Protein AF-0000000074452219 (afdb_homodimer)

Foldseek 3Di:
DDPPPPDPPPPDPPPCVVVVDDDQLVVLLVCQQNQVVFQAWEWEFQDLPDPDPGGTDIGTDHLVLLVVQFVVSVCQQVNPPHDNDRYHYDSLDHPVLVSQLRSCSRNVDHDDDPVNLLVNLVVCLVRVRVVSVVVSLVVCLVVDDLQCLLVQLQSCVVSVPVVSNVSSVVVCQVPVLSNLPHPSLLPHDLVVLLVNLQAQSHADPQFLVSNVVSLLSNLCSVCVVVPHHQALCSSLVSNPLSVQSRALLRDDPVCCVPPVVVRNVDDPVLSVLSVVCNVVDPPDPPSPRSHDNDGGHRPPCVPVVCLPWFKFFFFDPLFWDWDPDWAQKDKDKKKKFKQDKWWFFFFWWAFHPDFFFKKKKKKWKFWPPDPGDTPFIDIDIDTWDDDPPDDPGRITTTDTTPDTHIGHHGTMMMMMMMMGGDPPGTGTFTPTHGHQWTATPNMIMGMDGDGRTTGITTIGDDD/DDPPPPPPPPPDPPPCVVVVDDDQLVVLLVCQQNQVVFQAWEWEFQDLPDPDPGGTDIGTDHLVLLVVQFVVSVCQQPNPPHDNDRYHYDSLDHPVLVSQLRSCSRNVDHDDDPVNLLVVLVVCLVRVRVVSVVVSLVVCLVVDDLQCLLVQLQSCVVSVPVVSNVSSVVVCQVPVLSNLPHPSLLPHDLVVLLVNLQAQSHADPQFLLSNVVSLLSNLCSVCVVVPHHQALCSSLVSNPLSVQSRALLRDDPVCCVPPVVVRNVDDPVLVVLSVVCNVVDPPDPPSPRSHDNDGGHRPPCVPVVCLPFFKFFFFDPLFFDWDPDWAQKDKDKKKKFKQDKWWFFFFWWAFHPDFFFKKKKKKWKFFPPDPGDTNFIDIDIDTWDDDPPDDPGRITDTDTTPDTHIGHHGTMMMMMMMMGGDPPDTGTFTPGDGHQWTATPNMIMGMDGDGRTTTITTIGDDD

Organism: Stylophora pistillata (NCBI:txid50429)

Radius of gyration: 51.68 Å; Cα contacts (8 Å, |Δi|>4): 1670; chains: 2; bounding box: 64×150×110 Å

pLDDT: mean 82.63, std 16.2, range [22.81, 98.19]

Secondary structure (DSSP, 8-state):
----------------GGGG--SHHHHHHTTTT--TT--EEEEEESSTT--S-PPEEEEEE-HHHHHHH-HHHHHHHHSTT----SEEE--SS-HHHHHHHHHHHHHS-----TTTHHHHHHHHHHTT-HHHHHHHHHHHHHT--TTTHHHHHHHHHHTT-HHHHHHHHHHHHHTHHHHHTSGGGGGS-HHHHHHHHH-S----SSTHHHHHHHHHHHHHHHHHHTT----HHHHHHHHGGGGGGS-GGGS-HHHIIIIIHHHT-S-HHHHHHHHHHHHH-TT-TT---SS--PPP-S-----SS----EEEE-BGGG---B-S--BSEEEEEEEEEESS-EEEEEEEE---SSTT-EEEEEEEEEE-SSS-EEEEEEEEEEE-BPPTTS-TT--BEEEEEEEEEEEPTT--EEEEEEEEESTT--B--B-S-B-SEEEETTEEEEEES--SSEEEEEEEE--/----------------HHHH--SHHHHHHTTTT--TT--EEEEEESSTT--S-PPEEEEEE-HHHHHHH-HHHHHHHHSTT----SEEE--SS-HHHHHHHHHHHHHS-----TTTHHHHHHHHHHTT-HHHHHHHHHHHHHH--TTTHHHHHHHHHHTT-HHHHHHHHHHHHHTHHHHHTSGGGGGS-HHHHHHHHH-S----SSTHHHHHHHHHHHHHHHHHHTT----HHHHHHHHGGGGGGS-GGGS-HHHIIIIIHHHT-S-HHHHHHHHHHHHH-TT-TT---SS--PPP-S-----STT---EEEE-BTTS---B-S--BSEEEEEEEEEESS-EEEEEEEE---SSTT-EEEEEEEEEE-SSS-EEEEEEEEEEE-BPPTTS-TT--BEEEEEEEEEEEPTT--EEEEEEEEESTT--B--B-S-B-SEEEETTEEEEEES--SSEEEEEEEE--

Nearest PDB structures (foldseek):
  4apf-assembly1_A-2  TM=8.252E-01  e=9.670E-13  Homo sapiens
  8h37-assembly1_P  TM=6.979E-01  e=1.294E-13  Homo sapiens
  8h37-assembly1_A  TM=6.980E-01  e=1.608E-13  Homo sapiens
  3htm-assembly2_D  TM=8.785E-01  e=1.716E-08  Homo sapiens
  8h37-assembly1_N  TM=5.345E-01  e=8.215E-13  Homo sapiens

Solvent-accessible surface area (backbone atoms only — not comparable to full-atom values): 50338 Å² total; per-residue (Å²): 134,80,74,72,76,69,76,79,69,78,63,76,84,69,76,58,58,32,53,75,40,80,41,56,47,60,43,39,47,65,42,55,66,24,70,74,88,39,67,30,30,36,35,18,39,74,51,70,85,52,89,62,90,65,61,62,45,76,42,33,36,41,62,65,60,46,27,50,43,11,57,52,45,28,42,41,58,70,33,94,76,40,57,81,64,48,65,43,78,41,71,89,51,52,58,70,44,48,52,46,49,48,33,27,56,37,47,62,44,72,88,80,45,92,85,40,33,65,60,40,33,48,49,20,59,74,35,45,26,53,64,58,30,49,52,37,51,52,50,51,60,73,64,59,42,59,64,47,32,44,53,51,34,50,50,21,58,74,70,68,35,62,70,60,32,50,53,35,50,52,50,40,28,73,41,25,58,65,30,56,68,24,72,32,55,50,72,49,53,69,68,56,51,40,55,58,50,65,48,46,37,39,35,57,85,72,43,51,54,51,54,50,53,39,51,48,51,29,28,40,47,52,24,52,76,68,72,40,74,72,39,24,65,53,34,37,65,67,42,50,77,48,57,43,48,47,35,62,64,66,31,56,67,66,56,41,58,67,55,51,56,72,51,43,51,65,50,75,69,57,50,48,48,40,50,49,44,67,69,66,45,89,75,62,81,76,71,80,53,84,40,46,78,70,77,63,36,57,76,63,74,58,74,62,87,70,70,64,78,40,71,40,66,37,41,54,88,71,46,70,34,77,41,90,58,66,34,62,61,50,74,44,50,36,32,35,27,28,66,44,60,31,28,43,31,34,36,27,34,38,40,45,85,58,71,70,43,43,30,36,38,35,42,35,30,25,38,60,72,81,72,72,40,75,75,48,74,43,72,51,76,42,51,29,36,71,55,88,91,56,77,95,35,55,54,19,34,78,48,64,44,93,68,56,45,77,40,53,56,69,43,49,32,32,39,35,39,36,41,32,40,41,97,82,38,53,33,22,45,39,64,50,54,68,48,48,67,42,77,46,97,90,31,42,37,40,48,48,72,79,49,48,34,63,42,26,46,28,29,38,80,66,131,132,79,75,71,76,69,74,79,68,78,63,78,82,68,76,60,59,34,54,75,40,80,41,56,48,59,44,37,46,65,42,54,66,24,70,75,88,40,68,31,30,34,34,19,38,75,53,69,85,51,88,62,92,65,62,60,45,75,41,33,37,40,64,64,60,47,28,51,43,11,56,52,45,28,44,40,56,69,33,94,77,39,56,81,62,47,66,44,80,41,71,88,52,52,58,69,46,49,52,46,50,48,33,27,55,38,47,62,44,73,88,80,44,92,86,40,35,65,60,41,33,49,49,19,59,73,36,45,27,54,64,57,31,49,51,38,50,52,51,50,62,72,64,60,42,58,62,48,33,42,53,51,35,50,48,21,59,74,71,67,34,64,70,59,32,50,53,38,50,51,50,40,29,73,42,26,59,65,31,56,68,23,72,32,54,50,72,49,52,69,68,58,50,39,55,58,49,66,46,46,36,39,35,57,86,70,43,51,54,50,54,50,53,39,52,48,51,29,28,41,47,52,25,51,75,68,71,41,72,73,39,24,65,51,33,38,63,68,42,51,76,48,57,43,48,46,36,63,64,63,31,57,67,67,55,40,58,66,55,50,57,74,50,44,52,65,50,72,68,55,51,49,49,40,50,49,44,68,70,67,44,89,75,64,82,76,72,82,54,84,41,46,78,70,76,64,36,57,74,64,73,58,72,61,86,68,70,63,76,39,72,38,64,37,39,78,77,71,48,70,33,76,41,92,56,65,32,61,61,50,74,45,50,37,32,35,29,28,67,45,60,30,27,42,31,34,36,28,34,38,39,45,85,58,71,72,41,42,30,36,38,34,41,35,31,26,38,59,70,82,72,72,41,75,73,48,73,41,74,49,77,44,52,27,36,71,56,88,90,55,74,94,36,56,54,18,35,78,47,67,44,92,68,54,44,77,40,54,56,69,42,48,30,33,40,35,36,37,40,32,40,43,97,83,38,52,33,21,44,38,64,53,60,70,47,49,67,42,79,45,96,89,32,41,37,39,48,47,73,77,49,47,33,63,44,27,47,28,28,37,81,66,129

InterPro domains:
  IPR000210 BTB/POZ domain [PF00651] (56-142)
  IPR000210 BTB/POZ domain [PS50097] (38-114)
  IPR000210 BTB/POZ domain [SM00225] (38-144)
  IPR011333 SKP1/BTB/POZ domain superfamily [G3DSA:3.30.710.10] (5-172)
  IPR011333 SKP1/BTB/POZ domain superfamily [SSF54695] (18-142)
  IPR011705 BTB/Kelch-associated [PF07707] (150-260)
  IPR011705 BTB/Kelch-associated [SM00875] (149-261)
  IPR012983 PHR [PF08005] (326-450)
  IPR038648 PHR domain superfamily [G3DSA:2.60.120.820] (300-462)

Structure (mmCIF, N/CA/C/O backbone):
data_AF-0000000074452219-model_v1
#
loop_
_entity.id
_entity.type
_entity.pdbx_description
1 polymer 'BTB/POZ domain-containing protein 3'
#
loop_
_atom_site.group_PDB
_atom_site.id
_atom_site.type_symbol
_atom_site.label_atom_id
_atom_site.label_alt_id
_atom_site.label_comp_id
_atom_site.label_asym_id
_atom_site.label_entity_id
_atom_site.label_seq_id
_atom_site.pdbx_PDB_ins_code
_atom_site.Cartn_x
_atom_site.Cartn_y
_atom_site.Cartn_z
_atom_site.occupancy
_atom_site.B_iso_or_equiv
_atom_site.auth_seq_id
_atom_site.auth_comp_id
_atom_site.auth_asym_id
_atom_site.auth_atom_id
_atom_site.pdbx_PDB_model_num
ATOM 1 N N . MET A 1 1 ? 1.099 23.078 32.562 1 22.95 1 MET A N 1
ATOM 2 C CA . MET A 1 1 ? 1.57 21.938 31.781 1 22.95 1 MET A CA 1
ATOM 3 C C . MET A 1 1 ? 3.012 22.141 31.328 1 22.95 1 MET A C 1
ATOM 5 O O . MET A 1 1 ? 3.279 22.984 30.469 1 22.95 1 MET A O 1
ATOM 9 N N . ALA A 1 2 ? 3.9 21.953 32.188 1 27.42 2 ALA A N 1
ATOM 10 C CA . ALA A 1 2 ? 5.332 22.234 32.188 1 27.42 2 ALA A CA 1
ATOM 11 C C . ALA A 1 2 ? 6.016 21.547 31.016 1 27.42 2 ALA A C 1
ATOM 13 O O . ALA A 1 2 ? 5.988 20.328 30.906 1 27.42 2 ALA A O 1
ATOM 14 N N . LEU A 1 3 ? 6.051 22.188 29.953 1 30.34 3 LEU A N 1
ATOM 15 C CA . LEU A 1 3 ? 6.922 21.75 28.875 1 30.34 3 LEU A CA 1
ATOM 16 C C . LEU A 1 3 ? 8.336 21.5 29.375 1 30.34 3 LEU A C 1
ATOM 18 O O . LEU A 1 3 ? 9.016 22.422 29.828 1 30.34 3 LEU A O 1
ATOM 22 N N . ALA A 1 4 ? 8.57 20.438 30.141 1 29.16 4 ALA A N 1
ATOM 23 C CA . ALA A 1 4 ? 9.953 20.109 30.516 1 29.16 4 ALA A CA 1
ATOM 24 C C . ALA A 1 4 ? 10.906 20.406 29.359 1 29.16 4 ALA A C 1
ATOM 26 O O . ALA A 1 4 ? 10.617 20.078 28.203 1 29.16 4 ALA A O 1
ATOM 27 N N . THR A 1 5 ? 11.648 21.359 29.609 1 29.67 5 THR A N 1
ATOM 28 C CA . THR A 1 5 ? 12.828 21.734 28.844 1 29.67 5 THR A CA 1
ATOM 29 C C . THR A 1 5 ? 13.711 20.531 28.578 1 29.67 5 THR A C 1
ATOM 31 O O . THR A 1 5 ? 14.438 20.062 29.469 1 29.67 5 THR A O 1
ATOM 34 N N . SER A 1 6 ? 13.156 19.469 28.109 1 30.09 6 SER A N 1
ATOM 35 C CA . SER A 1 6 ? 14.086 18.375 27.828 1 30.09 6 SER A CA 1
ATOM 36 C C . SER A 1 6 ? 15.336 18.891 27.125 1 30.09 6 SER A C 1
ATOM 38 O O . SER A 1 6 ? 15.258 19.766 26.25 1 30.09 6 SER A O 1
ATOM 40 N N . THR A 1 7 ? 16.422 18.938 27.844 1 28.45 7 THR A N 1
ATOM 41 C CA . THR A 1 7 ? 17.812 19.078 27.406 1 28.45 7 THR A CA 1
ATOM 42 C C . THR A 1 7 ? 18.031 18.391 26.062 1 28.45 7 THR A C 1
ATOM 44 O O . THR A 1 7 ? 17.625 17.234 25.875 1 28.45 7 THR A O 1
ATOM 47 N N . THR A 1 8 ? 18.234 19.203 25.062 1 31.97 8 THR A N 1
ATOM 48 C CA . THR A 1 8 ? 18.672 18.891 23.703 1 31.97 8 THR A CA 1
ATOM 49 C C . THR A 1 8 ? 19.875 17.953 23.719 1 31.97 8 THR A C 1
ATOM 51 O O . THR A 1 8 ? 21.016 18.406 23.922 1 31.97 8 THR A O 1
ATOM 54 N N . GLY A 1 9 ? 19.953 16.953 24.656 1 29.14 9 GLY A N 1
ATOM 55 C CA . GLY A 1 9 ? 21.109 16.109 24.422 1 29.14 9 GLY A CA 1
ATOM 56 C C . GLY A 1 9 ? 21.391 15.875 22.953 1 29.14 9 GLY A C 1
ATOM 57 O O . GLY A 1 9 ? 20.469 15.875 22.125 1 29.14 9 GLY A O 1
ATOM 58 N N . THR A 1 10 ? 22.594 16.328 22.547 1 30.89 10 THR A N 1
ATOM 59 C CA . THR A 1 10 ? 23.312 16.109 21.297 1 30.89 10 THR A CA 1
ATOM 60 C C . THR A 1 10 ? 23.156 14.656 20.844 1 30.89 10 THR A C 1
ATOM 62 O O . THR A 1 10 ? 24.031 13.828 21.109 1 30.89 10 THR A O 1
ATOM 65 N N . SER A 1 11 ? 22.359 13.875 21.516 1 32.41 11 SER A N 1
ATOM 66 C CA . SER A 1 11 ? 22.531 12.492 21.078 1 32.41 11 SER A CA 1
ATOM 67 C C . SER A 1 11 ? 22.781 12.406 19.578 1 32.41 11 SER A C 1
ATOM 69 O O . SER A 1 11 ? 22.438 13.336 18.828 1 32.41 11 SER A O 1
ATOM 71 N N . SER A 1 12 ? 23.672 11.461 19.203 1 34.47 12 SER A N 1
ATOM 72 C CA . SER A 1 12 ? 24.125 10.961 17.922 1 34.47 12 SER A CA 1
ATOM 73 C C . SER A 1 12 ? 23.016 11.047 16.875 1 34.47 12 SER A C 1
ATOM 75 O O . SER A 1 12 ? 21.844 10.781 17.172 1 34.47 12 SER A O 1
ATOM 77 N N . SER A 1 13 ? 23 12 16.062 1 38.72 13 SER A N 1
ATOM 78 C CA . SER A 1 13 ? 22.281 12.211 14.812 1 38.72 13 SER A CA 1
ATOM 79 C C . SER A 1 13 ? 21.812 10.891 14.219 1 38.72 13 SER A C 1
ATOM 81 O O . SER A 1 13 ? 22.328 10.43 13.203 1 38.72 13 SER A O 1
ATOM 83 N N . SER A 1 14 ? 21.906 9.75 14.914 1 45.84 14 SER A N 1
ATOM 84 C CA . SER A 1 14 ? 21.422 8.469 14.414 1 45.84 14 SER A CA 1
ATOM 85 C C . SER A 1 14 ? 20.125 8.633 13.625 1 45.84 14 SER A C 1
ATOM 87 O O . SER A 1 14 ? 19.219 9.367 14.039 1 45.84 14 SER A O 1
ATOM 89 N N . ASP A 1 15 ? 20.125 8.312 12.344 1 61.66 15 ASP A N 1
ATOM 90 C CA . ASP A 1 15 ? 19.359 8.383 11.102 1 61.66 15 ASP A CA 1
ATOM 91 C C . ASP A 1 15 ? 17.906 7.992 11.32 1 61.66 15 ASP A C 1
ATOM 93 O O . ASP A 1 15 ? 17.609 6.863 11.719 1 61.66 15 ASP A O 1
ATOM 97 N N . ASP A 1 16 ? 17.172 8.844 11.992 1 83.19 16 ASP A N 1
ATOM 98 C CA . ASP A 1 16 ? 15.719 8.695 12.055 1 83.19 16 ASP A CA 1
ATOM 99 C C . ASP A 1 16 ? 15.148 8.25 10.711 1 83.19 16 ASP A C 1
ATOM 101 O O . ASP A 1 16 ? 14.406 8.992 10.07 1 83.19 16 ASP A O 1
ATOM 105 N N . TRP A 1 17 ? 15.633 7.105 10.383 1 89.38 17 TRP A N 1
ATOM 106 C CA . TRP A 1 17 ? 15.195 6.574 9.102 1 89.38 17 TRP A CA 1
ATOM 107 C C . TRP A 1 17 ? 13.68 6.379 9.078 1 89.38 17 TRP A C 1
ATOM 109 O O . TRP A 1 17 ? 13.055 6.441 8.016 1 89.38 17 TRP A O 1
ATOM 119 N N . GLN A 1 18 ? 13.109 6.25 10.258 1 89.62 18 GLN A N 1
ATOM 120 C CA . GLN A 1 18 ? 11.672 6 10.367 1 89.62 18 GLN A CA 1
ATOM 121 C C . GLN A 1 18 ? 10.867 7.188 9.844 1 89.62 18 GLN A C 1
ATOM 123 O O . GLN A 1 18 ? 9.828 7.008 9.219 1 89.62 18 GLN A O 1
ATOM 128 N N . ALA A 1 19 ? 11.445 8.359 10.141 1 88.62 19 ALA A N 1
ATOM 129 C CA . ALA A 1 19 ? 10.734 9.594 9.805 1 88.62 19 ALA A CA 1
ATOM 130 C C . ALA A 1 19 ? 10.727 9.828 8.297 1 88.62 19 ALA A C 1
ATOM 132 O O . ALA A 1 19 ? 9.938 10.633 7.793 1 88.62 19 ALA A O 1
ATOM 133 N N . THR A 1 20 ? 11.508 9.078 7.59 1 89.88 20 THR A N 1
ATOM 134 C CA . THR A 1 20 ? 11.625 9.273 6.152 1 89.88 20 THR A CA 1
ATOM 135 C C . THR A 1 20 ? 10.719 8.305 5.398 1 89.88 20 THR A C 1
ATOM 137 O O . THR A 1 20 ? 10.5 8.461 4.195 1 89.88 20 THR A O 1
ATOM 140 N N . LYS A 1 21 ? 10.18 7.336 6.16 1 92.06 21 LYS A N 1
ATOM 141 C CA . LYS A 1 21 ? 9.336 6.336 5.512 1 92.06 21 LYS A CA 1
ATOM 142 C C . LYS A 1 21 ? 7.863 6.555 5.844 1 92.06 21 LYS A C 1
ATOM 144 O O . LYS A 1 21 ? 7.484 6.594 7.016 1 92.06 21 LYS A O 1
ATOM 149 N N . ARG A 1 22 ? 7.055 6.605 4.879 1 91.19 22 ARG A N 1
ATOM 150 C CA . ARG A 1 22 ? 5.652 6.977 5.051 1 91.19 22 ARG A CA 1
ATOM 151 C C . ARG A 1 22 ? 4.809 5.758 5.41 1 91.19 22 ARG A C 1
ATOM 153 O O . ARG A 1 22 ? 3.914 5.844 6.258 1 91.19 22 ARG A O 1
ATOM 160 N N . THR A 1 23 ? 5.109 4.637 4.77 1 94.38 23 THR A N 1
ATOM 161 C CA . THR A 1 23 ? 4.223 3.486 4.914 1 94.38 23 THR A CA 1
ATOM 162 C C . THR A 1 23 ? 4.902 2.375 5.707 1 94.38 23 THR A C 1
ATOM 164 O O . THR A 1 23 ? 6.133 2.326 5.785 1 94.38 23 THR A O 1
ATOM 167 N N . ILE A 1 24 ? 4.129 1.572 6.312 1 95.06 24 ILE A N 1
ATOM 168 C CA . ILE A 1 24 ? 4.633 0.434 7.074 1 95.06 24 ILE A CA 1
ATOM 169 C C . ILE A 1 24 ? 5.398 -0.51 6.152 1 95.06 24 ILE A C 1
ATOM 171 O O . ILE A 1 24 ? 6.41 -1.093 6.551 1 95.06 24 ILE A O 1
ATOM 175 N N . ARG A 1 25 ? 4.973 -0.653 4.945 1 94.88 25 ARG A N 1
ATOM 176 C CA . ARG A 1 25 ? 5.637 -1.515 3.971 1 94.88 25 ARG A CA 1
ATOM 177 C C . ARG A 1 25 ? 7.066 -1.05 3.713 1 94.88 25 ARG A C 1
ATOM 179 O O . ARG A 1 25 ? 7.988 -1.866 3.654 1 94.88 25 ARG A O 1
ATOM 186 N N . GLU A 1 26 ? 7.234 0.24 3.594 1 95.31 26 GLU A N 1
ATOM 187 C CA . GLU A 1 26 ? 8.562 0.801 3.371 1 95.31 26 GLU A CA 1
ATOM 188 C C . GLU A 1 26 ? 9.469 0.564 4.574 1 95.31 26 GLU A C 1
ATOM 190 O O . GLU A 1 26 ? 10.656 0.273 4.414 1 95.31 26 GLU A O 1
ATOM 195 N N . ARG A 1 27 ? 8.914 0.682 5.672 1 95.62 27 ARG A N 1
ATOM 196 C CA . ARG A 1 27 ? 9.695 0.51 6.895 1 95.62 27 ARG A CA 1
ATOM 197 C C . ARG A 1 27 ? 10.078 -0.952 7.098 1 95.62 27 ARG A C 1
ATOM 199 O O . ARG A 1 27 ? 11.227 -1.255 7.434 1 95.62 27 ARG A O 1
ATOM 206 N N . THR A 1 28 ? 9.125 -1.814 6.867 1 96.75 28 THR A N 1
ATOM 207 C CA . THR A 1 28 ? 9.414 -3.236 7.027 1 96.75 28 THR A CA 1
ATOM 208 C C . THR A 1 28 ? 10.359 -3.725 5.938 1 96.75 28 THR A C 1
ATOM 210 O O . THR A 1 28 ? 11.148 -4.645 6.16 1 96.75 28 THR A O 1
ATOM 213 N N . SER A 1 29 ? 10.281 -3.121 4.746 1 95.81 29 SER A N 1
ATOM 214 C CA . SER A 1 29 ? 11.164 -3.508 3.646 1 95.81 29 SER A CA 1
ATOM 215 C C . SER A 1 29 ? 12.625 -3.264 3.994 1 95.81 29 SER A C 1
ATOM 217 O O . SER A 1 29 ? 13.516 -3.939 3.473 1 95.81 29 SER A O 1
ATOM 219 N N . LEU A 1 30 ? 12.867 -2.371 4.898 1 95.25 30 LEU A N 1
ATOM 220 C CA . LEU A 1 30 ? 14.227 -2.053 5.301 1 95.25 30 LEU A CA 1
ATOM 221 C C . LEU A 1 30 ? 14.766 -3.1 6.27 1 95.25 30 LEU A C 1
ATOM 223 O O . LEU A 1 30 ? 15.977 -3.164 6.516 1 95.25 30 LEU A O 1
ATOM 227 N N . MET A 1 31 ? 13.875 -3.891 6.723 1 96.62 31 MET A N 1
ATOM 228 C CA . MET A 1 31 ? 14.273 -4.844 7.758 1 96.62 31 MET A CA 1
ATOM 229 C C . MET A 1 31 ? 14.648 -6.188 7.145 1 96.62 31 MET A C 1
ATOM 231 O O . MET A 1 31 ? 15.023 -7.117 7.863 1 96.62 31 MET A O 1
ATOM 235 N N . ILE A 1 32 ? 14.641 -6.285 5.824 1 96.44 32 ILE A N 1
ATOM 236 C CA . ILE A 1 32 ? 14.977 -7.527 5.141 1 96.44 32 ILE A CA 1
ATOM 237 C C . ILE A 1 32 ? 16.438 -7.879 5.406 1 96.44 32 ILE A C 1
ATOM 239 O O . ILE A 1 32 ? 17.344 -7.117 5.051 1 96.44 32 ILE A O 1
ATOM 243 N N . ASN A 1 33 ? 16.641 -9.008 5.984 1 96.94 33 ASN A N 1
ATOM 244 C CA . ASN A 1 33 ? 17.969 -9.492 6.344 1 96.94 33 ASN A CA 1
ATOM 245 C C . ASN A 1 33 ? 18.797 -8.406 7.031 1 96.94 33 ASN A C 1
ATOM 247 O O . ASN A 1 33 ? 19.953 -8.195 6.688 1 96.94 33 ASN A O 1
ATOM 251 N N . ASN A 1 34 ? 18.141 -7.641 7.887 1 96.19 34 ASN A N 1
ATOM 252 C CA . ASN A 1 34 ? 18.719 -6.574 8.688 1 96.19 34 ASN A CA 1
ATOM 253 C C . ASN A 1 34 ? 18.844 -6.973 10.156 1 96.19 34 ASN A C 1
ATOM 255 O O . ASN A 1 34 ? 17.859 -7.406 10.766 1 96.19 34 ASN A O 1
ATOM 259 N N . PRO A 1 35 ? 19.984 -6.875 10.711 1 95.81 35 PRO A N 1
ATOM 260 C CA . PRO A 1 35 ? 20.172 -7.266 12.109 1 95.81 35 PRO A CA 1
ATOM 261 C C . PRO A 1 35 ? 19.469 -6.324 13.078 1 95.81 35 PRO A C 1
ATOM 263 O O . PRO A 1 35 ? 19.234 -6.68 14.242 1 95.81 35 PRO A O 1
ATOM 266 N N . LEU A 1 36 ? 19.062 -5.176 12.57 1 94.06 36 LEU A N 1
ATOM 267 C CA . LEU A 1 36 ? 18.391 -4.195 13.422 1 94.06 36 LEU A CA 1
ATOM 268 C C . LEU A 1 36 ? 17.125 -4.781 14.031 1 94.06 36 LEU A C 1
ATOM 270 O O . LEU A 1 36 ? 16.234 -5.242 13.305 1 94.06 36 LEU A O 1
ATOM 274 N N . MET A 1 37 ? 17.016 -4.879 15.352 1 94.31 37 MET A N 1
ATOM 275 C CA . MET A 1 37 ? 15.875 -5.328 16.141 1 94.31 37 MET A CA 1
ATOM 276 C C . MET A 1 37 ? 15.547 -6.785 15.836 1 94.31 37 MET A C 1
ATOM 278 O O . MET A 1 37 ? 14.422 -7.238 16.078 1 94.31 37 MET A O 1
ATOM 282 N N . SER A 1 38 ? 16.469 -7.484 15.172 1 95.5 38 SER A N 1
ATOM 283 C CA . SER A 1 38 ? 16.25 -8.891 14.836 1 95.5 38 SER A CA 1
ATOM 284 C C . SER A 1 38 ? 16.25 -9.758 16.094 1 95.5 38 SER A C 1
ATOM 286 O O . SER A 1 38 ? 17.062 -9.555 16.984 1 95.5 38 SER A O 1
ATOM 288 N N . ASP A 1 39 ? 15.281 -10.672 16.188 1 94.62 39 ASP A N 1
ATOM 289 C CA . ASP A 1 39 ? 15.203 -11.531 17.359 1 94.62 39 ASP A CA 1
ATOM 290 C C . ASP A 1 39 ? 15.289 -13.008 16.969 1 94.62 39 ASP A C 1
ATOM 292 O O . ASP A 1 39 ? 15.164 -13.891 17.812 1 94.62 39 ASP A O 1
ATOM 296 N N . VAL A 1 40 ? 15.516 -13.297 15.719 1 96.12 40 VAL A N 1
ATOM 297 C CA . VAL A 1 40 ? 15.703 -14.664 15.258 1 96.12 40 VAL A CA 1
ATOM 298 C C . VAL A 1 40 ? 16.641 -14.672 14.055 1 96.12 40 VAL A C 1
ATOM 300 O O . VAL A 1 40 ? 16.688 -13.719 13.281 1 96.12 40 VAL A O 1
ATOM 303 N N . LYS A 1 41 ? 17.391 -15.711 13.945 1 96.75 41 LYS A N 1
ATOM 304 C CA . LYS A 1 41 ? 18.312 -15.914 12.836 1 96.75 41 LYS A CA 1
ATOM 305 C C . LYS A 1 41 ? 18.172 -17.312 12.258 1 96.75 41 LYS A C 1
ATOM 307 O O . LYS A 1 41 ? 18.016 -18.281 13.008 1 96.75 41 LYS A O 1
ATOM 312 N N . PHE A 1 42 ? 18.219 -17.406 10.961 1 96.12 42 PHE A N 1
ATOM 313 C CA . PHE A 1 42 ? 18.188 -18.703 10.289 1 96.12 42 PHE A CA 1
ATOM 314 C C . PHE A 1 42 ? 19.578 -19.078 9.758 1 96.12 42 PHE A C 1
ATOM 316 O O . PHE A 1 42 ? 20.234 -18.266 9.109 1 96.12 42 PHE A O 1
ATOM 323 N N . ALA A 1 43 ? 20 -20.219 10.094 1 95.12 43 ALA A N 1
ATOM 324 C CA . ALA A 1 43 ? 21.266 -20.734 9.602 1 95.12 43 ALA A CA 1
ATOM 325 C C . ALA A 1 43 ? 21.062 -21.641 8.391 1 95.12 43 ALA A C 1
ATOM 327 O O . ALA A 1 43 ? 20.5 -22.734 8.523 1 95.12 43 ALA A O 1
ATOM 328 N N . VAL A 1 44 ? 21.438 -21.219 7.234 1 93.31 44 VAL A N 1
ATOM 329 C CA . VAL A 1 44 ? 21.297 -21.969 5.992 1 93.31 44 VAL A CA 1
ATOM 330 C C . VAL A 1 44 ? 22.672 -22.422 5.508 1 93.31 44 VAL A C 1
ATOM 332 O O . VAL A 1 44 ? 23.609 -21.625 5.43 1 93.31 44 VAL A O 1
ATOM 335 N N . PRO A 1 45 ? 22.766 -23.656 5.18 1 87.5 45 PRO A N 1
ATOM 336 C CA . PRO A 1 45 ? 24.062 -24.156 4.703 1 87.5 45 PRO A CA 1
ATOM 337 C C . PRO A 1 45 ? 24.438 -23.578 3.34 1 87.5 45 PRO A C 1
ATOM 339 O O . PRO A 1 45 ? 23.578 -23.312 2.506 1 87.5 45 PRO A O 1
ATOM 342 N N . LEU A 1 46 ? 25.688 -23.141 3.033 1 79.25 46 LEU A N 1
ATOM 343 C CA . LEU A 1 46 ? 26.172 -22.578 1.781 1 79.25 46 LEU A CA 1
ATOM 344 C C . LEU A 1 46 ? 26.047 -23.578 0.642 1 79.25 46 LEU A C 1
ATOM 346 O O . LEU A 1 46 ? 25.766 -23.203 -0.499 1 79.25 46 LEU A O 1
ATOM 350 N N . ASP A 1 47 ? 26.359 -24.891 0.893 1 68.88 47 ASP A N 1
ATOM 351 C CA . ASP A 1 47 ? 26.203 -25.922 -0.122 1 68.88 47 ASP A CA 1
ATOM 352 C C . ASP A 1 47 ? 25.297 -27.047 0.376 1 68.88 47 ASP A C 1
ATOM 354 O O . ASP A 1 47 ? 25.703 -27.875 1.189 1 68.88 47 ASP A O 1
ATOM 358 N N . PRO A 1 48 ? 23.953 -26.828 0.291 1 60.25 48 PRO A N 1
ATOM 359 C CA . PRO A 1 48 ? 23.094 -27.859 0.881 1 60.25 48 PRO A CA 1
ATOM 360 C C . PRO A 1 48 ? 23.578 -29.266 0.566 1 60.25 48 PRO A C 1
ATOM 362 O O . PRO A 1 48 ? 23.297 -30.203 1.313 1 60.25 48 PRO A O 1
ATOM 365 N N . GLY A 1 49 ? 23.922 -29.703 -0.606 1 54.84 49 GLY A N 1
ATOM 366 C CA . GLY A 1 49 ? 24.312 -31.062 -0.949 1 54.84 49 GLY A CA 1
ATOM 367 C C . GLY A 1 49 ? 25.609 -31.5 -0.279 1 54.84 49 GLY A C 1
ATOM 368 O O . GLY A 1 49 ? 25.984 -32.656 -0.358 1 54.84 49 GLY A O 1
ATOM 369 N N . SER A 1 50 ? 26.453 -30.625 0.082 1 52.25 50 SER A N 1
ATOM 370 C CA . SER A 1 50 ? 27.766 -31.109 0.515 1 52.25 50 SER A CA 1
ATOM 371 C C . SER A 1 50 ? 27.781 -31.359 2.02 1 52.25 50 SER A C 1
ATOM 373 O O . SER A 1 50 ? 27.266 -30.547 2.795 1 52.25 50 SER A O 1
ATOM 375 N N . SER A 1 51 ? 27.578 -32.562 2.5 1 48.72 51 SER A N 1
ATOM 376 C CA . SER A 1 51 ? 27.781 -33.062 3.854 1 48.72 51 SER A CA 1
ATOM 377 C C . SER A 1 51 ? 28.906 -32.344 4.562 1 48.72 51 SER A C 1
ATOM 379 O O . SER A 1 51 ? 29.188 -32.594 5.738 1 48.72 51 SER A O 1
ATOM 381 N N . THR A 1 52 ? 29.875 -31.797 3.803 1 50.41 52 THR A N 1
ATOM 382 C CA . THR A 1 52 ? 31.094 -31.344 4.469 1 50.41 52 THR A CA 1
ATOM 383 C C . THR A 1 52 ? 30.844 -30.047 5.25 1 50.41 52 THR A C 1
ATOM 385 O O . THR A 1 52 ? 29.891 -29.328 4.957 1 50.41 52 THR A O 1
ATOM 388 N N . GLY A 1 53 ? 31.609 -29.625 6.344 1 52.31 53 GLY A N 1
ATOM 389 C CA . GLY A 1 53 ? 31.812 -28.594 7.352 1 52.31 53 GLY A CA 1
ATOM 390 C C . GLY A 1 53 ? 31.516 -27.203 6.848 1 52.31 53 GLY A C 1
ATOM 391 O O . GLY A 1 53 ? 32.125 -26.234 7.281 1 52.31 53 GLY A O 1
ATOM 392 N N . SER A 1 54 ? 30.953 -27.109 5.645 1 59.16 54 SER A N 1
ATOM 393 C CA . SER A 1 54 ? 30.984 -25.781 5.039 1 59.16 54 SER A CA 1
ATOM 394 C C . SER A 1 54 ? 30.094 -24.812 5.801 1 59.16 54 SER A C 1
ATOM 396 O O . SER A 1 54 ? 29.203 -25.219 6.547 1 59.16 54 SER A O 1
ATOM 398 N N . GLY A 1 55 ? 30.422 -23.547 5.926 1 77.5 55 GLY A N 1
ATOM 399 C CA . GLY A 1 55 ? 29.969 -22.359 6.633 1 77.5 55 GLY A CA 1
ATOM 400 C C . GLY A 1 55 ? 28.5 -22.078 6.426 1 77.5 55 GLY A C 1
ATOM 401 O O . GLY A 1 55 ? 27.859 -22.656 5.543 1 77.5 55 GLY A O 1
ATOM 402 N N . SER A 1 56 ? 27.781 -21.953 7.43 1 86 56 SER A N 1
ATOM 403 C CA . SER A 1 56 ? 26.375 -21.547 7.406 1 86 56 SER A CA 1
ATOM 404 C C . SER A 1 56 ? 26.234 -20.031 7.332 1 86 56 SER A C 1
ATOM 406 O O . SER A 1 56 ? 27.094 -19.297 7.828 1 86 56 SER A O 1
ATOM 408 N N . GLN A 1 57 ? 25.406 -19.688 6.426 1 92.38 57 GLN A N 1
ATOM 409 C CA . GLN A 1 57 ? 25.047 -18.266 6.371 1 92.38 57 GLN A CA 1
ATOM 410 C C . GLN A 1 57 ? 23.891 -17.953 7.305 1 92.38 57 GLN A C 1
ATOM 412 O O . GLN A 1 57 ? 22.922 -18.703 7.379 1 92.38 57 GLN A O 1
ATOM 417 N N . LEU A 1 58 ? 24.094 -16.906 8.031 1 95 58 LEU A N 1
ATOM 418 C CA . LEU A 1 58 ? 23.047 -16.484 8.945 1 95 58 LEU A CA 1
ATOM 419 C C . LEU A 1 58 ? 22.141 -15.422 8.305 1 95 58 LEU A C 1
ATOM 421 O O . LEU A 1 58 ? 22.641 -14.453 7.734 1 95 58 LEU A O 1
ATOM 425 N N . ILE A 1 59 ? 20.891 -15.656 8.312 1 96.88 59 ILE A N 1
ATOM 426 C CA . ILE A 1 59 ? 19.906 -14.711 7.793 1 96.88 59 ILE A CA 1
ATOM 427 C C . ILE A 1 59 ? 19.062 -14.148 8.938 1 96.88 59 ILE A C 1
ATOM 429 O O . ILE A 1 59 ? 18.422 -14.906 9.68 1 96.88 59 ILE A O 1
ATOM 433 N N . TYR A 1 60 ? 19.062 -12.812 9.078 1 97.5 60 TYR A N 1
ATOM 434 C CA . TYR A 1 60 ? 18.359 -12.141 10.156 1 97.5 60 TYR A CA 1
ATOM 435 C C . TYR A 1 60 ? 16.875 -11.961 9.812 1 97.5 60 TYR A C 1
ATOM 437 O O . TYR A 1 60 ? 16.531 -11.656 8.672 1 97.5 60 TYR A O 1
ATOM 445 N N . ALA A 1 61 ? 16.016 -12.242 10.758 1 97.56 61 ALA A N 1
ATOM 446 C CA . ALA A 1 61 ? 14.57 -12.055 10.578 1 97.56 61 ALA A CA 1
ATOM 447 C C . ALA A 1 61 ? 13.906 -11.617 11.883 1 97.56 61 ALA A C 1
ATOM 449 O O . ALA A 1 61 ? 14.594 -11.344 12.867 1 97.56 61 ALA A O 1
ATOM 450 N N . HIS A 1 62 ? 12.68 -11.32 11.922 1 97.5 62 HIS A N 1
ATOM 451 C CA . HIS A 1 62 ? 11.891 -10.875 13.062 1 97.5 62 HIS A CA 1
ATOM 452 C C . HIS A 1 62 ? 10.703 -11.805 13.305 1 97.5 62 HIS A C 1
ATOM 454 O O . HIS A 1 62 ? 9.867 -12 12.422 1 97.5 62 HIS A O 1
ATOM 460 N N . LYS A 1 63 ? 10.633 -12.336 14.484 1 96.75 63 LYS A N 1
ATOM 461 C CA . LYS A 1 63 ? 9.617 -13.336 14.82 1 96.75 63 LYS A CA 1
ATOM 462 C C . LYS A 1 63 ? 8.211 -12.805 14.547 1 96.75 63 LYS A C 1
ATOM 464 O O . LYS A 1 63 ? 7.367 -13.523 14 1 96.75 63 LYS A O 1
ATOM 469 N N . LEU A 1 64 ? 7.957 -11.586 14.898 1 96.88 64 LEU A N 1
ATOM 470 C CA . LEU A 1 64 ? 6.617 -11.023 14.75 1 96.88 64 LEU A CA 1
ATOM 471 C C . LEU A 1 64 ? 6.23 -10.914 13.281 1 96.88 64 LEU A C 1
ATOM 473 O O . LEU A 1 64 ? 5.133 -11.32 12.891 1 96.88 64 LEU A O 1
ATOM 477 N N . LEU A 1 65 ? 7.113 -10.367 12.469 1 97.44 65 LEU A N 1
ATOM 478 C CA . LEU A 1 65 ? 6.816 -10.18 11.055 1 97.44 65 LEU A CA 1
ATOM 479 C C . LEU A 1 65 ? 6.605 -11.523 10.359 1 97.44 65 LEU A C 1
ATOM 481 O O . LEU A 1 65 ? 5.715 -11.656 9.516 1 97.44 65 LEU A O 1
ATOM 485 N N . LEU A 1 66 ? 7.414 -12.484 10.734 1 97.06 66 LEU A N 1
ATOM 486 C CA . LEU A 1 66 ? 7.262 -13.828 10.188 1 97.06 66 LEU A CA 1
ATOM 487 C C . LEU A 1 66 ? 5.93 -14.438 10.609 1 97.06 66 LEU A C 1
ATOM 489 O O . LEU A 1 66 ? 5.207 -15 9.781 1 97.06 66 LEU A O 1
ATOM 493 N N . SER A 1 67 ? 5.59 -14.273 11.844 1 96.38 67 SER A N 1
ATOM 494 C CA . SER A 1 67 ? 4.391 -14.875 12.414 1 96.38 67 SER A CA 1
ATOM 495 C C . SER A 1 67 ? 3.129 -14.211 11.883 1 96.38 67 SER A C 1
ATOM 497 O O . SER A 1 67 ? 2.07 -14.836 11.805 1 96.38 67 SER A O 1
ATOM 499 N N . LEU A 1 68 ? 3.227 -12.945 11.516 1 96.06 68 LEU A N 1
ATOM 500 C CA . LEU A 1 68 ? 2.1 -12.227 10.93 1 96.06 68 LEU A CA 1
ATOM 501 C C . LEU A 1 68 ? 1.773 -12.773 9.539 1 96.06 68 LEU A C 1
ATOM 503 O O . LEU A 1 68 ? 0.637 -12.656 9.078 1 96.06 68 LEU A O 1
ATOM 507 N N . SER A 1 69 ? 2.738 -13.352 8.922 1 96 69 SER A N 1
ATOM 508 C CA . SER A 1 69 ? 2.58 -13.719 7.52 1 96 69 SER A CA 1
ATOM 509 C C . SER A 1 69 ? 2.348 -15.219 7.363 1 96 69 SER A C 1
ATOM 511 O O . SER A 1 69 ? 1.864 -15.672 6.324 1 96 69 SER A O 1
ATOM 513 N N . SER A 1 70 ? 2.688 -16.016 8.383 1 96.25 70 SER A N 1
ATOM 514 C CA . SER A 1 70 ? 2.623 -17.484 8.289 1 96.25 70 SER A CA 1
ATOM 515 C C . SER A 1 70 ? 2.123 -18.094 9.586 1 96.25 70 SER A C 1
ATOM 517 O O . SER A 1 70 ? 2.695 -17.859 10.656 1 96.25 70 SER A O 1
ATOM 519 N N . PRO A 1 71 ? 1.125 -18.938 9.484 1 95.62 71 PRO A N 1
ATOM 520 C CA . PRO A 1 71 ? 0.658 -19.625 10.688 1 95.62 71 PRO A CA 1
ATOM 521 C C . PRO A 1 71 ? 1.686 -20.609 11.234 1 95.62 71 PRO A C 1
ATOM 523 O O . PRO A 1 71 ? 1.719 -20.875 12.445 1 95.62 71 PRO A O 1
ATOM 526 N N . VAL A 1 72 ? 2.5 -21.156 10.344 1 95.06 72 VAL A N 1
ATOM 527 C CA . VAL A 1 72 ? 3.533 -22.094 10.758 1 95.06 72 VAL A CA 1
ATOM 528 C C . VAL A 1 72 ? 4.566 -21.375 11.625 1 95.06 72 VAL A C 1
ATOM 530 O O . VAL A 1 72 ? 4.926 -21.859 12.703 1 95.06 72 VAL A O 1
ATOM 533 N N . PHE A 1 73 ? 4.988 -20.203 11.211 1 95.38 73 PHE A N 1
ATOM 534 C CA . PHE A 1 73 ? 5.91 -19.422 12.023 1 95.38 73 PHE A CA 1
ATOM 535 C C . PHE A 1 73 ? 5.254 -18.984 13.328 1 95.38 73 PHE A C 1
ATOM 537 O O . PHE A 1 73 ? 5.91 -18.922 14.367 1 95.38 73 PHE A O 1
ATOM 544 N N . HIS A 1 74 ? 3.951 -18.656 13.227 1 95.12 74 HIS A N 1
ATOM 545 C CA . HIS A 1 74 ? 3.221 -18.297 14.43 1 95.12 74 HIS A CA 1
ATOM 546 C C . HIS A 1 74 ? 3.252 -19.422 15.461 1 95.12 74 HIS A C 1
ATOM 548 O O . HIS A 1 74 ? 3.516 -19.188 16.641 1 95.12 74 HIS A O 1
ATOM 554 N N . ALA A 1 75 ? 2.996 -20.594 15.008 1 93.06 75 ALA A N 1
ATOM 555 C CA . ALA A 1 75 ? 3.029 -21.75 15.883 1 93.06 75 ALA A CA 1
ATOM 556 C C . ALA A 1 75 ? 4.441 -22 16.406 1 93.06 75 ALA A C 1
ATOM 558 O O . ALA A 1 75 ? 4.617 -22.375 17.578 1 93.06 75 ALA A O 1
ATOM 559 N N . MET A 1 76 ? 5.43 -21.781 15.617 1 93.12 76 MET A N 1
ATOM 560 C CA . MET A 1 76 ? 6.824 -22.031 15.961 1 93.12 76 MET A CA 1
ATOM 561 C C . MET A 1 76 ? 7.293 -21.078 17.062 1 93.12 76 MET A C 1
ATOM 563 O O . MET A 1 76 ? 7.984 -21.5 17.984 1 93.12 76 MET A O 1
ATOM 567 N N . PHE A 1 77 ? 6.848 -19.812 16.984 1 94 77 PHE A N 1
ATOM 568 C CA . PHE A 1 77 ? 7.445 -18.812 17.844 1 94 77 PHE A CA 1
ATOM 569 C C . PHE A 1 77 ? 6.5 -18.453 19 1 94 77 PHE A C 1
ATOM 571 O O . PHE A 1 77 ? 6.941 -18.016 20.062 1 94 77 PHE A O 1
ATOM 578 N N . TYR A 1 78 ? 5.184 -18.531 18.812 1 91.25 78 TYR A N 1
ATOM 579 C CA . TYR A 1 78 ? 4.234 -18.047 19.812 1 91.25 78 TYR A CA 1
ATOM 580 C C . TYR A 1 78 ? 3.297 -19.172 20.25 1 91.25 78 TYR A C 1
ATOM 582 O O . TYR A 1 78 ? 2.387 -18.938 21.062 1 91.25 78 TYR A O 1
ATOM 590 N N . GLY A 1 79 ? 3.465 -20.25 19.719 1 87.31 79 GLY A N 1
ATOM 591 C CA . GLY A 1 79 ? 2.635 -21.391 20.125 1 87.31 79 GLY A CA 1
ATOM 592 C C . GLY A 1 79 ? 2.984 -21.922 21.5 1 87.31 79 GLY A C 1
ATOM 593 O O . GLY A 1 79 ? 3.793 -21.328 22.219 1 87.31 79 GLY A O 1
ATOM 594 N N . ASN A 1 80 ? 2.406 -22.922 21.844 1 83.88 80 ASN A N 1
ATOM 595 C CA . ASN A 1 80 ? 2.564 -23.547 23.156 1 83.88 80 ASN A CA 1
ATOM 596 C C . ASN A 1 80 ? 3.988 -24.047 23.375 1 83.88 80 ASN A C 1
ATOM 598 O O . ASN A 1 80 ? 4.547 -23.906 24.453 1 83.88 80 ASN A O 1
ATOM 602 N N . VAL A 1 81 ? 4.562 -24.672 22.312 1 80.56 81 VAL A N 1
ATOM 603 C CA . VAL A 1 81 ? 5.945 -25.125 22.375 1 80.56 81 VAL A CA 1
ATOM 604 C C . VAL A 1 81 ? 6.828 -24.234 21.5 1 80.56 81 VAL A C 1
ATOM 606 O O . VAL A 1 81 ? 7.348 -24.656 20.469 1 80.56 81 VAL A O 1
ATOM 609 N N . ALA A 1 82 ? 6.953 -23.016 21.969 1 76.69 82 ALA A N 1
ATOM 610 C CA . ALA A 1 82 ? 7.652 -22.016 21.172 1 76.69 82 ALA A CA 1
ATOM 611 C C . ALA A 1 82 ? 9.156 -22.25 21.188 1 76.69 82 ALA A C 1
ATOM 613 O O . ALA A 1 82 ? 9.727 -22.625 22.219 1 76.69 82 ALA A O 1
ATOM 614 N N . ASP A 1 83 ? 9.703 -22.188 19.984 1 78.19 83 ASP A N 1
ATOM 615 C CA . ASP A 1 83 ? 11.148 -22.266 19.828 1 78.19 83 ASP A CA 1
ATOM 616 C C . ASP A 1 83 ? 11.836 -21.047 20.422 1 78.19 83 ASP A C 1
ATOM 618 O O . ASP A 1 83 ? 11.602 -19.922 19.984 1 78.19 83 ASP A O 1
ATOM 622 N N . THR A 1 84 ? 12.531 -21.203 21.375 1 78.56 84 THR A N 1
ATOM 623 C CA . THR A 1 84 ? 13.172 -20.094 22.062 1 78.56 84 THR A CA 1
ATOM 624 C C . THR A 1 84 ? 14.586 -19.875 21.531 1 78.56 84 THR A C 1
ATOM 626 O O . THR A 1 84 ? 15.273 -18.938 21.953 1 78.56 84 THR A O 1
ATOM 629 N N . ARG A 1 85 ? 14.898 -20.828 20.562 1 82.62 85 ARG A N 1
ATOM 630 C CA . ARG A 1 85 ? 16.25 -20.672 20 1 82.62 85 ARG A CA 1
ATOM 631 C C . ARG A 1 85 ? 16.359 -19.391 19.203 1 82.62 85 ARG A C 1
ATOM 633 O O . ARG A 1 85 ? 15.422 -18.984 18.516 1 82.62 85 ARG A O 1
ATOM 640 N N . GLU A 1 86 ? 17.5 -18.75 19.188 1 89.19 86 GLU A N 1
ATOM 641 C CA . GLU A 1 86 ? 17.797 -17.547 18.422 1 89.19 86 GLU A CA 1
ATOM 642 C C . GLU A 1 86 ? 18.266 -17.891 17.016 1 89.19 86 GLU A C 1
ATOM 644 O O . GLU A 1 86 ? 18.094 -17.109 16.078 1 89.19 86 GLU A O 1
ATOM 649 N N . ILE A 1 87 ? 18.844 -19.016 16.984 1 93.38 87 ILE A N 1
ATOM 650 C CA . ILE A 1 87 ? 19.344 -19.453 15.688 1 93.38 87 ILE A CA 1
ATOM 651 C C . ILE A 1 87 ? 18.641 -20.75 15.289 1 93.38 87 ILE A C 1
ATOM 653 O O . ILE A 1 87 ? 18.719 -21.766 16 1 93.38 87 ILE A O 1
ATOM 657 N N . ILE A 1 88 ? 17.953 -20.766 14.227 1 93.62 88 ILE A N 1
ATOM 658 C CA . ILE A 1 88 ? 17.188 -21.922 13.734 1 93.62 88 ILE A CA 1
ATOM 659 C C . ILE A 1 88 ? 17.844 -22.453 12.453 1 93.62 88 ILE A C 1
ATOM 661 O O . ILE A 1 88 ? 17.938 -21.719 11.461 1 93.62 88 ILE A O 1
ATOM 665 N N . PRO A 1 89 ? 18.188 -23.625 12.422 1 92.25 89 PRO A N 1
ATOM 666 C CA . PRO A 1 89 ? 18.781 -24.203 11.211 1 92.25 89 PRO A CA 1
ATOM 667 C C . PRO A 1 89 ? 17.734 -24.547 10.156 1 92.25 89 PRO A C 1
ATOM 669 O O . PRO A 1 89 ? 16.672 -25.094 10.484 1 92.25 89 PRO A O 1
ATOM 672 N N . LEU A 1 90 ? 17.953 -24.188 8.984 1 90.88 90 LEU A N 1
ATOM 673 C CA . LEU A 1 90 ? 17.125 -24.516 7.832 1 90.88 90 LEU A CA 1
ATOM 674 C C . LEU A 1 90 ? 17.969 -25.141 6.723 1 90.88 90 LEU A C 1
ATOM 676 O O . LEU A 1 90 ? 18.828 -24.469 6.148 1 90.88 90 LEU A O 1
ATOM 680 N N . SER A 1 91 ? 17.766 -26.359 6.383 1 88.19 91 SER A N 1
ATOM 681 C CA . SER A 1 91 ? 18.594 -27.078 5.426 1 88.19 91 SER A CA 1
ATOM 682 C C . SER A 1 91 ? 17.844 -27.344 4.121 1 88.19 91 SER A C 1
ATOM 684 O O . SER A 1 91 ? 18.438 -27.797 3.141 1 88.19 91 SER A O 1
ATOM 686 N N . ASP A 1 92 ? 16.688 -26.969 4.031 1 86.94 92 ASP A N 1
ATOM 687 C CA . ASP A 1 92 ? 15.867 -27.391 2.9 1 86.94 92 ASP A CA 1
ATOM 688 C C . ASP A 1 92 ? 15.758 -26.281 1.856 1 86.94 92 ASP A C 1
ATOM 690 O O . ASP A 1 92 ? 14.914 -26.359 0.956 1 86.94 92 ASP A O 1
ATOM 694 N N . CYS A 1 93 ? 16.562 -25.297 2.025 1 90.06 93 CYS A N 1
ATOM 695 C CA . CYS A 1 93 ? 16.5 -24.219 1.036 1 90.06 93 CYS A CA 1
ATOM 696 C C . CYS A 1 93 ? 17.828 -23.469 0.96 1 90.06 93 CYS A C 1
ATOM 698 O O . CYS A 1 93 ? 18.672 -23.594 1.855 1 90.06 93 CYS A O 1
ATOM 700 N N . HIS A 1 94 ? 18 -22.766 -0.17 1 92.06 94 HIS A N 1
ATOM 701 C CA . HIS A 1 94 ? 19.172 -21.906 -0.348 1 92.06 94 HIS A CA 1
ATOM 702 C C . HIS A 1 94 ? 18.969 -20.547 0.314 1 92.06 94 HIS A C 1
ATOM 704 O O . HIS A 1 94 ? 17.828 -20.109 0.481 1 92.06 94 HIS A O 1
ATOM 710 N N . SER A 1 95 ? 20.062 -19.891 0.638 1 93.75 95 SER A N 1
ATOM 711 C CA . SER A 1 95 ? 20.031 -18.609 1.318 1 93.75 95 SER A CA 1
ATOM 712 C C . SER A 1 95 ? 19.344 -17.547 0.46 1 93.75 95 SER A C 1
ATOM 714 O O . SER A 1 95 ? 18.531 -16.766 0.963 1 93.75 95 SER A O 1
ATOM 716 N N . ARG A 1 96 ? 19.641 -17.609 -0.836 1 93.69 96 ARG A N 1
ATOM 717 C CA . ARG A 1 96 ? 19.078 -16.609 -1.742 1 93.69 96 ARG A CA 1
ATOM 718 C C . ARG A 1 96 ? 17.562 -16.703 -1.811 1 93.69 96 ARG A C 1
ATOM 720 O O . ARG A 1 96 ? 16.859 -15.695 -1.807 1 93.69 96 ARG A O 1
ATOM 727 N N . SER A 1 97 ? 17.031 -17.875 -1.846 1 95 97 SER A N 1
ATOM 728 C CA . SER A 1 97 ? 15.602 -18.094 -1.916 1 95 97 SER A CA 1
ATOM 729 C C . SER A 1 97 ? 14.914 -17.719 -0.607 1 95 97 SER A C 1
ATOM 731 O O . SER A 1 97 ? 13.805 -17.172 -0.613 1 95 97 SER A O 1
ATOM 733 N N . LEU A 1 98 ? 15.648 -18.016 0.459 1 96.62 98 LEU A N 1
ATOM 734 C CA . LEU A 1 98 ? 15.078 -17.656 1.751 1 96.62 98 LEU A CA 1
ATOM 735 C C . LEU A 1 98 ? 14.961 -16.156 1.899 1 96.62 98 LEU A C 1
ATOM 737 O O . LEU A 1 98 ? 13.953 -15.641 2.393 1 96.62 98 LEU A O 1
ATOM 741 N N . ILE A 1 99 ? 16.016 -15.445 1.475 1 97.12 99 ILE A N 1
ATOM 742 C CA . ILE A 1 99 ? 16 -13.984 1.539 1 97.12 99 ILE A CA 1
ATOM 743 C C . ILE A 1 99 ? 14.859 -13.438 0.689 1 97.12 99 ILE A C 1
ATOM 745 O O . ILE A 1 99 ? 14.156 -12.523 1.11 1 97.12 99 ILE A O 1
ATOM 749 N N . GLU A 1 100 ? 14.664 -14 -0.471 1 97.69 100 GLU A N 1
ATOM 750 C CA . GLU A 1 100 ? 13.562 -13.578 -1.332 1 97.69 100 GLU A CA 1
ATOM 751 C C . GLU A 1 100 ? 12.211 -13.891 -0.69 1 97.69 100 GLU A C 1
ATOM 753 O O . GLU A 1 100 ? 11.258 -13.117 -0.837 1 97.69 100 GLU A O 1
ATOM 758 N N . PHE A 1 101 ? 12.195 -15 -0.018 1 98.19 101 PHE A N 1
ATOM 759 C CA . PHE A 1 101 ? 10.984 -15.375 0.712 1 98.19 101 PHE A CA 1
ATOM 760 C C . PHE A 1 101 ? 10.68 -14.359 1.809 1 98.19 101 PHE A C 1
ATOM 762 O O . PHE A 1 101 ? 9.547 -13.891 1.925 1 98.19 101 PHE A O 1
ATOM 769 N N . ILE A 1 102 ? 11.68 -13.992 2.527 1 98.12 102 ILE A N 1
ATOM 770 C CA . ILE A 1 102 ? 11.531 -13.008 3.592 1 98.12 102 ILE A CA 1
ATOM 771 C C . ILE A 1 102 ? 11.164 -11.648 2.99 1 98.12 102 ILE A C 1
ATOM 773 O O . ILE A 1 102 ? 10.352 -10.914 3.557 1 98.12 102 ILE A O 1
ATOM 777 N N . ARG A 1 103 ? 11.734 -11.391 1.854 1 97.81 103 ARG A N 1
ATOM 778 C CA . ARG A 1 103 ? 11.406 -10.156 1.152 1 97.81 103 ARG A CA 1
ATOM 779 C C . ARG A 1 103 ? 9.906 -10.07 0.863 1 97.81 103 ARG A C 1
ATOM 781 O O . ARG A 1 103 ? 9.289 -9.023 1.06 1 97.81 103 ARG A O 1
ATOM 788 N N . TYR A 1 104 ? 9.359 -11.117 0.446 1 98.12 104 TYR A N 1
ATOM 789 C CA . TYR A 1 104 ? 7.93 -11.125 0.17 1 98.12 104 TYR A CA 1
ATOM 790 C C . TYR A 1 104 ? 7.129 -10.898 1.446 1 98.12 104 TYR A C 1
ATOM 792 O O . TYR A 1 104 ? 6.16 -10.133 1.453 1 98.12 104 TYR A O 1
ATOM 800 N N . LEU A 1 105 ? 7.527 -11.555 2.484 1 97.88 105 LEU A N 1
ATOM 801 C CA . LEU A 1 105 ? 6.789 -11.461 3.74 1 97.88 105 LEU A CA 1
ATOM 802 C C . LEU A 1 105 ? 6.84 -10.039 4.293 1 97.88 105 LEU A C 1
ATOM 804 O O . LEU A 1 105 ? 5.879 -9.57 4.91 1 97.88 105 LEU A O 1
ATOM 808 N N . TYR A 1 106 ? 7.934 -9.305 4.035 1 97.44 106 TYR A N 1
ATOM 809 C CA . TYR A 1 106 ? 8.164 -7.996 4.641 1 97.44 106 TYR A CA 1
ATOM 810 C C . TYR A 1 106 ? 7.656 -6.879 3.738 1 97.44 106 TYR A C 1
ATOM 812 O O . TYR A 1 106 ? 7.367 -5.773 4.207 1 97.44 106 TYR A O 1
ATOM 820 N N . SER A 1 107 ? 7.559 -7.098 2.436 1 96.06 107 SER A N 1
ATOM 821 C CA . SER A 1 107 ? 7.312 -5.98 1.529 1 96.06 107 SER A CA 1
ATOM 822 C C . SER A 1 107 ? 6.207 -6.312 0.53 1 96.06 107 SER A C 1
ATOM 824 O O . SER A 1 107 ? 5.805 -5.461 -0.264 1 96.06 107 SER A O 1
ATOM 826 N N . ASP A 1 108 ? 5.742 -7.492 0.482 1 95.12 108 ASP A N 1
ATOM 827 C CA . ASP A 1 108 ? 4.699 -7.945 -0.434 1 95.12 108 ASP A CA 1
ATOM 828 C C . ASP A 1 108 ? 5.219 -8.008 -1.869 1 95.12 108 ASP A C 1
ATOM 830 O O . ASP A 1 108 ? 4.434 -8.062 -2.816 1 95.12 108 ASP A O 1
ATOM 834 N N . GLU A 1 109 ? 6.523 -7.883 -2.041 1 95.44 109 GLU A N 1
ATOM 835 C CA . GLU A 1 109 ? 7.137 -7.945 -3.365 1 95.44 109 GLU A CA 1
ATOM 836 C C . GLU A 1 109 ? 8.078 -9.141 -3.482 1 95.44 109 GLU A C 1
ATOM 838 O O . GLU A 1 109 ? 8.68 -9.562 -2.496 1 95.44 109 GLU A O 1
ATOM 843 N N . VAL A 1 110 ? 8.062 -9.688 -4.676 1 95.75 110 VAL A N 1
ATOM 844 C CA . VAL A 1 110 ? 8.945 -10.828 -4.891 1 95.75 110 VAL A CA 1
ATOM 845 C C . VAL A 1 110 ? 9.531 -10.766 -6.297 1 95.75 110 VAL A C 1
ATOM 847 O O . VAL A 1 110 ? 8.852 -10.375 -7.246 1 95.75 110 VAL A O 1
ATOM 850 N N . HIS A 1 111 ? 10.758 -11.055 -6.391 1 96.69 111 HIS A N 1
ATOM 851 C CA . HIS A 1 111 ? 11.438 -11.172 -7.68 1 96.69 111 HIS A CA 1
ATOM 852 C C . HIS A 1 111 ? 11.609 -12.633 -8.086 1 96.69 111 HIS A C 1
ATOM 854 O O . HIS A 1 111 ? 12.539 -13.297 -7.633 1 96.69 111 HIS A O 1
ATOM 860 N N . LEU A 1 112 ? 10.727 -13.016 -8.953 1 97.31 112 LEU A N 1
ATOM 861 C CA . LEU A 1 112 ? 10.711 -14.414 -9.352 1 97.31 112 LEU A CA 1
ATOM 862 C C . LEU A 1 112 ? 11.586 -14.641 -10.578 1 97.31 112 LEU A C 1
ATOM 864 O O . LEU A 1 112 ? 11.602 -13.812 -11.492 1 97.31 112 LEU A O 1
ATOM 868 N N . THR A 1 113 ? 12.336 -15.633 -10.594 1 96 113 THR A N 1
ATOM 869 C CA . THR A 1 113 ? 13.141 -16.109 -11.711 1 96 113 THR A CA 1
ATOM 870 C C . THR A 1 113 ? 12.969 -17.625 -11.891 1 96 113 THR A C 1
ATOM 872 O O . THR A 1 113 ? 12.43 -18.297 -11.016 1 96 113 THR A O 1
ATOM 875 N N . SER A 1 114 ? 13.406 -18.156 -13.016 1 92.69 114 SER A N 1
ATOM 876 C CA . SER A 1 114 ? 13.312 -19.594 -13.281 1 92.69 114 SER A CA 1
ATOM 877 C C . SER A 1 114 ? 14.156 -20.391 -12.305 1 92.69 114 SER A C 1
ATOM 879 O O . SER A 1 114 ? 13.867 -21.547 -12.023 1 92.69 114 SER A O 1
ATOM 881 N N . GLY A 1 115 ? 15.086 -19.75 -11.664 1 92 115 GLY A N 1
ATOM 882 C CA . GLY A 1 115 ? 16.016 -20.422 -10.773 1 92 115 GLY A CA 1
ATOM 883 C C . GLY A 1 115 ? 15.508 -20.516 -9.352 1 92 115 GLY A C 1
ATOM 884 O O . GLY A 1 115 ? 15.906 -21.422 -8.602 1 92 115 GLY A O 1
ATOM 885 N N . ASN A 1 116 ? 14.641 -19.641 -9.008 1 95.81 116 ASN A N 1
ATOM 886 C CA . ASN A 1 116 ? 14.25 -19.625 -7.602 1 95.81 116 ASN A CA 1
ATOM 887 C C . ASN A 1 116 ? 12.766 -19.938 -7.426 1 95.81 116 ASN A C 1
ATOM 889 O O . ASN A 1 116 ? 12.305 -20.172 -6.305 1 95.81 116 ASN A O 1
ATOM 893 N N . VAL A 1 117 ? 12.023 -20.016 -8.492 1 97.06 117 VAL A N 1
ATOM 894 C CA . VAL A 1 117 ? 10.57 -20.094 -8.422 1 97.06 117 VAL A CA 1
ATOM 895 C C . VAL A 1 117 ? 10.141 -21.391 -7.75 1 97.06 117 VAL A C 1
ATOM 897 O O . VAL A 1 117 ? 9.211 -21.406 -6.941 1 97.06 117 VAL A O 1
ATOM 900 N N . PHE A 1 118 ? 10.773 -22.469 -8.016 1 94.62 118 PHE A N 1
ATOM 901 C CA . PHE A 1 118 ? 10.367 -23.75 -7.434 1 94.62 118 PHE A CA 1
ATOM 902 C C . PHE A 1 118 ? 10.641 -23.781 -5.938 1 94.62 118 PHE A C 1
ATOM 904 O O . PHE A 1 118 ? 9.828 -24.266 -5.156 1 94.62 118 PHE A O 1
ATOM 911 N N . GLU A 1 119 ? 11.742 -23.297 -5.574 1 95.25 119 GLU A N 1
ATOM 912 C CA . GLU A 1 119 ? 12.086 -23.234 -4.156 1 95.25 119 GLU A CA 1
ATOM 913 C C . GLU A 1 119 ? 11.133 -22.312 -3.398 1 95.25 119 GLU A C 1
ATOM 915 O O . GLU A 1 119 ? 10.742 -22.609 -2.27 1 95.25 119 GLU A O 1
ATOM 920 N N . LEU A 1 120 ? 10.812 -21.203 -3.963 1 97.62 120 LEU A N 1
ATOM 921 C CA . LEU A 1 120 ? 9.883 -20.266 -3.344 1 97.62 120 LEU A CA 1
ATOM 922 C C . LEU A 1 120 ? 8.484 -20.875 -3.234 1 97.62 120 LEU A C 1
ATOM 924 O O . LEU A 1 120 ? 7.781 -20.641 -2.248 1 97.62 120 LEU A O 1
ATOM 928 N N . LEU A 1 121 ? 8.125 -21.562 -4.301 1 97.19 121 LEU A N 1
ATOM 929 C CA . LEU A 1 121 ? 6.848 -22.266 -4.23 1 97.19 121 LEU A CA 1
ATOM 930 C C . LEU A 1 121 ? 6.844 -23.281 -3.09 1 97.19 121 LEU A C 1
ATOM 932 O O . LEU A 1 121 ? 5.863 -23.391 -2.354 1 97.19 121 LEU A O 1
ATOM 936 N N . TYR A 1 122 ? 7.953 -23.969 -2.945 1 96.12 122 TYR A N 1
ATOM 937 C CA . TYR A 1 122 ? 8.109 -24.906 -1.844 1 96.12 122 TYR A CA 1
ATOM 938 C C . TYR A 1 122 ? 7.953 -24.203 -0.499 1 96.12 122 TYR A C 1
ATOM 940 O O . TYR A 1 122 ? 7.195 -24.656 0.362 1 96.12 122 TYR A O 1
ATOM 948 N N . LEU A 1 123 ? 8.617 -23.156 -0.331 1 97.38 123 LEU A N 1
ATOM 949 C CA . LEU A 1 123 ? 8.562 -22.406 0.919 1 97.38 123 LEU A CA 1
ATOM 950 C C . LEU A 1 123 ? 7.156 -21.875 1.17 1 97.38 123 LEU A C 1
ATOM 952 O O . LEU A 1 123 ? 6.672 -21.906 2.305 1 97.38 123 LEU A O 1
ATOM 956 N N . ALA A 1 124 ? 6.562 -21.359 0.118 1 97.56 124 ALA A N 1
ATOM 957 C CA . ALA A 1 124 ? 5.207 -20.828 0.228 1 97.56 124 ALA A CA 1
ATOM 958 C C . ALA A 1 124 ? 4.238 -21.906 0.727 1 97.56 124 ALA A C 1
ATOM 960 O O . ALA A 1 124 ? 3.367 -21.625 1.554 1 97.56 124 ALA A O 1
ATOM 961 N N . LYS A 1 125 ? 4.406 -23.125 0.227 1 96.25 125 LYS A N 1
ATOM 962 C CA . LYS A 1 125 ? 3.547 -24.219 0.646 1 96.25 125 LYS A CA 1
ATOM 963 C C . LYS A 1 125 ? 3.896 -24.688 2.057 1 96.25 125 LYS A C 1
ATOM 965 O O . LYS A 1 125 ? 3.008 -24.906 2.885 1 96.25 125 LYS A O 1
ATOM 970 N N . LYS A 1 126 ? 5.129 -24.797 2.328 1 95.69 126 LYS A N 1
ATOM 971 C CA . LYS A 1 126 ? 5.609 -25.266 3.627 1 95.69 126 LYS A CA 1
ATOM 972 C C . LYS A 1 126 ? 5.137 -24.344 4.75 1 95.69 126 LYS A C 1
ATOM 974 O O . LYS A 1 126 ? 4.707 -24.812 5.805 1 95.69 126 LYS A O 1
ATOM 979 N N . TYR A 1 127 ? 5.219 -23.078 4.504 1 96.62 127 TYR A N 1
ATOM 980 C CA . TYR A 1 127 ? 4.891 -22.094 5.539 1 96.62 127 TYR A CA 1
ATOM 981 C C . TYR A 1 127 ? 3.498 -21.516 5.328 1 96.62 127 TYR A C 1
ATOM 983 O O . TYR A 1 127 ? 3.113 -20.547 5.984 1 96.62 127 TYR A O 1
ATOM 991 N N . ILE A 1 128 ? 2.75 -22.031 4.395 1 96.12 128 ILE A N 1
ATOM 992 C CA . ILE A 1 128 ? 1.347 -21.719 4.137 1 96.12 128 ILE A CA 1
ATOM 993 C C . ILE A 1 128 ? 1.19 -20.234 3.809 1 96.12 128 ILE A C 1
ATOM 995 O O . ILE A 1 128 ? 0.535 -19.5 4.547 1 96.12 128 ILE A O 1
ATOM 999 N N . VAL A 1 129 ? 1.729 -19.797 2.822 1 97 129 VAL A N 1
ATOM 1000 C CA . VAL A 1 129 ? 1.592 -18.453 2.26 1 97 129 VAL A CA 1
ATOM 1001 C C . VAL A 1 129 ? 0.949 -18.547 0.877 1 97 129 VAL A C 1
ATOM 1003 O O . VAL A 1 129 ? 1.643 -18.484 -0.141 1 97 129 VAL A O 1
ATOM 1006 N N . PRO A 1 130 ? -0.325 -18.531 0.844 1 96 130 PRO A N 1
ATOM 1007 C CA . PRO A 1 130 ? -1.049 -18.859 -0.385 1 96 130 PRO A CA 1
ATOM 1008 C C . PRO A 1 130 ? -0.854 -17.828 -1.484 1 96 130 PRO A C 1
ATOM 1010 O O . PRO A 1 130 ? -0.785 -18.172 -2.666 1 96 130 PRO A O 1
ATOM 1013 N N . PHE A 1 131 ? -0.793 -16.594 -1.14 1 96.94 131 PHE A N 1
ATOM 1014 C CA . PHE A 1 131 ? -0.695 -15.562 -2.168 1 96.94 131 PHE A CA 1
ATOM 1015 C C . PHE A 1 131 ? 0.67 -15.602 -2.846 1 96.94 131 PHE A C 1
ATOM 1017 O O . PHE A 1 131 ? 0.79 -15.289 -4.031 1 96.94 131 PHE A O 1
ATOM 1024 N N . LEU A 1 132 ? 1.648 -15.93 -2.109 1 97.62 132 LEU A N 1
ATOM 1025 C CA . LEU A 1 132 ? 2.951 -16.141 -2.732 1 97.62 132 LEU A CA 1
ATOM 1026 C C . LEU A 1 132 ? 2.934 -17.344 -3.65 1 97.62 132 LEU A C 1
ATOM 1028 O O . LEU A 1 132 ? 3.494 -17.312 -4.75 1 97.62 132 LEU A O 1
ATOM 1032 N N . ALA A 1 133 ? 2.338 -18.438 -3.186 1 97.12 133 ALA A N 1
ATOM 1033 C CA . ALA A 1 133 ? 2.195 -19.625 -4.02 1 97.12 133 ALA A CA 1
ATOM 1034 C C . ALA A 1 133 ? 1.484 -19.297 -5.328 1 97.12 133 ALA A C 1
ATOM 1036 O O . ALA A 1 133 ? 1.899 -19.75 -6.398 1 97.12 133 ALA A O 1
ATOM 1037 N N . GLU A 1 134 ? 0.497 -18.516 -5.211 1 96.62 134 GLU A N 1
ATOM 1038 C CA . GLU A 1 134 ? -0.25 -18.109 -6.395 1 96.62 134 GLU A CA 1
ATOM 1039 C C . GLU A 1 134 ? 0.636 -17.328 -7.359 1 96.62 134 GLU A C 1
ATOM 1041 O O . GLU A 1 134 ? 0.57 -17.531 -8.578 1 96.62 134 GLU A O 1
ATOM 1046 N N . SER A 1 135 ? 1.414 -16.438 -6.797 1 97.25 135 SER A N 1
ATOM 1047 C CA . SER A 1 135 ? 2.32 -15.656 -7.629 1 97.25 135 SER A CA 1
ATOM 1048 C C . SER A 1 135 ? 3.33 -16.547 -8.344 1 97.25 135 SER A C 1
ATOM 1050 O O . SER A 1 135 ? 3.643 -16.328 -9.516 1 97.25 135 SER A O 1
ATOM 1052 N N . CYS A 1 136 ? 3.811 -17.469 -7.645 1 98.06 136 CYS A N 1
ATOM 1053 C CA . CYS A 1 136 ? 4.754 -18.422 -8.234 1 98.06 136 CYS A CA 1
ATOM 1054 C C . CYS A 1 136 ? 4.098 -19.219 -9.352 1 98.06 136 CYS A C 1
ATOM 1056 O O . CYS A 1 136 ? 4.684 -19.391 -10.422 1 98.06 136 CYS A O 1
ATOM 1058 N N . CYS A 1 137 ? 2.885 -19.703 -9.164 1 97.25 137 CYS A N 1
ATOM 1059 C CA . CYS A 1 137 ? 2.16 -20.469 -10.172 1 97.25 137 CYS A CA 1
ATOM 1060 C C . CYS A 1 137 ? 1.89 -19.625 -11.414 1 97.25 137 CYS A C 1
ATOM 1062 O O . CYS A 1 137 ? 2.031 -20.109 -12.539 1 97.25 137 CYS A O 1
ATOM 1064 N N . ARG A 1 138 ? 1.559 -18.422 -11.195 1 96.69 138 ARG A N 1
ATOM 1065 C CA . ARG A 1 138 ? 1.325 -17.516 -12.32 1 96.69 138 ARG A CA 1
ATOM 1066 C C . ARG A 1 138 ? 2.6 -17.328 -13.133 1 96.69 138 ARG A C 1
ATOM 1068 O O . ARG A 1 138 ? 2.555 -17.281 -14.367 1 96.69 138 ARG A O 1
ATOM 1075 N N . PHE A 1 139 ? 3.619 -17.156 -12.492 1 97.81 139 PHE A N 1
ATOM 1076 C CA . PHE A 1 139 ? 4.906 -17 -13.156 1 97.81 139 PHE A CA 1
ATOM 1077 C C . PHE A 1 139 ? 5.238 -18.25 -13.977 1 97.81 139 PHE A C 1
ATOM 1079 O O . PHE A 1 139 ? 5.652 -18.141 -15.133 1 97.81 139 PHE A O 1
ATOM 1086 N N . LEU A 1 140 ? 5.051 -19.391 -13.383 1 97.19 140 LEU A N 1
ATOM 1087 C CA . LEU A 1 140 ? 5.336 -20.656 -14.047 1 97.19 140 LEU A CA 1
ATOM 1088 C C . LEU A 1 140 ? 4.422 -20.844 -15.258 1 97.19 140 LEU A C 1
ATOM 1090 O O . LEU A 1 140 ? 4.852 -21.359 -16.281 1 97.19 140 LEU A O 1
ATOM 1094 N N . GLU A 1 141 ? 3.211 -20.422 -15.148 1 95.5 141 GLU A N 1
ATOM 1095 C CA . GLU A 1 141 ? 2.273 -20.5 -16.266 1 95.5 141 GLU A CA 1
ATOM 1096 C C . GLU A 1 141 ? 2.73 -19.625 -17.422 1 95.5 141 GLU A C 1
ATOM 1098 O O . GLU A 1 141 ? 2.629 -20.031 -18.594 1 95.5 141 GLU A O 1
ATOM 1103 N N . SER A 1 142 ? 3.211 -18.5 -17.078 1 95.62 142 SER A N 1
ATOM 1104 C CA . SER A 1 142 ? 3.66 -17.562 -18.094 1 95.62 142 SER A CA 1
ATOM 1105 C C . SER A 1 142 ? 4.93 -18.062 -18.781 1 95.62 142 SER A C 1
ATOM 1107 O O . SER A 1 142 ? 5.172 -17.766 -19.953 1 95.62 142 SER A O 1
ATOM 1109 N N . GLU A 1 143 ? 5.719 -18.844 -18.078 1 94.69 143 GLU A N 1
ATOM 1110 C CA . GLU A 1 143 ? 6.988 -19.328 -18.594 1 94.69 143 GLU A CA 1
ATOM 1111 C C . GLU A 1 143 ? 6.84 -20.719 -19.203 1 94.69 143 GLU A C 1
ATOM 1113 O O . GLU A 1 143 ? 7.809 -21.297 -19.703 1 94.69 143 GLU A O 1
ATOM 1118 N N . LEU A 1 144 ? 5.699 -21.172 -19.219 1 95.31 144 LEU A N 1
ATOM 1119 C CA . LEU A 1 144 ? 5.453 -22.547 -19.625 1 95.31 144 LEU A CA 1
ATOM 1120 C C . LEU A 1 144 ? 5.789 -22.734 -21.109 1 95.31 144 LEU A C 1
ATOM 1122 O O . LEU A 1 144 ? 5.309 -21.984 -21.953 1 95.31 144 LEU A O 1
ATOM 1126 N N . ARG A 1 145 ? 6.688 -23.641 -21.375 1 94.25 145 ARG A N 1
ATOM 1127 C CA . ARG A 1 145 ? 7.129 -24 -22.719 1 94.25 145 ARG A CA 1
ATOM 1128 C C . ARG A 1 145 ? 7.254 -25.516 -22.859 1 94.25 145 ARG A C 1
ATOM 1130 O O . ARG A 1 145 ? 7.148 -26.25 -21.875 1 94.25 145 ARG A O 1
ATOM 1137 N N . GLU A 1 146 ? 7.512 -25.969 -24.062 1 92.31 146 GLU A N 1
ATOM 1138 C CA . GLU A 1 146 ? 7.633 -27.391 -24.344 1 92.31 146 GLU A CA 1
ATOM 1139 C C . GLU A 1 146 ? 8.859 -28 -23.656 1 92.31 146 GLU A C 1
ATOM 1141 O O . GLU A 1 146 ? 8.828 -29.156 -23.234 1 92.31 146 GLU A O 1
ATOM 1146 N N . THR A 1 147 ? 9.828 -27.188 -23.438 1 91.88 147 THR A N 1
ATOM 1147 C CA . THR A 1 147 ? 11.102 -27.672 -22.922 1 91.88 147 THR A CA 1
ATOM 1148 C C . THR A 1 147 ? 11.039 -27.844 -21.406 1 91.88 147 THR A C 1
ATOM 1150 O O . THR A 1 147 ? 11.766 -28.656 -20.828 1 91.88 147 THR A O 1
ATOM 1153 N N . ASN A 1 148 ? 10.102 -27.094 -20.781 1 94.25 148 ASN A N 1
ATOM 1154 C CA . ASN A 1 148 ? 10.094 -27.141 -19.328 1 94.25 148 ASN A CA 1
ATOM 1155 C C . ASN A 1 148 ? 8.773 -27.688 -18.797 1 94.25 148 ASN A C 1
ATOM 1157 O O . ASN A 1 148 ? 8.547 -27.688 -17.578 1 94.25 148 ASN A O 1
ATOM 1161 N N . VAL A 1 149 ? 7.941 -28.188 -19.609 1 95.94 149 VAL A N 1
ATOM 1162 C CA . VAL A 1 149 ? 6.582 -28.578 -19.234 1 95.94 149 VAL A CA 1
ATOM 1163 C C . VAL A 1 149 ? 6.621 -29.734 -18.25 1 95.94 149 VAL A C 1
ATOM 1165 O O . VAL A 1 149 ? 5.855 -29.766 -17.281 1 95.94 149 VAL A O 1
ATOM 1168 N N . PHE A 1 150 ? 7.512 -30.672 -18.406 1 95.62 150 PHE A N 1
ATOM 1169 C CA . PHE A 1 150 ? 7.551 -31.828 -17.547 1 95.62 150 PHE A CA 1
ATOM 1170 C C . PHE A 1 150 ? 8.023 -31.438 -16.141 1 95.62 150 PHE A C 1
ATOM 1172 O O . PHE A 1 150 ? 7.508 -31.953 -15.148 1 95.62 150 PHE A O 1
ATOM 1179 N N . ARG A 1 151 ? 8.992 -30.609 -16.109 1 93.81 151 ARG A N 1
ATOM 1180 C CA . ARG A 1 151 ? 9.477 -30.141 -14.812 1 93.81 151 ARG A CA 1
ATOM 1181 C C . ARG A 1 151 ? 8.367 -29.438 -14.039 1 93.81 151 ARG A C 1
ATOM 1183 O O . ARG A 1 151 ? 8.164 -29.688 -12.852 1 93.81 151 ARG A O 1
ATOM 1190 N N . ILE A 1 152 ? 7.672 -28.562 -14.711 1 96.25 152 ILE A N 1
ATOM 1191 C CA . ILE A 1 152 ? 6.594 -27.797 -14.094 1 96.25 152 ILE A CA 1
ATOM 1192 C C . ILE A 1 152 ? 5.461 -28.734 -13.688 1 96.25 152 ILE A C 1
ATOM 1194 O O . ILE A 1 152 ? 4.887 -28.609 -12.609 1 96.25 152 ILE A O 1
ATOM 1198 N N . LEU A 1 153 ? 5.176 -29.703 -14.547 1 95.88 153 LEU A N 1
ATOM 1199 C CA . LEU A 1 153 ? 4.117 -30.672 -14.266 1 95.88 153 LEU A CA 1
ATOM 1200 C C . LEU A 1 153 ? 4.434 -31.484 -13.016 1 95.88 153 LEU A C 1
ATOM 1202 O O . LEU A 1 153 ? 3.57 -31.656 -12.148 1 95.88 153 LEU A O 1
ATOM 1206 N N . GLU A 1 154 ? 5.66 -31.922 -12.938 1 93.44 154 GLU A N 1
ATOM 1207 C CA . GLU A 1 154 ? 6.082 -32.688 -11.773 1 93.44 154 GLU A CA 1
ATOM 1208 C C . GLU A 1 154 ? 5.891 -31.906 -10.484 1 93.44 154 GLU A C 1
ATOM 1210 O O . GLU A 1 154 ? 5.375 -32.438 -9.5 1 93.44 154 GLU A O 1
ATOM 1215 N N . HIS A 1 155 ? 6.27 -30.719 -10.508 1 93 155 HIS A N 1
ATOM 1216 C CA . HIS A 1 155 ? 6.16 -29.875 -9.328 1 93 155 HIS A CA 1
ATOM 1217 C C . HIS A 1 155 ? 4.711 -29.5 -9.055 1 93 155 HIS A C 1
ATOM 1219 O O . HIS A 1 155 ? 4.301 -29.375 -7.895 1 93 155 HIS A O 1
ATOM 1225 N N . ALA A 1 156 ? 3.957 -29.203 -10.086 1 95.31 156 ALA A N 1
ATOM 1226 C CA . ALA A 1 156 ? 2.541 -28.891 -9.914 1 95.31 156 ALA A CA 1
ATOM 1227 C C . ALA A 1 156 ? 1.811 -30.031 -9.203 1 95.31 156 ALA A C 1
ATOM 1229 O O . ALA A 1 156 ? 0.959 -29.797 -8.344 1 95.31 156 ALA A O 1
ATOM 1230 N N . ARG A 1 157 ? 2.166 -31.25 -9.586 1 93.31 157 ARG A N 1
ATOM 1231 C CA . ARG A 1 157 ? 1.567 -32.406 -8.961 1 93.31 157 ARG A CA 1
ATOM 1232 C C . ARG A 1 157 ? 2.057 -32.594 -7.523 1 93.31 157 ARG A C 1
ATOM 1234 O O . ARG A 1 157 ? 1.268 -32.875 -6.625 1 93.31 157 ARG A O 1
ATOM 1241 N N . LEU A 1 158 ? 3.326 -32.375 -7.316 1 91 158 LEU A N 1
ATOM 1242 C CA . LEU A 1 158 ? 3.928 -32.531 -5.996 1 91 158 LEU A CA 1
ATOM 1243 C C . LEU A 1 158 ? 3.297 -31.531 -5.012 1 91 158 LEU A C 1
ATOM 1245 O O . LEU A 1 158 ? 3.033 -31.891 -3.861 1 91 158 LEU A O 1
ATOM 1249 N N . PHE A 1 159 ? 3.029 -30.359 -5.457 1 92.12 159 PHE A N 1
ATOM 1250 C CA . PHE A 1 159 ? 2.535 -29.297 -4.582 1 92.12 159 PHE A CA 1
ATOM 1251 C C . PHE A 1 159 ? 1.019 -29.188 -4.668 1 92.12 159 PHE A C 1
ATOM 1253 O O . PHE A 1 159 ? 0.421 -28.281 -4.082 1 92.12 159 PHE A O 1
ATOM 1260 N N . SER A 1 160 ? 0.377 -30.047 -5.445 1 91.81 160 SER A N 1
ATOM 1261 C CA . SER A 1 160 ? -1.075 -30.125 -5.57 1 91.81 160 SER A CA 1
ATOM 1262 C C . SER A 1 160 ? -1.647 -28.812 -6.094 1 91.81 160 SER A C 1
ATOM 1264 O O . SER A 1 160 ? -2.545 -28.234 -5.477 1 91.81 160 SER A O 1
ATOM 1266 N N . GLU A 1 161 ? -1.116 -28.344 -7.082 1 95.19 161 GLU A N 1
ATOM 1267 C CA . GLU A 1 161 ? -1.623 -27.172 -7.793 1 95.19 161 GLU A CA 1
ATOM 1268 C C . GLU A 1 161 ? -2.416 -27.578 -9.031 1 95.19 161 GLU A C 1
ATOM 1270 O O . GLU A 1 161 ? -1.861 -27.656 -10.125 1 95.19 161 GLU A O 1
ATOM 1275 N N . PRO A 1 162 ? -3.668 -27.656 -8.945 1 94.81 162 PRO A N 1
ATOM 1276 C CA . PRO A 1 162 ? -4.48 -28.25 -10.016 1 94.81 162 PRO A CA 1
ATOM 1277 C C . PRO A 1 162 ? -4.543 -27.359 -11.258 1 94.81 162 PRO A C 1
ATOM 1279 O O . PRO A 1 162 ? -4.539 -27.859 -12.383 1 94.81 162 PRO A O 1
ATOM 1282 N N . ASP A 1 163 ? -4.66 -26.078 -11.023 1 95.56 163 ASP A N 1
ATOM 1283 C CA . ASP A 1 163 ? -4.762 -25.188 -12.172 1 95.56 163 ASP A CA 1
ATOM 1284 C C . ASP A 1 163 ? -3.496 -25.25 -13.023 1 95.56 163 ASP A C 1
ATOM 1286 O O . ASP A 1 163 ? -3.572 -25.312 -14.258 1 95.56 163 ASP A O 1
ATOM 1290 N N . LEU A 1 164 ? -2.391 -25.188 -12.367 1 96.31 164 LEU A N 1
ATOM 1291 C CA . LEU A 1 164 ? -1.118 -25.281 -13.07 1 96.31 164 LEU A CA 1
ATOM 1292 C C . LEU A 1 164 ? -0.959 -26.625 -13.75 1 96.31 164 LEU A C 1
ATOM 1294 O O . LEU A 1 164 ? -0.476 -26.703 -14.883 1 96.31 164 LEU A O 1
ATOM 1298 N N . GLU A 1 165 ? -1.344 -27.688 -13.062 1 96.38 165 GLU A N 1
ATOM 1299 C CA . GLU A 1 165 ? -1.312 -29.031 -13.625 1 96.38 165 GLU A CA 1
ATOM 1300 C C . GLU A 1 165 ? -2.16 -29.109 -14.891 1 96.38 165 GLU A C 1
ATOM 1302 O O . GLU A 1 165 ? -1.727 -29.672 -15.898 1 96.38 165 GLU A O 1
ATOM 1307 N N . GLN A 1 166 ? -3.283 -28.562 -14.844 1 94.81 166 GLN A N 1
ATOM 1308 C CA . GLN A 1 166 ? -4.191 -28.594 -15.984 1 94.81 166 GLN A CA 1
ATOM 1309 C C . GLN A 1 166 ? -3.596 -27.875 -17.188 1 94.81 166 GLN A C 1
ATOM 1311 O O . GLN A 1 166 ? -3.705 -28.328 -18.328 1 94.81 166 GLN A O 1
ATOM 1316 N N . ARG A 1 167 ? -3.031 -26.797 -16.922 1 95.06 167 ARG A N 1
ATOM 1317 C CA . ARG A 1 167 ? -2.408 -26.047 -18.016 1 95.06 167 ARG A CA 1
ATOM 1318 C C . ARG A 1 167 ? -1.271 -26.844 -18.641 1 95.06 167 ARG A C 1
ATOM 1320 O O . ARG A 1 167 ? -1.069 -26.781 -19.859 1 95.06 167 ARG A O 1
ATOM 1327 N N . CYS A 1 168 ? -0.523 -27.469 -17.844 1 96.12 168 CYS A N 1
ATOM 1328 C CA . CYS A 1 168 ? 0.558 -28.312 -18.359 1 96.12 168 CYS A CA 1
ATOM 1329 C C . CYS A 1 168 ? 0.015 -29.422 -19.234 1 96.12 168 CYS A C 1
ATOM 1331 O O . CYS A 1 168 ? 0.548 -29.672 -20.312 1 96.12 168 CYS A O 1
ATOM 1333 N N . TRP A 1 169 ? -1.037 -30.047 -18.797 1 93.5 169 TRP A N 1
ATOM 1334 C CA . TRP A 1 169 ? -1.639 -31.125 -19.594 1 93.5 169 TRP A CA 1
ATOM 1335 C C . TRP A 1 169 ? -2.156 -30.594 -20.922 1 93.5 169 TRP A C 1
ATOM 1337 O O . TRP A 1 169 ? -2.025 -31.266 -21.953 1 93.5 169 TRP A O 1
ATOM 1347 N N . GLN A 1 170 ? -2.713 -29.453 -20.875 1 90.5 170 GLN A N 1
ATOM 1348 C CA . GLN A 1 170 ? -3.211 -28.844 -22.109 1 90.5 170 GLN A CA 1
ATOM 1349 C C . GLN A 1 170 ? -2.086 -28.641 -23.109 1 90.5 170 GLN A C 1
ATOM 1351 O O . GLN A 1 170 ? -2.242 -28.938 -24.297 1 90.5 170 GLN A O 1
ATOM 1356 N N . LEU A 1 171 ? -1.026 -28.141 -22.641 1 92.81 171 LEU A N 1
ATOM 1357 C CA . LEU A 1 171 ? 0.115 -27.922 -23.531 1 92.81 171 LEU A CA 1
ATOM 1358 C C . LEU A 1 171 ? 0.666 -29.266 -24.031 1 92.81 171 LEU A C 1
ATOM 1360 O O . LEU A 1 171 ? 1.022 -29.391 -25.203 1 92.81 171 LEU A O 1
ATOM 1364 N N . LEU A 1 172 ? 0.728 -30.203 -23.188 1 91.88 172 LEU A N 1
ATOM 1365 C CA . LEU A 1 172 ? 1.243 -31.531 -23.531 1 91.88 172 LEU A CA 1
ATOM 1366 C C . LEU A 1 172 ? 0.372 -32.188 -24.578 1 91.88 172 LEU A C 1
ATOM 1368 O O . LEU A 1 172 ? 0.885 -32.844 -25.484 1 91.88 172 LEU A O 1
ATOM 1372 N N . GLU A 1 173 ? -0.874 -32.031 -24.469 1 86 173 GLU A N 1
ATOM 1373 C CA . GLU A 1 173 ? -1.802 -32.625 -25.438 1 86 173 GLU A CA 1
ATOM 1374 C C . GLU A 1 173 ? -1.714 -31.922 -26.781 1 86 173 GLU A C 1
ATOM 1376 O O . GLU A 1 173 ? -1.834 -32.562 -27.828 1 86 173 GLU A O 1
ATOM 1381 N N . ALA A 1 174 ? -1.521 -30.656 -26.719 1 81.25 174 ALA A N 1
ATOM 1382 C CA . ALA A 1 174 ? -1.443 -29.875 -27.953 1 81.25 174 ALA A CA 1
ATOM 1383 C C . ALA A 1 174 ? -0.13 -30.125 -28.688 1 81.25 174 ALA A C 1
ATOM 1385 O O . ALA A 1 174 ? -0.103 -30.203 -29.906 1 81.25 174 ALA A O 1
ATOM 1386 N N . LYS A 1 175 ? 0.947 -30.234 -27.938 1 86.31 175 LYS A N 1
ATOM 1387 C CA . LYS A 1 175 ? 2.271 -30.406 -28.531 1 86.31 175 LYS A CA 1
ATOM 1388 C C . LYS A 1 175 ? 2.979 -31.625 -27.969 1 86.31 175 LYS A C 1
ATOM 1390 O O . LYS A 1 175 ? 4.121 -31.531 -27.516 1 86.31 175 LYS A O 1
ATOM 1395 N N . THR A 1 176 ? 2.4 -32.719 -28.172 1 87.38 176 THR A N 1
ATOM 1396 C CA . THR A 1 176 ? 2.848 -33.969 -27.531 1 87.38 176 THR A CA 1
ATOM 1397 C C . THR A 1 176 ? 4.234 -34.344 -28.031 1 87.38 176 THR A C 1
ATOM 1399 O O . THR A 1 176 ? 5.133 -34.625 -27.234 1 87.38 176 THR A O 1
ATOM 1402 N N . THR A 1 177 ? 4.434 -34.312 -29.297 1 81.88 177 THR A N 1
ATOM 1403 C CA . THR A 1 177 ? 5.68 -34.812 -29.875 1 81.88 177 THR A CA 1
ATOM 1404 C C . THR A 1 177 ? 6.863 -33.969 -29.422 1 81.88 177 THR A C 1
ATOM 1406 O O . THR A 1 177 ? 7.902 -34.5 -29.031 1 81.88 177 THR A O 1
ATOM 1409 N N . ALA A 1 178 ? 6.688 -32.688 -29.484 1 86.75 178 ALA A N 1
ATOM 1410 C CA . ALA A 1 178 ? 7.75 -31.781 -29.078 1 86.75 178 ALA A CA 1
ATOM 1411 C C . ALA A 1 178 ? 8.078 -31.953 -27.594 1 86.75 178 ALA A C 1
ATOM 1413 O O . ALA A 1 178 ? 9.25 -31.938 -27.203 1 86.75 178 ALA A O 1
ATOM 1414 N N . CYS A 1 179 ? 7.09 -32.188 -26.797 1 92.81 179 CYS A N 1
ATOM 1415 C CA . CYS A 1 179 ? 7.266 -32.344 -25.359 1 92.81 179 CYS A CA 1
ATOM 1416 C C . CYS A 1 179 ? 7.965 -33.656 -25.031 1 92.81 179 CYS A C 1
ATOM 1418 O O . CYS A 1 179 ? 8.82 -33.688 -24.141 1 92.81 179 CYS A O 1
ATOM 1420 N N . LEU A 1 180 ? 7.684 -34.688 -25.75 1 91.38 180 LEU A N 1
ATOM 1421 C CA . LEU A 1 180 ? 8.258 -36 -25.5 1 91.38 180 LEU A CA 1
ATOM 1422 C C . LEU A 1 180 ? 9.75 -36 -25.812 1 91.38 180 LEU A C 1
ATOM 1424 O O . LEU A 1 180 ? 10.5 -36.812 -25.266 1 91.38 180 LEU A O 1
ATOM 1428 N N . GLN A 1 181 ? 10.109 -35.125 -26.609 1 88.69 181 GLN A N 1
ATOM 1429 C CA . GLN A 1 181 ? 11.516 -35.062 -27 1 88.69 181 GLN A CA 1
ATOM 1430 C C . GLN A 1 181 ? 12.328 -34.219 -26.016 1 88.69 181 GLN A C 1
ATOM 1432 O O . GLN A 1 181 ? 13.555 -34.281 -26 1 88.69 181 GLN A O 1
ATOM 1437 N N . SER A 1 182 ? 11.688 -33.594 -25.172 1 92 182 SER A N 1
ATOM 1438 C CA . SER A 1 182 ? 12.367 -32.719 -24.219 1 92 182 SER A CA 1
ATOM 1439 C C . SER A 1 182 ? 13.102 -33.531 -23.156 1 92 182 SER A C 1
ATOM 1441 O O . SER A 1 182 ? 12.734 -34.688 -22.875 1 92 182 SER A O 1
ATOM 1443 N N . GLU A 1 183 ? 14.125 -33 -22.578 1 91.31 183 GLU A N 1
ATOM 1444 C CA . GLU A 1 183 ? 14.945 -33.656 -21.562 1 91.31 183 GLU A CA 1
ATOM 1445 C C . GLU A 1 183 ? 14.219 -33.719 -20.219 1 91.31 183 GLU A C 1
ATOM 1447 O O . GLU A 1 183 ? 14.555 -34.562 -19.375 1 91.31 183 GLU A O 1
ATOM 1452 N N . GLY A 1 184 ? 13.297 -32.906 -20.125 1 91.81 184 GLY A N 1
ATOM 1453 C CA . GLY A 1 184 ? 12.555 -32.875 -18.875 1 91.81 184 GLY A CA 1
ATOM 1454 C C . GLY A 1 184 ? 11.844 -34.188 -18.578 1 91.81 184 GLY A C 1
ATOM 1455 O O . GLY A 1 184 ? 11.609 -34.531 -17.406 1 91.81 184 GLY A O 1
ATOM 1456 N N . LEU A 1 185 ? 11.555 -34.938 -19.609 1 93.75 185 LEU A N 1
ATOM 1457 C CA . LEU A 1 185 ? 10.859 -36.219 -19.484 1 93.75 185 LEU A CA 1
ATOM 1458 C C . LEU A 1 185 ? 11.68 -37.219 -18.656 1 93.75 185 LEU A C 1
ATOM 1460 O O . LEU A 1 185 ? 11.125 -38.062 -17.953 1 93.75 185 LEU A O 1
ATOM 1464 N N . LEU A 1 186 ? 12.969 -37.031 -18.641 1 92.38 186 LEU A N 1
ATOM 1465 C CA . LEU A 1 186 ? 13.875 -38 -18.031 1 92.38 186 LEU A CA 1
ATOM 1466 C C . LEU A 1 186 ? 13.852 -37.875 -16.5 1 92.38 186 LEU A C 1
ATOM 1468 O O . LEU A 1 186 ? 14.258 -38.812 -15.797 1 92.38 186 LEU A O 1
ATOM 1472 N N . TRP A 1 187 ? 13.305 -36.844 -16.031 1 89 187 TRP A N 1
ATOM 1473 C CA . TRP A 1 187 ? 13.422 -36.562 -14.602 1 89 187 TRP A CA 1
ATOM 1474 C C . TRP A 1 187 ? 12.055 -36.656 -13.914 1 89 187 TRP A C 1
ATOM 1476 O O . TRP A 1 187 ? 11.938 -36.344 -12.727 1 89 187 TRP A O 1
ATOM 1486 N N . ILE A 1 188 ? 11.125 -37.062 -14.641 1 92.62 188 ILE A N 1
ATOM 1487 C CA . ILE A 1 188 ? 9.797 -37.156 -14.047 1 92.62 188 ILE A CA 1
ATOM 1488 C C . ILE A 1 188 ? 9.641 -38.438 -13.258 1 92.62 188 ILE A C 1
ATOM 1490 O O . ILE A 1 188 ? 10.391 -39.406 -13.477 1 92.62 188 ILE A O 1
ATOM 1494 N N . SER A 1 189 ? 8.758 -38.438 -12.352 1 93.5 189 SER A N 1
ATOM 1495 C CA . SER A 1 189 ? 8.469 -39.625 -11.555 1 93.5 189 SER A CA 1
ATOM 1496 C C . SER A 1 189 ? 7.668 -40.656 -12.352 1 93.5 189 SER A C 1
ATOM 1498 O O . SER A 1 189 ? 7.117 -40.312 -13.406 1 93.5 189 SER A O 1
ATOM 1500 N N . ARG A 1 190 ? 7.719 -41.844 -11.906 1 93.19 190 ARG A N 1
ATOM 1501 C CA . ARG A 1 190 ? 6.953 -42.906 -12.555 1 93.19 190 ARG A CA 1
ATOM 1502 C C . ARG A 1 190 ? 5.457 -42.625 -12.523 1 93.19 190 ARG A C 1
ATOM 1504 O O . ARG A 1 190 ? 4.734 -42.938 -13.469 1 93.19 190 ARG A O 1
ATOM 1511 N N . ASP A 1 191 ? 5.051 -42.031 -11.484 1 93.88 191 ASP A N 1
ATOM 1512 C CA . ASP A 1 191 ? 3.643 -41.688 -11.344 1 93.88 191 ASP A CA 1
ATOM 1513 C C . ASP A 1 191 ? 3.217 -40.688 -12.406 1 93.88 191 ASP A C 1
ATOM 1515 O O . ASP A 1 191 ? 2.127 -40.781 -12.977 1 93.88 191 ASP A O 1
ATOM 1519 N N . THR A 1 192 ? 4.051 -39.719 -12.586 1 94.12 192 THR A N 1
ATOM 1520 C CA . THR A 1 192 ? 3.75 -38.719 -13.609 1 94.12 192 THR A CA 1
ATOM 1521 C C . THR A 1 192 ? 3.75 -39.344 -15 1 94.12 192 THR A C 1
ATOM 1523 O O . THR A 1 192 ? 2.9 -39.031 -15.836 1 94.12 192 THR A O 1
ATOM 1526 N N . LEU A 1 193 ? 4.738 -40.188 -15.258 1 94.38 193 LEU A N 1
ATOM 1527 C CA . LEU A 1 193 ? 4.781 -40.875 -16.531 1 94.38 193 LEU A CA 1
ATOM 1528 C C . LEU A 1 193 ? 3.525 -41.719 -16.719 1 94.38 193 LEU A C 1
ATOM 1530 O O . LEU A 1 193 ? 2.957 -41.781 -17.812 1 94.38 193 LEU A O 1
ATOM 1534 N N . SER A 1 194 ? 3.123 -42.438 -15.734 1 94.56 194 SER A N 1
ATOM 1535 C CA . SER A 1 194 ? 1.903 -43.219 -15.789 1 94.56 194 SER A CA 1
ATOM 1536 C C . SER A 1 194 ? 0.693 -42.375 -16.141 1 94.56 194 SER A C 1
ATOM 1538 O O . SER A 1 194 ? -0.15 -42.781 -16.938 1 94.56 194 SER A O 1
ATOM 1540 N N . SER A 1 195 ? 0.621 -41.219 -15.508 1 93.81 195 SER A N 1
ATOM 1541 C CA . SER A 1 195 ? -0.492 -40.312 -15.773 1 93.81 195 SER A CA 1
ATOM 1542 C C . SER A 1 195 ? -0.467 -39.844 -17.219 1 93.81 195 SER A C 1
ATOM 1544 O O . SER A 1 195 ? -1.519 -39.625 -17.828 1 93.81 195 SER A O 1
ATOM 1546 N N . LEU A 1 196 ? 0.671 -39.562 -17.703 1 92.88 196 LEU A N 1
ATOM 1547 C CA . LEU A 1 196 ? 0.836 -39.125 -19.078 1 92.88 196 LEU A CA 1
ATOM 1548 C C . LEU A 1 196 ? 0.362 -40.219 -20.047 1 92.88 196 LEU A C 1
ATOM 1550 O O . LEU A 1 196 ? -0.376 -39.938 -21 1 92.88 196 LEU A O 1
ATOM 1554 N N . LEU A 1 197 ? 0.755 -41.469 -19.812 1 91.62 197 LEU A N 1
ATOM 1555 C CA . LEU A 1 197 ? 0.466 -42.562 -20.734 1 91.62 197 LEU A CA 1
ATOM 1556 C C . LEU A 1 197 ? -0.987 -43 -20.609 1 91.62 197 LEU A C 1
ATOM 1558 O O . LEU A 1 197 ? -1.521 -43.656 -21.516 1 91.62 197 LEU A O 1
ATOM 1562 N N . LYS A 1 198 ? -1.607 -42.688 -19.531 1 90.56 198 LYS A N 1
ATOM 1563 C CA . LYS A 1 198 ? -3.014 -43.031 -19.328 1 90.56 198 LYS A CA 1
ATOM 1564 C C . LYS A 1 198 ? -3.92 -42.125 -20.141 1 90.56 198 LYS A C 1
ATOM 1566 O O . LYS A 1 198 ? -5.078 -42.438 -20.406 1 90.56 198 LYS A O 1
ATOM 1571 N N . ARG A 1 199 ? -3.373 -41.062 -20.484 1 88.25 199 ARG A N 1
ATOM 1572 C CA . ARG A 1 199 ? -4.184 -40.062 -21.172 1 88.25 199 ARG A CA 1
ATOM 1573 C C . ARG A 1 199 ? -4.469 -40.5 -22.609 1 88.25 199 ARG A C 1
ATOM 1575 O O . ARG A 1 199 ? -3.562 -40.938 -23.312 1 88.25 199 ARG A O 1
ATOM 1582 N N . ASP A 1 200 ? -5.688 -40.25 -23.016 1 82.81 200 ASP A N 1
ATOM 1583 C CA . ASP A 1 200 ? -6.117 -40.688 -24.344 1 82.81 200 ASP A CA 1
ATOM 1584 C C . ASP A 1 200 ? -6.031 -39.531 -25.344 1 82.81 200 ASP A C 1
ATOM 1586 O O . ASP A 1 200 ? -6.055 -39.75 -26.562 1 82.81 200 ASP A O 1
ATOM 1590 N N . THR A 1 201 ? -5.84 -38.375 -24.891 1 79 201 THR A N 1
ATOM 1591 C CA . THR A 1 201 ? -5.992 -37.188 -25.734 1 79 201 THR A CA 1
ATOM 1592 C C . THR A 1 201 ? -4.641 -36.719 -26.266 1 79 201 THR A C 1
ATOM 1594 O O . THR A 1 201 ? -4.52 -35.625 -26.781 1 79 201 THR A O 1
ATOM 1597 N N . LEU A 1 202 ? -3.662 -37.594 -26.188 1 82.38 202 LEU A N 1
ATOM 1598 C CA . LEU A 1 202 ? -2.344 -37.188 -26.672 1 82.38 202 LEU A CA 1
ATOM 1599 C C . LEU A 1 202 ? -2.303 -37.156 -28.188 1 82.38 202 LEU A C 1
ATOM 1601 O O . LEU A 1 202 ? -2.881 -38 -28.844 1 82.38 202 LEU A O 1
ATOM 1605 N N . SER A 1 203 ? -1.807 -36 -28.656 1 71.94 203 SER A N 1
ATOM 1606 C CA . SER A 1 203 ? -1.686 -35.875 -30.109 1 71.94 203 SER A CA 1
ATOM 1607 C C . SER A 1 203 ? -0.366 -36.438 -30.609 1 71.94 203 SER A C 1
ATOM 1609 O O . SER A 1 203 ? 0.69 -35.812 -30.438 1 71.94 203 SER A O 1
ATOM 1611 N N . LEU A 1 204 ? -0.442 -37.656 -31.125 1 69.88 204 LEU A N 1
ATOM 1612 C CA . LEU A 1 204 ? 0.781 -38.312 -31.547 1 69.88 204 LEU A CA 1
ATOM 1613 C C . LEU A 1 204 ? 0.936 -38.25 -33.062 1 69.88 204 LEU A C 1
ATOM 1615 O O . LEU A 1 204 ? 0.08 -38.75 -33.812 1 69.88 204 LEU A O 1
ATOM 1619 N N . VAL A 1 205 ? 1.938 -37.469 -33.5 1 60.06 205 VAL A N 1
ATOM 1620 C CA . VAL A 1 205 ? 2.213 -37.406 -34.938 1 60.06 205 VAL A CA 1
ATOM 1621 C C . VAL A 1 205 ? 2.824 -38.719 -35.406 1 60.06 205 VAL A C 1
ATOM 1623 O O . VAL A 1 205 ? 2.467 -39.25 -36.469 1 60.06 205 VAL A O 1
ATOM 1626 N N . ASP A 1 206 ? 3.719 -39.344 -34.656 1 63.16 206 ASP A N 1
ATOM 1627 C CA . ASP A 1 206 ? 4.422 -40.562 -35.031 1 63.16 206 ASP A CA 1
ATOM 1628 C C . ASP A 1 206 ? 3.76 -41.781 -34.406 1 63.16 206 ASP A C 1
ATOM 1630 O O . ASP A 1 206 ? 4.352 -42.875 -34.375 1 63.16 206 ASP A O 1
ATOM 1634 N N . GLY A 1 207 ? 2.553 -41.531 -33.906 1 70.88 207 GLY A N 1
ATOM 1635 C CA . GLY A 1 207 ? 1.78 -42.625 -33.344 1 70.88 207 GLY A CA 1
ATOM 1636 C C . GLY A 1 207 ? 2.279 -43.094 -32 1 70.88 207 GLY A C 1
ATOM 1637 O O . GLY A 1 207 ? 2.977 -42.375 -31.297 1 70.88 207 GLY A O 1
ATOM 1638 N N . GLU A 1 208 ? 1.979 -44.406 -31.656 1 82.62 208 GLU A N 1
ATOM 1639 C CA . GLU A 1 208 ? 2.289 -44.969 -30.359 1 82.62 208 GLU A CA 1
ATOM 1640 C C . GLU A 1 208 ? 3.775 -45.312 -30.234 1 82.62 208 GLU A C 1
ATOM 1642 O O . GLU A 1 208 ? 4.293 -45.469 -29.125 1 82.62 208 GLU A O 1
ATOM 1647 N N . CYS A 1 209 ? 4.426 -45.312 -31.406 1 82.19 209 CYS A N 1
ATOM 1648 C CA . CYS A 1 209 ? 5.855 -45.594 -31.375 1 82.19 209 CYS A CA 1
ATOM 1649 C C . CYS A 1 209 ? 6.621 -44.5 -30.641 1 82.19 209 CYS A C 1
ATOM 1651 O O . CYS A 1 209 ? 7.598 -44.75 -29.953 1 82.19 209 CYS A O 1
ATOM 1653 N N . ALA A 1 210 ? 6.137 -43.281 -30.844 1 86.25 210 ALA A N 1
ATOM 1654 C CA . ALA A 1 210 ? 6.773 -42.156 -30.188 1 86.25 210 ALA A CA 1
ATOM 1655 C C . ALA A 1 210 ? 6.676 -42.281 -28.656 1 86.25 210 ALA A C 1
ATOM 1657 O O . ALA A 1 210 ? 7.613 -41.938 -27.938 1 86.25 210 ALA A O 1
ATOM 1658 N N . ILE A 1 211 ? 5.582 -42.844 -28.203 1 91.5 211 ILE A N 1
ATOM 1659 C CA . ILE A 1 211 ? 5.355 -43.031 -26.766 1 91.5 211 ILE A CA 1
ATOM 1660 C C . ILE A 1 211 ? 6.309 -44.094 -26.234 1 91.5 211 ILE A C 1
ATOM 1662 O O . ILE A 1 211 ? 6.883 -43.938 -25.156 1 91.5 211 ILE A O 1
ATOM 1666 N N . PHE A 1 212 ? 6.449 -45.125 -27.016 1 92.31 212 PHE A N 1
ATOM 1667 C CA . PHE A 1 212 ? 7.352 -46.188 -26.594 1 92.31 212 PHE A CA 1
ATOM 1668 C C . PHE A 1 212 ? 8.789 -45.688 -26.531 1 92.31 212 PHE A C 1
ATOM 1670 O O . PHE A 1 212 ? 9.508 -46 -25.562 1 92.31 212 PHE A O 1
ATOM 1677 N N . LYS A 1 213 ? 9.18 -44.969 -27.547 1 91.38 213 LYS A N 1
ATOM 1678 C CA . LYS A 1 213 ? 10.531 -44.438 -27.562 1 91.38 213 LYS A CA 1
ATOM 1679 C C . LYS A 1 213 ? 10.773 -43.531 -26.359 1 91.38 213 LYS A C 1
ATOM 1681 O O . LYS A 1 213 ? 11.844 -43.562 -25.75 1 91.38 213 LYS A O 1
ATOM 1686 N N . ALA A 1 214 ? 9.805 -42.75 -26.062 1 93.56 214 ALA A N 1
ATOM 1687 C CA . ALA A 1 214 ? 9.898 -41.844 -24.922 1 93.56 214 ALA A CA 1
ATOM 1688 C C . ALA A 1 214 ? 9.984 -42.625 -23.609 1 93.56 214 ALA A C 1
ATOM 1690 O O . ALA A 1 214 ? 10.805 -42.312 -22.734 1 93.56 214 ALA A O 1
ATOM 1691 N N . ALA A 1 215 ? 9.133 -43.625 -23.438 1 94.38 215 ALA A N 1
ATOM 1692 C CA . ALA A 1 215 ? 9.141 -44.469 -22.25 1 94.38 215 ALA A CA 1
ATOM 1693 C C . ALA A 1 215 ? 10.469 -45.188 -22.094 1 94.38 215 ALA A C 1
ATOM 1695 O O . ALA A 1 215 ? 10.977 -45.344 -20.984 1 94.38 215 ALA A O 1
ATOM 1696 N N . ARG A 1 216 ? 10.945 -45.625 -23.203 1 93.88 216 ARG A N 1
ATOM 1697 C CA . ARG A 1 216 ? 12.234 -46.312 -23.188 1 93.88 216 ARG A CA 1
ATOM 1698 C C . ARG A 1 216 ? 13.352 -45.375 -22.75 1 93.88 216 ARG A C 1
ATOM 1700 O O . ARG A 1 216 ? 14.227 -45.75 -21.969 1 93.88 216 ARG A O 1
ATOM 1707 N N . ARG A 1 217 ? 13.383 -44.188 -23.297 1 94.12 217 ARG A N 1
ATOM 1708 C CA . ARG A 1 217 ? 14.367 -43.188 -22.922 1 94.12 217 ARG A CA 1
ATOM 1709 C C . ARG A 1 217 ? 14.305 -42.875 -21.438 1 94.12 217 ARG A C 1
ATOM 1711 O O . ARG A 1 217 ? 15.336 -42.75 -20.781 1 94.12 217 ARG A O 1
ATOM 1718 N N . TRP A 1 218 ? 13.094 -42.719 -20.953 1 95.38 218 TRP A N 1
ATOM 1719 C CA . TRP A 1 218 ? 12.883 -42.469 -19.531 1 95.38 218 TRP A CA 1
ATOM 1720 C C . TRP A 1 218 ? 13.422 -43.625 -18.703 1 95.38 218 TRP A C 1
ATOM 1722 O O . TRP A 1 218 ? 14.109 -43.406 -17.703 1 95.38 218 TRP A O 1
ATOM 1732 N N . ALA A 1 219 ? 13.172 -44.875 -19.047 1 94.62 219 ALA A N 1
ATOM 1733 C CA . ALA A 1 219 ? 13.641 -46.062 -18.328 1 94.62 219 ALA A CA 1
ATOM 1734 C C . ALA A 1 219 ? 15.164 -46.188 -18.391 1 94.62 219 ALA A C 1
ATOM 1736 O O . ALA A 1 219 ? 15.797 -46.562 -17.391 1 94.62 219 ALA A O 1
ATOM 1737 N N . ALA A 1 220 ? 15.703 -45.875 -19.516 1 94 220 ALA A N 1
ATOM 1738 C CA . ALA A 1 220 ? 17.156 -45.906 -19.672 1 94 220 ALA A CA 1
ATOM 1739 C C . ALA A 1 220 ? 17.828 -44.906 -18.75 1 94 220 ALA A C 1
ATOM 1741 O O . ALA A 1 220 ? 18.859 -45.219 -18.141 1 94 220 ALA A O 1
ATOM 1742 N N . ALA A 1 221 ? 17.297 -43.75 -18.688 1 93.38 221 ALA A N 1
ATOM 1743 C CA . ALA A 1 221 ? 17.844 -42.719 -17.812 1 93.38 221 ALA A CA 1
ATOM 1744 C C . ALA A 1 221 ? 17.75 -43.125 -16.344 1 93.38 221 ALA A C 1
ATOM 1746 O O . ALA A 1 221 ? 18.672 -42.875 -15.57 1 93.38 221 ALA A O 1
ATOM 1747 N N . ASN A 1 222 ? 16.609 -43.719 -15.953 1 92.19 222 ASN A N 1
ATOM 1748 C CA . ASN A 1 222 ? 16.438 -44.188 -14.578 1 92.19 222 ASN A CA 1
ATOM 1749 C C . ASN A 1 222 ? 17.375 -45.344 -14.258 1 92.19 222 ASN A C 1
ATOM 1751 O O . ASN A 1 222 ? 17.797 -45.5 -13.109 1 92.19 222 ASN A O 1
ATOM 1755 N N . CYS A 1 223 ? 17.656 -46.125 -15.266 1 91.75 223 CYS A N 1
ATOM 1756 C CA . CYS A 1 223 ? 18.609 -47.219 -15.086 1 91.75 223 CYS A CA 1
ATOM 1757 C C . CYS A 1 223 ? 20.031 -46.656 -14.875 1 91.75 223 CYS A C 1
ATOM 1759 O O . CYS A 1 223 ? 20.781 -47.188 -14.039 1 91.75 223 CYS A O 1
ATOM 1761 N N . LYS A 1 224 ? 20.312 -45.688 -15.578 1 91.25 224 LYS A N 1
ATOM 1762 C CA . LYS A 1 224 ? 21.625 -45.062 -15.438 1 91.25 224 LYS A CA 1
ATOM 1763 C C . LYS A 1 224 ? 21.797 -44.438 -14.047 1 91.25 224 LYS A C 1
ATOM 1765 O O . LYS A 1 224 ? 22.891 -44.5 -13.469 1 91.25 224 LYS A O 1
ATOM 1770 N N . LEU A 1 225 ? 20.766 -43.875 -13.609 1 89.12 225 LEU A N 1
ATOM 1771 C CA . LEU A 1 225 ? 20.797 -43.281 -12.273 1 89.12 225 LEU A CA 1
ATOM 1772 C C . LEU A 1 225 ? 21.031 -44.344 -11.211 1 89.12 225 LEU A C 1
ATOM 1774 O O . LEU A 1 225 ? 21.656 -44.094 -10.18 1 89.12 225 LEU A O 1
ATOM 1778 N N . ARG A 1 226 ? 20.469 -45.594 -11.492 1 88.62 226 ARG A N 1
ATOM 1779 C CA . ARG A 1 226 ? 20.625 -46.688 -10.539 1 88.62 226 ARG A CA 1
ATOM 1780 C C . ARG A 1 226 ? 21.844 -47.531 -10.875 1 88.62 226 ARG A C 1
ATOM 1782 O O . ARG A 1 226 ? 22.094 -48.562 -10.25 1 88.62 226 ARG A O 1
ATOM 1789 N N . ASP A 1 227 ? 22.641 -47.219 -11.867 1 88.81 227 ASP A N 1
ATOM 1790 C CA . ASP A 1 227 ? 23.875 -47.844 -12.281 1 88.81 227 ASP A CA 1
ATOM 1791 C C . ASP A 1 227 ? 23.625 -49.25 -12.859 1 88.81 227 ASP A C 1
ATOM 1793 O O . ASP A 1 227 ? 24.344 -50.188 -12.555 1 88.81 227 ASP A O 1
ATOM 1797 N N . PHE A 1 228 ? 22.531 -49.312 -13.5 1 87.69 228 PHE A N 1
ATOM 1798 C CA . PHE A 1 228 ? 22.219 -50.531 -14.219 1 87.69 228 PHE A CA 1
ATOM 1799 C C . PHE A 1 228 ? 22.469 -50.375 -15.711 1 87.69 228 PHE A C 1
ATOM 1801 O O . PHE A 1 228 ? 22.359 -49.281 -16.25 1 87.69 228 PHE A O 1
ATOM 1808 N N . GLU A 1 229 ? 22.938 -51.375 -16.344 1 88 229 GLU A N 1
ATOM 1809 C CA . GLU A 1 229 ? 22.984 -51.344 -17.812 1 88 229 GLU A CA 1
ATOM 1810 C C . GLU A 1 229 ? 21.578 -51.469 -18.391 1 88 229 GLU A C 1
ATOM 1812 O O . GLU A 1 229 ? 20.781 -52.312 -17.953 1 88 229 GLU A O 1
ATOM 1817 N N . PRO A 1 230 ? 21.328 -50.625 -19.203 1 87.5 230 PRO A N 1
ATOM 1818 C CA . PRO A 1 230 ? 19.969 -50.656 -19.766 1 87.5 230 PRO A CA 1
ATOM 1819 C C . PRO A 1 230 ? 19.719 -51.875 -20.641 1 87.5 230 PRO A C 1
ATOM 1821 O O . PRO A 1 230 ? 19.844 -51.812 -21.859 1 87.5 230 PRO A O 1
ATOM 1824 N N . THR A 1 231 ? 19.453 -53 -20.062 1 89.19 231 THR A N 1
ATOM 1825 C CA . THR A 1 231 ? 19.047 -54.219 -20.766 1 89.19 231 THR A CA 1
ATOM 1826 C C . THR A 1 231 ? 17.531 -54.344 -20.797 1 89.19 231 THR A C 1
ATOM 1828 O O . THR A 1 231 ? 16.828 -53.656 -20.062 1 89.19 231 THR A O 1
ATOM 1831 N N . GLY A 1 232 ? 17.062 -55.125 -21.719 1 89.75 232 GLY A N 1
ATOM 1832 C CA . GLY A 1 232 ? 15.625 -55.312 -21.875 1 89.75 232 GLY A CA 1
ATOM 1833 C C . GLY A 1 232 ? 14.93 -55.688 -20.578 1 89.75 232 GLY A C 1
ATOM 1834 O O . GLY A 1 232 ? 13.898 -55.125 -20.219 1 89.75 232 GLY A O 1
ATOM 1835 N N . ASP A 1 233 ? 15.547 -56.531 -19.844 1 90.38 233 ASP A N 1
ATOM 1836 C CA . ASP A 1 233 ? 14.961 -57 -18.594 1 90.38 233 ASP A CA 1
ATOM 1837 C C . ASP A 1 233 ? 14.969 -55.875 -17.531 1 90.38 233 ASP A C 1
ATOM 1839 O O . ASP A 1 233 ? 14.016 -55.75 -16.766 1 90.38 233 ASP A O 1
ATOM 1843 N N . LYS A 1 234 ? 16 -55.156 -17.484 1 92.06 234 LYS A N 1
ATOM 1844 C CA . LYS A 1 234 ? 16.109 -54.094 -16.5 1 92.06 234 LYS A CA 1
ATOM 1845 C C . LYS A 1 234 ? 15.156 -52.938 -16.828 1 92.06 234 LYS A C 1
ATOM 1847 O O . LYS A 1 234 ? 14.578 -52.344 -15.922 1 92.06 234 LYS A O 1
ATOM 1852 N N . LEU A 1 235 ? 15.133 -52.688 -18.109 1 93.44 235 LEU A N 1
ATOM 1853 C CA . LEU A 1 235 ? 14.195 -51.656 -18.531 1 93.44 235 LEU A CA 1
ATOM 1854 C C . LEU A 1 235 ? 12.766 -52.031 -18.156 1 93.44 235 LEU A C 1
ATOM 1856 O O . LEU A 1 235 ? 12.008 -51.156 -17.688 1 93.44 235 LEU A O 1
ATOM 1860 N N . ARG A 1 236 ? 12.422 -53.281 -18.391 1 92.75 236 ARG A N 1
ATOM 1861 C CA . ARG A 1 236 ? 11.102 -53.781 -18 1 92.75 236 ARG A CA 1
ATOM 1862 C C . ARG A 1 236 ? 10.898 -53.656 -16.484 1 92.75 236 ARG A C 1
ATOM 1864 O O . ARG A 1 236 ? 9.805 -53.281 -16.031 1 92.75 236 ARG A O 1
ATOM 1871 N N . GLY A 1 237 ? 11.898 -53.875 -15.727 1 91.56 237 GLY A N 1
ATOM 1872 C CA . GLY A 1 237 ? 11.828 -53.781 -14.273 1 91.56 237 GLY A CA 1
ATOM 1873 C C . GLY A 1 237 ? 11.586 -52.375 -13.789 1 91.56 237 GLY A C 1
ATOM 1874 O O . GLY A 1 237 ? 10.922 -52.156 -12.766 1 91.56 237 GLY A O 1
ATOM 1875 N N . VAL A 1 238 ? 12.164 -51.438 -14.5 1 91.94 238 VAL A N 1
ATOM 1876 C CA . VAL A 1 238 ? 12.008 -50.031 -14.109 1 91.94 238 VAL A CA 1
ATOM 1877 C C . VAL A 1 238 ? 10.617 -49.531 -14.508 1 91.94 238 VAL A C 1
ATOM 1879 O O . VAL A 1 238 ? 9.992 -48.781 -13.773 1 91.94 238 VAL A O 1
ATOM 1882 N N . LEU A 1 239 ? 10.102 -49.906 -15.719 1 92.56 239 LEU A N 1
ATOM 1883 C CA . LEU A 1 239 ? 8.805 -49.469 -16.219 1 92.56 239 LEU A CA 1
ATOM 1884 C C . LEU A 1 239 ? 7.672 -50.125 -15.445 1 92.56 239 LEU A C 1
ATOM 1886 O O . LEU A 1 239 ? 6.66 -49.469 -15.141 1 92.56 239 LEU A O 1
ATOM 1890 N N . LYS A 1 240 ? 7.758 -51.344 -15.078 1 91.38 240 LYS A N 1
ATOM 1891 C CA . LYS A 1 240 ? 6.785 -52.125 -14.312 1 91.38 240 LYS A CA 1
ATOM 1892 C C . LYS A 1 240 ? 5.391 -52.031 -14.922 1 91.38 240 LYS A C 1
ATOM 1894 O O . LYS A 1 240 ? 5.199 -52.344 -16.109 1 91.38 240 LYS A O 1
ATOM 1899 N N . GLU A 1 241 ? 4.445 -51.406 -14.18 1 90.5 241 GLU A N 1
ATOM 1900 C CA . GLU A 1 241 ? 3.047 -51.375 -14.602 1 90.5 241 GLU A CA 1
ATOM 1901 C C . GLU A 1 241 ? 2.844 -50.375 -15.727 1 90.5 241 GLU A C 1
ATOM 1903 O O . GLU A 1 241 ? 1.86 -50.438 -16.469 1 90.5 241 GLU A O 1
ATOM 1908 N N . VAL A 1 242 ? 3.805 -49.438 -15.883 1 92.94 242 VAL A N 1
ATOM 1909 C CA . VAL A 1 242 ? 3.672 -48.406 -16.891 1 92.94 242 VAL A CA 1
ATOM 1910 C C . VAL A 1 242 ? 3.771 -49.031 -18.281 1 92.94 242 VAL A C 1
ATOM 1912 O O . VAL A 1 242 ? 3.246 -48.469 -19.266 1 92.94 242 VAL A O 1
ATOM 1915 N N . LEU A 1 243 ? 4.457 -50.188 -18.391 1 92.12 243 LEU A N 1
ATOM 1916 C CA . LEU A 1 243 ? 4.625 -50.875 -19.656 1 92.12 243 LEU A CA 1
ATOM 1917 C C . LEU A 1 243 ? 3.271 -51.25 -20.25 1 92.12 243 LEU A C 1
ATOM 1919 O O . LEU A 1 243 ? 3.098 -51.219 -21.469 1 92.12 243 LEU A O 1
ATOM 1923 N N . TYR A 1 244 ? 2.357 -51.5 -19.438 1 90.38 244 TYR A N 1
ATOM 1924 C CA . TYR A 1 244 ? 1.058 -51.969 -19.891 1 90.38 244 TYR A CA 1
ATOM 1925 C C . TYR A 1 244 ? 0.169 -50.812 -20.328 1 90.38 244 TYR A C 1
ATOM 1927 O O . TYR A 1 244 ? -0.915 -51.031 -20.875 1 90.38 244 TYR A O 1
ATOM 1935 N N . LEU A 1 245 ? 0.608 -49.625 -20.094 1 91.19 245 LEU A N 1
ATOM 1936 C CA . LEU A 1 245 ? -0.147 -48.438 -20.516 1 91.19 245 LEU A CA 1
ATOM 1937 C C . LEU A 1 245 ? 0.213 -48.062 -21.938 1 91.19 245 LEU A C 1
ATOM 1939 O O . LEU A 1 245 ? -0.502 -47.281 -22.578 1 91.19 245 LEU A O 1
ATOM 1943 N N . ILE A 1 246 ? 1.331 -48.594 -22.391 1 91.25 246 ILE A N 1
ATOM 1944 C CA . ILE A 1 246 ? 1.687 -48.375 -23.797 1 91.25 246 ILE A CA 1
ATOM 1945 C C . ILE A 1 246 ? 0.797 -49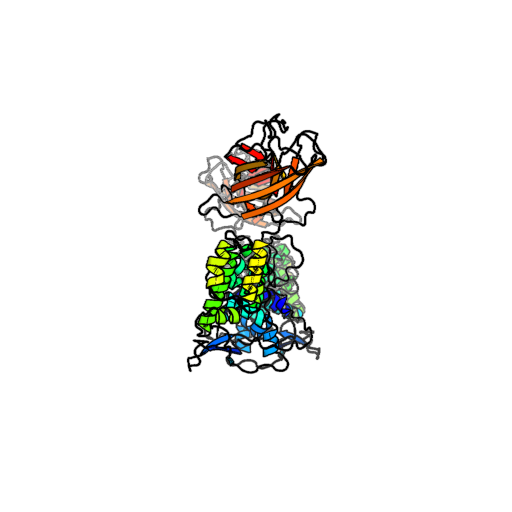.25 -24.688 1 91.25 246 ILE A C 1
ATOM 1947 O O . ILE A 1 246 ? 0.636 -50.438 -24.453 1 91.25 246 ILE A O 1
ATOM 1951 N N . ARG A 1 247 ? 0.282 -48.688 -25.656 1 86.44 247 ARG A N 1
ATOM 1952 C CA . ARG A 1 247 ? -0.662 -49.375 -26.516 1 86.44 247 ARG A CA 1
ATOM 1953 C C . ARG A 1 247 ? 0.048 -50 -27.719 1 86.44 247 ARG A C 1
ATOM 1955 O O . ARG A 1 247 ? -0.103 -49.5 -28.844 1 86.44 247 ARG A O 1
ATOM 1962 N N . PHE A 1 248 ? 0.694 -51.156 -27.484 1 87.56 248 PHE A N 1
ATOM 1963 C CA . PHE A 1 248 ? 1.522 -51.812 -28.484 1 87.56 248 PHE A CA 1
ATOM 1964 C C . PHE A 1 248 ? 0.676 -52.281 -29.656 1 87.56 248 PHE A C 1
ATOM 1966 O O . PHE A 1 248 ? 1.097 -52.188 -30.812 1 87.56 248 PHE A O 1
ATOM 1973 N N . PRO A 1 249 ? -0.546 -52.75 -29.312 1 82.31 249 PRO A N 1
ATOM 1974 C CA . PRO A 1 249 ? -1.364 -53.25 -30.438 1 82.31 249 PRO A CA 1
ATOM 1975 C C . PRO A 1 249 ? -1.718 -52.125 -31.438 1 82.31 249 PRO A C 1
ATOM 1977 O O . PRO A 1 249 ? -2.035 -52.438 -32.594 1 82.31 249 PRO A O 1
ATOM 1980 N N . MET A 1 250 ? -1.649 -50.969 -30.953 1 79.38 250 MET A N 1
ATOM 1981 C CA . MET A 1 250 ? -2.021 -49.844 -31.828 1 79.38 250 MET A CA 1
ATOM 1982 C C . MET A 1 250 ? -0.832 -49.375 -32.656 1 79.38 250 MET A C 1
ATOM 1984 O O . MET A 1 250 ? -0.975 -48.531 -33.531 1 79.38 250 MET A O 1
ATOM 1988 N N . MET A 1 251 ? 0.287 -50.062 -32.531 1 80.81 251 MET A N 1
ATOM 1989 C CA . MET A 1 251 ? 1.479 -49.75 -33.344 1 80.81 251 MET A CA 1
ATOM 1990 C C . MET A 1 251 ? 1.463 -50.5 -34.656 1 80.81 251 MET A C 1
ATOM 1992 O O . MET A 1 251 ? 1 -51.656 -34.719 1 80.81 251 MET A O 1
ATOM 1996 N N . PRO A 1 252 ? 1.933 -49.844 -35.688 1 74.5 252 PRO A N 1
ATOM 1997 C CA . PRO A 1 252 ? 2.078 -50.625 -36.938 1 74.5 252 PRO A CA 1
ATOM 1998 C C . PRO A 1 252 ? 3.002 -51.812 -36.781 1 74.5 252 PRO A C 1
ATOM 2000 O O . PRO A 1 252 ? 4.027 -51.719 -36.094 1 74.5 252 PRO A O 1
ATOM 2003 N N . PRO A 1 253 ? 2.555 -52.938 -37.375 1 79.75 253 PRO A N 1
ATOM 2004 C CA . PRO A 1 253 ? 3.301 -54.188 -37.156 1 79.75 253 PRO A CA 1
ATOM 2005 C C . PRO A 1 253 ? 4.77 -54.062 -37.562 1 79.75 253 PRO A C 1
ATOM 2007 O O . PRO A 1 253 ? 5.641 -54.656 -36.938 1 79.75 253 PRO A O 1
ATOM 2010 N N . ARG A 1 254 ? 5.059 -53.281 -38.531 1 79.06 254 ARG A N 1
ATOM 2011 C CA . ARG A 1 254 ? 6.441 -53.156 -39 1 79.06 254 ARG A CA 1
ATOM 2012 C C . ARG A 1 254 ? 7.293 -52.469 -37.906 1 79.06 254 ARG A C 1
ATOM 2014 O O . ARG A 1 254 ? 8.391 -52.938 -37.594 1 79.06 254 ARG A O 1
ATOM 2021 N N . LEU A 1 255 ? 6.711 -51.5 -37.406 1 82.06 255 LEU A N 1
ATOM 2022 C CA . LEU A 1 255 ? 7.445 -50.75 -36.406 1 82.06 255 LEU A CA 1
ATOM 2023 C C . LEU A 1 255 ? 7.562 -51.531 -35.125 1 82.06 255 LEU A C 1
ATOM 2025 O O . LEU A 1 255 ? 8.586 -51.469 -34.438 1 82.06 255 LEU A O 1
ATOM 2029 N N . PHE A 1 256 ? 6.512 -52.312 -34.812 1 88.06 256 PHE A N 1
ATOM 2030 C CA . PHE A 1 256 ? 6.539 -53.156 -33.656 1 88.06 256 PHE A CA 1
ATOM 2031 C C . PHE A 1 256 ? 7.664 -54.188 -33.75 1 88.06 256 PHE A C 1
ATOM 2033 O O . PHE A 1 256 ? 8.406 -54.406 -32.781 1 88.06 256 PHE A O 1
ATOM 2040 N N . GLU A 1 257 ? 7.848 -54.75 -34.938 1 86.44 257 GLU A N 1
ATOM 2041 C CA . GLU A 1 257 ? 8.852 -55.781 -35.156 1 86.44 257 GLU A CA 1
ATOM 2042 C C . GLU A 1 257 ? 10.258 -55.188 -35.156 1 86.44 257 GLU A C 1
ATOM 2044 O O . GLU A 1 257 ? 11.195 -55.812 -34.656 1 86.44 257 GLU A O 1
ATOM 2049 N N . ASP A 1 258 ? 10.359 -54.031 -35.656 1 87.31 258 ASP A N 1
ATOM 2050 C CA . ASP A 1 258 ? 11.688 -53.469 -35.906 1 87.31 258 ASP A CA 1
ATOM 2051 C C . ASP A 1 258 ? 12.211 -52.781 -34.625 1 87.31 258 ASP A C 1
ATOM 2053 O O . ASP A 1 258 ? 13.422 -52.75 -34.375 1 87.31 258 ASP A O 1
ATOM 2057 N N . ILE A 1 259 ? 11.375 -52.219 -33.906 1 88.81 259 ILE A N 1
ATOM 2058 C CA . ILE A 1 259 ? 11.836 -51.344 -32.844 1 88.81 259 ILE A CA 1
ATOM 2059 C C . ILE A 1 259 ? 11.531 -52 -31.484 1 88.81 259 ILE A C 1
ATOM 2061 O O . ILE A 1 259 ? 12.406 -52.062 -30.625 1 88.81 259 ILE A O 1
ATOM 2065 N N . VAL A 1 260 ? 10.398 -52.562 -31.203 1 90.88 260 VAL A N 1
ATOM 2066 C CA . VAL A 1 260 ? 9.953 -53 -29.891 1 90.88 260 VAL A CA 1
ATOM 2067 C C . VAL A 1 260 ? 10.523 -54.375 -29.594 1 90.88 260 VAL A C 1
ATOM 2069 O O . VAL A 1 260 ? 11.055 -54.625 -28.516 1 90.88 260 VAL A O 1
ATOM 2072 N N . VAL A 1 261 ? 10.438 -55.281 -30.562 1 90.94 261 VAL A N 1
ATOM 2073 C CA . VAL A 1 261 ? 10.828 -56.656 -30.344 1 90.94 261 VAL A CA 1
ATOM 2074 C C . VAL A 1 261 ? 12.32 -56.75 -30.047 1 90.94 261 VAL A C 1
ATOM 2076 O O . VAL A 1 261 ? 12.734 -57.406 -29.094 1 90.94 261 VAL A O 1
ATOM 2079 N N . PRO A 1 262 ? 13.125 -56 -30.812 1 91.31 262 PRO A N 1
ATOM 2080 C CA . PRO A 1 262 ? 14.562 -56.094 -30.531 1 91.31 262 PRO A CA 1
ATOM 2081 C C . PRO A 1 262 ? 14.953 -55.5 -29.203 1 91.31 262 PRO A C 1
ATOM 2083 O O . PRO A 1 262 ? 16.031 -55.781 -28.672 1 91.31 262 PRO A O 1
ATOM 2086 N N . SER A 1 263 ? 14.188 -54.625 -28.641 1 90.44 263 SER A N 1
ATOM 2087 C CA . SER A 1 263 ? 14.508 -53.969 -27.375 1 90.44 263 SER A CA 1
ATOM 2088 C C . SER A 1 263 ? 14.531 -54.969 -26.234 1 90.44 263 SER A C 1
ATOM 2090 O O . SER A 1 263 ? 15.164 -54.75 -25.203 1 90.44 263 SER A O 1
ATOM 2092 N N . GLY A 1 264 ? 13.766 -56.094 -26.344 1 89.69 264 GLY A N 1
ATOM 2093 C CA . GLY A 1 264 ? 13.773 -57.156 -25.359 1 89.69 264 GLY A CA 1
ATOM 2094 C C . GLY A 1 264 ? 12.961 -56.844 -24.125 1 89.69 264 GLY A C 1
ATOM 2095 O O . GLY A 1 264 ? 13.117 -57.469 -23.078 1 89.69 264 GLY A O 1
ATOM 2096 N N . ILE A 1 265 ? 12.164 -55.844 -24.172 1 92.81 265 ILE A N 1
ATOM 2097 C CA . ILE A 1 265 ? 11.406 -55.406 -23.016 1 92.81 265 ILE A CA 1
ATOM 2098 C C . ILE A 1 265 ? 10.195 -56.312 -22.812 1 92.81 265 ILE A C 1
ATOM 2100 O O . ILE A 1 265 ? 9.805 -56.594 -21.672 1 92.81 265 ILE A O 1
ATOM 2104 N N . LEU A 1 266 ? 9.617 -56.781 -23.875 1 92.56 266 LEU A N 1
ATOM 2105 C CA . LEU A 1 266 ? 8.414 -57.625 -23.797 1 92.56 266 LEU A CA 1
ATOM 2106 C C . LEU A 1 266 ? 8.773 -59.094 -23.75 1 92.56 266 LEU A C 1
ATOM 2108 O O . LEU A 1 266 ? 9.805 -59.5 -24.281 1 92.56 266 LEU A O 1
ATOM 2112 N N . THR A 1 267 ? 7.957 -59.844 -23.109 1 91 267 THR A N 1
ATOM 2113 C CA . THR A 1 267 ? 8.117 -61.281 -23.078 1 91 267 THR A CA 1
ATOM 2114 C C . THR A 1 267 ? 7.617 -61.938 -24.375 1 91 267 THR A C 1
ATOM 2116 O O . THR A 1 267 ? 6.875 -61.312 -25.141 1 91 267 THR A O 1
ATOM 2119 N N . GLU A 1 268 ? 8.07 -63.156 -24.609 1 91 268 GLU A N 1
ATOM 2120 C CA . GLU A 1 268 ? 7.668 -63.844 -25.828 1 91 268 GLU A CA 1
ATOM 2121 C C . GLU A 1 268 ? 6.156 -64.062 -25.891 1 91 268 GLU A C 1
ATOM 2123 O O . GLU A 1 268 ? 5.559 -63.969 -26.969 1 91 268 GLU A O 1
ATOM 2128 N N . GLN A 1 269 ? 5.637 -64.25 -24.703 1 89.75 269 GLN A N 1
ATOM 2129 C CA . GLN A 1 269 ? 4.188 -64.438 -24.656 1 89.75 269 GLN A CA 1
ATOM 2130 C C . GLN A 1 269 ? 3.479 -63.125 -25.047 1 89.75 269 GLN A C 1
ATOM 2132 O O . GLN A 1 269 ? 2.484 -63.156 -25.766 1 89.75 269 GLN A O 1
ATOM 2137 N N . GLU A 1 270 ? 3.975 -62.062 -24.578 1 90.31 270 GLU A N 1
ATOM 2138 C CA . GLU A 1 270 ? 3.365 -60.75 -24.859 1 90.31 270 GLU A CA 1
ATOM 2139 C C . GLU A 1 270 ? 3.521 -60.375 -26.328 1 90.31 270 GLU A C 1
ATOM 2141 O O . GLU A 1 270 ? 2.607 -59.812 -26.938 1 90.31 270 GLU A O 1
ATOM 2146 N N . ILE A 1 271 ? 4.688 -60.688 -26.938 1 90.88 271 ILE A N 1
ATOM 2147 C CA . ILE A 1 271 ? 4.93 -60.438 -28.344 1 90.88 271 ILE A CA 1
ATOM 2148 C C . ILE A 1 271 ? 3.943 -61.219 -29.203 1 90.88 271 ILE A C 1
ATOM 2150 O O . ILE A 1 271 ? 3.361 -60.688 -30.141 1 90.88 271 ILE A O 1
ATOM 2154 N N . SER A 1 272 ? 3.773 -62.406 -28.781 1 88.19 272 SER A N 1
ATOM 2155 C CA . SER A 1 272 ? 2.855 -63.25 -29.516 1 88.19 272 SER A CA 1
ATOM 2156 C C . SER A 1 272 ? 1.429 -62.719 -29.469 1 88.19 272 SER A C 1
ATOM 2158 O O . SER A 1 272 ? 0.688 -62.812 -30.438 1 88.19 272 SER A O 1
ATOM 2160 N N . GLN A 1 273 ? 1.114 -62.25 -28.344 1 84.94 273 GLN A N 1
ATOM 2161 C CA . GLN A 1 273 ? -0.225 -61.688 -28.172 1 84.94 273 GLN A CA 1
ATOM 2162 C C . GLN A 1 273 ? -0.448 -60.5 -29.094 1 84.94 273 GLN A C 1
ATOM 2164 O O . GLN A 1 273 ? -1.516 -60.375 -29.703 1 84.94 273 GLN A O 1
ATOM 2169 N N . VAL A 1 274 ? 0.49 -59.656 -29.203 1 86.81 274 VAL A N 1
ATOM 2170 C CA . VAL A 1 274 ? 0.374 -58.5 -30.047 1 86.81 274 VAL A CA 1
ATOM 2171 C C . VAL A 1 274 ? 0.349 -58.906 -31.516 1 86.81 274 VAL A C 1
ATOM 2173 O O . VAL A 1 274 ? -0.419 -58.344 -32.312 1 86.81 274 VAL A O 1
ATOM 2176 N N . HIS A 1 275 ? 1.168 -59.875 -31.828 1 84.69 275 HIS A N 1
ATOM 2177 C CA . HIS A 1 275 ? 1.173 -60.375 -33.188 1 84.69 275 HIS A CA 1
ATOM 2178 C C . HIS A 1 275 ? -0.187 -60.969 -33.562 1 84.69 275 HIS A C 1
ATOM 2180 O O . HIS A 1 275 ? -0.659 -60.781 -34.688 1 84.69 275 HIS A O 1
ATOM 2186 N N . MET A 1 276 ? -0.688 -61.688 -32.594 1 80.38 276 MET A N 1
ATOM 2187 C CA . MET A 1 276 ? -2.006 -62.25 -32.812 1 80.38 276 MET A CA 1
ATOM 2188 C C . MET A 1 276 ? -3.043 -61.156 -33.094 1 80.38 276 MET A C 1
ATOM 2190 O O . MET A 1 276 ? -3.906 -61.344 -33.938 1 80.38 276 MET A O 1
ATOM 2194 N N . PHE A 1 277 ? -2.949 -60.125 -32.375 1 79.31 277 PHE A N 1
ATOM 2195 C CA . PHE A 1 277 ? -3.861 -59 -32.594 1 79.31 277 PHE A CA 1
ATOM 2196 C C . PHE A 1 277 ? -3.645 -58.375 -33.938 1 79.31 277 PHE A C 1
ATOM 2198 O O . PHE A 1 277 ? -4.605 -58 -34.625 1 79.31 277 PHE A O 1
ATOM 2205 N N . HIS A 1 278 ? -2.447 -58.188 -34.375 1 76.19 278 HIS A N 1
ATOM 2206 C CA . HIS A 1 278 ? -2.135 -57.594 -35.656 1 76.19 278 HIS A CA 1
ATOM 2207 C C . HIS A 1 278 ? -2.678 -58.438 -36.812 1 76.19 278 HIS A C 1
ATOM 2209 O O . HIS A 1 278 ? -3.102 -57.875 -37.844 1 76.19 278 HIS A O 1
ATOM 2215 N N . LYS A 1 279 ? -2.615 -59.656 -36.562 1 70.94 279 LYS A N 1
ATOM 2216 C CA . LYS A 1 279 ? -3.076 -60.562 -37.625 1 70.94 279 LYS A CA 1
ATOM 2217 C C . LYS A 1 279 ? -4.602 -60.625 -37.656 1 70.94 279 LYS A C 1
ATOM 2219 O O . LYS A 1 279 ? -5.199 -60.594 -38.719 1 70.94 279 LYS A O 1
ATOM 2224 N N . GLN A 1 280 ? -5.227 -60.875 -36.5 1 62.78 280 GLN A N 1
ATOM 2225 C CA . GLN A 1 280 ? -6.664 -61.094 -36.438 1 62.78 280 GLN A CA 1
ATOM 2226 C C . GLN A 1 280 ? -7.445 -59.812 -36.531 1 62.78 280 GLN A C 1
ATOM 2228 O O . GLN A 1 280 ? -8.609 -59.781 -36.938 1 62.78 280 GLN A O 1
ATOM 2233 N N . GLY A 1 281 ? -6.91 -58.625 -36.562 1 54.88 281 GLY A N 1
ATOM 2234 C CA . GLY A 1 281 ? -7.59 -57.344 -36.594 1 54.88 281 GLY A CA 1
ATOM 2235 C C . GLY A 1 281 ? -8.383 -57.062 -35.312 1 54.88 281 GLY A C 1
ATOM 2236 O O . GLY A 1 281 ? -8.352 -57.875 -34.375 1 54.88 281 GLY A O 1
ATOM 2237 N N . ALA A 1 282 ? -9.047 -55.781 -35.094 1 50.97 282 ALA A N 1
ATOM 2238 C CA . ALA A 1 282 ? -9.789 -55.281 -33.938 1 50.97 282 ALA A CA 1
ATOM 2239 C C . ALA A 1 282 ? -10.961 -56.219 -33.625 1 50.97 282 ALA A C 1
ATOM 2241 O O . ALA A 1 282 ? -11.562 -56.094 -32.531 1 50.97 282 ALA A O 1
ATOM 2242 N N . SER A 1 283 ? -11.586 -56.844 -34.656 1 43.25 283 SER A N 1
ATOM 2243 C CA . SER A 1 283 ? -12.883 -57.531 -34.5 1 43.25 283 SER A CA 1
ATOM 2244 C C . SER A 1 283 ? -12.867 -58.5 -33.344 1 43.25 283 SER A C 1
ATOM 2246 O O . SER A 1 283 ? -13.922 -58.969 -32.906 1 43.25 283 SER A O 1
ATOM 2248 N N . SER A 1 284 ? -12 -59.375 -33.344 1 41.56 284 SER A N 1
ATOM 2249 C CA . SER A 1 284 ? -12.195 -60.5 -32.438 1 41.56 284 SER A CA 1
ATOM 2250 C C . SER A 1 284 ? -12.172 -60.031 -30.984 1 41.56 284 SER A C 1
ATOM 2252 O O . SER A 1 284 ? -11.305 -59.25 -30.594 1 41.56 284 SER A O 1
ATOM 2254 N N . THR A 1 285 ? -13.344 -60 -30.312 1 42.75 285 THR A N 1
ATOM 2255 C CA . THR A 1 285 ? -13.719 -59.75 -28.938 1 42.75 285 THR A CA 1
ATOM 2256 C C . THR A 1 285 ? -12.523 -59.938 -28 1 42.75 285 THR A C 1
ATOM 2258 O O . THR A 1 285 ? -12.375 -59.219 -27.016 1 42.75 285 THR A O 1
ATOM 2261 N N . ALA A 1 286 ? -12.281 -61.281 -27.734 1 42.78 286 ALA A N 1
ATOM 2262 C CA . ALA A 1 286 ? -11.695 -61.875 -26.531 1 42.78 286 ALA A CA 1
ATOM 2263 C C . ALA A 1 286 ? -10.227 -61.5 -26.391 1 42.78 286 ALA A C 1
ATOM 2265 O O . ALA A 1 286 ? -9.445 -62.219 -25.75 1 42.78 286 ALA A O 1
ATOM 2266 N N . CYS A 1 287 ? -9.617 -60.781 -27.25 1 45.56 287 CYS A N 1
ATOM 2267 C CA . CYS A 1 287 ? -8.172 -60.719 -27.094 1 45.56 287 CYS A CA 1
ATOM 2268 C C . CYS A 1 287 ? -7.793 -60.156 -25.719 1 45.56 287 CYS A C 1
ATOM 2270 O O . CYS A 1 287 ? -8.188 -59.062 -25.375 1 45.56 287 CYS A O 1
ATOM 2272 N N . HIS A 1 288 ? -7.734 -61 -24.781 1 52.53 288 HIS A N 1
ATOM 2273 C CA . HIS A 1 288 ? -7.141 -60.938 -23.453 1 52.53 288 HIS A CA 1
ATOM 2274 C C . HIS A 1 288 ? -5.805 -60.188 -23.484 1 52.53 288 HIS A C 1
ATOM 2276 O O . HIS A 1 288 ? -4.762 -60.781 -23.203 1 52.53 288 HIS A O 1
ATOM 2282 N N . VAL A 1 289 ? -5.598 -59.219 -24.359 1 63.72 289 VAL A N 1
ATOM 2283 C CA . VAL A 1 289 ? -4.293 -58.562 -24.406 1 63.72 289 VAL A CA 1
ATOM 2284 C C . VAL A 1 289 ? -4.125 -57.656 -23.188 1 63.72 289 VAL A C 1
ATOM 2286 O O . VAL A 1 289 ? -5.066 -56.969 -22.797 1 63.72 289 VAL A O 1
ATOM 2289 N N . LYS A 1 290 ? -3.145 -57.906 -22.422 1 77.5 290 LYS A N 1
ATOM 2290 C CA . LYS A 1 290 ? -2.771 -57.125 -21.25 1 77.5 290 LYS A CA 1
ATOM 2291 C C . LYS A 1 290 ? -2.609 -55.625 -21.609 1 77.5 290 LYS A C 1
ATOM 2293 O O . LYS A 1 290 ? -2.619 -54.781 -20.719 1 77.5 290 LYS A O 1
ATOM 2298 N N . PHE A 1 291 ? -2.604 -55.438 -22.969 1 83.19 291 PHE A N 1
ATOM 2299 C CA . PHE A 1 291 ? -2.35 -54.094 -23.391 1 83.19 291 PHE A CA 1
ATOM 2300 C C . PHE A 1 291 ? -3.627 -53.438 -23.922 1 83.19 291 PHE A C 1
ATOM 2302 O O . PHE A 1 291 ? -4.512 -54.125 -24.438 1 83.19 291 PHE A O 1
ATOM 2309 N N . SER A 1 292 ? -3.773 -52.188 -23.656 1 78.19 292 SER A N 1
ATOM 2310 C CA . SER A 1 292 ? -4.938 -51.438 -24.125 1 78.19 292 SER A CA 1
ATOM 2311 C C . SER A 1 292 ? -4.988 -51.375 -25.641 1 78.19 292 SER A C 1
ATOM 2313 O O . SER A 1 292 ? -3.953 -51.219 -26.297 1 78.19 292 SER A O 1
ATOM 2315 N N . CYS A 1 293 ? -6.137 -51.531 -26.172 1 72.44 293 CYS A N 1
ATOM 2316 C CA . CYS A 1 293 ? -6.312 -51.531 -27.625 1 72.44 293 CYS A CA 1
ATOM 2317 C C . CYS A 1 293 ? -7.082 -50.312 -28.078 1 72.44 293 CYS A C 1
ATOM 2319 O O . CYS A 1 293 ? -7.59 -50.25 -29.203 1 72.44 293 CYS A O 1
ATOM 2321 N N . LYS A 1 294 ? -7.176 -49.312 -27.141 1 71.56 294 LYS A N 1
ATOM 2322 C CA . LYS A 1 294 ? -7.859 -48.094 -27.484 1 71.56 294 LYS A CA 1
ATOM 2323 C C . LYS A 1 294 ? -6.891 -47.062 -28.094 1 71.56 294 LYS A C 1
ATOM 2325 O O . LYS A 1 294 ? -5.84 -46.781 -27.516 1 71.56 294 LYS A O 1
ATOM 2330 N N . PRO A 1 295 ? -7.109 -46.625 -29.25 1 69.44 295 PRO A N 1
ATOM 2331 C CA . PRO A 1 295 ? -6.199 -45.656 -29.859 1 69.44 295 PRO A CA 1
ATOM 2332 C C . PRO A 1 295 ? -6.223 -44.312 -29.156 1 69.44 295 PRO A C 1
ATOM 2334 O O . PRO A 1 295 ? -7.25 -43.906 -28.594 1 69.44 295 PRO A O 1
ATOM 2337 N N . ARG A 1 296 ? -5.027 -43.688 -29 1 74.5 296 ARG A N 1
ATOM 2338 C CA . ARG A 1 296 ? -4.918 -42.344 -28.438 1 74.5 296 ARG A CA 1
ATOM 2339 C C . ARG A 1 296 ? -5.227 -41.281 -29.484 1 74.5 296 ARG A C 1
ATOM 2341 O O . ARG A 1 296 ? -5.031 -41.531 -30.672 1 74.5 296 ARG A O 1
ATOM 2348 N N . GLY A 1 297 ? -5.898 -40.188 -29.156 1 59.94 297 GLY A N 1
ATOM 2349 C CA . GLY A 1 297 ? -6.156 -39.125 -30.109 1 59.94 297 GLY A CA 1
ATOM 2350 C C . GLY A 1 297 ? -6.875 -37.938 -29.5 1 59.94 297 GLY A C 1
ATOM 2351 O O . GLY A 1 297 ? -7.312 -38 -28.359 1 59.94 297 GLY A O 1
ATOM 2352 N N . PRO A 1 298 ? -6.543 -36.656 -29.859 1 53.53 298 PRO A N 1
ATOM 2353 C CA . PRO A 1 298 ? -7.188 -35.438 -29.328 1 53.53 298 PRO A CA 1
ATOM 2354 C C . PRO A 1 298 ? -8.688 -35.625 -29.109 1 53.53 298 PRO A C 1
ATOM 2356 O O . PRO A 1 298 ? -9.312 -36.469 -29.766 1 53.53 298 PRO A O 1
ATOM 2359 N N . ARG A 1 299 ? -9.289 -35.188 -27.828 1 44.97 299 ARG A N 1
ATOM 2360 C CA . ARG A 1 299 ? -10.703 -35.219 -27.453 1 44.97 299 ARG A CA 1
ATOM 2361 C C . ARG A 1 299 ? -11.586 -34.875 -28.656 1 44.97 299 ARG A C 1
ATOM 2363 O O . ARG A 1 299 ? -11.43 -33.812 -29.266 1 44.97 299 ARG A O 1
ATOM 2370 N N . ILE A 1 300 ? -11.984 -35.719 -29.391 1 40.97 300 ILE A N 1
ATOM 2371 C CA . ILE A 1 300 ? -13.133 -35.406 -30.234 1 40.97 300 ILE A CA 1
ATOM 2372 C C . ILE A 1 300 ? -14.242 -34.781 -29.391 1 40.97 300 ILE A C 1
ATOM 2374 O O . ILE A 1 300 ? -14.562 -35.281 -28.312 1 40.97 300 ILE A O 1
ATOM 2378 N N . GLN A 1 301 ? -14.289 -33.375 -29.109 1 35.97 301 GLN A N 1
ATOM 2379 C CA . GLN A 1 301 ? -15.5 -32.906 -28.453 1 35.97 301 GLN A CA 1
ATOM 2380 C C . GLN A 1 301 ? -16.641 -33.906 -28.609 1 35.97 301 GLN A C 1
ATOM 2382 O O . GLN A 1 301 ? -17.281 -33.969 -29.672 1 35.97 301 GLN A O 1
ATOM 2387 N N . SER A 1 302 ? -16.438 -35.031 -28.312 1 34.16 302 SER A N 1
ATOM 2388 C CA . SER A 1 302 ? -17.609 -35.906 -28.328 1 34.16 302 SER A CA 1
ATOM 2389 C C . SER A 1 302 ? -18.812 -35.219 -27.703 1 34.16 302 SER A C 1
ATOM 2391 O O . SER A 1 302 ? -19.906 -35.781 -27.656 1 34.16 302 SER A O 1
ATOM 2393 N N . GLY A 1 303 ? -18.609 -34.531 -26.625 1 33.72 303 GLY A N 1
ATOM 2394 C CA . GLY A 1 303 ? -19.844 -34.156 -25.938 1 33.72 303 GLY A CA 1
ATOM 2395 C C . GLY A 1 303 ? -20.875 -33.531 -26.859 1 33.72 303 GLY A C 1
ATOM 2396 O O . GLY A 1 303 ? -21.984 -33.219 -26.422 1 33.72 303 GLY A O 1
ATOM 2397 N N . SER A 1 304 ? -20.547 -32.344 -27.5 1 33.06 304 SER A N 1
ATOM 2398 C CA . SER A 1 304 ? -21.797 -32.031 -28.188 1 33.06 304 SER A CA 1
ATOM 2399 C C . SER A 1 304 ? -22.281 -33.219 -29.047 1 33.06 304 SER A C 1
ATOM 2401 O O . SER A 1 304 ? -21.484 -33.812 -29.781 1 33.06 304 SER A O 1
ATOM 2403 N N . SER A 1 305 ? -23.062 -34.125 -28.578 1 36.34 305 SER A N 1
ATOM 2404 C CA . SER A 1 305 ? -23.938 -35.062 -29.234 1 36.34 305 SER A CA 1
ATOM 2405 C C . SER A 1 305 ? -23.859 -34.938 -30.75 1 36.34 305 SER A C 1
ATOM 2407 O O . SER A 1 305 ? -24.047 -35.938 -31.469 1 36.34 305 SER A O 1
ATOM 2409 N N . ASP A 1 306 ? -23.922 -33.688 -31.406 1 38.47 306 ASP A N 1
ATOM 2410 C CA . ASP A 1 306 ? -24.234 -33.281 -32.781 1 38.47 306 ASP A CA 1
ATOM 2411 C C . ASP A 1 306 ? -22.953 -33.031 -33.562 1 38.47 306 ASP A C 1
ATOM 2413 O O . ASP A 1 306 ? -22.719 -31.906 -34.031 1 38.47 306 ASP A O 1
ATOM 2417 N N . ALA A 1 307 ? -21.859 -33.281 -33.219 1 49.09 307 ALA A N 1
ATOM 2418 C CA . ALA A 1 307 ? -20.781 -33.031 -34.156 1 49.09 307 ALA A CA 1
ATOM 2419 C C . ALA A 1 307 ? -21.156 -33.438 -35.562 1 49.09 307 ALA A C 1
ATOM 2421 O O . ALA A 1 307 ? -21.422 -34.625 -35.812 1 49.09 307 ALA A O 1
ATOM 2422 N N . GLN A 1 308 ? -21.609 -32.562 -36.219 1 60.06 308 GLN A N 1
ATOM 2423 C CA . GLN A 1 308 ? -22.156 -32.781 -37.562 1 60.06 308 GLN A CA 1
ATOM 2424 C C . GLN A 1 308 ? -21.062 -33.188 -38.531 1 60.06 308 GLN A C 1
ATOM 2426 O O . GLN A 1 308 ? -20.031 -32.531 -38.656 1 60.06 308 GLN A O 1
ATOM 2431 N N . LEU A 1 309 ? -20.938 -34.5 -38.719 1 71.06 309 LEU A N 1
ATOM 2432 C CA . LEU A 1 309 ? -20.141 -35 -39.844 1 71.06 309 LEU A CA 1
ATOM 2433 C C . LEU A 1 309 ? -20.25 -34.094 -41.062 1 71.06 309 LEU A C 1
ATOM 2435 O O . LEU A 1 309 ? -21.359 -33.844 -41.562 1 71.06 309 LEU A O 1
ATOM 2439 N N . SER A 1 310 ? -19.078 -33.344 -41.219 1 81.38 310 SER A N 1
ATOM 2440 C CA . SER A 1 310 ? -19.047 -32.5 -42.406 1 81.38 310 SER A CA 1
ATOM 2441 C C . SER A 1 310 ? -18.641 -33.312 -43.625 1 81.38 310 SER A C 1
ATOM 2443 O O . SER A 1 310 ? -17.891 -34.281 -43.531 1 81.38 310 SER A O 1
ATOM 2445 N N . ARG A 1 311 ? -19.203 -33 -44.688 1 83.06 311 ARG A N 1
ATOM 2446 C CA . ARG A 1 311 ? -18.984 -33.719 -45.938 1 83.06 311 ARG A CA 1
ATOM 2447 C C . ARG A 1 311 ? -18.453 -32.75 -47 1 83.06 311 ARG A C 1
ATOM 2449 O O . ARG A 1 311 ? -19.016 -31.688 -47.219 1 83.06 311 ARG A O 1
ATOM 2456 N N . CYS A 1 312 ? -17.281 -33.125 -47.438 1 86.94 312 CYS A N 1
ATOM 2457 C CA . CYS A 1 312 ? -16.734 -32.375 -48.562 1 86.94 312 CYS A CA 1
ATOM 2458 C C . CYS A 1 312 ? -16.953 -33.125 -49.875 1 86.94 312 CYS A C 1
ATOM 2460 O O . CYS A 1 312 ? -16.297 -34.125 -50.125 1 86.94 312 CYS A O 1
ATOM 2462 N N . TYR A 1 313 ? -17.844 -32.625 -50.688 1 86.62 313 TYR A N 1
ATOM 2463 C CA . TYR A 1 313 ? -18.156 -33.25 -51.969 1 86.62 313 TYR A CA 1
ATOM 2464 C C . TYR A 1 313 ? -17.156 -32.812 -53.031 1 86.62 313 TYR A C 1
ATOM 2466 O O . TYR A 1 313 ? -16.891 -31.625 -53.219 1 86.62 313 TYR A O 1
ATOM 2474 N N . ARG A 1 314 ? -16.656 -33.781 -53.75 1 86.94 314 ARG A N 1
ATOM 2475 C CA . ARG A 1 314 ? -15.516 -33.531 -54.625 1 86.94 314 ARG A CA 1
ATOM 2476 C C . ARG A 1 314 ? -15.977 -33.25 -56.062 1 86.94 314 ARG A C 1
ATOM 2478 O O . ARG A 1 314 ? -15.18 -32.844 -56.906 1 86.94 314 ARG A O 1
ATOM 2485 N N . TYR A 1 315 ? -17.094 -33.5 -56.438 1 82.25 315 TYR A N 1
ATOM 2486 C CA . TYR A 1 315 ? -17.484 -33.406 -57.844 1 82.25 315 TYR A CA 1
ATOM 2487 C C . TYR A 1 315 ? -18.328 -32.156 -58.094 1 82.25 315 TYR A C 1
ATOM 2489 O O . TYR A 1 315 ? -19 -31.688 -57.188 1 82.25 315 TYR A O 1
ATOM 2497 N N . ARG A 1 316 ? -18.203 -31.938 -59.344 1 75.69 316 ARG A N 1
ATOM 2498 C CA . ARG A 1 316 ? -18.938 -30.781 -59.812 1 75.69 316 ARG A CA 1
ATOM 2499 C C . ARG A 1 316 ? -20.438 -31.062 -59.844 1 75.69 316 ARG A C 1
ATOM 2501 O O . ARG A 1 316 ? -20.859 -32.219 -60.031 1 75.69 316 ARG A O 1
ATOM 2508 N N . GLU A 1 317 ? -21.375 -30.25 -59.312 1 69.12 317 GLU A N 1
ATOM 2509 C CA . GLU A 1 317 ? -22.828 -30.25 -59.438 1 69.12 317 GLU A CA 1
ATOM 2510 C C . GLU A 1 317 ? -23.469 -31.031 -58.281 1 69.12 317 GLU A C 1
ATOM 2512 O O . GLU A 1 317 ? -24.688 -31.109 -58.188 1 69.12 317 GLU A O 1
ATOM 2517 N N . ASN A 1 318 ? -22.688 -31.656 -57.469 1 65.62 318 ASN A N 1
ATOM 2518 C CA . ASN A 1 318 ? -23.203 -32.375 -56.312 1 65.62 318 ASN A CA 1
ATOM 2519 C C . ASN A 1 318 ? -24.125 -33.5 -56.688 1 65.62 318 ASN A C 1
ATOM 2521 O O . ASN A 1 318 ? -25.172 -33.719 -56.062 1 65.62 318 ASN A O 1
ATOM 2525 N N . GLN A 1 319 ? -23.891 -34.062 -57.938 1 71.06 319 GLN A N 1
ATOM 2526 C CA . GLN A 1 319 ? -24.672 -35.219 -58.406 1 71.06 319 GLN A CA 1
ATOM 2527 C C . GLN A 1 319 ? -23.766 -36.312 -58.906 1 71.06 319 GLN A C 1
ATOM 2529 O O . GLN A 1 319 ? -22.625 -36.062 -59.312 1 71.06 319 GLN A O 1
ATOM 2534 N N . THR A 1 320 ? -24.219 -37.562 -58.75 1 76 320 THR A N 1
ATOM 2535 C CA . THR A 1 320 ? -23.5 -38.75 -59.25 1 76 320 THR A CA 1
ATOM 2536 C C . THR A 1 320 ? -24 -39.125 -60.625 1 76 320 THR A C 1
ATOM 2538 O O . THR A 1 320 ? -25.203 -39.031 -60.906 1 76 320 THR A O 1
ATOM 2541 N N . PHE A 1 321 ? -23.047 -39.438 -61.469 1 78.5 321 PHE A N 1
ATOM 2542 C CA . PHE A 1 321 ? -23.375 -39.906 -62.812 1 78.5 321 PHE A CA 1
ATOM 2543 C C . PHE A 1 321 ? -22.891 -41.344 -63.031 1 78.5 321 PHE A C 1
ATOM 2545 O O . PHE A 1 321 ? -21.688 -41.594 -63.094 1 78.5 321 PHE A O 1
ATOM 2552 N N . PRO A 1 322 ? -23.797 -42.219 -63.062 1 78.31 322 PRO A N 1
ATOM 2553 C CA . PRO A 1 322 ? -23.375 -43.625 -63.25 1 78.31 322 PRO A CA 1
ATOM 2554 C C . PRO A 1 322 ? -22.781 -43.906 -64.625 1 78.31 322 PRO A C 1
ATOM 2556 O O . PRO A 1 322 ? -23.156 -43.25 -65.625 1 78.31 322 PRO A O 1
ATOM 2559 N N . SER A 1 323 ? -21.766 -44.719 -64.562 1 80.19 323 SER A N 1
ATOM 2560 C CA . SER A 1 323 ? -21.156 -45.188 -65.812 1 80.19 323 SER A CA 1
ATOM 2561 C C . SER A 1 323 ? -21.703 -46.531 -66.25 1 80.19 323 SER A C 1
ATOM 2563 O O . SER A 1 323 ? -22.203 -47.312 -65.375 1 80.19 323 SER A O 1
ATOM 2565 N N . SER A 1 324 ? -21.672 -46.781 -67.562 1 78.94 324 SER A N 1
ATOM 2566 C CA . SER A 1 324 ? -22.109 -48.094 -68.125 1 78.94 324 SER A CA 1
ATOM 2567 C C . SER A 1 324 ? -21.031 -49.156 -67.938 1 78.94 324 SER A C 1
ATOM 2569 O O . SER A 1 324 ? -21.344 -50.344 -67.938 1 78.94 324 SER A O 1
ATOM 2571 N N . GLU A 1 325 ? -19.891 -48.688 -67.625 1 80.94 325 GLU A N 1
ATOM 2572 C CA . GLU A 1 325 ? -18.828 -49.656 -67.375 1 80.94 325 GLU A CA 1
ATOM 2573 C C . GLU A 1 325 ? -18.891 -50.25 -66 1 80.94 325 GLU A C 1
ATOM 2575 O O . GLU A 1 325 ? -19.156 -49.531 -65 1 80.94 325 GLU A O 1
ATOM 2580 N N . CYS A 1 326 ? -18.922 -51.531 -66 1 83.38 326 CYS A N 1
ATOM 2581 C CA . CYS A 1 326 ? -18.922 -52.219 -64.688 1 83.38 326 CYS A CA 1
ATOM 2582 C C . CYS A 1 326 ? -17.672 -53.062 -64.562 1 83.38 326 CYS A C 1
ATOM 2584 O O . CYS A 1 326 ? -17.141 -53.625 -65.5 1 83.38 326 CYS A O 1
ATOM 2586 N N . PHE A 1 327 ? -17.172 -52.969 -63.375 1 85.81 327 PHE A N 1
ATOM 2587 C CA . PHE A 1 327 ? -15.992 -53.75 -63 1 85.81 327 PHE A CA 1
ATOM 2588 C C . PHE A 1 327 ? -16.281 -54.656 -61.812 1 85.81 327 PHE A C 1
ATOM 2590 O O . PHE A 1 327 ? -17.203 -54.375 -61.031 1 85.81 327 PHE A O 1
ATOM 2597 N N . ASN A 1 328 ? -15.578 -55.812 -61.75 1 85.88 328 ASN A N 1
ATOM 2598 C CA . ASN A 1 328 ? -15.703 -56.688 -60.562 1 85.88 328 ASN A CA 1
ATOM 2599 C C . ASN A 1 328 ? -15.062 -56.031 -59.344 1 85.88 328 ASN A C 1
ATOM 2601 O O . ASN A 1 328 ? -15.617 -56.094 -58.25 1 85.88 328 ASN A O 1
ATOM 2605 N N . SER A 1 329 ? -13.945 -55.469 -59.625 1 87.81 329 SER A N 1
ATOM 2606 C CA . SER A 1 329 ? -13.227 -54.812 -58.531 1 87.81 329 SER A CA 1
ATOM 2607 C C . SER A 1 329 ? -12.523 -53.531 -59.031 1 87.81 329 SER A C 1
ATOM 2609 O O . SER A 1 329 ? -12.07 -53.5 -60.188 1 87.81 329 SER A O 1
ATOM 2611 N N . VAL A 1 330 ? -12.547 -52.5 -58.188 1 89.19 330 VAL A N 1
ATOM 2612 C CA . VAL A 1 330 ? -11.875 -51.25 -58.531 1 89.19 330 VAL A CA 1
ATOM 2613 C C . VAL A 1 330 ? -10.977 -50.812 -57.406 1 89.19 330 VAL A C 1
ATOM 2615 O O . VAL A 1 330 ? -11.359 -50.875 -56.219 1 89.19 330 VAL A O 1
ATOM 2618 N N . SER A 1 331 ? -9.75 -50.562 -57.75 1 89.31 331 SER A N 1
ATOM 2619 C CA . SER A 1 331 ? -8.82 -49.969 -56.781 1 89.31 331 SER A CA 1
ATOM 2620 C C . SER A 1 331 ? -8.352 -48.594 -57.25 1 89.31 331 SER A C 1
ATOM 2622 O O . SER A 1 331 ? -7.922 -48.438 -58.406 1 89.31 331 SER A O 1
ATOM 2624 N N . GLU A 1 332 ? -8.57 -47.625 -56.406 1 89.56 332 GLU A N 1
ATOM 2625 C CA . GLU A 1 332 ? -8.172 -46.25 -56.719 1 89.56 332 GLU A CA 1
ATOM 2626 C C . GLU A 1 332 ? -7.453 -45.594 -55.531 1 89.56 332 GLU A C 1
ATOM 2628 O O . GLU A 1 332 ? -7.578 -46.062 -54.406 1 89.56 332 GLU A O 1
ATOM 2633 N N . SER A 1 333 ? -6.645 -44.625 -55.875 1 88.12 333 SER A N 1
ATOM 2634 C CA . SER A 1 333 ? -5.953 -43.812 -54.875 1 88.12 333 SER A CA 1
ATOM 2635 C C . SER A 1 333 ? -6.18 -42.312 -55.094 1 88.12 333 SER A C 1
ATOM 2637 O O . SER A 1 333 ? -6.305 -41.875 -56.25 1 88.12 333 SER A O 1
ATOM 2639 N N . LEU A 1 334 ? -6.355 -41.625 -53.969 1 90.88 334 LEU A N 1
ATOM 2640 C CA . LEU A 1 334 ? -6.543 -40.156 -54 1 90.88 334 LEU A CA 1
ATOM 2641 C C . LEU A 1 334 ? -5.637 -39.469 -53 1 90.88 334 LEU A C 1
ATOM 2643 O O . LEU A 1 334 ? -5.555 -39.906 -51.844 1 90.88 334 LEU A O 1
ATOM 2647 N N . ARG A 1 335 ? -4.977 -38.5 -53.5 1 89.56 335 ARG A N 1
ATOM 2648 C CA . ARG A 1 335 ? -4.176 -37.656 -52.625 1 89.56 335 ARG A CA 1
ATOM 2649 C C . ARG A 1 335 ? -4.859 -36.344 -52.375 1 89.56 335 ARG A C 1
ATOM 2651 O O . ARG A 1 335 ? -5.453 -35.75 -53.281 1 89.56 335 ARG A O 1
ATOM 2658 N N . PHE A 1 336 ? -4.828 -35.938 -51.062 1 90.06 336 PHE A N 1
ATOM 2659 C CA . PHE A 1 336 ? -5.422 -34.656 -50.781 1 90.06 336 PHE A CA 1
ATOM 2660 C C . PHE A 1 336 ? -4.699 -33.969 -49.625 1 90.06 336 PHE A C 1
ATOM 2662 O O . PHE A 1 336 ? -3.949 -34.594 -48.875 1 90.06 336 PHE A O 1
ATOM 2669 N N . SER A 1 337 ? -4.871 -32.625 -49.562 1 88.94 337 SER A N 1
ATOM 2670 C CA . SER A 1 337 ? -4.352 -31.781 -48.5 1 88.94 337 SER A CA 1
ATOM 2671 C C . SER A 1 337 ? -5.375 -30.734 -48.062 1 88.94 337 SER A C 1
ATOM 2673 O O . SER A 1 337 ? -6.316 -30.438 -48.812 1 88.94 337 SER A O 1
ATOM 2675 N N . THR A 1 338 ? -5.301 -30.359 -46.844 1 87.69 338 THR A N 1
ATOM 2676 C CA . THR A 1 338 ? -6.25 -29.391 -46.312 1 87.69 338 THR A CA 1
ATOM 2677 C C . THR A 1 338 ? -5.535 -28.125 -45.875 1 87.69 338 THR A C 1
ATOM 2679 O O . THR A 1 338 ? -4.355 -28.156 -45.5 1 87.69 338 THR A O 1
ATOM 2682 N N . SER A 1 339 ? -6.312 -27.047 -45.875 1 86.5 339 SER A N 1
ATOM 2683 C CA . SER A 1 339 ? -5.766 -25.766 -45.469 1 86.5 339 SER A CA 1
ATOM 2684 C C . SER A 1 339 ? -5.719 -25.641 -43.938 1 86.5 339 SER A C 1
ATOM 2686 O O . SER A 1 339 ? -4.934 -24.859 -43.406 1 86.5 339 SER A O 1
ATOM 2688 N N . ARG A 1 340 ? -6.637 -26.281 -43.281 1 82 340 ARG A N 1
ATOM 2689 C CA . ARG A 1 340 ? -6.672 -26.281 -41.812 1 82 340 ARG A CA 1
ATOM 2690 C C . ARG A 1 340 ? -6.641 -27.703 -41.281 1 82 340 ARG A C 1
ATOM 2692 O O . ARG A 1 340 ? -6.832 -28.672 -42 1 82 340 ARG A O 1
ATOM 2699 N N . GLU A 1 341 ? -6.297 -27.703 -40.031 1 79.06 341 GLU A N 1
ATOM 2700 C CA . GLU A 1 341 ? -6.277 -29 -39.375 1 79.06 341 GLU A CA 1
ATOM 2701 C C . GLU A 1 341 ? -7.695 -29.531 -39.156 1 79.06 341 GLU A C 1
ATOM 2703 O O . GLU A 1 341 ? -8.578 -28.797 -38.719 1 79.06 341 GLU A O 1
ATOM 2708 N N . VAL A 1 342 ? -7.961 -30.75 -39.781 1 79.06 342 VAL A N 1
ATOM 2709 C CA . VAL A 1 342 ? -9.266 -31.375 -39.625 1 79.06 342 VAL A CA 1
ATOM 2710 C C . VAL A 1 342 ? -9.086 -32.844 -39.219 1 79.06 342 VAL A C 1
ATOM 2712 O O . VAL A 1 342 ? -8.031 -33.438 -39.5 1 79.06 342 VAL A O 1
ATOM 2715 N N . TYR A 1 343 ? -10.141 -33.312 -38.562 1 78.25 343 TYR A N 1
ATOM 2716 C CA . TYR A 1 343 ? -10.125 -34.719 -38.281 1 78.25 343 TYR A CA 1
ATOM 2717 C C . TYR A 1 343 ? -10.734 -35.531 -39.438 1 78.25 343 TYR A C 1
ATOM 2719 O O . TYR A 1 343 ? -11.898 -35.312 -39.812 1 78.25 343 TYR A O 1
ATOM 2727 N N . PHE A 1 344 ? -9.914 -36.406 -40.031 1 83.94 344 PHE A N 1
ATOM 2728 C CA . PHE A 1 344 ? -10.414 -37.281 -41.062 1 83.94 344 PHE A CA 1
ATOM 2729 C C . PHE A 1 344 ? -11.289 -38.375 -40.5 1 83.94 344 PHE A C 1
ATOM 2731 O O . PHE A 1 344 ? -10.875 -39.094 -39.594 1 83.94 344 PHE A O 1
ATOM 2738 N N . ALA A 1 345 ? -12.508 -38.406 -40.906 1 81.31 345 ALA A N 1
ATOM 2739 C CA . ALA A 1 345 ? -13.461 -39.375 -40.406 1 81.31 345 ALA A CA 1
ATOM 2740 C C . ALA A 1 345 ? -13.664 -40.531 -41.406 1 81.31 345 ALA A C 1
ATOM 2742 O O . ALA A 1 345 ? -14.062 -41.625 -41.031 1 81.31 345 ALA A O 1
ATOM 2743 N N . GLY A 1 346 ? -13.43 -40.344 -42.594 1 87.5 346 GLY A N 1
ATOM 2744 C CA . GLY A 1 346 ? -13.664 -41.344 -43.625 1 87.5 346 GLY A CA 1
ATOM 2745 C C . GLY A 1 346 ? -14 -40.75 -45 1 87.5 346 GLY A C 1
ATOM 2746 O O . GLY A 1 346 ? -13.672 -39.594 -45.25 1 87.5 346 GLY A O 1
ATOM 2747 N N . VAL A 1 347 ? -14.516 -41.656 -45.844 1 91 347 VAL A N 1
ATOM 2748 C CA . VAL A 1 347 ? -14.891 -41.25 -47.188 1 91 347 VAL A CA 1
ATOM 2749 C C . VAL A 1 347 ? -16.25 -41.844 -47.562 1 91 347 VAL A C 1
ATOM 2751 O O . VAL A 1 347 ? -16.641 -42.875 -47 1 91 347 VAL A O 1
ATOM 2754 N N . ARG A 1 348 ? -16.922 -41.125 -48.375 1 89.38 348 ARG A N 1
ATOM 2755 C CA . ARG A 1 348 ? -18.094 -41.688 -49.031 1 89.38 348 ARG A CA 1
ATOM 2756 C C . ARG A 1 348 ? -17.766 -42.219 -50.406 1 89.38 348 ARG A C 1
ATOM 2758 O O . ARG A 1 348 ? -17.172 -41.469 -51.219 1 89.38 348 ARG A O 1
ATOM 2765 N N . LEU A 1 349 ? -18.125 -43.375 -50.656 1 90.25 349 LEU A N 1
ATOM 2766 C CA . LEU A 1 349 ? -17.766 -44.031 -51.906 1 90.25 349 LEU A CA 1
ATOM 2767 C C . LEU A 1 349 ? -19 -44.25 -52.75 1 90.25 349 LEU A C 1
ATOM 2769 O O . LEU A 1 349 ? -20.078 -44.562 -52.25 1 90.25 349 LEU A O 1
ATOM 2773 N N . TYR A 1 350 ? -18.703 -44.094 -54.031 1 88.25 350 TYR A N 1
ATOM 2774 C CA . TYR A 1 350 ? -19.703 -44.438 -55.031 1 88.25 350 TYR A CA 1
ATOM 2775 C C . TYR A 1 350 ? -19.422 -45.844 -55.594 1 88.25 350 TYR A C 1
ATOM 2777 O O . TYR A 1 350 ? -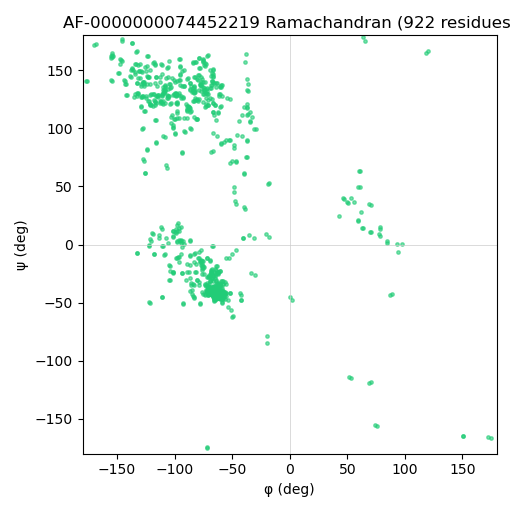18.281 -46.156 -55.906 1 88.25 350 TYR A O 1
ATOM 2785 N N . ALA A 1 351 ? -20.422 -46.688 -55.625 1 80.88 351 ALA A N 1
ATOM 2786 C CA . ALA A 1 351 ? -20.219 -48.031 -56.156 1 80.88 351 ALA A CA 1
ATOM 2787 C C . ALA A 1 351 ? -21.172 -48.281 -57.312 1 80.88 351 ALA A C 1
ATOM 2789 O O . ALA A 1 351 ? -20.781 -48.906 -58.312 1 80.88 351 ALA A O 1
ATOM 2790 N N . HIS A 1 352 ? -22.406 -48 -57.094 1 79.44 352 HIS A N 1
ATOM 2791 C CA . HIS A 1 352 ? -23.344 -48.375 -58.125 1 79.44 352 HIS A CA 1
ATOM 2792 C C . HIS A 1 352 ? -24.609 -47.5 -58.062 1 79.44 352 HIS A C 1
ATOM 2794 O O . HIS A 1 352 ? -24.891 -46.906 -57 1 79.44 352 HIS A O 1
ATOM 2800 N N . LYS A 1 353 ? -25.297 -47.562 -59.219 1 77.5 353 LYS A N 1
ATOM 2801 C CA . LYS A 1 353 ? -26.531 -46.781 -59.312 1 77.5 353 LYS A CA 1
ATOM 2802 C C . LYS A 1 353 ? -27.672 -47.469 -58.531 1 77.5 353 LYS A C 1
ATOM 2804 O O . LYS A 1 353 ? -28.625 -46.812 -58.125 1 77.5 353 LYS A O 1
ATOM 2809 N N . ASP A 1 354 ? -27.516 -48.75 -58.406 1 79.25 354 ASP A N 1
ATOM 2810 C CA . ASP A 1 354 ? -28.594 -49.5 -57.75 1 79.25 354 ASP A CA 1
ATOM 2811 C C . ASP A 1 354 ? -28.453 -49.469 -56.25 1 79.25 354 ASP A C 1
ATOM 2813 O O . ASP A 1 354 ? -27.359 -49.656 -55.719 1 79.25 354 ASP A O 1
ATOM 2817 N N . GLU A 1 355 ? -29.578 -49.219 -55.656 1 79.88 355 GLU A N 1
ATOM 2818 C CA . GLU A 1 355 ? -29.625 -49.188 -54.188 1 79.88 355 GLU A CA 1
ATOM 2819 C C . GLU A 1 355 ? -29.656 -50.594 -53.594 1 79.88 355 GLU A C 1
ATOM 2821 O O . GLU A 1 355 ? -30.031 -51.562 -54.312 1 79.88 355 GLU A O 1
ATOM 2826 N N . ASP A 1 356 ? -29.141 -50.781 -52.375 1 79.19 356 ASP A N 1
ATOM 2827 C CA . ASP A 1 356 ? -29.25 -51.969 -51.531 1 79.19 356 ASP A CA 1
ATOM 2828 C C . ASP A 1 356 ? -28.281 -53.062 -51.969 1 79.19 356 ASP A C 1
ATOM 2830 O O . ASP A 1 356 ? -28.391 -54.219 -51.531 1 79.19 356 ASP A O 1
ATOM 2834 N N . LYS A 1 357 ? -27.406 -52.75 -52.906 1 84.62 357 LYS A N 1
ATOM 2835 C CA . LYS A 1 357 ? -26.344 -53.688 -53.219 1 84.62 357 LYS A CA 1
ATOM 2836 C C . LYS A 1 357 ? -25.203 -53.594 -52.188 1 84.62 357 LYS A C 1
ATOM 2838 O O . LYS A 1 357 ? -24.953 -52.5 -51.656 1 84.62 357 LYS A O 1
ATOM 2843 N N . GLN A 1 358 ? -24.719 -54.719 -52.031 1 86.25 358 GLN A N 1
ATOM 2844 C CA . GLN A 1 358 ? -23.656 -54.75 -51.031 1 86.25 358 GLN A CA 1
ATOM 2845 C C . GLN A 1 358 ? -22.281 -54.844 -51.688 1 86.25 358 GLN A C 1
ATOM 2847 O O . GLN A 1 358 ? -22.109 -55.562 -52.688 1 86.25 358 GLN A O 1
ATOM 2852 N N . TYR A 1 359 ? -21.438 -54.125 -51.156 1 88.81 359 TYR A N 1
ATOM 2853 C CA . TYR A 1 359 ? -20.062 -54.094 -51.656 1 88.81 359 TYR A CA 1
ATOM 2854 C C . TYR A 1 359 ? -19.062 -54.25 -50.5 1 88.81 359 TYR A C 1
ATOM 2856 O O . TYR A 1 359 ? -19.344 -53.812 -49.375 1 88.81 359 TYR A O 1
ATOM 2864 N N . SER A 1 360 ? -18.031 -54.938 -50.781 1 88.56 360 SER A N 1
ATOM 2865 C CA . SER A 1 360 ? -16.891 -55 -49.875 1 88.56 360 SER A CA 1
ATOM 2866 C C . SER A 1 360 ? -15.891 -53.875 -50.188 1 88.56 360 SER A C 1
ATOM 2868 O O . SER A 1 360 ? -15.43 -53.75 -51.312 1 88.56 360 SER A O 1
ATOM 2870 N N . ALA A 1 361 ? -15.672 -53.031 -49.25 1 89.38 361 ALA A N 1
ATOM 2871 C CA . ALA A 1 361 ? -14.758 -51.906 -49.469 1 89.38 361 ALA A CA 1
ATOM 2872 C C . ALA A 1 361 ? -13.648 -51.906 -48.406 1 89.38 361 ALA A C 1
ATOM 2874 O O . ALA A 1 361 ? -13.867 -52.25 -47.25 1 89.38 361 ALA A O 1
ATOM 2875 N N . GLN A 1 362 ? -12.5 -51.625 -48.938 1 88.81 362 GLN A N 1
ATOM 2876 C CA . GLN A 1 362 ? -11.328 -51.438 -48.094 1 88.81 362 GLN A CA 1
ATOM 2877 C C . GLN A 1 362 ? -10.781 -50 -48.25 1 88.81 362 GLN A C 1
ATOM 2879 O O . GLN A 1 362 ? -10.664 -49.5 -49.344 1 88.81 362 GLN A O 1
ATOM 2884 N N . LEU A 1 363 ? -10.562 -49.344 -47.125 1 88.94 363 LEU A N 1
ATOM 2885 C CA . LEU A 1 363 ? -10 -48 -47.094 1 88.94 363 LEU A CA 1
ATOM 2886 C C . LEU A 1 363 ? -8.648 -48 -46.375 1 88.94 363 LEU A C 1
ATOM 2888 O O . LEU A 1 363 ? -8.531 -48.531 -45.281 1 88.94 363 LEU A O 1
ATOM 2892 N N . ARG A 1 364 ? -7.688 -47.531 -47.125 1 85.19 364 ARG A N 1
ATOM 2893 C CA . ARG A 1 364 ? -6.355 -47.312 -46.562 1 85.19 364 ARG A CA 1
ATOM 2894 C C . ARG A 1 364 ? -5.914 -45.875 -46.688 1 85.19 364 ARG A C 1
ATOM 2896 O O . ARG A 1 364 ? -6.074 -45.25 -47.75 1 85.19 364 ARG A O 1
ATOM 2903 N N . VAL A 1 365 ? -5.5 -45.344 -45.594 1 84.69 365 VAL A N 1
ATOM 2904 C CA . VAL A 1 365 ? -5.031 -43.969 -45.562 1 84.69 365 VAL A CA 1
ATOM 2905 C C . VAL A 1 365 ? -3.549 -43.938 -45.219 1 84.69 365 VAL A C 1
ATOM 2907 O O . VAL A 1 365 ? -3.115 -44.594 -44.25 1 84.69 365 VAL A O 1
ATOM 2910 N N . SER A 1 366 ? -2.758 -43.25 -46.031 1 81.19 366 SER A N 1
ATOM 2911 C CA . SER A 1 366 ? -1.319 -43.125 -45.812 1 81.19 366 SER A CA 1
ATOM 2912 C C . SER A 1 366 ? -0.86 -41.688 -45.906 1 81.19 366 SER A C 1
ATOM 2914 O O . SER A 1 366 ? -1.472 -40.875 -46.594 1 81.19 366 SER A O 1
ATOM 2916 N N . ARG A 1 367 ? 0.205 -41.312 -45.156 1 75.81 367 ARG A N 1
ATOM 2917 C CA . ARG A 1 367 ? 0.86 -40 -45.25 1 75.81 367 ARG A CA 1
ATOM 2918 C C . ARG A 1 367 ? 1.863 -40 -46.406 1 75.81 367 ARG A C 1
ATOM 2920 O O . ARG A 1 367 ? 2.535 -41 -46.656 1 75.81 367 ARG A O 1
ATOM 2927 N N . CYS A 1 368 ? 1.725 -38.938 -47.219 1 66.25 368 CYS A N 1
ATOM 2928 C CA . CYS A 1 368 ? 2.592 -38.906 -48.375 1 66.25 368 CYS A CA 1
ATOM 2929 C C . CYS A 1 368 ? 3.965 -38.344 -48.031 1 66.25 368 CYS A C 1
ATOM 2931 O O . CYS A 1 368 ? 4.883 -38.344 -48.844 1 66.25 368 CYS A O 1
ATOM 2933 N N . HIS A 1 369 ? 4.145 -37.688 -46.875 1 58.56 369 HIS A N 1
ATOM 2934 C CA . HIS A 1 369 ? 5.473 -37.156 -46.656 1 58.56 369 HIS A CA 1
ATOM 2935 C C . HIS A 1 369 ? 6.426 -38.219 -46.125 1 58.56 369 HIS A C 1
ATOM 2937 O O . HIS A 1 369 ? 6.156 -38.844 -45.094 1 58.56 369 HIS A O 1
ATOM 2943 N N . GLY A 1 370 ? 7.637 -38.562 -46.719 1 50.84 370 GLY A N 1
ATOM 2944 C CA . GLY A 1 370 ? 8.711 -39.5 -46.438 1 50.84 370 GLY A CA 1
ATOM 2945 C C . GLY A 1 370 ? 8.312 -40.938 -46.656 1 50.84 370 GLY A C 1
ATOM 2946 O O . GLY A 1 370 ? 7.871 -41.312 -47.75 1 50.84 370 GLY A O 1
ATOM 2947 N N . LEU A 1 371 ? 8.344 -41.812 -45.531 1 45.84 371 LEU A N 1
ATOM 2948 C CA . LEU A 1 371 ? 7.996 -43.219 -45.656 1 45.84 371 LEU A CA 1
ATOM 2949 C C . LEU A 1 371 ? 6.484 -43.406 -45.594 1 45.84 371 LEU A C 1
ATOM 2951 O O . LEU A 1 371 ? 5.809 -42.844 -44.75 1 45.84 371 LEU A O 1
ATOM 2955 N N . LYS A 1 372 ? 5.848 -43.75 -46.688 1 53.88 372 LYS A N 1
ATOM 2956 C CA . LYS A 1 372 ? 4.438 -44.094 -46.875 1 53.88 372 LYS A CA 1
ATOM 2957 C C . LYS A 1 372 ? 3.896 -44.906 -45.688 1 53.88 372 LYS A C 1
ATOM 2959 O O . LYS A 1 372 ? 4.172 -46.094 -45.594 1 53.88 372 LYS A O 1
ATOM 2964 N N . GLU A 1 373 ? 3.68 -44.156 -44.625 1 58.19 373 GLU A N 1
ATOM 2965 C CA . GLU A 1 373 ? 3.197 -44.844 -43.438 1 58.19 373 GLU A CA 1
ATOM 2966 C C . GLU A 1 373 ? 1.673 -44.906 -43.406 1 58.19 373 GLU A C 1
ATOM 2968 O O . GLU A 1 373 ? 1.005 -43.875 -43.594 1 58.19 373 GLU A O 1
ATOM 2973 N N . GLU A 1 374 ? 1.139 -46.156 -43.5 1 63.44 374 GLU A N 1
ATOM 2974 C CA . GLU A 1 374 ? -0.301 -46.375 -43.406 1 63.44 374 GLU A CA 1
ATOM 2975 C C . GLU A 1 374 ? -0.843 -45.938 -42.031 1 63.44 374 GLU A C 1
ATOM 2977 O O . GLU A 1 374 ? -0.341 -46.344 -41 1 63.44 374 GLU A O 1
ATOM 2982 N N . VAL A 1 375 ? -1.679 -44.906 -42.031 1 64.31 375 VAL A N 1
ATOM 2983 C CA . VAL A 1 375 ? -2.199 -44.281 -40.844 1 64.31 375 VAL A CA 1
ATOM 2984 C C . VAL A 1 375 ? -3.422 -45.062 -40.344 1 64.31 375 VAL A C 1
ATOM 2986 O O . VAL A 1 375 ? -3.582 -45.281 -39.125 1 64.31 375 VAL A O 1
ATOM 2989 N N . SER A 1 376 ? -4.289 -45.438 -41.219 1 69.06 376 SER A N 1
ATOM 2990 C CA . SER A 1 376 ? -5.508 -46.156 -40.844 1 69.06 376 SER A CA 1
ATOM 2991 C C . SER A 1 376 ? -6.016 -47 -42.031 1 69.06 376 SER A C 1
ATOM 2993 O O . SER A 1 376 ? -5.734 -46.688 -43.188 1 69.06 376 SER A O 1
ATOM 2995 N N . ALA A 1 377 ? -6.527 -48.219 -41.656 1 74.94 377 ALA A N 1
ATOM 2996 C CA . ALA A 1 377 ? -7.148 -49.094 -42.656 1 74.94 377 ALA A CA 1
ATOM 2997 C C . ALA A 1 377 ? -8.453 -49.688 -42.156 1 74.94 377 ALA A C 1
ATOM 2999 O O . ALA A 1 377 ? -8.586 -49.969 -40.938 1 74.94 377 ALA A O 1
ATOM 3000 N N . THR A 1 378 ? -9.453 -49.562 -42.844 1 78.31 378 THR A N 1
ATOM 3001 C CA . THR A 1 378 ? -10.742 -50.156 -42.5 1 78.31 378 THR A CA 1
ATOM 3002 C C . THR A 1 378 ? -11.289 -51 -43.688 1 78.31 378 THR A C 1
ATOM 3004 O O . THR A 1 378 ? -11.047 -50.656 -44.844 1 78.31 378 THR A O 1
ATOM 3007 N N . ARG A 1 379 ? -11.82 -52.156 -43.25 1 79.88 379 ARG A N 1
ATOM 3008 C CA . ARG A 1 379 ? -12.484 -53.031 -44.219 1 79.88 379 ARG A CA 1
ATOM 3009 C C . ARG A 1 379 ? -13.883 -53.406 -43.75 1 79.88 379 ARG A C 1
ATOM 3011 O O . ARG A 1 379 ? -14.117 -53.562 -42.562 1 79.88 379 ARG A O 1
ATOM 3018 N N . GLY A 1 380 ? -14.828 -53.438 -44.625 1 79.12 380 GLY A N 1
ATOM 3019 C CA . GLY A 1 380 ? -16.172 -53.875 -44.281 1 79.12 380 GLY A CA 1
ATOM 3020 C C . GLY A 1 380 ? -17.062 -54.062 -45.5 1 79.12 380 GLY A C 1
ATOM 3021 O O . GLY A 1 380 ? -16.609 -53.875 -46.625 1 79.12 380 GLY A O 1
ATOM 3022 N N . ILE A 1 381 ? -18.25 -54.625 -45.219 1 82.12 381 ILE A N 1
ATOM 3023 C CA . ILE A 1 381 ? -19.297 -54.719 -46.219 1 82.12 381 ILE A CA 1
ATOM 3024 C C . ILE A 1 381 ? -20.328 -53.594 -46.031 1 82.12 381 ILE A C 1
ATOM 3026 O O . ILE A 1 381 ? -20.812 -53.375 -44.938 1 82.12 381 ILE A O 1
ATOM 3030 N N . TYR A 1 382 ? -20.516 -52.969 -47.062 1 85 382 TYR A N 1
ATOM 3031 C CA . TYR A 1 382 ? -21.406 -51.812 -47 1 85 382 TYR A CA 1
ATOM 3032 C C . TYR A 1 382 ? -22.531 -51.938 -48 1 85 382 TYR A C 1
ATOM 3034 O O . TYR A 1 382 ? -22.391 -52.562 -49.031 1 85 382 TYR A O 1
ATOM 3042 N N . THR A 1 383 ? -23.594 -51.281 -47.625 1 83.56 383 THR A N 1
ATOM 3043 C CA . THR A 1 383 ? -24.75 -51.25 -48.469 1 83.56 383 THR A CA 1
ATOM 3044 C C . THR A 1 383 ? -24.969 -49.875 -49.062 1 83.56 383 THR A C 1
ATOM 3046 O O . THR A 1 383 ? -24.859 -48.875 -48.344 1 83.56 383 THR A O 1
ATOM 3049 N N . VAL A 1 384 ? -25.156 -49.969 -50.344 1 82.44 384 VAL A N 1
ATOM 3050 C CA . VAL A 1 384 ? -25.359 -48.688 -51.031 1 82.44 384 VAL A CA 1
ATOM 3051 C C . VAL A 1 384 ? -26.703 -48.094 -50.625 1 82.44 384 VAL A C 1
ATOM 3053 O O . VAL A 1 384 ? -27.734 -48.781 -50.625 1 82.44 384 VAL A O 1
ATOM 3056 N N . GLY A 1 385 ? -26.641 -46.844 -50.156 1 80.19 385 GLY A N 1
ATOM 3057 C CA . GLY A 1 385 ? -27.859 -46.156 -49.781 1 80.19 385 GLY A CA 1
ATOM 3058 C C . GLY A 1 385 ? -27.75 -44.656 -49.875 1 80.19 385 GLY A C 1
ATOM 3059 O O . GLY A 1 385 ? -26.672 -44.125 -50.156 1 80.19 385 GLY A O 1
ATOM 3060 N N . TYR A 1 386 ? -28.891 -44.031 -49.906 1 72.44 386 TYR A N 1
ATOM 3061 C CA . TYR A 1 386 ? -28.953 -42.594 -49.906 1 72.44 386 TYR A CA 1
ATOM 3062 C C . TYR A 1 386 ? -28.672 -42.031 -48.5 1 72.44 386 TYR A C 1
ATOM 3064 O O . TYR A 1 386 ? -28.828 -42.719 -47.5 1 72.44 386 TYR A O 1
ATOM 3072 N N . LEU A 1 387 ? -27.906 -40.812 -48.438 1 68.56 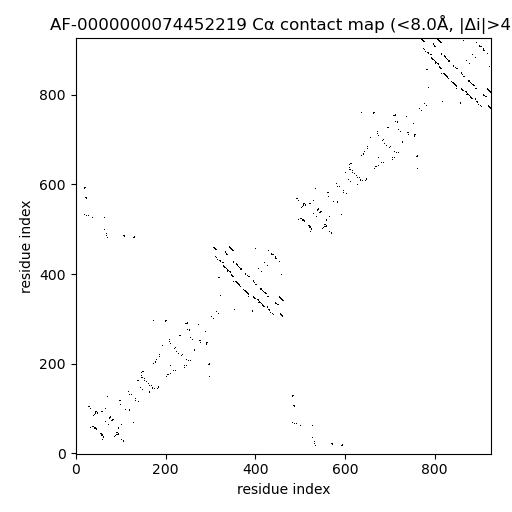387 LEU A N 1
ATOM 3073 C CA . LEU A 1 387 ? -27.734 -40.125 -47.156 1 68.56 387 LEU A CA 1
ATOM 3074 C C . LEU A 1 387 ? -29.062 -39.688 -46.562 1 68.56 387 LEU A C 1
ATOM 3076 O O . LEU A 1 387 ? -29.953 -39.25 -47.312 1 68.56 387 LEU A O 1
ATOM 3080 N N . ALA A 1 388 ? -29.25 -39.906 -45.219 1 58.94 388 ALA A N 1
ATOM 3081 C CA . ALA A 1 388 ? -30.5 -39.5 -44.625 1 58.94 388 ALA A CA 1
ATOM 3082 C C . ALA A 1 388 ? -30.703 -37.969 -44.75 1 58.94 388 ALA A C 1
ATOM 3084 O O . ALA A 1 388 ? -29.797 -37.188 -44.438 1 58.94 388 ALA A O 1
ATOM 3085 N N . GLY A 1 389 ? -31.875 -37.469 -45.281 1 56.03 389 GLY A N 1
ATOM 3086 C CA . GLY A 1 389 ? -32.312 -36.062 -45.406 1 56.03 389 GLY A CA 1
ATOM 3087 C C . GLY A 1 389 ? -31.844 -35.406 -46.656 1 56.03 389 GLY A C 1
ATOM 3088 O O . GLY A 1 389 ? -32.25 -34.281 -46.969 1 56.03 389 GLY A O 1
ATOM 3089 N N . GLN A 1 390 ? -30.547 -35.594 -47.094 1 52.59 390 GLN A N 1
ATOM 3090 C CA . GLN A 1 390 ? -30.094 -34.875 -48.25 1 52.59 390 GLN A CA 1
ATOM 3091 C C . GLN A 1 390 ? -30.641 -35.5 -49.531 1 52.59 390 GLN A C 1
ATOM 3093 O O . GLN A 1 390 ? -30.969 -36.688 -49.562 1 52.59 390 GLN A O 1
ATOM 3098 N N . VAL A 1 391 ? -31.031 -34.594 -50.469 1 49.03 391 VAL A N 1
ATOM 3099 C CA . VAL A 1 391 ? -31.625 -34.844 -51.781 1 49.03 391 VAL A CA 1
ATOM 3100 C C . VAL A 1 391 ? -30.969 -36.062 -52.438 1 49.03 391 VAL A C 1
ATOM 3102 O O . VAL A 1 391 ? -29.828 -36.406 -52.094 1 49.03 391 VAL A O 1
ATOM 3105 N N . HIS A 1 392 ? -31.625 -36.844 -53.469 1 53 392 HIS A N 1
ATOM 3106 C CA . HIS A 1 392 ? -31.578 -38.031 -54.312 1 53 392 HIS A CA 1
ATOM 3107 C C . HIS A 1 392 ? -30.203 -38.219 -54.969 1 53 392 HIS A C 1
ATOM 3109 O O . HIS A 1 392 ? -29.969 -39.188 -55.656 1 53 392 HIS A O 1
ATOM 3115 N N . ASN A 1 393 ? -29.219 -37.281 -54.812 1 59.34 393 ASN A N 1
ATOM 3116 C CA . ASN A 1 393 ? -28.203 -37.281 -55.844 1 59.34 393 ASN A CA 1
ATOM 3117 C C . ASN A 1 393 ? -26.875 -37.844 -55.344 1 59.34 393 ASN A C 1
ATOM 3119 O O . ASN A 1 393 ? -25.906 -37.906 -56.094 1 59.34 393 ASN A O 1
ATOM 3123 N N . ARG A 1 394 ? -26.828 -38.375 -54.062 1 69.75 394 ARG A N 1
ATOM 3124 C CA . ARG A 1 394 ? -25.5 -38.875 -53.688 1 69.75 394 ARG A CA 1
ATOM 3125 C C . ARG A 1 394 ? -25.578 -40.312 -53.188 1 69.75 394 ARG A C 1
ATOM 3127 O O . ARG A 1 394 ? -25.547 -40.562 -52 1 69.75 394 ARG A O 1
ATOM 3134 N N . LEU A 1 395 ? -25.781 -41.125 -54.125 1 78.31 395 LEU A N 1
ATOM 3135 C CA . LEU A 1 395 ? -25.844 -42.562 -53.844 1 78.31 395 LEU A CA 1
ATOM 3136 C C . LEU A 1 395 ? -24.469 -43.094 -53.531 1 78.31 395 LEU A C 1
ATOM 3138 O O . LEU A 1 395 ? -23.5 -42.781 -54.219 1 78.31 395 LEU A O 1
ATOM 3142 N N . GLY A 1 396 ? -24.391 -43.719 -52.438 1 85.62 396 GLY A N 1
ATOM 3143 C CA . GLY A 1 396 ? -23.156 -44.344 -52.031 1 85.62 396 GLY A CA 1
ATOM 3144 C C . GLY A 1 396 ? -23.219 -44.875 -50.594 1 85.62 396 GLY A C 1
ATOM 3145 O O . GLY A 1 396 ? -24.297 -45.156 -50.094 1 85.62 396 GLY A O 1
ATOM 3146 N N . PHE A 1 397 ? -22.078 -45.188 -50.062 1 86.81 397 PHE A N 1
ATOM 3147 C CA . PHE A 1 397 ? -22 -45.625 -48.688 1 86.81 397 PHE A CA 1
ATOM 3148 C C . PHE A 1 397 ? -20.797 -44.969 -48 1 86.81 397 PHE A C 1
ATOM 3150 O O . PHE A 1 397 ? -19.781 -44.688 -48.625 1 86.81 397 PHE A O 1
ATOM 3157 N N . ASP A 1 398 ? -21.031 -44.688 -46.812 1 86.12 398 ASP A N 1
ATOM 3158 C CA . ASP A 1 398 ? -20 -44.094 -45.969 1 86.12 398 ASP A CA 1
ATOM 3159 C C . ASP A 1 398 ? -19.062 -45.156 -45.375 1 86.12 398 ASP A C 1
ATOM 3161 O O . ASP A 1 398 ? -19.531 -46.156 -44.844 1 86.12 398 ASP A O 1
ATOM 3165 N N . VAL A 1 399 ? -17.797 -45 -45.625 1 86.81 399 VAL A N 1
ATOM 3166 C CA . VAL A 1 399 ? -16.781 -45.781 -44.969 1 86.81 399 VAL A CA 1
ATOM 3167 C C . VAL A 1 399 ? -16.078 -44.938 -43.875 1 86.81 399 VAL A C 1
ATOM 3169 O O . VAL A 1 399 ? -15.273 -44.062 -44.188 1 86.81 399 VAL A O 1
ATOM 3172 N N . LEU A 1 400 ? -16.422 -45.219 -42.75 1 82.19 400 LEU A N 1
ATOM 3173 C CA . LEU A 1 400 ? -15.867 -44.469 -41.625 1 82.19 400 LEU A CA 1
ATOM 3174 C C . LEU A 1 400 ? -14.734 -45.25 -40.969 1 82.19 400 LEU A C 1
ATOM 3176 O O . LEU A 1 400 ? -14.781 -46.469 -40.875 1 82.19 400 LEU A O 1
ATOM 3180 N N . ILE A 1 401 ? -13.789 -44.469 -40.656 1 77.31 401 ILE A N 1
ATOM 3181 C CA . ILE A 1 401 ? -12.688 -45.094 -39.906 1 77.31 401 ILE A CA 1
ATOM 3182 C C . ILE A 1 401 ? -12.992 -45.094 -38.406 1 77.31 401 ILE A C 1
ATOM 3184 O O . ILE A 1 401 ? -13.664 -44.188 -37.906 1 77.31 401 ILE A O 1
ATOM 3188 N N . PRO A 1 402 ? -12.656 -46.156 -37.875 1 64.56 402 PRO A N 1
ATOM 3189 C CA . PRO A 1 402 ? -12.992 -46.25 -36.469 1 64.56 402 PRO A CA 1
ATOM 3190 C C . PRO A 1 402 ? -12.398 -45.156 -35.625 1 64.56 402 PRO A C 1
ATOM 3192 O O . PRO A 1 402 ? -13.047 -44.656 -34.688 1 64.56 402 PRO A O 1
ATOM 3195 N N . ASN A 1 403 ? -11.305 -44.719 -36 1 66.06 403 ASN A N 1
ATOM 3196 C CA . ASN A 1 403 ? -10.633 -43.656 -35.25 1 66.06 403 ASN A CA 1
ATOM 3197 C C . ASN A 1 403 ? -10.227 -42.5 -36.125 1 66.06 403 ASN A C 1
ATOM 3199 O O . ASN A 1 403 ? -9.203 -42.562 -36.812 1 66.06 403 ASN A O 1
ATOM 3203 N N . PRO A 1 404 ? -11.039 -41.469 -36.094 1 73.38 404 PRO A N 1
ATOM 3204 C CA . PRO A 1 404 ? -10.656 -40.312 -36.875 1 73.38 404 PRO A CA 1
ATOM 3205 C C . PRO A 1 404 ? -9.312 -39.719 -36.469 1 73.38 404 PRO A C 1
ATOM 3207 O O . PRO A 1 404 ? -8.961 -39.75 -35.281 1 73.38 404 PRO A O 1
ATOM 3210 N N . PHE A 1 405 ? -8.453 -39.375 -37.344 1 71.06 405 PHE A N 1
ATOM 3211 C CA . PHE A 1 405 ? -7.133 -38.844 -37.062 1 71.06 405 PHE A CA 1
ATOM 3212 C C . PHE A 1 405 ? -6.988 -37.438 -37.625 1 71.06 405 PHE A C 1
ATOM 3214 O O . PHE A 1 405 ? -7.699 -37.062 -38.562 1 71.06 405 PHE A O 1
ATOM 3221 N N . LEU A 1 406 ? -6.074 -36.688 -37.031 1 72.69 406 LEU A N 1
ATOM 3222 C CA . LEU A 1 406 ? -5.863 -35.281 -37.406 1 72.69 406 LEU A CA 1
ATOM 3223 C C . LEU A 1 406 ? -5.02 -35.156 -38.656 1 72.69 406 LEU A C 1
ATOM 3225 O O . LEU A 1 406 ? -3.996 -35.844 -38.781 1 72.69 406 LEU A O 1
ATOM 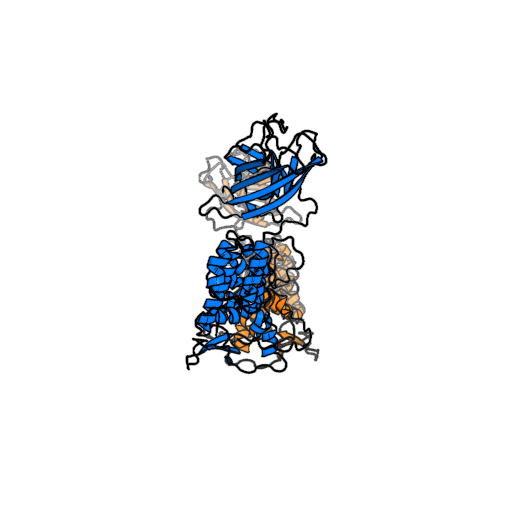3229 N N . LEU A 1 407 ? -5.582 -34.469 -39.594 1 76.75 407 LEU A N 1
ATOM 3230 C CA . LEU A 1 407 ? -4.84 -34.125 -40.812 1 76.75 407 LEU A CA 1
ATOM 3231 C C . LEU A 1 407 ? -4.078 -32.812 -40.594 1 76.75 407 LEU A C 1
ATOM 3233 O O . LEU A 1 407 ? -4.66 -31.812 -40.188 1 76.75 407 LEU A O 1
ATOM 3237 N N . THR A 1 408 ? -2.77 -32.906 -40.656 1 75 408 THR A N 1
ATOM 3238 C CA . THR A 1 408 ? -1.941 -31.719 -40.5 1 75 408 THR A CA 1
ATOM 3239 C C . THR A 1 408 ? -2.148 -30.766 -41.688 1 75 408 THR A C 1
ATOM 3241 O O . THR A 1 408 ? -2.457 -31.188 -42.781 1 75 408 THR A O 1
ATOM 3244 N N . LYS A 1 409 ? -1.966 -29.531 -41.344 1 78.19 409 LYS A N 1
ATOM 3245 C CA . LYS A 1 409 ? -2.135 -28.484 -42.344 1 78.19 409 LYS A CA 1
ATOM 3246 C C . LYS A 1 409 ? -1.167 -28.672 -43.5 1 78.19 409 LYS A C 1
ATOM 3248 O O . LYS A 1 409 ? 0.028 -28.891 -43.281 1 78.19 409 LYS A O 1
ATOM 3253 N N . GLU A 1 410 ? -1.703 -28.641 -44.656 1 78 410 GLU A N 1
ATOM 3254 C CA . GLU A 1 410 ? -0.991 -28.641 -45.938 1 78 410 GLU A CA 1
ATOM 3255 C C . GLU A 1 410 ? -0.123 -29.891 -46.062 1 78 410 GLU A C 1
ATOM 3257 O O . GLU A 1 410 ? 0.878 -29.875 -46.781 1 78 410 GLU A O 1
ATOM 3262 N N . SER A 1 411 ? -0.405 -30.906 -45.344 1 78.31 411 SER A N 1
ATOM 3263 C CA . SER A 1 411 ? 0.287 -32.188 -45.531 1 78.31 411 SER A CA 1
ATOM 3264 C C . SER A 1 411 ? -0.546 -33.125 -46.375 1 78.31 411 SER A C 1
ATOM 3266 O O . SER A 1 411 ? -1.716 -33.375 -46.062 1 78.31 411 SER A O 1
ATOM 3268 N N . PRO A 1 412 ? 0.141 -33.625 -47.344 1 82.56 412 PRO A N 1
ATOM 3269 C CA . PRO A 1 412 ? -0.635 -34.5 -48.25 1 82.56 412 PRO A CA 1
ATOM 3270 C C . PRO A 1 412 ? -0.854 -35.875 -47.656 1 82.56 412 PRO A C 1
ATOM 3272 O O . PRO A 1 412 ? 0.043 -36.438 -47 1 82.56 412 PRO A O 1
ATOM 3275 N N . PHE A 1 413 ? -2.027 -36.312 -47.844 1 85 413 PHE A N 1
ATOM 3276 C CA . PHE A 1 413 ? -2.424 -37.656 -47.438 1 85 413 PHE A CA 1
ATOM 3277 C C . PHE A 1 413 ? -2.971 -38.438 -48.625 1 85 413 PHE A C 1
ATOM 3279 O O . PHE A 1 413 ? -3.588 -37.875 -49.531 1 85 413 PHE A O 1
ATOM 3286 N N . ALA A 1 414 ? -2.666 -39.719 -48.594 1 87.62 414 ALA A N 1
ATOM 3287 C CA . ALA A 1 414 ? -3.152 -40.594 -49.656 1 87.62 414 ALA A CA 1
ATOM 3288 C C . ALA A 1 414 ? -4.207 -41.562 -49.156 1 87.62 414 ALA A C 1
ATOM 3290 O O . ALA A 1 414 ? -4.012 -42.219 -48.125 1 87.62 414 ALA A O 1
ATOM 3291 N N . VAL A 1 415 ? -5.324 -41.5 -49.75 1 88.94 415 VAL A N 1
ATOM 3292 C CA . VAL A 1 415 ? -6.391 -42.469 -49.469 1 88.94 415 VAL A CA 1
ATOM 3293 C C . VAL A 1 415 ? -6.469 -43.5 -50.594 1 88.94 415 VAL A C 1
ATOM 3295 O O . VAL A 1 415 ? -6.617 -43.125 -51.75 1 88.94 415 VAL A O 1
ATOM 3298 N N . ARG A 1 416 ? -6.305 -44.688 -50.219 1 88.12 416 ARG A N 1
ATOM 3299 C CA . ARG A 1 416 ? -6.453 -45.781 -51.156 1 88.12 416 ARG A CA 1
ATOM 3300 C C . ARG A 1 416 ? -7.691 -46.625 -50.844 1 88.12 416 ARG A C 1
ATOM 3302 O O . ARG A 1 416 ? -7.906 -47.031 -49.688 1 88.12 416 ARG A O 1
ATOM 3309 N N . ILE A 1 417 ? -8.484 -46.812 -51.875 1 90.12 417 ILE A N 1
ATOM 3310 C CA . ILE A 1 417 ? -9.711 -47.594 -51.656 1 90.12 417 ILE A CA 1
ATOM 3311 C C . ILE A 1 417 ? -9.734 -48.781 -52.625 1 90.12 417 ILE A C 1
ATOM 3313 O O . ILE A 1 417 ? -9.164 -48.719 -53.719 1 90.12 417 ILE A O 1
ATOM 3317 N N . SER A 1 418 ? -10.281 -49.906 -52.125 1 90.06 418 SER A N 1
ATOM 3318 C CA . SER A 1 418 ? -10.594 -51.062 -52.938 1 90.06 418 SER A CA 1
ATOM 3319 C C . SER A 1 418 ? -12.039 -51.531 -52.719 1 90.06 418 SER A C 1
ATOM 3321 O O . SER A 1 418 ? -12.453 -51.781 -51.594 1 90.06 418 SER A O 1
ATOM 3323 N N . ILE A 1 419 ? -12.797 -51.5 -53.781 1 89.69 419 ILE A N 1
ATOM 3324 C CA . ILE A 1 419 ? -14.195 -51.906 -53.75 1 89.69 419 ILE A CA 1
ATOM 3325 C C . ILE A 1 419 ? -14.398 -53.156 -54.594 1 89.69 419 ILE A C 1
ATOM 3327 O O . ILE A 1 419 ? -13.938 -53.25 -55.719 1 89.69 419 ILE A O 1
ATOM 3331 N N . SER A 1 420 ? -14.992 -54.125 -53.938 1 89.31 420 SER A N 1
ATOM 3332 C CA . SER A 1 420 ? -15.352 -55.344 -54.656 1 89.31 420 SER A CA 1
ATOM 3333 C C . SER A 1 420 ? -16.828 -55.688 -54.469 1 89.31 420 SER A C 1
ATOM 3335 O O . SER A 1 420 ? -17.375 -55.469 -53.375 1 89.31 420 SER A O 1
ATOM 3337 N N . GLY A 1 421 ? -17.469 -56.062 -55.531 1 82.94 421 GLY A N 1
ATOM 3338 C CA . GLY A 1 421 ? -18.875 -56.438 -55.469 1 82.94 421 GLY A CA 1
ATOM 3339 C C . GLY A 1 421 ? -19.094 -57.781 -54.781 1 82.94 421 GLY A C 1
ATOM 3340 O O . GLY A 1 421 ? -18.297 -58.688 -54.938 1 82.94 421 GLY A O 1
ATOM 3341 N N . ASN A 1 422 ? -20.109 -57.719 -53.906 1 78.75 422 ASN A N 1
ATOM 3342 C CA . ASN A 1 422 ? -20.531 -58.969 -53.281 1 78.75 422 ASN A CA 1
ATOM 3343 C C . ASN A 1 422 ? -21.703 -59.594 -54.031 1 78.75 422 ASN A C 1
ATOM 3345 O O . ASN A 1 422 ? -22.578 -58.906 -54.531 1 78.75 422 ASN A O 1
ATOM 3349 N N . ASP A 1 423 ? -21.812 -60.938 -54.094 1 75.31 423 ASP A N 1
ATOM 3350 C CA . ASP A 1 423 ? -22.906 -61.75 -54.625 1 75.31 423 ASP A CA 1
ATOM 3351 C C . ASP A 1 423 ? -23.234 -61.312 -56.062 1 75.31 423 ASP A C 1
ATOM 3353 O O . ASP A 1 423 ? -24.406 -61.156 -56.406 1 75.31 423 ASP A O 1
ATOM 3357 N N . GLY A 1 424 ? -22.188 -61 -56.906 1 76.25 424 GLY A N 1
ATOM 3358 C CA . GLY A 1 424 ? -22.406 -60.719 -58.312 1 76.25 424 GLY A CA 1
ATOM 3359 C C . GLY A 1 424 ? -22.578 -59.25 -58.625 1 76.25 424 GLY A C 1
ATOM 3360 O O . GLY A 1 424 ? -22.797 -58.875 -59.781 1 76.25 424 GLY A O 1
ATOM 3361 N N . ALA A 1 425 ? -22.516 -58.406 -57.656 1 80.62 425 ALA A N 1
ATOM 3362 C CA . ALA A 1 425 ? -22.625 -56.969 -57.875 1 80.62 425 ALA A CA 1
ATOM 3363 C C . ALA A 1 425 ? -21.344 -56.406 -58.531 1 80.62 425 ALA A C 1
ATOM 3365 O O . ALA A 1 425 ? -20.25 -56.906 -58.25 1 80.62 425 ALA A O 1
ATOM 3366 N N . ARG A 1 426 ? -21.547 -55.594 -59.531 1 86.81 426 ARG A N 1
ATOM 3367 C CA . ARG A 1 426 ? -20.422 -54.969 -60.219 1 86.81 426 ARG A CA 1
ATOM 3368 C C . ARG A 1 426 ? -20.312 -53.5 -59.844 1 86.81 426 ARG A C 1
ATOM 3370 O O . ARG A 1 426 ? -21.297 -52.875 -59.469 1 86.81 426 ARG A O 1
ATOM 3377 N N . VAL A 1 427 ? -19.156 -53.062 -59.938 1 88.12 427 VAL A N 1
ATOM 3378 C CA . VAL A 1 427 ? -18.875 -51.688 -59.531 1 88.12 427 VAL A CA 1
ATOM 3379 C C . VAL A 1 427 ? -18.875 -50.781 -60.781 1 88.12 427 VAL A C 1
ATOM 3381 O O . VAL A 1 427 ? -18.312 -51.156 -61.812 1 88.12 427 VAL A O 1
ATOM 3384 N N . SER A 1 428 ? -19.594 -49.781 -60.688 1 88.44 428 SER A N 1
ATOM 3385 C CA . SER A 1 428 ? -19.641 -48.781 -61.75 1 88.44 428 SER A CA 1
ATOM 3386 C C . SER A 1 428 ? -19 -47.469 -61.312 1 88.44 428 SER A C 1
ATOM 3388 O O . SER A 1 428 ? -19.266 -46.969 -60.219 1 88.44 428 SER A O 1
ATOM 3390 N N . PRO A 1 429 ? -18.125 -46.969 -62.094 1 86.88 429 PRO A N 1
ATOM 3391 C CA . PRO A 1 429 ? -17.484 -45.688 -61.719 1 86.88 429 PRO A CA 1
ATOM 3392 C C . PRO A 1 429 ? -18.406 -44.5 -61.938 1 86.88 429 PRO A C 1
ATOM 3394 O O . PRO A 1 429 ? -19.359 -44.562 -62.719 1 86.88 429 PRO A O 1
ATOM 3397 N N . ASN A 1 430 ? -18.094 -43.438 -61.219 1 85.69 430 ASN A N 1
ATOM 3398 C CA . ASN A 1 430 ? -18.797 -42.188 -61.375 1 85.69 430 ASN A CA 1
ATOM 3399 C C . ASN A 1 430 ? -18.234 -41.344 -62.5 1 85.69 430 ASN A C 1
ATOM 3401 O O . ASN A 1 430 ? -17.016 -41.188 -62.625 1 85.69 430 ASN A O 1
ATOM 3405 N N . LYS A 1 431 ? -19.062 -40.875 -63.312 1 81.56 431 LYS A N 1
ATOM 3406 C CA . LYS A 1 431 ? -18.625 -40.125 -64.5 1 81.56 431 LYS A CA 1
ATOM 3407 C C . LYS A 1 431 ? -18.656 -38.625 -64.25 1 81.56 431 LYS A C 1
ATOM 3409 O O . LYS A 1 431 ? -18.453 -37.844 -65.125 1 81.56 431 LYS A O 1
ATOM 3414 N N . GLY A 1 432 ? -18.766 -38.25 -63.062 1 81.44 432 GLY A N 1
ATOM 3415 C CA . GLY A 1 432 ? -18.734 -36.844 -62.75 1 81.44 432 GLY A CA 1
ATOM 3416 C C . GLY A 1 432 ? -17.359 -36.219 -62.906 1 81.44 432 GLY A C 1
ATOM 3417 O O . GLY A 1 432 ? -16.375 -36.938 -63.094 1 81.44 432 GLY A O 1
ATOM 3418 N N . ILE A 1 433 ? -17.281 -34.844 -63 1 82.31 433 ILE A N 1
ATOM 3419 C CA . ILE A 1 433 ? -16.031 -34.125 -63.094 1 82.31 433 ILE A CA 1
ATOM 3420 C C . ILE A 1 433 ? -15.5 -33.781 -61.719 1 82.31 433 ILE A C 1
ATOM 3422 O O . ILE A 1 433 ? -16.109 -33 -60.969 1 82.31 433 ILE A O 1
ATOM 3426 N N . PRO A 1 434 ? -14.5 -34.438 -61.406 1 85.88 434 PRO A N 1
ATOM 3427 C CA . PRO A 1 434 ? -13.922 -34.156 -60.094 1 85.88 434 PRO A CA 1
ATOM 3428 C C . PRO A 1 434 ? -13.312 -32.75 -60 1 85.88 434 PRO A C 1
ATOM 3430 O O . PRO A 1 434 ? -12.766 -32.25 -60.969 1 85.88 434 PRO A O 1
ATOM 3433 N N . MET A 1 435 ? -13.445 -32.156 -58.812 1 86.62 435 MET A N 1
ATOM 3434 C CA . MET A 1 435 ? -12.859 -30.844 -58.562 1 86.62 435 MET A CA 1
ATOM 3435 C C . MET A 1 435 ? -11.492 -30.969 -57.875 1 86.62 435 MET A C 1
ATOM 3437 O O . MET A 1 435 ? -11.289 -31.859 -57.062 1 86.62 435 MET A O 1
ATOM 3441 N N . THR A 1 436 ? -10.57 -30.094 -58.281 1 88.31 436 THR A N 1
ATOM 3442 C CA . THR A 1 436 ? -9.234 -30.109 -57.688 1 88.31 436 THR A CA 1
ATOM 3443 C C . THR A 1 436 ? -9.211 -29.312 -56.375 1 88.31 436 THR A C 1
ATOM 3445 O O . THR A 1 436 ? -8.453 -29.641 -55.469 1 88.31 436 THR A O 1
ATOM 3448 N N . PHE A 1 437 ? -10.023 -28.281 -56.406 1 88.94 437 PHE A N 1
ATOM 3449 C CA . PHE A 1 437 ? -10.117 -27.469 -55.188 1 88.94 437 PHE A CA 1
ATOM 3450 C C . PHE A 1 437 ? -11.57 -27.344 -54.719 1 88.94 437 PHE A C 1
ATOM 3452 O O . PHE A 1 437 ? -12.461 -27.078 -55.531 1 88.94 437 PHE A O 1
ATOM 3459 N N . VAL A 1 438 ? -11.766 -27.656 -53.469 1 88.94 438 VAL A N 1
ATOM 3460 C CA . VAL A 1 438 ? -13.109 -27.516 -52.906 1 88.94 438 VAL A CA 1
ATOM 3461 C C . VAL A 1 438 ? -13.055 -26.797 -51.562 1 88.94 438 VAL A C 1
ATOM 3463 O O . VAL A 1 438 ? -12.234 -27.156 -50.719 1 88.94 438 VAL A O 1
ATOM 3466 N N . LYS A 1 439 ? -13.828 -25.766 -51.375 1 86.81 439 LYS A N 1
ATOM 3467 C CA . LYS A 1 439 ? -13.961 -25.078 -50.094 1 86.81 439 LYS A CA 1
ATOM 3468 C C . LYS A 1 439 ? -15.203 -25.547 -49.344 1 86.81 439 LYS A C 1
ATOM 3470 O O . LYS A 1 439 ? -16.312 -25.469 -49.875 1 86.81 439 LYS A O 1
ATOM 3475 N N . CYS A 1 440 ? -15.039 -26.188 -48.219 1 81.88 440 CYS A N 1
ATOM 3476 C CA . CYS A 1 440 ? -16.125 -26.672 -47.375 1 81.88 440 CYS A CA 1
ATOM 3477 C C . CYS A 1 440 ? -15.953 -26.219 -45.938 1 81.88 440 CYS A C 1
ATOM 3479 O O . CYS A 1 440 ? -14.938 -26.5 -45.312 1 81.88 440 CYS A O 1
ATOM 3481 N N . GLU A 1 441 ? -16.969 -25.625 -45.406 1 78.81 441 GLU A N 1
ATOM 3482 C CA . GLU A 1 441 ? -16.984 -25.172 -44 1 78.81 441 GLU A CA 1
ATOM 3483 C C . GLU A 1 441 ? -15.742 -24.359 -43.688 1 78.81 441 GLU A C 1
ATOM 3485 O O . GLU A 1 441 ? -15.125 -24.547 -42.625 1 78.81 441 GLU A O 1
ATOM 3490 N N . GLY A 1 442 ? -15.281 -23.594 -44.625 1 78.69 442 GLY A N 1
ATOM 3491 C CA . GLY A 1 442 ? -14.141 -22.719 -44.406 1 78.69 442 GLY A CA 1
ATOM 3492 C C . GLY A 1 442 ? -12.805 -23.422 -44.594 1 78.69 442 GLY A C 1
ATOM 3493 O O . GLY A 1 442 ? -11.75 -22.828 -44.312 1 78.69 442 GLY A O 1
ATOM 3494 N N . ILE A 1 443 ? -12.812 -24.547 -44.938 1 86.25 443 ILE A N 1
ATOM 3495 C CA . ILE A 1 443 ? -11.586 -25.297 -45.156 1 86.25 443 ILE A CA 1
ATOM 3496 C C . ILE A 1 443 ? -11.43 -25.562 -46.656 1 86.25 443 ILE A C 1
ATOM 3498 O O . ILE A 1 443 ? -12.391 -25.922 -47.344 1 86.25 443 ILE A O 1
ATOM 3502 N N . GLU A 1 444 ? -10.258 -25.359 -47.125 1 90.19 444 GLU A N 1
ATOM 3503 C CA . GLU A 1 444 ? -9.961 -25.625 -48.531 1 90.19 444 GLU A CA 1
ATOM 3504 C C . GLU A 1 444 ? -9.305 -27 -48.688 1 90.19 444 GLU A C 1
ATOM 3506 O O . GLU A 1 444 ? -8.281 -27.281 -48.062 1 90.19 444 GLU A O 1
ATOM 3511 N N . PHE A 1 445 ? -9.891 -27.797 -49.438 1 89.31 445 PHE A N 1
ATOM 3512 C CA . PHE A 1 445 ? -9.344 -29.094 -49.781 1 89.31 445 PHE A CA 1
ATOM 3513 C C . PHE A 1 445 ? -8.719 -29.078 -51.188 1 89.31 445 PHE A C 1
ATOM 3515 O O . PHE A 1 445 ? -9.328 -28.578 -52.125 1 89.31 445 PHE A O 1
ATOM 3522 N N . LYS A 1 446 ? -7.523 -29.531 -51.219 1 92 446 LYS A N 1
ATOM 3523 C CA . LYS A 1 446 ? -6.836 -29.688 -52.5 1 92 446 LYS A CA 1
ATOM 3524 C C . LYS A 1 446 ? -6.684 -31.172 -52.875 1 92 446 LYS A C 1
ATOM 3526 O O . LYS A 1 446 ? -6.102 -31.938 -52.094 1 92 446 LYS A O 1
ATOM 3531 N N . PHE A 1 447 ? -7.18 -31.578 -53.969 1 90.62 447 PHE A N 1
ATOM 3532 C CA . PHE A 1 447 ? -7.137 -32.969 -54.406 1 90.62 447 PHE A CA 1
ATOM 3533 C C . PHE A 1 447 ? -6.172 -33.156 -55.562 1 90.62 447 PHE A C 1
ATOM 3535 O O . PHE A 1 447 ? -6.098 -32.281 -56.469 1 90.62 447 PHE A O 1
ATOM 3542 N N . GLU A 1 448 ? -5.352 -34.219 -55.344 1 85.62 448 GLU A N 1
ATOM 3543 C CA . GLU A 1 448 ? -4.453 -34.625 -56.438 1 85.62 448 GLU A CA 1
ATOM 3544 C C . GLU A 1 448 ? -4.719 -36.062 -56.844 1 85.62 448 GLU A C 1
ATOM 3546 O O . GLU A 1 448 ? -4.645 -36.969 -56 1 85.62 448 GLU A O 1
ATOM 3551 N N . GLY A 1 449 ? -5.062 -36.312 -58.062 1 76 449 GLY A N 1
ATOM 3552 C CA . GLY A 1 449 ? -5.328 -37.656 -58.594 1 76 449 GLY A CA 1
ATOM 3553 C C . GLY A 1 449 ? -6.738 -37.812 -59.125 1 76 449 GLY A C 1
ATOM 3554 O O . GLY A 1 449 ? -7.586 -36.938 -58.938 1 76 449 GLY A O 1
ATOM 3555 N N . LYS A 1 450 ? -6.867 -38.906 -59.844 1 74.94 450 LYS A N 1
ATOM 3556 C CA . LYS A 1 450 ? -8.164 -39.125 -60.469 1 74.94 450 LYS A CA 1
ATOM 3557 C C . LYS A 1 450 ? -8.891 -40.281 -59.812 1 74.94 450 LYS A C 1
ATOM 3559 O O . LYS A 1 450 ? -8.352 -41.406 -59.719 1 74.94 450 LYS A O 1
ATOM 3564 N N . SER A 1 451 ? -9.695 -40 -58.875 1 82.69 451 SER A N 1
ATOM 3565 C CA . SER A 1 451 ? -10.562 -41.031 -58.312 1 82.69 451 SER A CA 1
ATOM 3566 C C . SER A 1 451 ? -12.016 -40.812 -58.719 1 82.69 451 SER A C 1
ATOM 3568 O O . SER A 1 451 ? -12.492 -39.656 -58.75 1 82.69 451 SER A O 1
ATOM 3570 N N . ARG A 1 452 ? -12.602 -41.906 -59.094 1 86 452 ARG A N 1
ATOM 3571 C CA . ARG A 1 452 ? -13.992 -41.812 -59.562 1 86 452 ARG A CA 1
ATOM 3572 C C . ARG A 1 452 ? -14.938 -42.438 -58.531 1 86 452 ARG A C 1
ATOM 3574 O O . ARG A 1 452 ? -16.156 -42.312 -58.656 1 86 452 ARG A O 1
ATOM 3581 N N . GLN A 1 453 ? -14.344 -43.062 -57.594 1 88.5 453 GLN A N 1
ATOM 3582 C CA . GLN A 1 453 ? -15.211 -43.75 -56.656 1 88.5 453 GLN A CA 1
ATOM 3583 C C . GLN A 1 453 ? -15.352 -42.938 -55.375 1 88.5 453 GLN A C 1
ATOM 3585 O O . GLN A 1 453 ? -16.344 -43.062 -54.656 1 88.5 453 GLN A O 1
ATOM 3590 N N . ILE A 1 454 ? -14.406 -42.094 -55.094 1 91.06 454 ILE A N 1
ATOM 3591 C CA . ILE A 1 454 ? -14.445 -41.312 -53.844 1 91.06 454 ILE A CA 1
ATOM 3592 C C . ILE A 1 454 ? -15.289 -40.031 -54.094 1 91.06 454 ILE A C 1
ATOM 3594 O O . ILE A 1 454 ? -14.844 -39.094 -54.75 1 91.06 454 ILE A O 1
ATOM 3598 N N . LEU A 1 455 ? -16.391 -40.031 -53.375 1 88.38 455 LEU A N 1
ATOM 3599 C CA . LEU A 1 455 ? -17.328 -38.969 -53.594 1 88.38 455 LEU A CA 1
ATOM 3600 C C . LEU A 1 455 ? -17.062 -37.812 -52.625 1 88.38 455 LEU A C 1
ATOM 3602 O O . LEU A 1 455 ? -17.078 -36.625 -53.031 1 88.38 455 LEU A O 1
ATOM 3606 N N . GLU A 1 456 ? -16.984 -38.188 -51.406 1 89 456 GLU A N 1
ATOM 3607 C CA . GLU A 1 456 ? -16.844 -37.188 -50.375 1 89 456 GLU A CA 1
ATOM 3608 C C . GLU A 1 456 ? -15.75 -37.594 -49.375 1 89 456 GLU A C 1
ATOM 3610 O O . GLU A 1 456 ? -15.484 -38.781 -49.156 1 89 456 GLU A O 1
ATOM 3615 N N . ILE A 1 457 ? -15.109 -36.531 -48.844 1 89.5 457 ILE A N 1
ATOM 3616 C CA . ILE A 1 457 ? -14.258 -36.688 -47.688 1 89.5 457 ILE A CA 1
ATOM 3617 C C . ILE A 1 457 ? -15.023 -36.312 -46.438 1 89.5 457 ILE A C 1
ATOM 3619 O O . ILE A 1 457 ? -15.664 -35.25 -46.375 1 89.5 457 ILE A O 1
ATOM 3623 N N . LEU A 1 458 ? -15.109 -37.25 -45.562 1 87 458 LEU A N 1
ATOM 3624 C CA . LEU A 1 458 ? -15.781 -37.031 -44.281 1 87 458 LEU A CA 1
ATOM 3625 C C . LEU A 1 458 ? -14.781 -36.594 -43.219 1 87 458 LEU A C 1
ATOM 3627 O O . LEU A 1 458 ? -13.727 -37.219 -43.062 1 87 458 LEU A O 1
ATOM 3631 N N . PHE A 1 459 ? -15.141 -35.5 -42.625 1 84.56 459 PHE A N 1
ATOM 3632 C CA . PHE A 1 459 ? -14.203 -34.938 -41.656 1 84.56 459 PHE A CA 1
ATOM 3633 C C . PHE A 1 459 ? -14.953 -34.25 -40.531 1 84.56 459 PHE A C 1
ATOM 3635 O O . PHE A 1 459 ? -16.141 -33.938 -40.656 1 84.56 459 PHE A O 1
ATOM 3642 N N . TYR A 1 460 ? -14.344 -34.156 -39.438 1 77.69 460 TYR A N 1
ATOM 3643 C CA . TYR A 1 460 ? -14.828 -33.375 -38.312 1 77.69 460 TYR A CA 1
ATOM 3644 C C . TYR A 1 460 ? -14.016 -32.094 -38.156 1 77.69 460 TYR A C 1
ATOM 3646 O O . TYR A 1 460 ? -12.805 -32.094 -38.344 1 77.69 460 TYR A O 1
ATOM 3654 N N . THR A 1 461 ? -14.719 -30.969 -37.969 1 73.69 461 THR A N 1
ATOM 3655 C CA . THR A 1 461 ? -14.031 -29.688 -37.75 1 73.69 461 THR A CA 1
ATOM 3656 C C . THR A 1 461 ? -13.508 -29.594 -36.312 1 73.69 461 THR A C 1
ATOM 3658 O O . THR A 1 461 ? -14.109 -30.141 -35.406 1 73.69 461 THR A O 1
ATOM 3661 N N . VAL A 1 462 ? -12.352 -29.141 -36.25 1 62.94 462 VAL A N 1
ATOM 3662 C CA . VAL A 1 462 ? -11.734 -28.875 -34.969 1 62.94 462 VAL A CA 1
ATOM 3663 C C . VAL A 1 462 ? -12.219 -27.531 -34.406 1 62.94 462 VAL A C 1
ATOM 3665 O O . VAL A 1 462 ? -12.281 -26.547 -35.156 1 62.94 462 VAL A O 1
ATOM 3668 N N . ASP A 1 463 ? -13.047 -27.391 -33.375 1 54.84 463 ASP A N 1
ATOM 3669 C CA . ASP A 1 463 ? -13.32 -26.094 -32.781 1 54.84 463 ASP A CA 1
ATOM 3670 C C . ASP A 1 463 ? -12.055 -25.484 -32.188 1 54.84 463 ASP A C 1
ATOM 3672 O O . ASP A 1 463 ? -11.195 -26.188 -31.672 1 54.84 463 ASP A O 1
ATOM 3676 N N . MET B 1 1 ? 14.07 -37.906 -0.883 1 22.81 1 MET B N 1
ATOM 3677 C CA . MET B 1 1 ? 13.562 -36.781 -0.099 1 22.81 1 MET B CA 1
ATOM 3678 C C . MET B 1 1 ? 12.203 -37.094 0.507 1 22.81 1 MET B C 1
ATOM 3680 O O . MET B 1 1 ? 11.203 -37.188 -0.209 1 22.81 1 MET B O 1
ATOM 3684 N N . ALA B 1 2 ? 12.227 -37.812 1.516 1 26.92 2 ALA B N 1
ATOM 3685 C CA . ALA B 1 2 ? 11.133 -38.438 2.242 1 26.92 2 ALA B CA 1
ATOM 3686 C C . ALA B 1 2 ? 10.094 -37.406 2.668 1 26.92 2 ALA B C 1
ATOM 3688 O O . ALA B 1 2 ? 10.398 -36.469 3.416 1 26.92 2 ALA B O 1
ATOM 3689 N N . LEU B 1 3 ? 9.188 -37.188 1.89 1 31.41 3 LEU B N 1
ATOM 3690 C CA . LEU B 1 3 ? 8.016 -36.438 2.322 1 31.41 3 LEU B CA 1
ATOM 3691 C C . LEU B 1 3 ? 7.434 -37.031 3.602 1 31.41 3 LEU B C 1
ATOM 3693 O O . LEU B 1 3 ? 6.93 -38.156 3.596 1 31.41 3 LEU B O 1
ATOM 3697 N N . ALA B 1 4 ? 8.125 -36.906 4.762 1 29.55 4 ALA B N 1
ATOM 3698 C CA . ALA B 1 4 ? 7.512 -37.344 6.008 1 29.55 4 ALA B CA 1
ATOM 3699 C C . ALA B 1 4 ? 6.012 -37.062 6.016 1 29.55 4 ALA B C 1
ATOM 3701 O O . ALA B 1 4 ? 5.586 -35.969 5.668 1 29.55 4 ALA B O 1
ATOM 3702 N N . THR B 1 5 ? 5.309 -38.094 5.992 1 30.02 5 THR B N 1
ATOM 3703 C CA . THR B 1 5 ? 3.873 -38.188 6.227 1 30.02 5 THR B CA 1
ATOM 3704 C C . THR B 1 5 ? 3.484 -37.438 7.5 1 30.02 5 THR B C 1
ATOM 3706 O O . THR B 1 5 ? 3.682 -37.938 8.609 1 30.02 5 THR B O 1
ATOM 3709 N N . SER B 1 6 ? 3.975 -36.25 7.695 1 30.22 6 SER B N 1
ATOM 3710 C CA . SER B 1 6 ? 3.486 -35.625 8.922 1 30.22 6 SER B CA 1
ATOM 3711 C C . SER B 1 6 ? 1.991 -35.875 9.102 1 30.22 6 SER B C 1
ATOM 3713 O O . SER B 1 6 ? 1.231 -35.875 8.133 1 30.22 6 SER B O 1
ATOM 3715 N N . THR B 1 7 ? 1.653 -36.656 10.078 1 28.45 7 THR B N 1
ATOM 3716 C CA . THR B 1 7 ? 0.365 -36.906 10.719 1 28.45 7 THR B CA 1
ATOM 3717 C C . THR B 1 7 ? -0.473 -35.625 10.742 1 28.45 7 THR B C 1
ATOM 3719 O O . THR B 1 7 ? 0.026 -34.562 11.094 1 28.45 7 THR B O 1
ATOM 3722 N N . THR B 1 8 ? -1.561 -35.656 10.016 1 31.78 8 THR B N 1
ATOM 3723 C CA . THR B 1 8 ? -2.68 -34.75 9.945 1 31.78 8 THR B CA 1
ATOM 3724 C C . THR B 1 8 ? -3.174 -34.375 11.344 1 31.78 8 THR B C 1
ATOM 3726 O O . THR B 1 8 ? -3.938 -35.125 11.953 1 31.78 8 THR B O 1
ATOM 3729 N N . GLY B 1 9 ? -2.273 -34.25 12.375 1 29.2 9 GLY B N 1
ATOM 3730 C CA . GLY B 1 9 ? -2.943 -33.812 13.586 1 29.2 9 GLY B CA 1
ATOM 3731 C C . GLY B 1 9 ? -4.062 -32.812 13.312 1 29.2 9 GLY B C 1
ATOM 3732 O O . GLY B 1 9 ? -4.008 -32.062 12.344 1 29.2 9 GLY B O 1
ATOM 3733 N N . THR B 1 10 ? -5.285 -33.219 13.734 1 30.91 10 THR B N 1
ATOM 3734 C CA . THR B 1 10 ? -6.539 -32.5 13.859 1 30.91 10 THR B CA 1
ATOM 3735 C C . THR B 1 10 ? -6.285 -31.094 14.406 1 30.91 10 THR B C 1
ATOM 3737 O O . THR B 1 10 ? -6.402 -30.859 15.609 1 30.91 10 THR B O 1
ATOM 3740 N N . SER B 1 11 ? -5.047 -30.719 14.57 1 32.66 11 SER B N 1
ATOM 3741 C CA . SER B 1 11 ? -5.016 -29.453 15.312 1 32.66 11 SER B CA 1
ATOM 3742 C C . SER B 1 11 ? -6.18 -28.562 14.922 1 32.66 11 SER B C 1
ATOM 3744 O O . SER B 1 11 ? -6.758 -28.719 13.844 1 32.66 11 SER B O 1
ATOM 3746 N N . SER B 1 12 ? -6.762 -27.938 15.961 1 34.31 12 SER B N 1
ATOM 3747 C CA . SER B 1 12 ? -7.785 -26.906 16.047 1 34.31 12 SER B CA 1
ATOM 3748 C C . SER B 1 12 ? -7.762 -26 14.828 1 34.31 12 SER B C 1
ATOM 3750 O O . SER B 1 12 ? -6.695 -25.656 14.32 1 34.31 12 SER B O 1
ATOM 3752 N N . SER B 1 13 ? -8.578 -26.188 13.914 1 38.72 13 SER B N 1
ATOM 3753 C CA . SER B 1 13 ? -9.023 -25.328 12.82 1 38.72 13 SER B CA 1
ATOM 3754 C C . SER B 1 13 ? -8.695 -23.859 13.086 1 38.72 13 SER B C 1
ATOM 3756 O O . SER B 1 13 ? -9.594 -23.047 13.258 1 38.72 13 SER B O 1
ATOM 3758 N N . SER B 1 14 ? -7.965 -23.516 14.148 1 45.97 14 SER B N 1
ATOM 3759 C CA . SER B 1 14 ? -7.609 -22.141 14.422 1 45.97 14 SER B CA 1
ATOM 3760 C C . SER B 1 14 ? -7.25 -21.391 13.148 1 45.97 14 SER B C 1
ATOM 3762 O O . SER B 1 14 ? -6.531 -21.906 12.297 1 45.97 14 SER B O 1
ATOM 3764 N N . ASP B 1 15 ? -7.992 -20.328 12.797 1 60.94 15 ASP B N 1
ATOM 3765 C CA . ASP B 1 15 ? -8.305 -19.375 11.734 1 60.94 15 ASP B CA 1
ATOM 3766 C C . ASP B 1 15 ? -7.035 -18.812 11.094 1 60.94 15 ASP B C 1
ATOM 3768 O O . ASP B 1 15 ? -6.227 -18.172 11.773 1 60.94 15 ASP B O 1
ATOM 3772 N N . ASP B 1 16 ? -6.355 -19.625 10.336 1 83.06 16 ASP B N 1
ATOM 3773 C CA . ASP B 1 16 ? -5.27 -19.141 9.492 1 83.06 16 ASP B CA 1
ATOM 3774 C C . ASP B 1 16 ? -5.629 -17.797 8.859 1 83.06 16 ASP B C 1
ATOM 3776 O O . ASP B 1 16 ? -5.758 -17.703 7.633 1 83.06 16 ASP B O 1
ATOM 3780 N N . TRP B 1 17 ? -5.844 -16.922 9.758 1 89.44 17 TRP B N 1
ATOM 3781 C CA . TRP B 1 17 ? -6.23 -15.602 9.281 1 89.44 17 TRP B CA 1
ATOM 3782 C C . TRP B 1 17 ? -5.141 -15 8.398 1 89.44 17 TRP B C 1
ATOM 3784 O O . TRP B 1 17 ? -5.43 -14.188 7.516 1 89.44 17 TRP B O 1
ATOM 3794 N N . GLN B 1 18 ? -3.928 -15.484 8.586 1 89.81 18 GLN B N 1
ATOM 3795 C CA . GLN B 1 18 ? -2.791 -14.953 7.84 1 89.81 18 GLN B CA 1
ATOM 3796 C C . GLN B 1 18 ? -2.922 -15.242 6.348 1 89.81 18 GLN B C 1
ATOM 3798 O O . GLN B 1 18 ? -2.568 -14.406 5.516 1 89.81 18 GLN B O 1
ATOM 3803 N N . ALA B 1 19 ? -3.471 -16.438 6.105 1 88.69 19 ALA B N 1
ATOM 3804 C CA . ALA B 1 19 ? -3.561 -16.906 4.723 1 88.69 19 ALA B CA 1
ATOM 3805 C C . ALA B 1 19 ? -4.617 -16.125 3.951 1 88.69 19 ALA B C 1
ATOM 3807 O O . ALA B 1 19 ? -4.637 -16.141 2.717 1 88.69 19 ALA B O 1
ATOM 3808 N N . THR B 1 20 ? -5.41 -15.375 4.641 1 90.19 20 THR B N 1
ATOM 3809 C CA . THR B 1 20 ? -6.496 -14.648 4 1 90.19 20 THR B CA 1
ATOM 3810 C C . THR B 1 20 ? -6.082 -13.211 3.697 1 90.19 20 THR B C 1
ATOM 3812 O O . THR B 1 20 ? -6.762 -12.508 2.951 1 90.19 20 THR B O 1
ATOM 3815 N N . LYS B 1 21 ? -4.938 -12.828 4.266 1 92.19 21 LYS B N 1
ATOM 3816 C CA . LYS B 1 21 ? -4.488 -11.453 4.07 1 92.19 21 LYS B CA 1
ATOM 3817 C C . LYS B 1 21 ? -3.314 -11.383 3.098 1 92.19 21 LYS B C 1
ATOM 3819 O O . LYS B 1 21 ? -2.289 -12.039 3.311 1 92.19 21 LYS B O 1
ATOM 3824 N N . ARG B 1 22 ? -3.408 -10.594 2.123 1 91.38 22 ARG B N 1
ATOM 3825 C CA . ARG B 1 22 ? -2.434 -10.555 1.038 1 91.38 22 ARG B CA 1
ATOM 3826 C C . ARG B 1 22 ? -1.253 -9.656 1.394 1 91.38 22 ARG B C 1
ATOM 3828 O O . ARG B 1 22 ? -0.102 -9.992 1.104 1 91.38 22 ARG B O 1
ATOM 3835 N N . THR B 1 23 ? -1.558 -8.531 2.049 1 94.38 23 THR B N 1
ATOM 3836 C CA . THR B 1 23 ? -0.507 -7.539 2.244 1 94.38 23 THR B CA 1
ATOM 3837 C C . THR B 1 23 ? -0.126 -7.438 3.719 1 94.38 23 THR B C 1
ATOM 3839 O O . THR B 1 23 ? -0.908 -7.812 4.594 1 94.38 23 THR B O 1
ATOM 3842 N N . ILE B 1 24 ? 1.047 -7.008 3.957 1 95.12 24 ILE B N 1
ATOM 3843 C CA . ILE B 1 24 ? 1.541 -6.816 5.316 1 95.12 24 ILE B CA 1
ATOM 3844 C C . ILE B 1 24 ? 0.678 -5.781 6.035 1 95.12 24 ILE B C 1
ATOM 3846 O O . ILE B 1 24 ? 0.411 -5.914 7.234 1 95.12 24 ILE B O 1
ATOM 3850 N N . ARG B 1 25 ? 0.212 -4.781 5.352 1 94.88 25 ARG B N 1
ATOM 3851 C CA . ARG B 1 25 ? -0.637 -3.746 5.93 1 94.88 25 ARG B CA 1
ATOM 3852 C C . ARG B 1 25 ? -1.932 -4.34 6.473 1 94.88 25 ARG B C 1
ATOM 3854 O O . ARG B 1 25 ? -2.369 -3.988 7.57 1 94.88 25 ARG B O 1
ATOM 3861 N N . GLU B 1 26 ? -2.506 -5.238 5.727 1 95.38 26 GLU B N 1
ATOM 3862 C CA . GLU B 1 26 ? -3.738 -5.895 6.156 1 95.38 26 GLU B CA 1
ATOM 3863 C C . GLU B 1 26 ? -3.504 -6.746 7.398 1 95.38 26 GLU B C 1
ATOM 3865 O O . GLU B 1 26 ? -4.344 -6.785 8.305 1 95.38 26 GLU B O 1
ATOM 3870 N N . ARG B 1 27 ? -2.436 -7.363 7.41 1 95.62 27 ARG B N 1
ATOM 3871 C CA . ARG B 1 27 ? -2.115 -8.234 8.531 1 95.62 27 ARG B CA 1
ATOM 3872 C C . ARG B 1 27 ? -1.816 -7.43 9.789 1 95.62 27 ARG B C 1
ATOM 3874 O O . ARG B 1 27 ? -2.297 -7.762 10.875 1 95.62 27 ARG B O 1
ATOM 3881 N N . THR B 1 28 ? -1.058 -6.375 9.617 1 96.75 28 THR B N 1
ATOM 3882 C CA . THR B 1 28 ? -0.731 -5.535 10.766 1 96.75 28 THR B CA 1
ATOM 3883 C C . THR B 1 28 ? -1.966 -4.781 11.25 1 96.75 28 THR B C 1
ATOM 3885 O O . THR B 1 28 ? -2.092 -4.488 12.438 1 96.75 28 THR B O 1
ATOM 3888 N N . SER B 1 29 ? -2.873 -4.453 10.336 1 95.88 29 SER B N 1
ATOM 3889 C CA . SER B 1 29 ? -4.094 -3.744 10.703 1 95.88 29 SER B CA 1
ATOM 3890 C C . SER B 1 29 ? -4.945 -4.57 11.664 1 95.88 29 SER B C 1
ATOM 3892 O O . SER B 1 29 ? -5.715 -4.016 12.453 1 95.88 29 SER B O 1
ATOM 3894 N N . LEU B 1 30 ? -4.773 -5.84 11.641 1 95.25 30 LEU B N 1
ATOM 3895 C CA . LEU B 1 30 ? -5.539 -6.723 12.508 1 95.25 30 LEU B CA 1
ATOM 3896 C C . LEU B 1 30 ? -4.957 -6.738 13.922 1 95.25 30 LEU B C 1
ATOM 3898 O O . LEU B 1 30 ? -5.609 -7.207 14.859 1 95.25 30 LEU B O 1
ATOM 3902 N N . MET B 1 31 ? -3.811 -6.191 14.016 1 96.62 31 MET B N 1
ATOM 3903 C CA . MET B 1 31 ? -3.113 -6.27 15.297 1 96.62 31 MET B CA 1
ATOM 3904 C C . MET B 1 31 ? -3.383 -5.031 16.141 1 96.62 31 MET B C 1
ATOM 3906 O O . MET B 1 31 ? -2.887 -4.918 17.266 1 96.62 31 MET B O 1
ATOM 3910 N N . ILE B 1 32 ? -4.223 -4.117 15.648 1 96.5 32 ILE B N 1
ATOM 3911 C CA . ILE B 1 32 ? -4.539 -2.893 16.375 1 96.5 32 ILE B CA 1
ATOM 3912 C C . ILE B 1 32 ? -5.27 -3.236 17.672 1 96.5 32 ILE B C 1
ATOM 3914 O O . ILE B 1 32 ? -6.352 -3.822 17.641 1 96.5 32 ILE B O 1
ATOM 3918 N N . ASN B 1 33 ? -4.688 -2.857 18.75 1 96.94 33 ASN B N 1
ATOM 3919 C CA . ASN B 1 33 ? -5.219 -3.127 20.078 1 96.94 33 ASN B CA 1
ATOM 3920 C C . ASN B 1 33 ? -5.648 -4.586 20.234 1 96.94 33 ASN B C 1
ATOM 3922 O O . ASN B 1 33 ? -6.738 -4.867 20.734 1 96.94 33 ASN B O 1
ATOM 3926 N N . ASN B 1 34 ? -4.863 -5.477 19.656 1 96.19 34 ASN B N 1
ATOM 3927 C CA . ASN B 1 34 ? -5.051 -6.922 19.703 1 96.19 34 ASN B CA 1
ATOM 3928 C C . ASN B 1 34 ? -4.043 -7.59 20.641 1 96.19 34 ASN B C 1
ATOM 3930 O O . ASN B 1 34 ? -2.836 -7.375 20.5 1 96.19 34 ASN B O 1
ATOM 3934 N N . PRO B 1 35 ? -4.48 -8.352 21.562 1 95.81 35 PRO B N 1
ATOM 3935 C CA . PRO B 1 35 ? -3.557 -9 22.5 1 95.81 35 PRO B CA 1
ATOM 3936 C C . PRO B 1 35 ? -2.707 -10.086 21.844 1 95.81 35 PRO B C 1
ATOM 3938 O O . PRO B 1 35 ? -1.679 -10.484 22.391 1 95.81 35 PRO B O 1
ATOM 3941 N N . LEU B 1 36 ? -3.109 -10.461 20.641 1 94.06 36 LEU B N 1
ATOM 3942 C CA . LEU B 1 36 ? -2.377 -11.5 19.938 1 94.06 36 LEU B CA 1
ATOM 3943 C C . LEU B 1 36 ? -0.926 -11.094 19.703 1 94.06 36 LEU B C 1
ATOM 3945 O O . LEU B 1 36 ? -0.66 -10.039 19.109 1 94.06 36 LEU B O 1
ATOM 3949 N N . MET B 1 37 ? 0.045 -11.828 20.25 1 94.25 37 MET B N 1
ATOM 3950 C CA . MET B 1 37 ? 1.486 -11.656 20.094 1 94.25 37 MET B CA 1
ATOM 3951 C C . MET B 1 37 ? 1.944 -10.32 20.656 1 94.25 37 MET B C 1
ATOM 3953 O O . MET B 1 37 ? 3.01 -9.82 20.297 1 94.25 37 MET B O 1
ATOM 3957 N N . SER B 1 38 ? 1.066 -9.672 21.438 1 95.44 38 SER B N 1
ATOM 3958 C CA . SER B 1 38 ? 1.414 -8.391 22.031 1 95.44 38 SER B CA 1
ATOM 3959 C C . SER B 1 38 ? 2.49 -8.547 23.094 1 95.44 38 SER B C 1
ATOM 3961 O O . SER B 1 38 ? 2.459 -9.5 23.891 1 95.44 38 SER B O 1
ATOM 3963 N N . ASP B 1 39 ? 3.494 -7.68 23.078 1 94.69 39 ASP B N 1
ATOM 3964 C CA . ASP B 1 39 ? 4.582 -7.77 24.047 1 94.69 39 ASP B CA 1
ATOM 3965 C C . ASP B 1 39 ? 4.688 -6.488 24.875 1 94.69 39 ASP B C 1
ATOM 3967 O O . ASP B 1 39 ? 5.602 -6.344 25.688 1 94.69 39 ASP B O 1
ATOM 3971 N N . VAL B 1 40 ? 3.801 -5.555 24.672 1 96.06 40 VAL B N 1
ATOM 3972 C CA . VAL B 1 40 ? 3.766 -4.332 25.469 1 96.06 40 VAL B CA 1
ATOM 3973 C C . VAL B 1 40 ? 2.324 -3.848 25.609 1 96.06 40 VAL B C 1
ATOM 3975 O O . VAL B 1 40 ? 1.5 -4.062 24.719 1 96.06 40 VAL B O 1
ATOM 3978 N N . LYS B 1 41 ? 2.049 -3.254 26.703 1 96.75 41 LYS B N 1
ATOM 3979 C CA . LYS B 1 41 ? 0.735 -2.684 27 1 96.75 41 LYS B CA 1
ATOM 3980 C C . LYS B 1 41 ? 0.859 -1.271 27.547 1 96.75 41 LYS B C 1
ATOM 3982 O O . LYS B 1 41 ? 1.749 -0.992 28.359 1 96.75 41 LYS B O 1
ATOM 3987 N N . PHE B 1 42 ? -0.015 -0.399 27.109 1 96.12 42 PHE B N 1
ATOM 3988 C CA . PHE B 1 42 ? -0.054 0.965 27.625 1 96.12 42 PHE B CA 1
ATOM 3989 C C . PHE B 1 42 ? -1.243 1.157 28.562 1 96.12 42 PHE B C 1
ATOM 3991 O O . PHE B 1 42 ? -2.369 0.784 28.219 1 96.12 42 PHE B O 1
ATOM 3998 N N . ALA B 1 43 ? -0.977 1.646 29.688 1 95.19 43 ALA B N 1
ATOM 3999 C CA . ALA B 1 43 ? -2.027 1.955 30.656 1 95.19 43 ALA B CA 1
ATOM 4000 C C . ALA B 1 43 ? -2.412 3.43 30.609 1 95.19 43 ALA B C 1
ATOM 4002 O O . ALA B 1 43 ? -1.617 4.301 30.969 1 95.19 43 ALA B O 1
ATOM 4003 N N . VAL B 1 44 ? -3.574 3.738 30.109 1 93.38 44 VAL B N 1
ATOM 4004 C CA . VAL B 1 44 ? -4.078 5.102 29.969 1 93.38 44 VAL B CA 1
ATOM 4005 C C . VAL B 1 44 ? -5.211 5.332 30.969 1 93.38 44 VAL B C 1
ATOM 4007 O O . VAL B 1 44 ? -6.145 4.531 31.062 1 93.38 44 VAL B O 1
ATOM 4010 N N . PRO B 1 45 ? -5.129 6.387 31.688 1 87.44 45 PRO B N 1
ATOM 4011 C CA . PRO B 1 45 ? -6.188 6.664 32.656 1 87.44 45 PRO B CA 1
ATOM 4012 C C . PRO B 1 45 ? -7.523 7.004 32 1 87.44 45 PRO B C 1
ATOM 4014 O O . PRO B 1 45 ? -7.551 7.598 30.922 1 87.44 45 PRO B O 1
ATOM 4017 N N . LEU B 1 46 ? -8.703 6.523 32.438 1 79.31 46 LEU B N 1
ATOM 4018 C CA . LEU B 1 46 ? -10.039 6.762 31.891 1 79.31 46 LEU B CA 1
ATOM 4019 C C . LEU B 1 46 ? -10.398 8.242 31.969 1 79.31 46 LEU B C 1
ATOM 4021 O O . LEU B 1 46 ? -11.086 8.766 31.094 1 79.31 46 LEU B O 1
ATOM 4025 N N . ASP B 1 47 ? -10.047 8.93 33.094 1 69 47 ASP B N 1
ATOM 4026 C CA . ASP B 1 47 ? -10.297 10.367 33.219 1 69 47 ASP B CA 1
ATOM 4027 C C . ASP B 1 47 ? -9.008 11.125 33.531 1 69 47 ASP B C 1
ATOM 4029 O O . ASP B 1 47 ? -8.508 11.094 34.656 1 69 47 ASP B O 1
ATOM 4033 N N . PRO B 1 48 ? -8.227 11.414 32.438 1 60.31 48 PRO B N 1
ATOM 4034 C CA . PRO B 1 48 ? -6.938 12.031 32.75 1 60.31 48 PRO B CA 1
ATOM 4035 C C . PRO B 1 48 ? -7.047 13.109 33.844 1 60.31 48 PRO B C 1
ATOM 4037 O O . PRO B 1 48 ? -6.066 13.414 34.5 1 60.31 48 PRO B O 1
ATOM 4040 N N . GLY B 1 49 ? -7.934 14.055 33.875 1 54.97 49 GLY B N 1
ATOM 4041 C CA . GLY B 1 49 ? -8.016 15.133 34.844 1 54.97 49 GLY B CA 1
ATOM 4042 C C . GLY B 1 49 ? -8.328 14.656 36.25 1 54.97 49 GLY B C 1
ATOM 4043 O O . GLY B 1 49 ? -8.281 15.438 37.188 1 54.97 49 GLY B O 1
ATOM 4044 N N . SER B 1 50 ? -8.914 13.547 36.406 1 52.38 50 SER B N 1
ATOM 4045 C CA . SER B 1 50 ? -9.375 13.234 37.75 1 52.38 50 SER B CA 1
ATOM 4046 C C . SER B 1 50 ? -8.32 12.453 38.531 1 52.38 50 SER B C 1
ATOM 4048 O O . SER B 1 50 ? -7.707 11.531 38 1 52.38 50 SER B O 1
ATOM 4050 N N . SER B 1 51 ? -7.504 13.078 39.375 1 48.62 51 SER B N 1
ATOM 4051 C CA . SER B 1 51 ? -6.59 12.523 40.344 1 48.62 51 SER B CA 1
ATOM 4052 C C . SER B 1 51 ? -7.129 11.227 40.938 1 48.62 51 SER B C 1
ATOM 4054 O O . SER B 1 51 ? -6.465 10.586 41.75 1 48.62 51 SER B O 1
ATOM 4056 N N . THR B 1 52 ? -8.469 11.023 40.938 1 50.34 52 THR B N 1
ATOM 4057 C CA . THR B 1 52 ? -8.992 9.93 41.75 1 50.34 52 THR B CA 1
ATOM 4058 C C . THR B 1 52 ? -8.695 8.586 41.094 1 50.34 52 THR B C 1
ATOM 4060 O O . THR B 1 52 ? -8.453 8.516 39.875 1 50.34 52 THR B O 1
ATOM 4063 N N . GLY B 1 53 ? -8.578 7.375 41.781 1 52.34 53 GLY B N 1
ATOM 4064 C CA . GLY B 1 53 ? -8.367 5.941 41.688 1 52.34 53 GLY B CA 1
ATOM 4065 C C . GLY B 1 53 ? -8.914 5.328 40.406 1 52.34 53 GLY B C 1
ATOM 4066 O O . GLY B 1 53 ? -9.336 4.172 40.406 1 52.34 53 GLY B O 1
ATOM 4067 N N . SER B 1 54 ? -9.391 6.191 39.5 1 59.16 54 SER B N 1
ATOM 4068 C CA . SER B 1 54 ? -10.219 5.594 38.469 1 59.16 54 SER B CA 1
ATOM 4069 C C . SER B 1 54 ? -9.391 4.684 37.562 1 59.16 54 SER B C 1
ATOM 4071 O O . SER B 1 54 ? -8.164 4.785 37.5 1 59.16 54 SER B O 1
ATOM 4073 N N . GLY B 1 55 ? -9.914 3.6 37 1 77.69 55 GLY B N 1
ATOM 4074 C CA . GLY B 1 55 ? -9.5 2.438 36.25 1 77.69 55 GLY B CA 1
ATOM 4075 C C . GLY B 1 55 ? -8.703 2.795 35 1 77.69 55 GLY B C 1
ATOM 4076 O O . GLY B 1 55 ? -8.68 3.953 34.562 1 77.69 55 GLY B O 1
ATOM 4077 N N . SER B 1 56 ? -7.586 2.277 34.844 1 86 56 SER B N 1
ATOM 4078 C CA . SER B 1 56 ? -6.75 2.42 33.656 1 86 56 SER B CA 1
ATOM 4079 C C . SER B 1 56 ? -7.148 1.42 32.594 1 86 56 SER B C 1
ATOM 4081 O O . SER B 1 56 ? -7.629 0.327 32.906 1 86 56 SER B O 1
ATOM 4083 N N . GLN B 1 57 ? -7.285 1.983 31.438 1 92.44 57 GLN B N 1
ATOM 4084 C CA . GLN B 1 57 ? -7.5 1.104 30.297 1 92.44 57 GLN B CA 1
ATOM 4085 C C . GLN B 1 57 ? -6.172 0.632 29.719 1 92.44 57 GLN B C 1
ATOM 4087 O O . GLN B 1 57 ? -5.23 1.42 29.578 1 92.44 57 GLN B O 1
ATOM 4092 N N . LEU B 1 58 ? -6.145 -0.651 29.484 1 95 58 LEU B N 1
ATOM 4093 C CA . LEU B 1 58 ? -4.934 -1.217 28.891 1 95 58 LEU B CA 1
ATOM 4094 C C . LEU B 1 58 ? -5.055 -1.31 27.375 1 95 58 LEU B C 1
ATOM 4096 O O . LEU B 1 58 ? -6.062 -1.801 26.859 1 95 58 LEU B O 1
ATOM 4100 N N . ILE B 1 59 ? -4.105 -0.78 26.688 1 96.88 59 ILE B N 1
ATOM 4101 C CA . ILE B 1 59 ? -4.055 -0.842 25.234 1 96.88 59 ILE B CA 1
ATOM 4102 C C . ILE B 1 59 ? -2.885 -1.717 24.797 1 96.88 59 ILE B C 1
ATOM 4104 O O . ILE B 1 59 ? -1.734 -1.452 25.141 1 96.88 59 ILE B O 1
ATOM 4108 N N . TYR B 1 60 ? -3.188 -2.752 24 1 97.5 60 TYR B N 1
ATOM 4109 C CA . TYR B 1 60 ? -2.182 -3.709 23.547 1 97.5 60 TYR B CA 1
ATOM 4110 C C . TYR B 1 60 ? -1.441 -3.184 22.328 1 97.5 60 TYR B C 1
ATOM 4112 O O . TYR B 1 60 ? -2.047 -2.582 21.438 1 97.5 60 TYR B O 1
ATOM 4120 N N . ALA B 1 61 ? -0.135 -3.336 22.312 1 97.56 61 ALA B N 1
ATOM 4121 C CA . ALA B 1 61 ? 0.687 -2.936 21.172 1 97.56 61 ALA B CA 1
ATOM 4122 C C . ALA B 1 61 ? 1.875 -3.877 20.984 1 97.56 61 ALA B C 1
ATOM 4124 O O . ALA B 1 61 ? 1.971 -4.902 21.672 1 97.56 61 ALA B O 1
ATOM 4125 N N . HIS B 1 62 ? 2.666 -3.742 20.016 1 97.5 62 HIS B N 1
ATOM 4126 C CA . HIS B 1 62 ? 3.834 -4.547 19.672 1 97.5 62 HIS B CA 1
ATOM 4127 C C . HIS B 1 62 ? 5.086 -3.684 19.578 1 97.5 62 HIS B C 1
ATOM 4129 O O . HIS B 1 62 ? 5.137 -2.738 18.781 1 97.5 62 HIS B O 1
ATOM 4135 N N . LYS B 1 63 ? 6.074 -4.027 20.328 1 96.75 63 LYS B N 1
ATOM 4136 C CA . LYS B 1 63 ? 7.289 -3.223 20.438 1 96.75 63 LYS B CA 1
ATOM 4137 C C . LYS B 1 63 ? 7.918 -3.014 19.062 1 96.75 63 LYS B C 1
ATOM 4139 O O . LYS B 1 63 ? 8.352 -1.907 18.734 1 96.75 63 LYS B O 1
ATOM 4144 N N . LEU B 1 64 ? 7.961 -4.043 18.266 1 96.88 64 LEU B N 1
ATOM 4145 C CA . LEU B 1 64 ? 8.617 -3.959 16.969 1 96.88 64 LEU B CA 1
ATOM 4146 C C . LEU B 1 64 ? 7.879 -3 16.031 1 96.88 64 LEU B C 1
ATOM 4148 O O . LEU B 1 64 ? 8.492 -2.139 15.406 1 96.88 64 LEU B O 1
ATOM 4152 N N . LEU B 1 65 ? 6.578 -3.152 15.945 1 97.44 65 LEU B N 1
ATOM 4153 C CA . LEU B 1 65 ? 5.789 -2.307 15.055 1 97.44 65 LEU B CA 1
ATOM 4154 C C . LEU B 1 65 ? 5.871 -0.844 15.477 1 97.44 65 LEU B C 1
ATOM 4156 O O . LEU B 1 65 ? 5.969 0.046 14.633 1 97.44 65 LEU B O 1
ATOM 4160 N N . LEU B 1 66 ? 5.852 -0.613 16.766 1 97.12 66 LEU B N 1
ATOM 4161 C CA . LEU B 1 66 ? 5.984 0.746 17.281 1 97.12 66 LEU B CA 1
ATOM 4162 C C . LEU B 1 66 ? 7.359 1.316 16.953 1 97.12 66 LEU B C 1
ATOM 4164 O O . LEU B 1 66 ? 7.473 2.455 16.5 1 97.12 66 LEU B O 1
ATOM 4168 N N . SER B 1 67 ? 8.367 0.512 17.125 1 96.44 67 SER B N 1
ATOM 4169 C CA . SER B 1 67 ? 9.742 0.942 16.953 1 96.44 67 SER B CA 1
ATOM 4170 C C . SER B 1 67 ? 10.062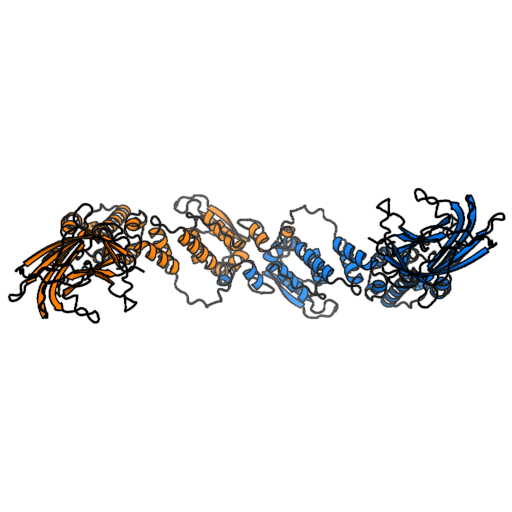 1.168 15.469 1 96.44 67 SER B C 1
ATOM 4172 O O . SER B 1 67 ? 10.922 1.981 15.133 1 96.44 67 SER B O 1
ATOM 4174 N N . LEU B 1 68 ? 9.383 0.468 14.594 1 96.06 68 LEU B N 1
ATOM 4175 C CA . LEU B 1 68 ? 9.555 0.652 13.164 1 96.06 68 LEU B CA 1
ATOM 4176 C C . LEU B 1 68 ? 9.023 2.01 12.719 1 96.06 68 LEU B C 1
ATOM 4178 O O . LEU B 1 68 ? 9.469 2.557 11.703 1 96.06 68 LEU B O 1
ATOM 4182 N N . SER B 1 69 ? 8.117 2.535 13.477 1 96 69 SER B N 1
ATOM 4183 C CA . SER B 1 69 ? 7.402 3.727 13.023 1 96 69 SER B CA 1
ATOM 4184 C C . SER B 1 69 ? 7.902 4.973 13.75 1 96 69 SER B C 1
ATOM 4186 O O . SER B 1 69 ? 7.672 6.094 13.289 1 96 69 SER B O 1
ATOM 4188 N N . SER B 1 70 ? 8.594 4.809 14.891 1 96.25 70 SER B N 1
ATOM 4189 C CA . SER B 1 70 ? 9 5.938 15.719 1 96.25 70 SER B CA 1
ATOM 4190 C C . SER B 1 70 ? 10.391 5.715 16.312 1 96.25 70 SER B C 1
ATOM 4192 O O . SER B 1 70 ? 10.633 4.707 16.984 1 96.25 70 SER B O 1
ATOM 4194 N N . PRO B 1 71 ? 11.258 6.684 16.141 1 95.69 71 PRO B N 1
ATOM 4195 C CA . PRO B 1 71 ? 12.578 6.562 16.75 1 95.69 71 PRO B CA 1
ATOM 4196 C C . PRO B 1 71 ? 12.523 6.621 18.281 1 95.69 71 PRO B C 1
ATOM 4198 O O . PRO B 1 71 ? 13.375 6.039 18.953 1 95.69 71 PRO B O 1
ATOM 4201 N N . VAL B 1 72 ? 11.523 7.328 18.797 1 95.06 72 VAL B N 1
ATOM 4202 C CA . VAL B 1 72 ? 11.367 7.438 20.234 1 95.06 72 VAL B CA 1
ATOM 4203 C C . VAL B 1 72 ? 11.016 6.07 20.828 1 95.06 72 VAL B C 1
ATOM 4205 O O . VAL B 1 72 ? 11.625 5.637 21.812 1 95.06 72 VAL B O 1
ATOM 4208 N N . PHE B 1 73 ? 10.102 5.359 20.203 1 95.44 73 PHE B N 1
ATOM 4209 C CA . PHE B 1 73 ? 9.773 4.012 20.641 1 95.44 73 PHE B CA 1
ATOM 4210 C C . PHE B 1 73 ? 10.961 3.076 20.469 1 95.44 73 PHE B C 1
ATOM 4212 O O . PHE B 1 73 ? 11.18 2.18 21.281 1 95.44 73 PHE B O 1
ATOM 4219 N N . HIS B 1 74 ? 11.695 3.287 19.375 1 95.19 74 HIS B N 1
ATOM 4220 C CA . HIS B 1 74 ? 12.891 2.482 19.156 1 95.19 74 HIS B CA 1
ATOM 4221 C C . HIS B 1 74 ? 13.883 2.643 20.297 1 95.19 74 HIS B C 1
ATOM 4223 O O . HIS B 1 74 ? 14.414 1.654 20.812 1 95.19 74 HIS B O 1
ATOM 4229 N N . ALA B 1 75 ? 14.109 3.84 20.672 1 92.94 75 ALA B N 1
ATOM 4230 C CA . ALA B 1 75 ? 15.008 4.121 21.797 1 92.94 75 ALA B CA 1
ATOM 4231 C C . ALA B 1 75 ? 14.461 3.551 23.094 1 92.94 75 ALA B C 1
ATOM 4233 O O . ALA B 1 75 ? 15.211 3.033 23.922 1 92.94 75 ALA B O 1
ATOM 4234 N N . MET B 1 76 ? 13.18 3.594 23.281 1 93.19 76 MET B N 1
ATOM 4235 C CA . MET B 1 76 ? 12.523 3.145 24.5 1 93.19 76 MET B CA 1
ATOM 4236 C C . MET B 1 76 ? 12.648 1.634 24.672 1 93.19 76 MET B C 1
ATOM 4238 O O . MET B 1 76 ? 12.914 1.145 25.766 1 93.19 76 MET B O 1
ATOM 4242 N N . PHE B 1 77 ? 12.523 0.903 23.562 1 94 77 PHE B N 1
ATOM 4243 C CA . PHE B 1 77 ? 12.398 -0.544 23.672 1 94 77 PHE B CA 1
ATOM 4244 C C . PHE B 1 77 ? 13.703 -1.236 23.297 1 94 77 PHE B C 1
ATOM 4246 O O . PHE B 1 77 ? 13.977 -2.352 23.75 1 94 77 PHE B O 1
ATOM 4253 N N . TYR B 1 78 ? 14.508 -0.672 22.406 1 91.19 78 TYR B N 1
ATOM 4254 C CA . TYR B 1 78 ? 15.68 -1.362 21.875 1 91.19 78 TYR B CA 1
ATOM 4255 C C . TYR B 1 78 ? 16.953 -0.563 22.141 1 91.19 78 TYR B C 1
ATOM 4257 O O . TYR B 1 78 ? 18.047 -0.962 21.719 1 91.19 78 TYR B O 1
ATOM 4265 N N . GLY B 1 79 ? 16.812 0.5 22.703 1 87.25 79 GLY B N 1
ATOM 4266 C CA . GLY B 1 79 ? 17.984 1.305 23.031 1 87.25 79 GLY B CA 1
ATOM 4267 C C . GLY B 1 79 ? 18.812 0.731 24.156 1 87.25 79 GLY B C 1
ATOM 4268 O O . GLY B 1 79 ? 18.547 -0.382 24.625 1 87.25 79 GLY B O 1
ATOM 4269 N N . ASN B 1 80 ? 19.75 1.373 24.562 1 83.62 80 ASN B N 1
ATOM 4270 C CA . ASN B 1 80 ? 20.688 0.952 25.594 1 83.62 80 ASN B CA 1
ATOM 4271 C C . ASN B 1 80 ? 19.984 0.755 26.938 1 83.62 80 ASN B C 1
ATOM 4273 O O . ASN B 1 80 ? 20.281 -0.205 27.656 1 83.62 80 ASN B O 1
ATOM 4277 N N . VAL B 1 81 ? 19.078 1.718 27.281 1 80.62 81 VAL B N 1
ATOM 4278 C CA . VAL B 1 81 ? 18.297 1.602 28.516 1 80.62 81 VAL B CA 1
ATOM 4279 C C . VAL B 1 81 ? 16.859 1.24 28.172 1 80.62 81 VAL B C 1
ATOM 4281 O O . VAL B 1 81 ? 15.938 2.039 28.406 1 80.62 81 VAL B O 1
ATOM 4284 N N . ALA B 1 82 ? 16.734 0.041 27.641 1 77.31 82 ALA B N 1
ATOM 4285 C CA . ALA B 1 82 ? 15.422 -0.382 27.156 1 77.31 82 ALA B CA 1
ATOM 4286 C C . ALA B 1 82 ? 14.461 -0.672 28.297 1 77.31 82 ALA B C 1
ATOM 4288 O O . ALA B 1 82 ? 14.867 -1.215 29.328 1 77.31 82 ALA B O 1
ATOM 4289 N N . ASP B 1 83 ? 13.289 -0.111 28.125 1 78.31 83 ASP B N 1
ATOM 4290 C CA . ASP B 1 83 ? 12.211 -0.388 29.062 1 78.31 83 ASP B CA 1
ATOM 4291 C C . ASP B 1 83 ? 11.773 -1.849 28.984 1 78.31 83 ASP B C 1
ATOM 4293 O O . ASP B 1 83 ? 11.32 -2.311 27.938 1 78.31 83 ASP B O 1
ATOM 4297 N N . THR B 1 84 ? 11.961 -2.549 29.938 1 78.94 84 THR B N 1
ATOM 4298 C CA . THR B 1 84 ? 11.648 -3.973 29.922 1 78.94 84 THR B CA 1
ATOM 4299 C C . THR B 1 84 ? 10.25 -4.219 30.5 1 78.94 84 THR B C 1
ATOM 4301 O O . THR B 1 84 ? 9.773 -5.355 30.5 1 78.94 84 THR B O 1
ATOM 4304 N N . ARG B 1 85 ? 9.656 -3.074 30.844 1 82.62 85 ARG B N 1
ATOM 4305 C CA . ARG B 1 85 ? 8.328 -3.236 31.422 1 82.62 85 ARG B CA 1
ATOM 4306 C C . ARG B 1 85 ? 7.328 -3.703 30.375 1 82.62 85 ARG B C 1
ATOM 4308 O O . ARG B 1 85 ? 7.402 -3.295 29.203 1 82.62 85 ARG B O 1
ATOM 4315 N N . GLU B 1 86 ? 6.371 -4.406 30.812 1 89.5 86 GLU B N 1
ATOM 4316 C CA . GLU B 1 86 ? 5.297 -4.879 29.938 1 89.5 86 GLU B CA 1
ATOM 4317 C C . GLU B 1 86 ? 4.145 -3.881 29.891 1 89.5 86 GLU B C 1
ATOM 4319 O O . GLU B 1 86 ? 3.434 -3.791 28.891 1 89.5 86 GLU B O 1
ATOM 4324 N N . ILE B 1 87 ? 4.035 -3.238 30.969 1 93.31 87 ILE B N 1
ATOM 4325 C CA . ILE B 1 87 ? 2.969 -2.246 31.062 1 93.31 87 ILE B CA 1
ATOM 4326 C C . ILE B 1 87 ? 3.572 -0.856 31.25 1 93.31 87 ILE B C 1
ATOM 4328 O O . ILE B 1 87 ? 4.277 -0.607 32.219 1 93.31 87 ILE B O 1
ATOM 4332 N N . ILE B 1 88 ? 3.336 0.056 30.375 1 93.62 88 ILE B N 1
ATOM 4333 C CA . ILE B 1 88 ? 3.871 1.413 30.391 1 93.62 88 ILE B CA 1
ATOM 4334 C C . ILE B 1 88 ? 2.74 2.41 30.625 1 93.62 88 ILE B C 1
ATOM 4336 O O . ILE B 1 88 ? 1.794 2.486 29.844 1 93.62 88 ILE B O 1
ATOM 4340 N N . PRO B 1 89 ? 2.818 3.172 31.609 1 92.25 89 PRO B N 1
ATOM 4341 C CA . PRO B 1 89 ? 1.784 4.176 31.859 1 92.25 89 PRO B CA 1
ATOM 4342 C C . PRO B 1 89 ? 1.904 5.395 30.953 1 92.25 89 PRO B C 1
ATOM 4344 O O . PRO B 1 89 ? 3.01 5.891 30.719 1 92.25 89 PRO B O 1
ATOM 4347 N N . LEU B 1 90 ? 0.864 5.809 30.375 1 90.88 90 LEU B N 1
ATOM 4348 C CA . LEU B 1 90 ? 0.77 7.016 29.562 1 90.88 90 LEU B CA 1
ATOM 4349 C C . LEU B 1 90 ? -0.36 7.918 30.062 1 90.88 90 LEU B C 1
ATOM 4351 O O . LEU B 1 90 ? -1.533 7.543 29.984 1 90.88 90 LEU B O 1
ATOM 4355 N N . SER B 1 91 ? -0.081 9.078 30.547 1 88.25 91 SER B N 1
ATOM 4356 C CA . SER B 1 91 ? -1.083 9.945 31.156 1 88.25 91 SER B CA 1
ATOM 4357 C C . SER B 1 91 ? -1.352 11.172 30.297 1 88.25 91 SER B C 1
ATOM 4359 O O . SER B 1 91 ? -2.277 11.938 30.562 1 88.25 91 SER B O 1
ATOM 4361 N N . ASP B 1 92 ? -0.717 11.305 29.25 1 86.88 92 ASP B N 1
ATOM 4362 C CA . ASP B 1 92 ? -0.78 12.562 28.516 1 86.88 92 ASP B CA 1
ATOM 4363 C C . ASP B 1 92 ? -1.721 12.453 27.312 1 86.88 92 ASP B C 1
ATOM 4365 O O . ASP B 1 92 ? -1.718 13.312 26.438 1 86.88 92 ASP B O 1
ATOM 4369 N N . CYS B 1 93 ? -2.463 11.383 27.297 1 90 93 CYS B N 1
ATOM 4370 C CA . CYS B 1 93 ? -3.393 11.25 26.188 1 90 93 CYS B CA 1
ATOM 4371 C C . CYS B 1 93 ? -4.578 10.375 26.562 1 90 93 CYS B C 1
ATOM 4373 O O . CYS B 1 93 ? -4.531 9.664 27.578 1 90 93 CYS B O 1
ATOM 4375 N N . HIS B 1 94 ? -5.648 10.516 25.766 1 92.06 94 HIS B N 1
ATOM 4376 C CA . HIS B 1 94 ? -6.824 9.664 25.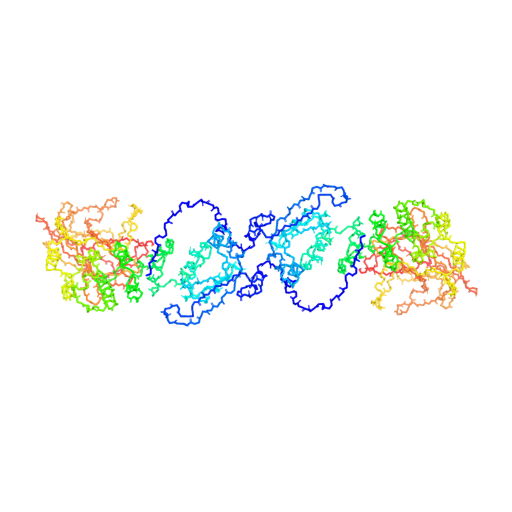938 1 92.06 94 HIS B CA 1
ATOM 4377 C C . HIS B 1 94 ? -6.641 8.336 25.219 1 92.06 94 HIS B C 1
ATOM 4379 O O . HIS B 1 94 ? -5.879 8.242 24.25 1 92.06 94 HIS B O 1
ATOM 4385 N N . SER B 1 95 ? -7.379 7.328 25.656 1 93.75 95 SER B N 1
ATOM 4386 C CA . SER B 1 95 ? -7.285 5.98 25.094 1 93.75 95 SER B CA 1
ATOM 4387 C C . SER B 1 95 ? -7.688 5.961 23.625 1 93.75 95 SER B C 1
ATOM 4389 O O . SER B 1 95 ? -7.035 5.309 22.812 1 93.75 95 SER B O 1
ATOM 4391 N N . ARG B 1 96 ? -8.742 6.727 23.344 1 93.69 96 ARG B N 1
ATOM 4392 C CA . ARG B 1 96 ? -9.25 6.738 21.969 1 93.69 96 ARG B CA 1
ATOM 4393 C C . ARG B 1 96 ? -8.219 7.309 21 1 93.69 96 ARG B C 1
ATOM 4395 O O . ARG B 1 96 ? -8.031 6.785 19.906 1 93.69 96 ARG B O 1
ATOM 4402 N N . SER B 1 97 ? -7.535 8.328 21.391 1 95.12 97 SER B N 1
ATOM 4403 C CA . SER B 1 97 ? -6.527 8.961 20.531 1 95.12 97 SER B CA 1
ATOM 4404 C C . SER B 1 97 ? -5.301 8.062 20.375 1 95.12 97 SER B C 1
ATOM 4406 O O . SER B 1 97 ? -4.699 8.008 19.312 1 95.12 97 SER B O 1
ATOM 4408 N N . LEU B 1 98 ? -5.016 7.395 21.484 1 96.62 98 LEU B N 1
ATOM 4409 C CA . LEU B 1 98 ? -3.867 6.5 21.406 1 96.62 98 LEU B CA 1
ATOM 4410 C C . LEU B 1 98 ? -4.137 5.348 20.453 1 96.62 98 LEU B C 1
ATOM 4412 O O . LEU B 1 98 ? -3.266 4.973 19.656 1 96.62 98 LEU B O 1
ATOM 4416 N N . ILE B 1 99 ? -5.352 4.793 20.531 1 97.19 99 ILE B N 1
ATOM 4417 C CA . ILE B 1 99 ? -5.734 3.703 19.641 1 97.19 99 ILE B CA 1
ATOM 4418 C C . ILE B 1 99 ? -5.668 4.176 18.188 1 97.19 99 ILE B C 1
ATOM 4420 O O . ILE B 1 99 ? -5.172 3.461 17.312 1 97.19 99 ILE B O 1
ATOM 4424 N N . GLU B 1 100 ? -6.133 5.371 17.938 1 97.69 100 GLU B N 1
ATOM 4425 C CA . GLU B 1 100 ? -6.066 5.93 16.594 1 97.69 100 GLU B CA 1
ATOM 4426 C C . GLU B 1 100 ? -4.621 6.145 16.156 1 97.69 100 GLU B C 1
ATOM 4428 O O . GLU B 1 100 ? -4.285 5.957 14.977 1 97.69 100 GLU B O 1
ATOM 4433 N N . PHE B 1 101 ? -3.824 6.547 17.078 1 98.12 101 PHE B N 1
ATOM 4434 C CA . PHE B 1 101 ? -2.4 6.711 16.828 1 98.12 101 PHE B CA 1
ATOM 4435 C C . PHE B 1 101 ? -1.763 5.383 16.438 1 98.12 101 PHE B C 1
ATOM 4437 O O . PHE B 1 101 ? -1.046 5.301 15.438 1 98.12 101 PHE B O 1
ATOM 4444 N N . ILE B 1 102 ? -2.092 4.371 17.172 1 98.12 102 ILE B N 1
ATOM 4445 C CA . ILE B 1 102 ? -1.578 3.033 16.891 1 98.12 102 ILE B CA 1
ATOM 4446 C C . ILE B 1 102 ? -2.123 2.543 15.555 1 98.12 102 ILE B C 1
ATOM 4448 O O . ILE B 1 102 ? -1.407 1.895 14.789 1 98.12 102 ILE B O 1
ATOM 4452 N N . ARG B 1 103 ? -3.355 2.891 15.312 1 97.81 103 ARG B N 1
ATOM 4453 C CA . ARG B 1 103 ? -3.955 2.535 14.031 1 97.81 103 ARG B CA 1
ATOM 4454 C C . ARG B 1 103 ? -3.141 3.098 12.867 1 97.81 103 ARG B C 1
ATOM 4456 O O . ARG B 1 103 ? -2.895 2.4 11.883 1 97.81 103 ARG B O 1
ATOM 4463 N N . TYR B 1 104 ? -2.721 4.277 12.969 1 98.12 104 TYR B N 1
ATOM 4464 C CA . TYR B 1 104 ? -1.915 4.879 11.914 1 98.12 104 TYR B CA 1
ATOM 4465 C C . TYR B 1 104 ? -0.584 4.152 11.766 1 98.12 104 TYR B C 1
ATOM 4467 O O . TYR B 1 104 ? -0.138 3.885 10.641 1 98.12 104 TYR B O 1
ATOM 4475 N N . LEU B 1 105 ? 0.02 3.857 12.875 1 97.81 105 LEU B N 1
ATOM 4476 C CA . LEU B 1 105 ? 1.331 3.219 12.836 1 97.81 105 LEU B CA 1
ATOM 4477 C C . LEU B 1 105 ? 1.242 1.834 12.203 1 97.81 105 LEU B C 1
ATOM 4479 O O . LEU B 1 105 ? 2.18 1.392 11.531 1 97.81 105 LEU B O 1
ATOM 4483 N N . TYR B 1 106 ? 0.104 1.144 12.359 1 97.44 106 TYR B N 1
ATOM 4484 C CA . TYR B 1 106 ? -0.037 -0.246 11.945 1 97.44 106 TYR B CA 1
ATOM 4485 C C . TYR B 1 106 ? -0.618 -0.334 10.539 1 97.44 106 TYR B C 1
ATOM 4487 O O . TYR B 1 106 ? -0.441 -1.342 9.844 1 97.44 106 TYR B O 1
ATOM 4495 N N . SER B 1 107 ? -1.356 0.674 10.086 1 96.06 107 SER B N 1
ATOM 4496 C CA . SER B 1 107 ? -2.115 0.513 8.852 1 96.06 107 SER B CA 1
ATOM 4497 C C . SER B 1 107 ? -1.916 1.704 7.918 1 96.06 107 SER B C 1
ATOM 4499 O O . SER B 1 107 ? -2.412 1.707 6.789 1 96.06 107 SER B O 1
ATOM 4501 N N . ASP B 1 108 ? -1.277 2.715 8.32 1 95.19 108 ASP B N 1
ATOM 4502 C CA . ASP B 1 108 ? -1.03 3.924 7.543 1 95.19 108 ASP B CA 1
ATOM 4503 C C . ASP B 1 108 ? -2.318 4.719 7.34 1 95.19 108 ASP B C 1
ATOM 4505 O O . ASP B 1 108 ? -2.383 5.59 6.469 1 95.19 108 ASP B O 1
ATOM 4509 N N . GLU B 1 109 ? -3.367 4.355 8.047 1 95.5 109 GLU B N 1
ATOM 4510 C CA . GLU B 1 109 ? -4.645 5.051 7.953 1 95.5 109 GLU B CA 1
ATOM 4511 C C . GLU B 1 109 ? -5.02 5.707 9.281 1 95.5 109 GLU B C 1
ATOM 4513 O O . GLU B 1 109 ? -4.66 5.207 10.344 1 95.5 109 GLU B O 1
ATOM 4518 N N . VAL B 1 110 ? -5.645 6.852 9.133 1 95.81 110 VAL B N 1
ATOM 4519 C CA . VAL B 1 110 ? -6.059 7.547 10.352 1 95.81 110 VAL B CA 1
ATOM 4520 C C . VAL B 1 110 ? -7.41 8.219 10.125 1 95.81 110 VAL B C 1
ATOM 4522 O O . VAL B 1 110 ? -7.68 8.734 9.039 1 95.81 110 VAL B O 1
ATOM 4525 N N . HIS B 1 111 ? -8.234 8.125 11.086 1 96.75 111 HIS B N 1
ATOM 4526 C CA . HIS B 1 111 ? -9.516 8.82 11.078 1 96.75 111 HIS B CA 1
ATOM 4527 C C . HIS B 1 111 ? -9.469 10.078 11.938 1 96.75 111 HIS B C 1
ATOM 4529 O O . HIS B 1 111 ? -9.617 10 13.156 1 96.75 111 HIS B O 1
ATOM 4535 N N . LEU B 1 112 ? -9.328 11.148 11.242 1 97.38 112 LEU B N 1
ATOM 4536 C CA . LEU B 1 112 ? -9.164 12.414 11.945 1 97.38 112 LEU B CA 1
ATOM 4537 C C . LEU B 1 112 ? -10.516 13.094 12.156 1 97.38 112 LEU B C 1
ATOM 4539 O O . LEU B 1 112 ? -11.375 13.07 11.273 1 97.38 112 LEU B O 1
ATOM 4543 N N . THR B 1 113 ? -10.75 13.594 13.266 1 95.94 113 THR B N 1
ATOM 4544 C CA . THR B 1 113 ? -11.906 14.406 13.641 1 95.94 113 THR B CA 1
ATOM 4545 C C . THR B 1 113 ? -11.469 15.648 14.406 1 95.94 113 THR B C 1
ATOM 4547 O O . THR B 1 113 ? -10.312 15.75 14.828 1 95.94 113 THR B O 1
ATOM 4550 N N . SER B 1 114 ? -12.359 16.625 14.562 1 92.69 114 SER B N 1
ATOM 4551 C CA . SER B 1 114 ? -12.047 17.844 15.297 1 92.69 114 SER B CA 1
ATOM 4552 C C . SER B 1 114 ? -11.75 17.547 16.766 1 92.69 114 SER B C 1
ATOM 4554 O O . SER B 1 114 ? -11.023 18.312 17.406 1 92.69 114 SER B O 1
ATOM 4556 N N . GLY B 1 115 ? -12.164 16.422 17.219 1 91.94 115 GLY B N 1
ATOM 4557 C CA . GLY B 1 115 ? -12.016 16.062 18.625 1 91.94 115 GLY B CA 1
ATOM 4558 C C . GLY B 1 115 ? -10.688 15.391 18.938 1 91.94 115 GLY B C 1
ATOM 4559 O O . GLY B 1 115 ? -10.211 15.453 20.062 1 91.94 115 GLY B O 1
ATOM 4560 N N . ASN B 1 116 ? -10.109 14.805 17.953 1 95.81 116 ASN B N 1
ATOM 4561 C CA . ASN B 1 116 ? -8.914 14.031 18.25 1 95.81 116 ASN B CA 1
ATOM 4562 C C . ASN B 1 116 ? -7.688 14.586 17.547 1 95.81 116 ASN B C 1
ATOM 4564 O O . ASN B 1 116 ? -6.559 14.188 17.844 1 95.81 116 ASN B O 1
ATOM 4568 N N . VAL B 1 117 ? -7.859 15.531 16.672 1 97.06 117 VAL B N 1
ATOM 4569 C CA . VAL B 1 117 ? -6.793 15.969 15.781 1 97.06 117 VAL B CA 1
ATOM 4570 C C . VAL B 1 117 ? -5.668 16.609 16.594 1 97.06 117 VAL B C 1
ATOM 4572 O O . VAL B 1 117 ? -4.488 16.391 16.312 1 97.06 117 VAL B O 1
ATOM 4575 N N . PHE B 1 118 ? -5.953 17.359 17.594 1 94.69 118 PHE B N 1
ATOM 4576 C CA . PHE B 1 118 ? -4.91 18.047 18.359 1 94.69 118 PHE B CA 1
ATOM 4577 C C . PHE B 1 118 ? -4.102 17.031 19.172 1 94.69 118 PHE B C 1
ATOM 4579 O O . PHE B 1 118 ? -2.877 17.141 19.25 1 94.69 118 PHE B O 1
ATOM 4586 N N . GLU B 1 119 ? -4.758 16.125 19.734 1 95.19 119 GLU B N 1
ATOM 4587 C CA . GLU B 1 119 ? -4.074 15.094 20.5 1 95.19 119 GLU B CA 1
ATOM 4588 C C . GLU B 1 119 ? -3.189 14.234 19.594 1 95.19 119 GLU B C 1
ATOM 4590 O O . GLU B 1 119 ? -2.082 13.859 19.984 1 95.19 119 GLU B O 1
ATOM 4595 N N . LEU B 1 120 ? -3.676 13.891 18.469 1 97.69 120 LEU B N 1
ATOM 4596 C CA . LEU B 1 120 ? -2.902 13.102 17.516 1 97.69 120 LEU B CA 1
ATOM 4597 C C . LEU B 1 120 ? -1.688 13.883 17.016 1 97.69 120 LEU B C 1
ATOM 4599 O O . LEU B 1 120 ? -0.616 13.305 16.812 1 97.69 120 LEU B O 1
ATOM 4603 N N . LEU B 1 121 ? -1.939 15.164 16.781 1 97.19 121 LEU B N 1
ATOM 4604 C CA . LEU B 1 121 ? -0.807 16 16.406 1 97.19 121 LEU B CA 1
ATOM 4605 C C . LEU B 1 121 ? 0.248 16.016 17.516 1 97.19 121 LEU B C 1
ATOM 4607 O O . LEU B 1 121 ? 1.444 15.914 17.234 1 97.19 121 LEU B O 1
ATOM 4611 N N . TYR B 1 122 ? -0.21 16.094 18.719 1 96.06 122 TYR B N 1
ATOM 4612 C CA . TYR B 1 122 ? 0.692 16.031 19.875 1 96.06 122 TYR B CA 1
ATOM 4613 C C . TYR B 1 122 ? 1.478 14.734 19.875 1 96.06 122 TYR B C 1
ATOM 4615 O O . TYR B 1 122 ? 2.703 14.742 20.016 1 96.06 122 TYR B O 1
ATOM 4623 N N . LEU B 1 123 ? 0.819 13.672 19.734 1 97.38 123 LEU B N 1
ATOM 4624 C CA . LEU B 1 123 ? 1.466 12.359 19.75 1 97.38 123 LEU B CA 1
ATOM 4625 C C . LEU B 1 123 ? 2.445 12.234 18.578 1 97.38 123 LEU B C 1
ATOM 4627 O O . LEU B 1 123 ? 3.535 11.68 18.734 1 97.38 123 LEU B O 1
ATOM 4631 N N . ALA B 1 124 ? 2 12.703 17.422 1 97.56 124 ALA B N 1
ATOM 4632 C CA . ALA B 1 124 ? 2.852 12.648 16.25 1 97.56 124 ALA B CA 1
ATOM 4633 C C . ALA B 1 124 ? 4.164 13.391 16.484 1 97.56 124 ALA B C 1
ATOM 4635 O O . ALA B 1 124 ? 5.23 12.93 16.062 1 97.56 124 ALA B O 1
ATOM 4636 N N . LYS B 1 125 ? 4.078 14.531 17.156 1 96.19 125 LYS B N 1
ATOM 4637 C CA . LYS B 1 125 ? 5.273 15.32 17.453 1 96.19 125 LYS B CA 1
ATOM 4638 C C . LYS B 1 125 ? 6.102 14.664 18.547 1 96.19 125 LYS B C 1
ATOM 4640 O O . LYS B 1 125 ? 7.324 14.562 18.438 1 96.19 125 LYS B O 1
ATOM 4645 N N . LYS B 1 126 ? 5.473 14.203 19.547 1 95.62 126 LYS B N 1
ATOM 4646 C CA . LYS B 1 126 ? 6.133 13.578 20.688 1 95.62 126 LYS B CA 1
ATOM 4647 C C . LYS B 1 126 ? 6.938 12.352 20.25 1 95.62 126 LYS B C 1
ATOM 4649 O O . LYS B 1 126 ? 8.07 12.156 20.688 1 95.62 126 LYS B O 1
ATOM 4654 N N . TYR B 1 127 ? 6.336 11.578 19.406 1 96.62 127 TYR B N 1
ATOM 4655 C CA . TYR B 1 127 ? 6.965 10.328 19 1 96.62 127 TYR B CA 1
ATOM 4656 C C . TYR B 1 127 ? 7.613 10.453 17.641 1 96.62 127 TYR B C 1
ATOM 4658 O O . TYR B 1 127 ? 8.023 9.461 17.031 1 96.62 127 TYR B O 1
ATOM 4666 N N . ILE B 1 128 ? 7.668 11.609 17.078 1 96.06 128 ILE B N 1
ATOM 4667 C CA . ILE B 1 128 ? 8.375 11.969 15.852 1 96.06 128 ILE B CA 1
ATOM 4668 C C . ILE B 1 128 ? 7.824 11.156 14.688 1 96.06 128 ILE B C 1
ATOM 4670 O O . ILE B 1 128 ? 8.547 10.352 14.086 1 96.06 128 ILE B O 1
ATOM 4674 N N . VAL B 1 129 ? 6.66 11.305 14.359 1 97 129 VAL B N 1
ATOM 4675 C CA . VAL B 1 129 ? 5.988 10.734 13.195 1 97 129 VAL B CA 1
ATOM 4676 C C . VAL B 1 129 ? 5.543 11.852 12.258 1 97 129 VAL B C 1
ATOM 4678 O O . VAL B 1 129 ? 4.379 12.25 12.266 1 97 129 VAL B O 1
ATOM 4681 N N . PRO B 1 130 ? 6.406 12.234 11.391 1 95.94 130 PRO B N 1
ATOM 4682 C CA . PRO B 1 130 ? 6.191 13.461 10.617 1 95.94 130 PRO B CA 1
ATOM 4683 C C . PRO B 1 130 ? 5.02 13.352 9.641 1 95.94 130 PRO B C 1
ATOM 4685 O O . PRO B 1 130 ? 4.293 14.32 9.43 1 95.94 130 PRO B O 1
ATOM 4688 N N . PHE B 1 131 ? 4.84 12.227 9.07 1 96.88 131 PHE B N 1
ATOM 4689 C CA . PHE B 1 131 ? 3.793 12.109 8.062 1 96.88 131 PHE B CA 1
ATOM 4690 C C . PHE B 1 131 ? 2.414 12.156 8.711 1 96.88 131 PHE B C 1
ATOM 4692 O O . PHE B 1 131 ? 1.455 12.641 8.102 1 96.88 131 PHE B O 1
ATOM 4699 N N . LEU B 1 132 ? 2.324 11.648 9.867 1 97.69 132 LEU B N 1
ATOM 4700 C CA . LEU B 1 132 ? 1.07 11.797 10.602 1 97.69 132 LEU B CA 1
ATOM 4701 C C . LEU B 1 132 ? 0.833 13.258 10.977 1 97.69 132 LEU B C 1
ATOM 4703 O O . LEU B 1 132 ? -0.291 13.75 10.875 1 97.69 132 LEU B O 1
ATOM 4707 N N . ALA B 1 133 ? 1.866 13.93 11.445 1 97.19 133 ALA B N 1
ATOM 4708 C CA . ALA B 1 133 ? 1.764 15.352 11.758 1 97.19 133 ALA B CA 1
ATOM 4709 C C . ALA B 1 133 ? 1.29 16.141 10.547 1 97.19 133 ALA B C 1
ATOM 4711 O O . ALA B 1 133 ? 0.428 17.016 10.664 1 97.19 133 ALA B O 1
ATOM 4712 N N . GLU B 1 134 ? 1.817 15.797 9.453 1 96.62 134 GLU B N 1
ATOM 4713 C CA . GLU B 1 134 ? 1.427 16.469 8.211 1 96.62 134 GLU B CA 1
ATOM 4714 C C . GLU B 1 134 ? -0.052 16.25 7.91 1 96.62 134 GLU B C 1
ATOM 4716 O O . GLU B 1 134 ? -0.75 17.172 7.496 1 96.62 134 GLU B O 1
ATOM 4721 N N . SER B 1 135 ? -0.467 15.023 8.109 1 97.25 135 SER B N 1
ATOM 4722 C CA . SER B 1 135 ? -1.873 14.719 7.867 1 97.25 135 SER B CA 1
ATOM 4723 C C . SER B 1 135 ? -2.779 15.508 8.805 1 97.25 135 SER B C 1
ATOM 4725 O O . SER B 1 135 ? -3.836 15.992 8.398 1 97.25 135 SER B O 1
ATOM 4727 N N . CYS B 1 136 ? -2.387 15.586 9.984 1 98.06 136 CYS B N 1
ATOM 4728 C CA . CYS B 1 136 ? -3.148 16.359 10.961 1 98.06 136 CYS B CA 1
ATOM 4729 C C . CYS B 1 136 ? -3.201 17.828 10.57 1 98.06 136 CYS B C 1
ATOM 4731 O O . CYS B 1 136 ? -4.262 18.453 10.625 1 98.06 136 CYS B O 1
ATOM 4733 N N . CYS B 1 137 ? -2.102 18.422 10.148 1 97.19 137 CYS B N 1
ATOM 4734 C CA . CYS B 1 137 ? -2.041 19.828 9.734 1 97.19 137 CYS B CA 1
ATOM 4735 C C . CYS B 1 137 ? -2.924 20.078 8.523 1 97.19 137 CYS B C 1
ATOM 4737 O O . CYS B 1 137 ? -3.623 21.078 8.453 1 97.19 137 CYS B O 1
ATOM 4739 N N . ARG B 1 138 ? -2.906 19.172 7.633 1 96.69 138 ARG B N 1
ATOM 4740 C CA . ARG B 1 138 ? -3.754 19.297 6.453 1 96.69 138 ARG B CA 1
ATOM 4741 C C . ARG B 1 138 ? -5.23 19.281 6.836 1 96.69 138 ARG B C 1
ATOM 4743 O O . ARG B 1 138 ? -6.027 20.031 6.27 1 96.69 138 ARG B O 1
ATOM 4750 N N . PHE B 1 139 ? -5.555 18.453 7.668 1 97.81 139 PHE B N 1
ATOM 4751 C CA . PHE B 1 139 ? -6.93 18.391 8.148 1 97.81 139 PHE B CA 1
ATOM 4752 C C . PHE B 1 139 ? -7.336 19.703 8.812 1 97.81 139 PHE B C 1
ATOM 4754 O O . PHE B 1 139 ? -8.422 20.219 8.539 1 97.81 139 PHE B O 1
ATOM 4761 N N . LEU B 1 140 ? -6.484 20.203 9.641 1 97.25 140 LEU B N 1
ATOM 4762 C CA . LEU B 1 140 ? -6.754 21.453 10.352 1 97.25 140 LEU B CA 1
ATOM 4763 C C . LEU B 1 140 ? -6.863 22.625 9.375 1 97.25 140 LEU B C 1
ATOM 4765 O O . LEU B 1 140 ? -7.695 23.516 9.555 1 97.25 140 LEU B O 1
ATOM 4769 N N . GLU B 1 141 ? -6.082 22.609 8.359 1 95.56 141 GLU B N 1
ATOM 4770 C CA . GLU B 1 141 ? -6.152 23.641 7.328 1 95.56 141 GLU B CA 1
ATOM 4771 C C . GLU B 1 141 ? -7.492 23.609 6.602 1 95.56 141 GLU B C 1
ATOM 4773 O O . GLU B 1 141 ? -8.07 24.656 6.301 1 95.56 141 GLU B O 1
ATOM 4778 N N . SER B 1 142 ? -7.918 22.406 6.355 1 95.56 142 SER B N 1
ATOM 4779 C CA . SER B 1 142 ? -9.18 22.25 5.645 1 95.56 142 SER B CA 1
ATOM 4780 C C . SER B 1 142 ? -10.359 22.672 6.516 1 95.56 142 SER B C 1
ATOM 4782 O O . SER B 1 142 ? -11.391 23.109 6.004 1 95.56 142 SER B O 1
ATOM 4784 N N . GLU B 1 143 ? -10.195 22.562 7.82 1 94.69 143 GLU B N 1
ATOM 4785 C CA . GLU B 1 143 ? -11.281 22.875 8.758 1 94.69 143 GLU B CA 1
ATOM 4786 C C . GLU B 1 143 ? -11.164 24.297 9.281 1 94.69 143 GLU B C 1
ATOM 4788 O O . GLU B 1 143 ? -12.008 24.75 10.062 1 94.69 143 GLU B O 1
ATOM 4793 N N . LEU B 1 144 ? -10.266 24.984 8.805 1 95.25 144 LEU B N 1
ATOM 4794 C CA . LEU B 1 144 ? -9.969 26.312 9.328 1 95.25 144 LEU B CA 1
ATOM 4795 C C . LEU B 1 144 ? -11.125 27.266 9.062 1 95.25 144 LEU B C 1
ATOM 4797 O O . LEU B 1 144 ? -11.586 27.391 7.926 1 95.25 144 LEU B O 1
ATOM 4801 N N . ARG B 1 145 ? -11.664 27.828 10.109 1 94.19 145 ARG B N 1
ATOM 4802 C CA . ARG B 1 145 ? -12.75 28.797 10.078 1 94.19 145 ARG B CA 1
ATOM 4803 C C . ARG B 1 145 ? -12.484 29.938 11.055 1 94.19 145 ARG B C 1
ATOM 4805 O O . ARG B 1 145 ? -11.547 29.875 11.852 1 94.19 145 ARG B O 1
ATOM 4812 N N . GLU B 1 146 ? -13.32 30.922 11.008 1 92.25 146 GLU B N 1
ATOM 4813 C CA . GLU B 1 146 ? -13.172 32.094 11.867 1 92.25 146 GLU B CA 1
ATOM 4814 C C . GLU B 1 146 ? -13.391 31.75 13.336 1 92.25 146 GLU B C 1
ATOM 4816 O O . GLU B 1 146 ? -12.758 32.312 14.219 1 92.25 146 GLU B O 1
ATOM 4821 N N . THR B 1 147 ? -14.148 30.75 13.578 1 91.94 147 THR B N 1
ATOM 4822 C CA . THR B 1 147 ? -14.539 30.391 14.938 1 91.94 147 THR B CA 1
ATOM 4823 C C . THR B 1 147 ? -13.438 29.578 15.617 1 91.94 147 THR B C 1
ATOM 4825 O O . THR B 1 147 ? -13.328 29.594 16.844 1 91.94 147 THR B O 1
ATOM 4828 N N . ASN B 1 148 ? -12.609 28.938 14.781 1 94.25 148 ASN B N 1
ATOM 4829 C CA . ASN B 1 148 ? -11.633 28.062 15.406 1 94.25 148 ASN B CA 1
ATOM 4830 C C . ASN B 1 148 ? -10.203 28.5 15.086 1 94.25 148 ASN B C 1
ATOM 4832 O O . ASN B 1 148 ? -9.242 27.797 15.43 1 94.25 148 ASN B O 1
ATOM 4836 N N . VAL B 1 149 ? -10.016 29.609 14.516 1 95.88 149 VAL B N 1
ATOM 4837 C CA . VAL B 1 149 ? -8.727 30.078 14.016 1 95.88 149 VAL B CA 1
ATOM 4838 C C . VAL B 1 149 ? -7.758 30.266 15.172 1 95.88 149 VAL B C 1
ATOM 4840 O O . VAL B 1 149 ? -6.582 29.906 15.078 1 95.88 149 VAL B O 1
ATOM 4843 N N . PHE B 1 150 ? -8.203 30.781 16.281 1 95.56 150 PHE B N 1
ATOM 4844 C CA . PHE B 1 150 ? -7.309 31.047 17.406 1 95.56 150 PHE B CA 1
ATOM 4845 C C . PHE B 1 150 ? -6.824 29.766 18.047 1 95.56 150 PHE B C 1
ATOM 4847 O O . PHE B 1 150 ? -5.66 29.656 18.438 1 95.56 150 PHE B O 1
ATOM 4854 N N . ARG B 1 151 ? -7.711 28.844 18.172 1 93.75 151 ARG B N 1
ATOM 4855 C CA . ARG B 1 151 ? -7.324 27.547 18.734 1 93.75 151 ARG B CA 1
ATOM 4856 C C . ARG B 1 151 ? -6.258 26.875 17.875 1 93.75 151 ARG B C 1
ATOM 4858 O O . ARG B 1 151 ? -5.258 26.391 18.391 1 93.75 151 ARG B O 1
ATOM 4865 N N . ILE B 1 152 ? -6.477 26.875 16.594 1 96.19 152 ILE B N 1
ATOM 4866 C CA . ILE B 1 152 ? -5.551 26.266 15.656 1 96.19 152 ILE B CA 1
ATOM 4867 C C . ILE B 1 152 ? -4.227 27.016 15.664 1 96.19 152 ILE B C 1
ATOM 4869 O O . ILE B 1 152 ? -3.152 26.406 15.648 1 96.19 152 ILE B O 1
ATOM 4873 N N . LEU B 1 153 ? -4.316 28.344 15.719 1 95.88 153 LEU B N 1
ATOM 4874 C CA . LEU B 1 153 ? -3.117 29.172 15.742 1 95.88 153 LEU B CA 1
ATOM 4875 C C . LEU B 1 153 ? -2.27 28.875 16.969 1 95.88 153 LEU B C 1
ATOM 4877 O O . LEU B 1 153 ? -1.05 28.734 16.875 1 95.88 153 LEU B O 1
ATOM 4881 N N . GLU B 1 154 ? -2.926 28.797 18.094 1 93.38 154 GLU B N 1
ATOM 4882 C CA . GLU B 1 154 ? -2.221 28.484 19.344 1 93.38 154 GLU B CA 1
ATOM 4883 C C . GLU B 1 154 ? -1.469 27.172 19.25 1 93.38 154 GLU B C 1
ATOM 4885 O O . GLU B 1 154 ? -0.309 27.078 19.656 1 93.38 154 GLU B O 1
ATOM 4890 N N . HIS B 1 155 ? -2.1 26.219 18.734 1 92.88 155 HIS B N 1
ATOM 4891 C CA . HIS B 1 155 ? -1.49 24.906 18.625 1 92.88 155 HIS B CA 1
ATOM 4892 C C . HIS B 1 155 ? -0.421 24.875 17.547 1 92.88 155 HIS B C 1
ATOM 4894 O O . HIS B 1 155 ? 0.585 24.172 17.672 1 92.88 155 HIS B O 1
ATOM 4900 N N . ALA B 1 156 ? -0.673 25.547 16.453 1 95.19 156 ALA B N 1
ATOM 4901 C CA . ALA B 1 156 ? 0.331 25.625 15.391 1 95.19 156 ALA B CA 1
ATOM 4902 C C . ALA B 1 156 ? 1.637 26.219 15.914 1 95.19 156 ALA B C 1
ATOM 4904 O O . ALA B 1 156 ? 2.723 25.75 15.562 1 95.19 156 ALA B O 1
ATOM 4905 N N . ARG B 1 157 ? 1.506 27.219 16.75 1 93.25 157 ARG B N 1
ATOM 4906 C CA . ARG B 1 157 ? 2.678 27.844 17.359 1 93.25 157 ARG B CA 1
ATOM 4907 C C . ARG B 1 157 ? 3.336 26.922 18.375 1 93.25 157 ARG B C 1
ATOM 4909 O O . ARG B 1 157 ? 4.562 26.812 18.406 1 93.25 157 ARG B O 1
ATOM 4916 N N . LEU B 1 158 ? 2.545 26.266 19.172 1 90.94 158 LEU B N 1
ATOM 4917 C CA . LEU B 1 158 ? 3.041 25.359 20.188 1 90.94 158 LEU B CA 1
ATOM 4918 C C . LEU B 1 158 ? 3.838 24.219 19.562 1 90.94 158 LEU B C 1
ATOM 4920 O O . LEU B 1 158 ? 4.883 23.828 20.078 1 90.94 158 LEU B O 1
ATOM 4924 N N . PHE B 1 159 ? 3.369 23.734 18.453 1 91.94 159 PHE B N 1
ATOM 4925 C CA . PHE B 1 159 ? 3.98 22.562 17.828 1 91.94 159 PHE B CA 1
ATOM 4926 C C . PHE B 1 159 ? 4.941 22.984 16.719 1 91.94 159 PHE B C 1
ATOM 4928 O O . PHE B 1 159 ? 5.477 22.141 16 1 91.94 159 PHE B O 1
ATOM 4935 N N . SER B 1 160 ? 5.121 24.297 16.531 1 91.81 160 SER B N 1
ATOM 4936 C CA . SER B 1 160 ? 6.062 24.859 15.562 1 91.81 160 SER B CA 1
ATOM 4937 C C . SER B 1 160 ? 5.73 24.406 14.141 1 91.81 160 SER B C 1
ATOM 4939 O O . SER B 1 160 ? 6.586 23.859 13.438 1 91.81 160 SER B O 1
ATOM 4941 N N . GLU B 1 161 ? 4.566 24.531 13.789 1 95.19 161 GLU B N 1
ATOM 4942 C CA . GLU B 1 161 ? 4.105 24.281 12.43 1 95.19 161 GLU B CA 1
ATOM 4943 C C . GLU B 1 161 ? 3.955 25.578 11.648 1 95.19 161 GLU B C 1
ATOM 4945 O O . GLU B 1 161 ? 2.869 26.172 11.609 1 95.19 161 GLU B O 1
ATOM 4950 N N . PRO B 1 162 ? 4.898 25.953 10.922 1 94.75 162 PRO B N 1
ATOM 4951 C CA . PRO B 1 162 ? 4.926 27.281 10.305 1 94.75 162 PRO B CA 1
ATOM 4952 C C . PRO B 1 162 ? 3.887 27.453 9.195 1 94.75 162 PRO B C 1
ATOM 4954 O O . PRO B 1 162 ? 3.287 28.516 9.062 1 94.75 162 PRO B O 1
ATOM 4957 N N . ASP B 1 163 ? 3.748 26.422 8.414 1 95.5 163 ASP B N 1
ATOM 4958 C CA . ASP B 1 163 ? 2.795 26.531 7.312 1 95.5 163 ASP B CA 1
ATOM 4959 C C . ASP B 1 163 ? 1.374 26.734 7.832 1 95.5 163 ASP B C 1
ATOM 4961 O O . ASP B 1 163 ? 0.633 27.562 7.316 1 95.5 163 ASP B O 1
ATOM 4965 N N . LEU B 1 164 ? 1.028 25.953 8.797 1 96.31 164 LEU B N 1
ATOM 4966 C CA . LEU B 1 164 ? -0.294 26.078 9.406 1 96.31 164 LEU B CA 1
ATOM 4967 C C . LEU B 1 164 ? -0.453 27.438 10.078 1 96.31 164 LEU B C 1
ATOM 4969 O O . LEU B 1 164 ? -1.513 28.062 9.992 1 96.31 164 LEU B O 1
ATOM 4973 N N . GLU B 1 165 ? 0.583 27.875 10.766 1 96.38 165 GLU B N 1
ATOM 4974 C CA . GLU B 1 165 ? 0.583 29.188 11.406 1 96.38 165 GLU B CA 1
ATOM 4975 C C . GLU B 1 165 ? 0.357 30.297 10.375 1 96.38 165 GLU B C 1
ATOM 4977 O O . GLU B 1 165 ? -0.443 31.203 10.609 1 96.38 165 GLU B O 1
ATOM 4982 N N . GLN B 1 166 ? 0.999 30.203 9.312 1 94.75 166 GLN B N 1
ATOM 4983 C CA . GLN B 1 166 ? 0.883 31.219 8.258 1 94.75 166 GLN B CA 1
ATOM 4984 C C . GLN B 1 166 ? -0.535 31.266 7.699 1 94.75 166 GLN B C 1
ATOM 4986 O O . GLN B 1 166 ? -1.072 32.344 7.449 1 94.75 166 GLN B O 1
ATOM 4991 N N . ARG B 1 167 ? -1.069 30.156 7.5 1 95 167 ARG B N 1
ATOM 4992 C CA . ARG B 1 167 ? -2.438 30.109 6.992 1 95 167 ARG B CA 1
ATOM 4993 C C . ARG B 1 167 ? -3.41 30.75 7.98 1 95 167 ARG B C 1
ATOM 4995 O O . ARG B 1 167 ? -4.371 31.406 7.574 1 95 167 ARG B O 1
ATOM 5002 N N . CYS B 1 168 ? -3.215 30.484 9.203 1 96.12 168 CYS B N 1
ATOM 5003 C CA . CYS B 1 168 ? -4.055 31.094 10.234 1 96.12 168 CYS B CA 1
ATOM 5004 C C . CYS B 1 168 ? -3.936 32.625 10.211 1 96.12 168 CYS B C 1
ATOM 5006 O O . CYS B 1 168 ? -4.941 33.312 10.281 1 96.12 168 CYS B O 1
ATOM 5008 N N . TRP B 1 169 ? -2.734 33.094 10.094 1 93.44 169 TRP B N 1
ATOM 5009 C CA . TRP B 1 169 ? -2.521 34.531 10.055 1 93.44 169 TRP B CA 1
ATOM 5010 C C . TRP B 1 169 ? -3.197 35.156 8.828 1 93.44 169 TRP B C 1
ATOM 5012 O O . TRP B 1 169 ? -3.771 36.25 8.906 1 93.44 169 TRP B O 1
ATOM 5022 N N . GLN B 1 170 ? -3.131 34.469 7.762 1 90.56 170 GLN B N 1
ATOM 5023 C CA . GLN B 1 170 ? -3.775 34.938 6.543 1 90.56 170 GLN B CA 1
ATOM 5024 C C . GLN B 1 170 ? -5.281 35.094 6.742 1 90.56 170 GLN B C 1
ATOM 5026 O O . GLN B 1 170 ? -5.867 36.094 6.332 1 90.56 170 GLN B O 1
ATOM 5031 N N . LEU B 1 171 ? -5.844 34.125 7.312 1 92.94 171 LEU B N 1
ATOM 5032 C CA . LEU B 1 171 ? -7.277 34.188 7.57 1 92.94 171 LEU B CA 1
ATOM 5033 C C . LEU B 1 171 ? -7.598 35.312 8.562 1 92.94 171 LEU B C 1
ATOM 5035 O O . LEU B 1 171 ? -8.586 36.031 8.391 1 92.94 171 LEU B O 1
ATOM 5039 N N . LEU B 1 172 ? -6.805 35.438 9.547 1 91.88 172 LEU B N 1
ATOM 5040 C CA . LEU B 1 172 ? -7 36.469 10.57 1 91.88 172 LEU B CA 1
ATOM 5041 C C . LEU B 1 172 ? -6.902 37.875 9.977 1 91.88 172 LEU B C 1
ATOM 5043 O O . LEU B 1 172 ? -7.656 38.75 10.359 1 91.88 172 LEU B O 1
ATOM 5047 N N . GLU B 1 173 ? -6.016 38.031 9.109 1 86.06 173 GLU B N 1
ATOM 5048 C CA . GLU B 1 173 ? -5.836 39.344 8.469 1 86.06 173 GLU B CA 1
ATOM 5049 C C . GLU B 1 173 ? -6.992 39.656 7.523 1 86.06 173 GLU B C 1
ATOM 5051 O O . GLU B 1 173 ? -7.41 40.812 7.41 1 86.06 173 GLU B O 1
ATOM 5056 N N . ALA B 1 174 ? -7.445 38.625 6.883 1 81.31 174 ALA B N 1
ATOM 5057 C CA . ALA B 1 174 ? -8.539 38.812 5.934 1 81.31 174 ALA B CA 1
ATOM 5058 C C . ALA B 1 174 ? -9.859 39.094 6.656 1 81.31 174 ALA B C 1
ATOM 5060 O O . ALA B 1 174 ? -10.664 39.906 6.219 1 81.31 174 ALA B O 1
ATOM 5061 N N . LYS B 1 175 ? -10.078 38.375 7.738 1 86.5 175 LYS B N 1
ATOM 5062 C CA . LYS B 1 175 ? -11.344 38.5 8.469 1 86.5 175 LYS B CA 1
ATOM 5063 C C . LYS B 1 175 ? -11.102 38.812 9.938 1 86.5 175 LYS B C 1
ATOM 5065 O O . LYS B 1 175 ? -11.609 38.125 10.82 1 86.5 175 LYS B O 1
ATOM 5070 N N . THR B 1 176 ? -10.5 39.906 10.18 1 87.38 176 THR B N 1
ATOM 5071 C CA . THR B 1 176 ? -10.031 40.25 11.516 1 87.38 176 THR B CA 1
ATOM 5072 C C . THR B 1 176 ? -11.211 40.438 12.469 1 87.38 176 THR B C 1
ATOM 5074 O O . THR B 1 176 ? -11.219 39.875 13.562 1 87.38 176 THR B O 1
ATOM 5077 N N . THR B 1 177 ? -12.195 41.156 12.055 1 81.81 177 THR B N 1
ATOM 5078 C CA . THR B 1 177 ? -13.289 41.5 12.938 1 81.81 177 THR B CA 1
ATOM 5079 C C . THR B 1 177 ? -14.055 40.25 13.383 1 81.81 177 THR B C 1
ATOM 5081 O O . THR B 1 177 ? -14.375 40.094 14.562 1 81.81 177 THR B O 1
ATOM 5084 N N . ALA B 1 178 ? -14.344 39.438 12.438 1 86.69 178 ALA B N 1
ATOM 5085 C CA . ALA B 1 178 ? -15.078 38.219 12.734 1 86.69 178 ALA B CA 1
ATOM 5086 C C . ALA B 1 178 ? -14.281 37.312 13.672 1 86.69 178 ALA B C 1
ATOM 5088 O O . ALA B 1 178 ? -14.836 36.688 14.586 1 86.69 178 ALA B O 1
ATOM 5089 N N . CYS B 1 179 ? -13.008 37.281 13.5 1 92.81 179 CYS B N 1
ATOM 5090 C CA . CYS B 1 179 ? -12.133 36.406 14.297 1 92.81 179 CYS B CA 1
ATOM 5091 C C . CYS B 1 179 ? -12.016 36.938 15.727 1 92.81 179 CYS B C 1
ATOM 5093 O O . CYS B 1 179 ? -11.992 36.156 16.672 1 92.81 179 CYS B O 1
ATOM 5095 N N . LEU B 1 180 ? -12 38.25 15.875 1 91.31 180 LEU B N 1
ATOM 5096 C CA . LEU B 1 180 ? -11.836 38.875 17.188 1 91.31 180 LEU B CA 1
ATOM 5097 C C . LEU B 1 180 ? -13.07 38.625 18.047 1 91.31 180 LEU B C 1
ATOM 5099 O O . LEU B 1 180 ? -12.992 38.656 19.281 1 91.31 180 LEU B O 1
ATOM 5103 N N . GLN B 1 181 ? -14.109 38.375 17.406 1 88.69 181 GLN B N 1
ATOM 5104 C CA . GLN B 1 181 ? -15.352 38.156 18.141 1 88.69 181 GLN B CA 1
ATOM 5105 C C . GLN B 1 181 ? -15.508 36.719 18.562 1 88.69 181 GLN B C 1
ATOM 5107 O O . GLN B 1 181 ? -16.328 36.406 19.422 1 88.69 181 GLN B O 1
ATOM 5112 N N . SER B 1 182 ? -14.703 35.906 18.094 1 91.94 182 SER B N 1
ATOM 5113 C CA . SER B 1 182 ? -14.797 34.5 18.391 1 91.94 182 SER B CA 1
ATOM 5114 C C . SER B 1 182 ? -14.367 34.188 19.828 1 91.94 182 SER B C 1
ATOM 5116 O O . SER B 1 182 ? -13.594 34.938 20.406 1 91.94 182 SER B O 1
ATOM 5118 N N . GLU B 1 183 ? -14.844 33.125 20.375 1 91.31 183 GLU B N 1
ATOM 5119 C CA . GLU B 1 183 ? -14.547 32.75 21.75 1 91.31 183 GLU B CA 1
ATOM 5120 C C . GLU B 1 183 ? -13.148 32.156 21.875 1 91.31 183 GLU B C 1
ATOM 5122 O O . GLU B 1 183 ? -12.57 32.125 22.969 1 91.31 183 GLU B O 1
ATOM 5127 N N . GLY B 1 184 ? -12.68 31.781 20.797 1 91.56 184 GLY B N 1
ATOM 5128 C CA . GLY B 1 184 ? -11.344 31.188 20.812 1 91.56 184 GLY B CA 1
ATOM 5129 C C . GLY B 1 184 ? -10.273 32.156 21.281 1 91.56 184 GLY B C 1
ATOM 5130 O O . GLY B 1 184 ? -9.242 31.734 21.812 1 91.56 184 GLY B O 1
ATOM 5131 N N . LEU B 1 185 ? -10.539 33.438 21.141 1 93.69 185 LEU B N 1
ATOM 5132 C CA . LEU B 1 185 ? -9.594 34.469 21.531 1 93.69 185 LEU B CA 1
ATOM 5133 C C . LEU B 1 185 ? -9.336 34.438 23.031 1 93.69 185 LEU B C 1
ATOM 5135 O O . LEU B 1 185 ? -8.242 34.781 23.484 1 93.69 185 LEU B O 1
ATOM 5139 N N . LEU B 1 186 ? -10.25 33.938 23.797 1 92.31 186 LEU B N 1
ATOM 5140 C CA . LEU B 1 186 ? -10.188 33.969 25.25 1 92.31 186 LEU B CA 1
ATOM 5141 C C . LEU B 1 186 ? -9.211 32.938 25.781 1 92.31 186 LEU B C 1
ATOM 5143 O O . LEU B 1 186 ? -8.742 33.031 26.922 1 92.31 186 LEU B O 1
ATOM 5147 N N . TRP B 1 187 ? -8.82 32.031 24.953 1 88.81 187 TRP B N 1
ATOM 5148 C CA . TRP B 1 187 ? -8.031 30.906 25.438 1 88.81 187 TRP B CA 1
ATOM 5149 C C . TRP B 1 187 ? -6.617 30.938 24.875 1 88.81 187 TRP B C 1
ATOM 5151 O O . TRP B 1 187 ? -5.828 30.031 25.109 1 88.81 187 TRP B O 1
ATOM 5161 N N . ILE B 1 188 ? -6.332 31.984 24.25 1 92.69 188 ILE B N 1
ATOM 5162 C CA . ILE B 1 188 ? -5 32.062 23.656 1 92.69 188 ILE B CA 1
ATOM 5163 C C . ILE B 1 188 ? -3.994 32.531 24.688 1 92.69 188 ILE B C 1
ATOM 5165 O O . ILE B 1 188 ? -4.375 33.125 25.703 1 92.69 188 ILE B O 1
ATOM 5169 N N . SER B 1 189 ? -2.771 32.219 24.484 1 93.5 189 SER B N 1
ATOM 5170 C CA . SER B 1 189 ? -1.694 32.656 25.359 1 93.5 189 SER B CA 1
ATOM 5171 C C . SER B 1 189 ? -1.369 34.125 25.141 1 93.5 189 SER B C 1
ATOM 5173 O O . SER B 1 189 ? -1.771 34.719 24.141 1 93.5 189 SER B O 1
ATOM 5175 N N . ARG B 1 190 ? -0.77 34.719 26.109 1 93.19 190 ARG B N 1
ATOM 5176 C CA . ARG B 1 190 ? -0.352 36.094 26.016 1 93.19 190 ARG B CA 1
ATOM 5177 C C . ARG B 1 190 ? 0.61 36.312 24.844 1 93.19 190 ARG B C 1
ATOM 5179 O O . ARG B 1 190 ? 0.582 37.344 24.172 1 93.19 190 ARG B O 1
ATOM 5186 N N . ASP B 1 191 ? 1.407 35.375 24.656 1 93.75 191 ASP B N 1
ATOM 5187 C CA . ASP B 1 191 ? 2.373 35.438 23.562 1 93.75 191 ASP B CA 1
ATOM 5188 C C . ASP B 1 191 ? 1.67 35.5 22.203 1 93.75 191 ASP B C 1
ATOM 5190 O O . ASP B 1 191 ? 2.086 36.25 21.328 1 93.75 191 ASP B O 1
ATOM 5194 N N . THR B 1 192 ? 0.688 34.656 22.062 1 94.12 192 THR B N 1
ATOM 5195 C CA . THR B 1 192 ? -0.071 34.688 20.812 1 94.12 192 THR B CA 1
ATOM 5196 C C . THR B 1 192 ? -0.801 36 20.641 1 94.12 192 THR B C 1
ATOM 5198 O O . THR B 1 192 ? -0.861 36.562 19.531 1 94.12 192 THR B O 1
ATOM 5201 N N . LEU B 1 193 ? -1.407 36.5 21.719 1 94.31 193 LEU B N 1
ATOM 5202 C CA . LEU B 1 193 ? -2.066 37.781 21.656 1 94.31 193 LEU B CA 1
ATOM 5203 C C . LEU B 1 193 ? -1.075 38.875 21.281 1 94.31 193 LEU B C 1
ATOM 5205 O O . LEU B 1 193 ? -1.396 39.781 20.484 1 94.31 193 LEU B O 1
ATOM 5209 N N . SER B 1 194 ? 0.052 38.875 21.859 1 94.44 194 SER B N 1
ATOM 5210 C CA . SER B 1 194 ? 1.096 39.844 21.531 1 94.44 194 SER B CA 1
ATOM 5211 C C . SER B 1 194 ? 1.451 39.781 20.062 1 94.44 194 SER B C 1
ATOM 5213 O O . SER B 1 194 ? 1.627 40.844 19.422 1 94.44 194 SER B O 1
ATOM 5215 N N . SER B 1 195 ? 1.58 38.594 19.562 1 93.81 195 SER B N 1
ATOM 5216 C CA . SER B 1 195 ? 1.91 38.438 18.141 1 93.81 195 SER B CA 1
ATOM 5217 C C . SER B 1 195 ? 0.798 39 17.25 1 93.81 195 SER B C 1
ATOM 5219 O O . SER B 1 195 ? 1.064 39.531 16.172 1 93.81 195 SER B O 1
ATOM 5221 N N . LEU B 1 196 ? -0.388 38.781 17.641 1 92.81 196 LEU B N 1
ATOM 5222 C CA . LEU B 1 196 ? -1.541 39.281 16.906 1 92.81 196 LEU B CA 1
ATOM 5223 C C . LEU B 1 196 ? -1.532 40.812 16.859 1 92.81 196 LEU B C 1
ATOM 5225 O O . LEU B 1 196 ? -1.729 41.406 15.805 1 92.81 196 LEU B O 1
ATOM 5229 N N . LEU B 1 197 ? -1.291 41.438 17.984 1 91.62 197 LEU B N 1
ATOM 5230 C CA . LEU B 1 197 ? -1.38 42.906 18.109 1 91.62 197 LEU B CA 1
ATOM 5231 C C . LEU B 1 197 ? -0.161 43.562 17.469 1 91.62 197 LEU B C 1
ATOM 5233 O O . LEU B 1 197 ? -0.198 44.75 17.156 1 91.62 197 LEU B O 1
ATOM 5237 N N . LYS B 1 198 ? 0.894 42.844 17.328 1 90.56 198 LYS B N 1
ATOM 5238 C CA . LYS B 1 198 ? 2.096 43.375 16.703 1 90.56 198 LYS B CA 1
ATOM 5239 C C . LYS B 1 198 ? 1.923 43.469 15.188 1 90.56 198 LYS B C 1
ATOM 5241 O O . LYS B 1 198 ? 2.639 44.219 14.523 1 90.56 198 LYS B O 1
ATOM 5246 N N . ARG B 1 199 ? 1.007 42.781 14.75 1 88.25 199 ARG B N 1
ATOM 5247 C CA . ARG B 1 199 ? 0.819 42.75 13.305 1 88.25 199 ARG B CA 1
ATOM 5248 C C . ARG B 1 199 ? 0.188 44.031 12.797 1 88.25 199 ARG B C 1
ATOM 5250 O O . ARG B 1 199 ? -0.773 44.531 13.383 1 88.25 199 ARG B O 1
ATOM 5257 N N . ASP B 1 200 ? 0.686 44.469 11.672 1 82.69 200 ASP B N 1
ATOM 5258 C CA . ASP B 1 200 ? 0.226 45.75 11.102 1 82.69 200 ASP B CA 1
ATOM 5259 C C . ASP B 1 200 ? -0.832 45.5 10.031 1 82.69 200 ASP B C 1
ATOM 5261 O O . ASP B 1 200 ? -1.557 46.438 9.648 1 82.69 200 ASP B O 1
ATOM 5265 N N . THR B 1 201 ? -0.997 44.312 9.617 1 78.81 201 THR B N 1
ATOM 5266 C CA . THR B 1 201 ? -1.801 44.031 8.43 1 78.81 201 THR B CA 1
ATOM 5267 C C . THR B 1 201 ? -3.219 43.625 8.82 1 78.81 201 THR B C 1
ATOM 5269 O O . THR B 1 201 ? -3.971 43.125 7.996 1 78.81 201 THR B O 1
ATOM 5272 N N . LEU B 1 202 ? -3.602 43.938 10.023 1 82.19 202 LEU B N 1
ATOM 5273 C CA . LEU B 1 202 ? -4.945 43.562 10.445 1 82.19 202 LEU B CA 1
ATOM 5274 C C . LEU B 1 202 ? -5.992 44.469 9.812 1 82.19 202 LEU B C 1
ATOM 5276 O O . LEU B 1 202 ? -5.777 45.688 9.695 1 82.19 202 LEU B O 1
ATOM 5280 N N . SER B 1 203 ? -6.965 43.812 9.234 1 71.94 203 SER B N 1
ATOM 5281 C CA . SER B 1 203 ? -8.047 44.562 8.625 1 71.94 203 SER B CA 1
ATOM 5282 C C . SER B 1 203 ? -9.125 44.906 9.648 1 71.94 203 SER B C 1
ATOM 5284 O O . SER B 1 203 ? -9.938 44.062 10.008 1 71.94 203 SER B O 1
ATOM 5286 N N . LEU B 1 204 ? -9.07 46.125 10.133 1 69.25 204 LEU B N 1
ATOM 5287 C CA . LEU B 1 204 ? -9.992 46.531 11.188 1 69.25 204 LEU B CA 1
ATOM 5288 C C . LEU B 1 204 ? -11.117 47.406 10.633 1 69.25 204 LEU B C 1
ATOM 5290 O O . LEU B 1 204 ? -10.859 48.469 10.07 1 69.25 204 LEU B O 1
ATOM 5294 N N . VAL B 1 205 ? -12.305 46.812 10.625 1 59.91 205 VAL B N 1
ATOM 5295 C CA . VAL B 1 205 ? -13.453 47.594 10.172 1 59.91 205 VAL B CA 1
ATOM 5296 C C . VAL B 1 205 ? -13.805 48.656 11.203 1 59.91 205 VAL B C 1
ATOM 5298 O O . VAL B 1 205 ? -14.117 49.781 10.852 1 59.91 205 VAL B O 1
ATOM 5301 N N . ASP B 1 206 ? -13.75 48.344 12.477 1 63.09 206 ASP B N 1
ATOM 5302 C CA . ASP B 1 206 ? -14.125 49.25 13.555 1 63.09 206 ASP B CA 1
ATOM 5303 C C . ASP B 1 206 ? -12.898 49.969 14.141 1 63.09 206 ASP B C 1
ATOM 5305 O O . ASP B 1 206 ? -12.969 50.531 15.227 1 63.09 206 ASP B O 1
ATOM 5309 N N . GLY B 1 207 ? -11.812 49.812 13.398 1 70.81 207 GLY B N 1
ATOM 5310 C CA . GLY B 1 207 ? -10.594 50.5 13.812 1 70.81 207 GLY B CA 1
ATOM 5311 C C . GLY B 1 207 ? -9.906 49.844 14.992 1 70.81 207 GLY B C 1
ATOM 5312 O O . GLY B 1 207 ? -10.148 48.656 15.281 1 70.81 207 GLY B O 1
ATOM 5313 N N . GLU B 1 208 ? -9.094 50.656 15.742 1 82.56 208 GLU B N 1
ATOM 5314 C CA . GLU B 1 208 ? -8.281 50.156 16.844 1 82.56 208 GLU B CA 1
ATOM 5315 C C . GLU B 1 208 ? -9.133 49.875 18.078 1 82.56 208 GLU B C 1
ATOM 5317 O O . GLU B 1 208 ? -8.711 49.156 18.984 1 82.56 208 GLU B O 1
ATOM 5322 N N . CYS B 1 209 ? -10.352 50.406 18.031 1 82 209 CYS B N 1
ATOM 5323 C CA . CYS B 1 209 ? -11.242 50.188 19.172 1 82 209 CYS B CA 1
ATOM 5324 C C . CYS B 1 209 ? -11.609 48.719 19.281 1 82 209 CYS B C 1
ATOM 5326 O O . CYS B 1 209 ? -11.758 48.188 20.391 1 82 209 CYS B O 1
ATOM 5328 N N . ALA B 1 210 ? -11.766 48.094 18.125 1 86.06 210 ALA B N 1
ATOM 5329 C CA . ALA B 1 210 ? -12.094 46.688 18.109 1 86.06 210 ALA B CA 1
ATOM 5330 C C . ALA B 1 210 ? -10.984 45.844 18.766 1 86.06 210 ALA B C 1
ATOM 5332 O O . ALA B 1 210 ? -11.258 44.875 19.469 1 86.06 210 ALA B O 1
ATOM 5333 N N . ILE B 1 211 ? -9.766 46.281 18.578 1 91.38 211 ILE B N 1
ATOM 5334 C CA . ILE B 1 211 ? -8.617 45.594 19.141 1 91.38 211 ILE B CA 1
ATOM 5335 C C . ILE B 1 211 ? -8.609 45.75 20.656 1 91.38 211 ILE B C 1
ATOM 5337 O O . ILE B 1 211 ? -8.336 44.812 21.391 1 91.38 211 ILE B O 1
ATOM 5341 N N . PHE B 1 212 ? -8.914 46.938 21.078 1 92.31 212 PHE B N 1
ATOM 5342 C CA . PHE B 1 212 ? -8.953 47.188 22.516 1 92.31 212 PHE B CA 1
ATOM 5343 C C . PHE B 1 212 ? -10.047 46.344 23.188 1 92.31 212 PHE B C 1
ATOM 5345 O O . PHE B 1 212 ? -9.82 45.75 24.234 1 92.31 212 PHE B O 1
ATOM 5352 N N . LYS B 1 213 ? -11.203 46.344 22.578 1 91.44 213 LYS B N 1
ATOM 5353 C CA . LYS B 1 213 ? -12.305 45.562 23.125 1 91.44 213 LYS B CA 1
ATOM 5354 C C . LYS B 1 213 ? -11.945 44.094 23.203 1 91.44 213 LYS B C 1
ATOM 5356 O O . LYS B 1 213 ? -12.266 43.438 24.203 1 91.44 213 LYS B O 1
ATOM 5361 N N . ALA B 1 214 ? -11.297 43.625 22.203 1 93.44 214 ALA B N 1
ATOM 5362 C CA . ALA B 1 214 ? -10.875 42.219 22.172 1 93.44 214 ALA B CA 1
ATOM 5363 C C . ALA B 1 214 ? -9.844 41.938 23.266 1 93.44 214 ALA B C 1
ATOM 5365 O O . ALA B 1 214 ? -9.93 40.938 23.953 1 93.44 214 ALA B O 1
ATOM 5366 N N . ALA B 1 215 ? -8.852 42.812 23.391 1 94.38 215 ALA B N 1
ATOM 5367 C CA . ALA B 1 215 ? -7.824 42.656 24.422 1 94.38 215 ALA B CA 1
ATOM 5368 C C . ALA B 1 215 ? -8.43 42.719 25.812 1 94.38 215 ALA B C 1
ATOM 5370 O O . ALA B 1 215 ? -8 41.969 26.719 1 94.38 215 ALA B O 1
ATOM 5371 N N . ARG B 1 216 ? -9.359 43.594 25.953 1 93.81 216 ARG B N 1
ATOM 5372 C CA . ARG B 1 216 ? -10.031 43.688 27.234 1 93.81 216 ARG B CA 1
ATOM 5373 C C . ARG B 1 216 ? -10.805 42.406 27.562 1 93.81 216 ARG B C 1
ATOM 5375 O O . ARG B 1 216 ? -10.789 41.938 28.688 1 93.81 216 ARG B O 1
ATOM 5382 N N . ARG B 1 217 ? -11.531 41.906 26.609 1 94.12 217 ARG B N 1
ATOM 5383 C CA . ARG B 1 217 ? -12.258 40.625 26.781 1 94.12 217 ARG B CA 1
ATOM 5384 C C . ARG B 1 217 ? -11.312 39.5 27.172 1 94.12 217 ARG B C 1
ATOM 5386 O O . ARG B 1 217 ? -11.641 38.688 28.031 1 94.12 217 ARG B O 1
ATOM 5393 N N . TRP B 1 218 ? -10.219 39.438 26.453 1 95.31 218 TRP B N 1
ATOM 5394 C CA . TRP B 1 218 ? -9.203 38.438 26.75 1 95.31 218 TRP B CA 1
ATOM 5395 C C . TRP B 1 218 ? -8.688 38.594 28.188 1 95.31 218 TRP B C 1
ATOM 5397 O O . TRP B 1 218 ? -8.547 37.594 28.906 1 95.31 218 TRP B O 1
ATOM 5407 N N . ALA B 1 219 ? -8.375 39.781 28.656 1 94.56 219 ALA B N 1
ATOM 5408 C CA . ALA B 1 219 ? -7.875 40.062 30 1 94.56 219 ALA B CA 1
ATOM 5409 C C . ALA B 1 219 ? -8.93 39.719 31.062 1 94.56 219 ALA B C 1
ATOM 5411 O O . ALA B 1 219 ? -8.602 39.219 32.125 1 94.56 219 ALA B O 1
ATOM 5412 N N . ALA B 1 220 ? -10.141 40.062 30.766 1 94 220 ALA B N 1
ATOM 5413 C CA . ALA B 1 220 ? -11.234 39.75 31.688 1 94 220 ALA B CA 1
ATOM 5414 C C . ALA B 1 220 ? -11.391 38.25 31.875 1 94 220 ALA B C 1
ATOM 5416 O O . ALA B 1 220 ? -11.625 37.781 33 1 94 220 ALA B O 1
ATOM 5417 N N . ALA B 1 221 ? -11.312 37.531 30.828 1 93.31 221 ALA B N 1
ATOM 5418 C CA . ALA B 1 221 ? -11.422 36.062 30.891 1 93.31 221 ALA B CA 1
ATOM 5419 C C . ALA B 1 221 ? -10.273 35.469 31.688 1 93.31 221 ALA B C 1
ATOM 5421 O O . ALA B 1 221 ? -10.477 34.531 32.438 1 93.31 221 ALA B O 1
ATOM 5422 N N . ASN B 1 222 ? -9.039 36 31.469 1 92.06 222 ASN B N 1
ATOM 5423 C CA . ASN B 1 222 ? -7.883 35.5 32.219 1 92.06 222 ASN B CA 1
ATOM 5424 C C . ASN B 1 222 ? -7.977 35.875 33.688 1 92.06 222 ASN B C 1
ATOM 5426 O O . ASN B 1 222 ? -7.449 35.156 34.562 1 92.06 222 ASN B O 1
ATOM 5430 N N . CYS B 1 223 ? -8.602 37 33.969 1 91.75 223 CYS B N 1
ATOM 5431 C CA . CYS B 1 223 ? -8.828 37.375 35.344 1 91.75 223 CYS B CA 1
ATOM 5432 C C . CYS B 1 223 ? -9.82 36.438 36.031 1 91.75 223 CYS B C 1
ATOM 5434 O O . CYS B 1 223 ? -9.648 36.094 37.188 1 91.75 223 CYS B O 1
ATOM 5436 N N . LYS B 1 224 ? -10.789 36.094 35.312 1 91.19 224 LYS B N 1
ATOM 5437 C CA . LYS B 1 224 ? -11.789 35.156 35.844 1 91.19 224 LYS B CA 1
ATOM 5438 C C . LYS B 1 224 ? -11.164 33.812 36.156 1 91.19 224 LYS B C 1
ATOM 5440 O O . LYS B 1 224 ? -11.531 33.156 37.156 1 91.19 224 LYS B O 1
ATOM 5445 N N . LEU B 1 225 ? -10.312 33.438 35.312 1 89 225 LEU B N 1
ATOM 5446 C CA . LEU B 1 225 ? -9.633 32.156 35.5 1 89 225 LEU B CA 1
ATOM 5447 C C . LEU B 1 225 ? -8.781 32.188 36.781 1 89 225 LEU B C 1
ATOM 5449 O O . LEU B 1 225 ? -8.609 31.172 37.438 1 89 225 LEU B O 1
ATOM 5453 N N . ARG B 1 226 ? -8.219 33.438 37.062 1 88.56 226 ARG B N 1
ATOM 5454 C CA . ARG B 1 226 ? -7.383 33.594 38.25 1 88.56 226 ARG B CA 1
ATOM 5455 C C . ARG B 1 226 ? -8.203 34.031 39.438 1 88.56 226 ARG B C 1
ATOM 5457 O O . ARG B 1 226 ? -7.656 34.312 40.5 1 88.56 226 ARG B O 1
ATOM 5464 N N . ASP B 1 227 ? -9.5 34.219 39.344 1 88.69 227 ASP B N 1
ATOM 5465 C CA . ASP B 1 227 ? -10.453 34.594 40.406 1 88.69 227 ASP B CA 1
ATOM 5466 C C . ASP B 1 227 ? -10.25 36.031 40.844 1 88.69 227 ASP B C 1
ATOM 5468 O O . ASP B 1 227 ? -10.266 36.312 42.031 1 88.69 227 ASP B O 1
ATOM 5472 N N . PHE B 1 228 ? -9.891 36.781 39.906 1 87.56 228 PHE B N 1
ATOM 5473 C CA . PHE B 1 228 ? -9.781 38.219 40.156 1 87.56 228 PHE B CA 1
ATOM 5474 C C . PHE B 1 228 ? -10.992 38.969 39.625 1 87.56 228 PHE B C 1
ATOM 5476 O O . PHE B 1 228 ? -11.602 38.531 38.625 1 87.56 228 PHE B O 1
ATOM 5483 N N . GLU B 1 229 ? -11.461 39.938 40.281 1 87.81 229 GLU B N 1
ATOM 5484 C CA . GLU B 1 229 ? -12.461 40.812 39.688 1 87.81 229 GLU B CA 1
ATOM 5485 C C . GLU B 1 229 ? -11.836 41.688 38.594 1 87.81 229 GLU B C 1
ATOM 5487 O O . GLU B 1 229 ? -10.75 42.219 38.781 1 87.81 229 GLU B O 1
ATOM 5492 N N . PRO B 1 230 ? -12.453 41.656 37.562 1 87.38 230 PRO B N 1
ATOM 5493 C CA . PRO B 1 230 ? -11.891 42.438 36.469 1 87.38 230 PRO B CA 1
ATOM 5494 C C . PRO B 1 230 ? -11.922 43.938 36.719 1 87.38 230 PRO B C 1
ATOM 5496 O O . PRO B 1 230 ? -12.844 44.625 36.25 1 87.38 230 PRO B O 1
ATOM 5499 N N . THR B 1 231 ? -11.008 44.438 37.469 1 89.12 231 THR B N 1
ATOM 5500 C CA . THR B 1 231 ? -10.836 45.875 37.688 1 89.12 231 THR B CA 1
ATOM 5501 C C . THR B 1 231 ? -9.766 46.438 36.75 1 89.12 231 THR B C 1
ATOM 5503 O O . THR B 1 231 ? -9.008 45.688 36.125 1 89.12 231 THR B O 1
ATOM 5506 N N . GLY B 1 232 ? -9.82 47.719 36.562 1 89.62 232 GLY B N 1
ATOM 5507 C CA . GLY B 1 232 ? -8.883 48.375 35.656 1 89.62 232 GLY B CA 1
ATOM 5508 C C . GLY B 1 232 ? -7.434 48.031 35.969 1 89.62 232 GLY B C 1
ATOM 5509 O O . GLY B 1 232 ? -6.652 47.719 35.062 1 89.62 232 GLY B O 1
ATOM 5510 N N . ASP B 1 233 ? -7.129 48 37.188 1 90.31 233 ASP B N 1
ATOM 5511 C CA . ASP B 1 233 ? -5.758 47.719 37.625 1 90.31 233 ASP B CA 1
ATOM 5512 C C . ASP B 1 233 ? -5.383 46.281 37.375 1 90.31 233 ASP B C 1
ATOM 5514 O O . ASP B 1 233 ? -4.254 45.969 36.969 1 90.31 233 ASP B O 1
ATOM 5518 N N . LYS B 1 234 ? -6.277 45.406 37.625 1 92 234 LYS B N 1
ATOM 5519 C CA . LYS B 1 234 ? -6.012 44 37.438 1 92 234 LYS B CA 1
ATOM 5520 C C . LYS B 1 234 ? -5.91 43.656 35.938 1 92 234 LYS B C 1
ATOM 5522 O O . LYS B 1 234 ? -5.098 42.812 35.562 1 92 234 LYS B O 1
ATOM 5527 N N . LEU B 1 235 ? -6.82 44.281 35.25 1 93.31 235 LEU B N 1
ATOM 5528 C CA . LEU B 1 235 ? -6.762 44.062 33.781 1 93.31 235 LEU B CA 1
ATOM 5529 C C . LEU B 1 235 ? -5.414 44.5 33.25 1 93.31 235 LEU B C 1
ATOM 5531 O O . LEU B 1 235 ? -4.836 43.812 32.375 1 93.31 235 LEU B O 1
ATOM 5535 N N . ARG B 1 236 ? -4.953 45.656 33.719 1 92.69 236 ARG B N 1
ATOM 5536 C CA . ARG B 1 236 ? -3.635 46.156 33.312 1 92.69 236 ARG B CA 1
ATOM 5537 C C . ARG B 1 236 ? -2.541 45.156 33.719 1 92.69 236 ARG B C 1
ATOM 5539 O O . ARG B 1 236 ? -1.586 44.969 32.969 1 92.69 236 ARG B O 1
ATOM 5546 N N . GLY B 1 237 ? -2.66 44.562 34.844 1 91.44 237 GLY B N 1
ATOM 5547 C CA . GLY B 1 237 ? -1.69 43.594 35.312 1 91.44 237 GLY B CA 1
ATOM 5548 C C . GLY B 1 237 ? -1.611 42.344 34.469 1 91.44 237 GLY B C 1
ATOM 5549 O O . GLY B 1 237 ? -0.54 41.75 34.344 1 91.44 237 GLY B O 1
ATOM 5550 N N . VAL B 1 238 ? -2.748 41.969 34 1 91.81 238 VAL B N 1
ATOM 5551 C CA . VAL B 1 238 ? -2.795 40.75 33.156 1 91.81 238 VAL B CA 1
ATOM 5552 C C . VAL B 1 238 ? -2.244 41.062 31.781 1 91.81 238 VAL B C 1
ATOM 5554 O O . VAL B 1 238 ? -1.553 40.219 31.188 1 91.81 238 VAL B O 1
ATOM 5557 N N . LEU B 1 239 ? -2.584 42.219 31.172 1 92.56 239 LEU B N 1
ATOM 5558 C CA . LEU B 1 239 ? -2.146 42.594 29.828 1 92.56 239 LEU B CA 1
ATOM 5559 C C . LEU B 1 239 ? -0.657 42.906 29.812 1 92.56 239 LEU B C 1
ATOM 5561 O O . LEU B 1 239 ? 0.053 42.562 28.875 1 92.56 239 LEU B O 1
ATOM 5565 N N . LYS B 1 240 ? -0.108 43.562 30.781 1 91.31 240 LYS B N 1
ATOM 5566 C CA . LYS B 1 240 ? 1.298 43.906 30.953 1 91.31 240 LYS B CA 1
ATOM 5567 C C . LYS B 1 240 ? 1.83 44.625 29.719 1 91.31 240 LYS B C 1
ATOM 5569 O O . LYS B 1 240 ? 1.273 45.656 29.297 1 91.31 240 LYS B O 1
ATOM 5574 N N . GLU B 1 241 ? 2.793 43.969 29.016 1 90.56 241 GLU B N 1
ATOM 5575 C CA . GLU B 1 241 ? 3.469 44.625 27.891 1 90.56 241 GLU B CA 1
ATOM 5576 C C . GLU B 1 241 ? 2.572 44.656 26.656 1 90.56 241 GLU B C 1
ATOM 5578 O O . GLU B 1 241 ? 2.791 45.469 25.75 1 90.56 241 GLU B O 1
ATOM 5583 N N . VAL B 1 242 ? 1.535 43.844 26.656 1 92.88 242 VAL B N 1
ATOM 5584 C CA . VAL B 1 242 ? 0.656 43.75 25.484 1 92.88 242 VAL B CA 1
ATOM 5585 C C . VAL B 1 242 ? -0.149 45.062 25.359 1 92.88 242 VAL B C 1
ATOM 5587 O O . VAL B 1 242 ? -0.592 45.406 24.266 1 92.88 242 VAL B O 1
ATOM 5590 N N . LEU B 1 243 ? -0.351 45.75 26.5 1 92.06 243 LEU B N 1
ATOM 5591 C CA . LEU B 1 243 ? -1.098 47 26.516 1 92.06 243 LEU B CA 1
ATOM 5592 C C . LEU B 1 243 ? -0.446 48.031 25.609 1 92.06 243 LEU B C 1
ATOM 5594 O O . LEU B 1 243 ? -1.139 48.844 24.969 1 92.06 243 LEU B O 1
ATOM 5598 N N . TYR B 1 244 ? 0.805 47.969 25.5 1 90.44 244 TYR B N 1
ATOM 5599 C CA . TYR B 1 244 ? 1.551 48.969 24.75 1 90.44 244 TYR B CA 1
ATOM 5600 C C . TYR B 1 244 ? 1.531 48.656 23.266 1 90.44 244 TYR B C 1
ATOM 5602 O O . TYR B 1 244 ? 1.968 49.5 22.453 1 90.44 244 TYR B O 1
ATOM 5610 N N . LEU B 1 245 ? 1.022 47.562 22.906 1 91.12 245 LEU B N 1
ATOM 5611 C CA . LEU B 1 245 ? 0.922 47.188 21.5 1 91.12 245 LEU B CA 1
ATOM 5612 C C . LEU B 1 245 ? -0.385 47.688 20.891 1 91.12 245 LEU B C 1
ATOM 5614 O O . LEU B 1 245 ? -0.537 47.75 19.672 1 91.12 245 LEU B O 1
ATOM 5618 N N . ILE B 1 246 ? -1.301 48.031 21.781 1 91.25 246 ILE B N 1
ATOM 5619 C CA . ILE B 1 246 ? -2.531 48.656 21.312 1 91.25 246 ILE B CA 1
ATOM 5620 C C . ILE B 1 246 ? -2.254 50.094 20.891 1 91.25 246 ILE B C 1
ATOM 5622 O O . ILE B 1 246 ? -1.628 50.844 21.641 1 91.25 246 ILE B O 1
ATOM 5626 N N . ARG B 1 247 ? -2.695 50.438 19.797 1 86.44 247 ARG B N 1
ATOM 5627 C CA . ARG B 1 247 ? -2.412 51.781 19.25 1 86.44 247 ARG B CA 1
ATOM 5628 C C . ARG B 1 247 ? -3.52 52.75 19.609 1 86.44 247 ARG B C 1
ATOM 5630 O O . ARG B 1 247 ? -4.297 53.156 18.734 1 86.44 247 ARG B O 1
ATOM 5637 N N . PHE B 1 248 ? -3.471 53.25 20.859 1 87.62 248 PHE B N 1
ATOM 5638 C CA . PHE B 1 248 ? -4.508 54.125 21.406 1 87.62 248 PHE B CA 1
ATOM 5639 C C . PHE B 1 248 ? -4.551 55.469 20.656 1 87.62 248 PHE B C 1
ATOM 5641 O O . PHE B 1 248 ? -5.629 56 20.406 1 87.62 248 PHE B O 1
ATOM 5648 N N . PRO B 1 249 ? -3.346 55.906 20.281 1 82.44 249 PRO B N 1
ATOM 5649 C CA . PRO B 1 249 ? -3.367 57.219 19.594 1 82.44 249 PRO B CA 1
ATOM 5650 C C . PRO B 1 249 ? -4.109 57.156 18.25 1 82.44 249 PRO B C 1
ATOM 5652 O O . PRO B 1 249 ? -4.566 58.188 17.75 1 82.44 249 PRO B O 1
ATOM 5655 N N . MET B 1 250 ? -4.199 56 17.75 1 79.5 250 MET B N 1
ATOM 5656 C CA . MET B 1 250 ? -4.84 55.844 16.453 1 79.5 250 MET B CA 1
ATOM 5657 C C . MET B 1 250 ? -6.352 55.688 16.594 1 79.5 250 MET B C 1
ATOM 5659 O O . MET B 1 250 ? -7.078 55.656 15.609 1 79.5 250 MET B O 1
ATOM 5663 N N . MET B 1 251 ? -6.852 55.781 17.812 1 81.19 251 MET B N 1
ATOM 5664 C CA . MET B 1 251 ? -8.281 55.688 18.078 1 81.19 251 MET B CA 1
ATOM 5665 C C . MET B 1 251 ? -8.922 57.094 18 1 81.19 251 MET B C 1
ATOM 5667 O O . MET B 1 251 ? -8.305 58.062 18.391 1 81.19 251 MET B O 1
ATOM 5671 N N . PRO B 1 252 ? -10.109 57.094 17.469 1 74.5 252 PRO B N 1
ATOM 5672 C CA . PRO B 1 252 ? -10.812 58.375 17.531 1 74.5 252 PRO B CA 1
ATOM 5673 C C . PRO B 1 252 ? -10.992 58.875 18.969 1 74.5 252 PRO B C 1
ATOM 5675 O O . PRO B 1 252 ? -11.281 58.094 19.875 1 74.5 252 PRO B O 1
ATOM 5678 N N . PRO B 1 253 ? -10.75 60.219 19.125 1 79.69 253 PRO B N 1
ATOM 5679 C CA . PRO B 1 253 ? -10.773 60.781 20.469 1 79.69 253 PRO B CA 1
ATOM 5680 C C . PRO B 1 253 ? -12.086 60.5 21.203 1 79.69 253 PRO B C 1
ATOM 5682 O O . PRO B 1 253 ? -12.094 60.281 22.406 1 79.69 253 PRO B O 1
ATOM 5685 N N . ARG B 1 254 ? -13.156 60.469 20.516 1 79.31 254 ARG B N 1
ATOM 5686 C CA . ARG B 1 254 ? -14.445 60.25 21.141 1 79.31 254 ARG B CA 1
ATOM 5687 C C . ARG B 1 254 ? -14.523 58.844 21.734 1 79.31 254 ARG B C 1
ATOM 5689 O O . ARG B 1 254 ? -14.953 58.656 22.875 1 79.31 254 ARG B O 1
ATOM 5696 N N . LEU B 1 255 ? -14.094 58 20.922 1 82 255 LEU B N 1
ATOM 5697 C CA . LEU B 1 255 ? -14.156 56.594 21.359 1 82 255 LEU B CA 1
ATOM 5698 C C . LEU B 1 255 ? -13.148 56.344 22.469 1 82 255 LEU B C 1
ATOM 5700 O O . LEU B 1 255 ? -13.422 55.531 23.391 1 82 255 LEU B O 1
ATOM 5704 N N . PHE B 1 256 ? -12.008 57 22.375 1 88.31 256 PHE B N 1
ATOM 5705 C CA . PHE B 1 256 ? -10.992 56.875 23.422 1 88.31 256 PHE B CA 1
ATOM 5706 C C . PHE B 1 256 ? -11.539 57.344 24.766 1 88.31 256 PHE B C 1
ATOM 5708 O O . PHE B 1 256 ? -11.352 56.688 25.781 1 88.31 256 PHE B O 1
ATOM 5715 N N . GLU B 1 257 ? -12.281 58.438 24.734 1 86.94 257 GLU B N 1
ATOM 5716 C CA . GLU B 1 257 ? -12.812 59.031 25.969 1 86.94 257 GLU B CA 1
ATOM 5717 C C . GLU B 1 257 ? -13.969 58.188 26.516 1 86.94 257 GLU B C 1
ATOM 5719 O O . GLU B 1 257 ? -14.102 58.062 27.734 1 86.94 257 GLU B O 1
ATOM 5724 N N . ASP B 1 258 ? -14.711 57.625 25.656 1 87.88 258 ASP B N 1
ATOM 5725 C CA . ASP B 1 258 ? -15.945 56.969 26.094 1 87.88 258 ASP B CA 1
ATOM 5726 C C . ASP B 1 258 ? -15.672 55.531 26.531 1 87.88 258 ASP B C 1
ATOM 5728 O O . ASP B 1 258 ? -16.359 55.031 27.406 1 87.88 258 ASP B O 1
ATOM 5732 N N . ILE B 1 259 ? -14.781 54.938 25.922 1 88.88 259 ILE B N 1
ATOM 5733 C CA . ILE B 1 259 ? -14.641 53.5 26.125 1 88.88 259 ILE B CA 1
ATOM 5734 C C . ILE B 1 259 ? -13.352 53.219 26.891 1 88.88 259 ILE B C 1
ATOM 5736 O O . ILE B 1 259 ? -13.359 52.469 27.859 1 88.88 259 ILE B O 1
ATOM 5740 N N . VAL B 1 260 ? -12.227 53.781 26.609 1 91 260 VAL B N 1
ATOM 5741 C CA . VAL B 1 260 ? -10.914 53.406 27.141 1 91 260 VAL B CA 1
ATOM 5742 C C . VAL B 1 260 ? -10.719 54.062 28.5 1 91 260 VAL B C 1
ATOM 5744 O O . VAL B 1 260 ? -10.289 53.406 29.453 1 91 260 VAL B O 1
ATOM 5747 N N . VAL B 1 261 ? -11.039 55.312 28.609 1 90.94 261 VAL B N 1
ATOM 5748 C CA . VAL B 1 261 ? -10.766 56.094 29.812 1 90.94 261 VAL B CA 1
ATOM 5749 C C . VAL B 1 261 ? -11.578 55.5 30.984 1 90.94 261 VAL B C 1
ATOM 5751 O O . VAL B 1 261 ? -11.039 55.281 32.062 1 90.94 261 VAL B O 1
ATOM 5754 N N . PRO B 1 262 ? -12.852 55.219 30.75 1 91.31 262 PRO B N 1
ATOM 5755 C CA . PRO B 1 262 ? -13.633 54.688 31.859 1 91.31 262 PRO B CA 1
ATOM 5756 C C . PRO B 1 262 ? -13.195 53.281 32.281 1 91.31 262 PRO B C 1
ATOM 5758 O O . PRO B 1 262 ? -13.508 52.844 33.406 1 91.31 262 PRO B O 1
ATOM 5761 N N . SER B 1 263 ? -12.547 52.531 31.469 1 90.44 263 SER B N 1
ATOM 5762 C CA . SER B 1 263 ? -12.117 51.188 31.797 1 90.44 263 SER B CA 1
ATOM 5763 C C . SER B 1 263 ? -11.086 51.188 32.938 1 90.44 263 SER B C 1
ATOM 5765 O O . SER B 1 263 ? -10.914 50.219 33.625 1 90.44 263 SER B O 1
ATOM 5767 N N . GLY B 1 264 ? -10.305 52.281 33.062 1 89.69 264 GLY B N 1
ATOM 5768 C CA . GLY B 1 264 ? -9.344 52.469 34.125 1 89.69 264 GLY B CA 1
ATOM 5769 C C . GLY B 1 264 ? -8.062 51.688 33.906 1 89.69 264 GLY B C 1
ATOM 5770 O O . GLY B 1 264 ? -7.293 51.438 34.844 1 89.69 264 GLY B O 1
ATOM 5771 N N . ILE B 1 265 ? -7.84 51.219 32.719 1 92.69 265 ILE B N 1
ATOM 5772 C CA . ILE B 1 265 ? -6.676 50.406 32.438 1 92.69 265 ILE B CA 1
ATOM 5773 C C . ILE B 1 265 ? -5.438 51.281 32.281 1 92.69 265 ILE B C 1
ATOM 5775 O O . ILE B 1 265 ? -4.336 50.875 32.656 1 92.69 265 ILE B O 1
ATOM 5779 N N . LEU B 1 266 ? -5.602 52.469 31.781 1 92.5 266 LEU B N 1
ATOM 5780 C CA . LEU B 1 266 ? -4.484 53.375 31.531 1 92.5 266 LEU B CA 1
ATOM 5781 C C . LEU B 1 266 ? -4.258 54.312 32.719 1 92.5 266 LEU B C 1
ATOM 5783 O O . LEU B 1 266 ? -5.199 54.625 33.438 1 92.5 266 LEU B O 1
ATOM 5787 N N . THR B 1 267 ? -3.057 54.688 32.906 1 91 267 THR B N 1
ATOM 5788 C CA . THR B 1 267 ? -2.711 55.656 33.938 1 91 267 THR B CA 1
ATOM 5789 C C . THR B 1 267 ? -3.037 57.062 33.469 1 91 267 THR B C 1
ATOM 5791 O O . THR B 1 267 ? -3.195 57.312 32.25 1 91 267 THR B O 1
ATOM 5794 N N . GLU B 1 268 ? -3.152 57.969 34.438 1 90.94 268 GLU B N 1
ATOM 5795 C CA . GLU B 1 268 ? -3.467 59.344 34.125 1 90.94 268 GLU B CA 1
ATOM 5796 C C . GLU B 1 268 ? -2.402 59.969 33.219 1 90.94 268 GLU B C 1
ATOM 5798 O O . GLU B 1 268 ? -2.715 60.781 32.344 1 90.94 268 GLU B O 1
ATOM 5803 N N . GLN B 1 269 ? -1.208 59.531 33.469 1 89.69 269 GLN B N 1
ATOM 5804 C CA . GLN B 1 269 ? -0.118 60.031 32.656 1 89.69 269 GLN B CA 1
ATOM 5805 C C . GLN B 1 269 ? -0.261 59.562 31.203 1 89.69 269 GLN B C 1
ATOM 5807 O O . GLN B 1 269 ? -0.036 60.312 30.266 1 89.69 269 GLN B O 1
ATOM 5812 N N . GLU B 1 270 ? -0.614 58.344 31.047 1 90.31 270 GLU B N 1
ATOM 5813 C CA . GLU B 1 270 ? -0.76 57.781 29.719 1 90.31 270 GLU B CA 1
ATOM 5814 C C . GLU B 1 270 ? -1.946 58.406 28.969 1 90.31 270 GLU B C 1
ATOM 5816 O O . GLU B 1 270 ? -1.875 58.625 27.766 1 90.31 270 GLU B O 1
ATOM 5821 N N . ILE B 1 271 ? -3.066 58.625 29.688 1 90.81 271 ILE B N 1
ATOM 5822 C CA . ILE B 1 271 ? -4.242 59.281 29.109 1 90.81 271 ILE B CA 1
ATOM 5823 C C . ILE B 1 271 ? -3.887 60.656 28.594 1 90.81 271 ILE B C 1
ATOM 5825 O O . ILE B 1 271 ? -4.273 61.062 27.5 1 90.81 271 ILE B O 1
ATOM 5829 N N . SER B 1 272 ? -3.133 61.281 29.406 1 88 272 SER B N 1
ATOM 5830 C CA . SER B 1 272 ? -2.732 62.625 29.031 1 88 272 SER B CA 1
ATOM 5831 C C . SER B 1 272 ? -1.862 62.625 27.781 1 88 272 SER B C 1
ATOM 5833 O O . SER B 1 272 ? -1.966 63.531 26.938 1 88 272 SER B O 1
ATOM 5835 N N . GLN B 1 273 ? -1.057 61.688 27.734 1 84.94 273 GLN B N 1
ATOM 5836 C CA . GLN B 1 273 ? -0.182 61.562 26.562 1 84.94 273 GLN B CA 1
ATOM 5837 C C . GLN B 1 273 ? -0.99 61.344 25.297 1 84.94 273 GLN B C 1
ATOM 5839 O O . GLN B 1 273 ? -0.682 61.938 24.25 1 84.94 273 GLN B O 1
ATOM 5844 N N . VAL B 1 274 ? -1.952 60.562 25.344 1 86.75 274 VAL B N 1
ATOM 5845 C CA . VAL B 1 274 ? -2.779 60.281 24.188 1 86.75 274 VAL B CA 1
ATOM 5846 C C . VAL B 1 274 ? -3.607 61.5 23.828 1 86.75 274 VAL B C 1
ATOM 5848 O O . VAL B 1 274 ? -3.768 61.812 22.641 1 86.75 274 VAL B O 1
ATOM 5851 N N . HIS B 1 275 ? -4.09 62.156 24.844 1 84.56 275 HIS B N 1
ATOM 5852 C CA . HIS B 1 275 ? -4.844 63.375 24.609 1 84.56 275 HIS B CA 1
ATOM 5853 C C . HIS B 1 275 ? -3.98 64.438 23.922 1 84.56 275 HIS B C 1
ATOM 5855 O O . HIS B 1 275 ? -4.453 65.125 23.031 1 84.56 275 HIS B O 1
ATOM 5861 N N . MET B 1 276 ? -2.779 64.438 24.438 1 80.06 276 MET B N 1
ATOM 5862 C CA . MET B 1 276 ? -1.846 65.438 23.828 1 80.06 276 MET B CA 1
ATOM 5863 C C . MET B 1 276 ? -1.623 65.125 22.359 1 80.06 276 MET B C 1
ATOM 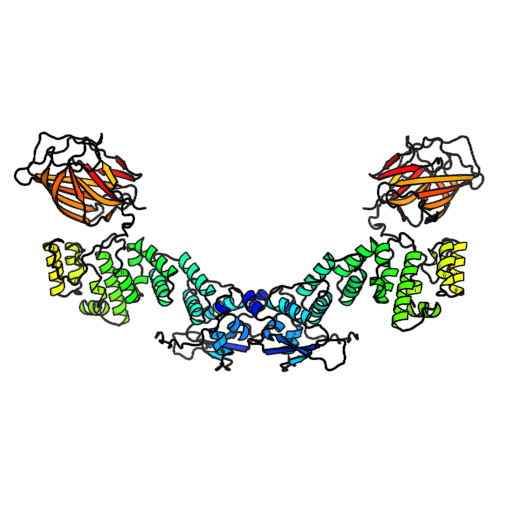5865 O O . MET B 1 276 ? -1.536 66 21.531 1 80.06 276 MET B O 1
ATOM 5869 N N . PHE B 1 277 ? -1.536 63.875 22.047 1 79.06 277 PHE B N 1
ATOM 5870 C CA . PHE B 1 277 ? -1.369 63.469 20.672 1 79.06 277 PHE B CA 1
ATOM 5871 C C . PHE B 1 277 ? -2.607 63.812 19.844 1 79.06 277 PHE B C 1
ATOM 5873 O O . PHE B 1 277 ? -2.496 64.25 18.703 1 79.06 277 PHE B O 1
ATOM 5880 N N . HIS B 1 278 ? -3.758 63.625 20.359 1 75.94 278 HIS B N 1
ATOM 5881 C CA . HIS B 1 278 ? -5 63.906 19.656 1 75.94 278 HIS B CA 1
ATOM 5882 C C . HIS B 1 278 ? -5.141 65.375 19.344 1 75.94 278 HIS B C 1
ATOM 5884 O O . HIS B 1 278 ? -5.688 65.75 18.297 1 75.94 278 HIS B O 1
ATOM 5890 N N . LYS B 1 279 ? -4.664 66.062 20.25 1 70.69 279 LYS B N 1
ATOM 5891 C CA . LYS B 1 279 ? -4.766 67.562 20.078 1 70.69 279 LYS B CA 1
ATOM 5892 C C . LYS B 1 279 ? -3.715 68.062 19.109 1 70.69 279 LYS B C 1
ATOM 5894 O O . LYS B 1 279 ? -4.012 68.875 18.25 1 70.69 279 LYS B O 1
ATOM 5899 N N . GLN B 1 280 ? -2.439 67.688 19.312 1 62.25 280 GLN B N 1
ATOM 5900 C CA . GLN B 1 280 ? -1.326 68.25 18.562 1 62.25 280 GLN B CA 1
ATOM 5901 C C . GLN B 1 280 ? -1.227 67.625 17.172 1 62.25 280 GLN B C 1
ATOM 5903 O O . GLN B 1 280 ? -0.694 68.188 16.234 1 62.25 280 GLN B O 1
ATOM 5908 N N . GLY B 1 281 ? -1.961 66.625 16.766 1 54.78 281 GLY B N 1
ATOM 5909 C CA . GLY B 1 281 ? -1.874 65.875 15.5 1 54.78 281 GLY B CA 1
ATOM 5910 C C . GLY B 1 281 ? -0.573 65.125 15.336 1 54.78 281 GLY B C 1
ATOM 5911 O O . GLY B 1 281 ? 0.252 65.125 16.25 1 54.78 281 GLY B O 1
ATOM 5912 N N . ALA B 1 282 ? -0.34 64.312 14.156 1 50.75 282 ALA B N 1
ATOM 5913 C CA . ALA B 1 282 ? 0.786 63.406 13.836 1 50.75 282 ALA B CA 1
ATOM 5914 C C . ALA B 1 282 ? 2.094 64.188 13.797 1 50.75 282 ALA B C 1
ATOM 5916 O O . ALA B 1 282 ? 3.178 63.594 13.789 1 50.75 282 ALA B O 1
ATOM 5917 N N . SER B 1 283 ? 2.049 65.5 13.344 1 42.31 283 SER B N 1
ATOM 5918 C CA . SER B 1 283 ? 3.238 66.25 12.969 1 42.31 283 SER B CA 1
ATOM 5919 C C . SER B 1 283 ? 4.281 66.25 14.086 1 42.31 283 SER B C 1
ATOM 5921 O O . SER B 1 283 ? 5.43 66.625 13.875 1 42.31 283 SER B O 1
ATOM 5923 N N . SER B 1 284 ? 3.908 66.625 15.18 1 41.19 284 SER B N 1
ATOM 5924 C CA . SER B 1 284 ? 4.965 67 16.125 1 41.19 284 SER B CA 1
ATOM 5925 C C . SER B 1 284 ? 5.793 65.75 16.484 1 41.19 284 SER B C 1
ATOM 5927 O O . SER B 1 284 ? 5.246 64.688 16.672 1 41.19 284 SER B O 1
ATOM 5929 N N . THR B 1 285 ? 7.078 65.688 16.047 1 42.38 285 THR B N 1
ATOM 5930 C CA . THR B 1 285 ? 8.203 64.812 16.234 1 42.38 285 THR B CA 1
ATOM 5931 C C . THR B 1 285 ? 8.008 63.969 17.5 1 42.38 285 THR B C 1
ATOM 5933 O O . THR B 1 285 ? 8.328 62.781 17.516 1 42.38 285 THR B O 1
ATOM 5936 N N . ALA B 1 286 ? 8.43 64.625 18.656 1 42.66 286 ALA B N 1
ATOM 5937 C CA . ALA B 1 286 ? 8.977 64.125 19.906 1 42.66 286 ALA B CA 1
ATOM 5938 C C . ALA B 1 286 ? 7.922 63.312 20.672 1 42.66 286 ALA B C 1
ATOM 5940 O O . ALA B 1 286 ? 7.996 63.219 21.906 1 42.66 286 ALA B O 1
ATOM 5941 N N . CYS B 1 287 ? 6.73 63.156 20.234 1 45.59 287 CYS B N 1
ATOM 5942 C CA . CYS B 1 287 ? 5.809 62.594 21.234 1 45.59 287 CYS B CA 1
ATOM 5943 C C . CYS B 1 287 ? 6.273 61.25 21.703 1 45.59 287 CYS B C 1
ATOM 5945 O O . CYS B 1 287 ? 6.465 60.312 20.891 1 45.59 287 CYS B O 1
ATOM 5947 N N . HIS B 1 288 ? 7.07 61.219 22.656 1 53.38 288 HIS B N 1
ATOM 5948 C CA . HIS B 1 288 ? 7.508 60.156 23.562 1 53.38 288 HIS B CA 1
ATOM 5949 C C . HIS B 1 288 ? 6.344 59.25 23.953 1 53.38 288 HIS B C 1
ATOM 5951 O O . HIS B 1 288 ? 5.902 59.281 25.109 1 53.38 288 HIS B O 1
ATOM 5957 N N . VAL B 1 289 ? 5.332 59 23.094 1 64.06 289 VAL B N 1
ATOM 5958 C CA . VAL B 1 289 ? 4.207 58.188 23.516 1 64.06 289 VAL B CA 1
ATOM 5959 C C . VAL B 1 289 ? 4.633 56.719 23.547 1 64.06 289 VAL B C 1
ATOM 5961 O O . VAL B 1 289 ? 5.352 56.25 22.656 1 64.06 289 VAL B O 1
ATOM 5964 N N . LYS B 1 290 ? 4.496 56.125 24.656 1 77.62 290 LYS B N 1
ATOM 5965 C CA . LYS B 1 290 ? 4.797 54.719 24.891 1 77.62 290 LYS B CA 1
ATOM 5966 C C . LYS B 1 290 ? 4.031 53.812 23.922 1 77.62 290 LYS B C 1
ATOM 5968 O O . LYS B 1 290 ? 4.387 52.656 23.734 1 77.62 290 LYS B O 1
ATOM 5973 N N . PHE B 1 291 ? 3.062 54.5 23.25 1 82.94 291 PHE B N 1
ATOM 5974 C CA . PHE B 1 291 ? 2.211 53.719 22.375 1 82.94 291 PHE B CA 1
ATOM 5975 C C . PHE B 1 291 ? 2.557 53.938 20.906 1 82.94 291 PHE B C 1
ATOM 5977 O O . PHE B 1 291 ? 3.021 55.031 20.547 1 82.94 291 PHE B O 1
ATOM 5984 N N . SER B 1 292 ? 2.455 52.906 20.141 1 78.31 292 SER B N 1
ATOM 5985 C CA . SER B 1 292 ? 2.734 53 18.719 1 78.31 292 SER B CA 1
ATOM 5986 C C . SER B 1 292 ? 1.744 53.938 18.016 1 78.31 292 SER B C 1
ATOM 5988 O O . SER B 1 292 ? 0.555 53.938 18.344 1 78.31 292 SER B O 1
ATOM 5990 N N . CYS B 1 293 ? 2.242 54.719 17.141 1 72.19 293 CYS B N 1
ATOM 5991 C CA . CYS B 1 293 ? 1.407 55.688 16.422 1 72.19 293 CYS B CA 1
ATOM 5992 C C . CYS B 1 293 ? 1.275 55.281 14.953 1 72.19 293 CYS B C 1
ATOM 5994 O O . CYS B 1 293 ? 0.873 56.125 14.133 1 72.19 293 CYS B O 1
ATOM 5996 N N . LYS B 1 294 ? 1.67 54.031 14.672 1 71.38 294 LYS B N 1
ATOM 5997 C CA . LYS B 1 294 ? 1.548 53.531 13.297 1 71.38 294 LYS B CA 1
ATOM 5998 C C . LYS B 1 294 ? 0.18 52.906 13.055 1 71.38 294 LYS B C 1
ATOM 6000 O O . LYS B 1 294 ? -0.25 52.031 13.812 1 71.38 294 LYS B O 1
ATOM 6005 N N . PRO B 1 295 ? -0.564 53.406 12.156 1 69.5 295 PRO B N 1
ATOM 6006 C CA . PRO B 1 295 ? -1.882 52.812 11.891 1 69.5 295 PRO B CA 1
ATOM 6007 C C . PRO B 1 295 ? -1.797 51.406 11.328 1 69.5 295 PRO B C 1
ATOM 6009 O O . PRO B 1 295 ? -0.826 51.062 10.648 1 69.5 295 PRO B O 1
ATOM 6012 N N . ARG B 1 296 ? -2.699 50.5 11.805 1 74 296 ARG B N 1
ATOM 6013 C CA . ARG B 1 296 ? -2.799 49.156 11.266 1 74 296 ARG B CA 1
ATOM 6014 C C . ARG B 1 296 ? -3.59 49.125 9.961 1 74 296 ARG B C 1
ATOM 6016 O O . ARG B 1 296 ? -4.441 50 9.734 1 74 296 ARG B O 1
ATOM 6023 N N . GLY B 1 297 ? -3.205 48.312 8.961 1 59.5 297 GLY B N 1
ATOM 6024 C CA . GLY B 1 297 ? -3.971 48.219 7.73 1 59.5 297 GLY B CA 1
ATOM 6025 C C . GLY B 1 297 ? -3.428 47.188 6.762 1 59.5 297 GLY B C 1
ATOM 6026 O O . GLY B 1 297 ? -2.354 46.625 6.98 1 59.5 297 GLY B O 1
ATOM 6027 N N . PRO B 1 298 ? -4.25 46.375 6.027 1 52.84 298 PRO B N 1
ATOM 6028 C CA . PRO B 1 298 ? -3.82 45.344 5.07 1 52.84 298 PRO B CA 1
ATOM 6029 C C . PRO B 1 298 ? -2.578 45.75 4.285 1 52.84 298 PRO B C 1
ATOM 6031 O O . PRO B 1 298 ? -2.312 46.938 4.121 1 52.84 298 PRO B O 1
ATOM 6034 N N . ARG B 1 299 ? -1.444 44.781 4.172 1 44.12 299 ARG B N 1
ATOM 6035 C CA . ARG B 1 299 ? -0.211 44.969 3.414 1 44.12 299 ARG B CA 1
ATOM 6036 C C . ARG B 1 299 ? -0.472 45.719 2.113 1 44.12 299 ARG B C 1
ATOM 6038 O O . ARG B 1 299 ? -1.297 45.281 1.301 1 44.12 299 ARG B O 1
ATOM 6045 N N . ILE B 1 300 ? -0.431 46.875 2.061 1 40.03 300 ILE B N 1
ATOM 6046 C CA . ILE B 1 300 ? -0.259 47.5 0.756 1 40.03 300 ILE B CA 1
ATOM 6047 C C . ILE B 1 300 ? 0.895 46.812 0.01 1 40.03 300 ILE B C 1
ATOM 6049 O O . ILE B 1 300 ? 1.975 46.625 0.572 1 40.03 300 ILE B O 1
ATOM 6053 N N . GLN B 1 301 ? 0.704 45.594 -0.719 1 35.47 301 GLN B N 1
ATOM 6054 C CA . GLN B 1 301 ? 1.84 45.156 -1.524 1 35.47 301 GLN B CA 1
ATOM 6055 C C . GLN B 1 301 ? 2.824 46.312 -1.752 1 35.47 301 GLN B C 1
ATOM 6057 O O . GLN B 1 301 ? 2.594 47.188 -2.6 1 35.47 301 GLN B O 1
ATOM 6062 N N . SER B 1 302 ? 3.201 46.875 -0.817 1 33.75 302 SER B N 1
ATOM 6063 C CA . SER B 1 302 ? 4.285 47.812 -1.076 1 33.75 302 SER B CA 1
ATOM 6064 C C . SER B 1 302 ? 5.312 47.219 -2.033 1 33.75 302 SER B C 1
ATOM 6066 O O . SER B 1 302 ? 6.27 47.906 -2.422 1 33.75 302 SER B O 1
ATOM 6068 N N . GLY B 1 303 ? 5.656 46 -1.833 1 33.53 303 GLY B N 1
ATOM 6069 C CA . GLY B 1 303 ? 6.852 45.594 -2.564 1 33.53 303 GLY B CA 1
ATOM 6070 C C . GLY B 1 303 ? 6.781 45.938 -4.043 1 33.53 303 GLY B C 1
ATOM 6071 O O . GLY B 1 303 ? 7.73 45.688 -4.789 1 33.53 303 GLY B O 1
ATOM 6072 N N . SER B 1 304 ? 5.777 45.344 -4.793 1 32.88 304 SER B N 1
ATOM 6073 C CA . SER B 1 304 ? 6.105 45.844 -6.125 1 32.88 304 SER B CA 1
ATOM 6074 C C . SER B 1 304 ? 6.262 47.375 -6.121 1 32.88 304 SER B C 1
ATOM 6076 O O . SER B 1 304 ? 5.418 48.094 -5.574 1 32.88 304 SER B O 1
ATOM 6078 N N . SER B 1 305 ? 7.402 47.906 -5.895 1 35.94 305 SER B N 1
ATOM 6079 C CA . SER B 1 305 ? 7.91 49.25 -6.184 1 35.94 305 SER B CA 1
ATOM 6080 C C . SER B 1 305 ? 6.855 50.125 -6.871 1 35.94 305 SER B C 1
ATOM 6082 O O . SER B 1 305 ? 6.852 51.344 -6.73 1 35.94 305 SER B O 1
ATOM 6084 N N . ASP B 1 306 ? 6.066 49.594 -7.949 1 38 306 ASP B N 1
ATOM 6085 C CA . ASP B 1 306 ? 5.277 50.25 -9 1 38 306 ASP B CA 1
ATOM 6086 C C . ASP B 1 306 ? 3.793 50.25 -8.641 1 38 306 ASP B C 1
ATOM 6088 O O . ASP B 1 306 ? 2.949 49.844 -9.43 1 38 306 ASP B O 1
ATOM 6092 N N . ALA B 1 307 ? 3.334 49.969 -7.613 1 48.56 307 ALA B N 1
ATOM 6093 C CA . ALA B 1 307 ? 1.887 50.125 -7.477 1 48.56 307 ALA B CA 1
ATOM 6094 C C . ALA B 1 307 ? 1.422 51.469 -8.047 1 48.56 307 ALA B C 1
ATOM 6096 O O . ALA B 1 307 ? 1.855 52.5 -7.586 1 48.56 307 ALA B O 1
ATOM 6097 N N . GLN B 1 308 ? 1.072 51.375 -9.172 1 59.62 308 GLN B N 1
ATOM 6098 C CA . GLN B 1 308 ? 0.682 52.531 -9.969 1 59.62 308 GLN B CA 1
ATOM 6099 C C . GLN B 1 308 ? -0.565 53.219 -9.391 1 59.62 308 GLN B C 1
ATOM 6101 O O . GLN B 1 308 ? -1.591 52.562 -9.195 1 59.62 308 GLN B O 1
ATOM 6106 N N . LEU B 1 309 ? -0.338 54.219 -8.555 1 70.88 309 LEU B N 1
ATOM 6107 C CA . LEU B 1 309 ? -1.443 55.094 -8.188 1 70.88 309 LEU B CA 1
ATOM 6108 C C . LEU B 1 309 ? -2.406 55.281 -9.359 1 70.88 309 LEU B C 1
ATOM 6110 O O . LEU B 1 309 ? -2.008 55.719 -10.43 1 70.88 309 LEU B O 1
ATOM 6114 N N . SER B 1 310 ? -3.572 54.562 -9.117 1 81.25 310 SER B N 1
ATOM 6115 C CA . SER B 1 310 ? -4.602 54.75 -10.133 1 81.25 310 SER B CA 1
ATOM 6116 C C . SER B 1 310 ? -5.406 56.031 -9.859 1 81.25 310 SER B C 1
ATOM 6118 O O . SER B 1 310 ? -5.57 56.438 -8.711 1 81.25 310 SER B O 1
ATOM 6120 N N . ARG B 1 311 ? -5.738 56.625 -10.867 1 82.88 311 ARG B N 1
ATOM 6121 C CA . ARG B 1 311 ? -6.465 57.906 -10.805 1 82.88 311 ARG B CA 1
ATOM 6122 C C . ARG B 1 311 ? -7.812 57.781 -11.516 1 82.88 311 ARG B C 1
ATOM 6124 O O . ARG B 1 311 ? -7.891 57.312 -12.648 1 82.88 311 ARG B O 1
ATOM 6131 N N . CYS B 1 312 ? -8.781 58.031 -10.711 1 86.62 312 CYS B N 1
ATOM 6132 C CA . CYS B 1 312 ? -10.109 58.094 -11.312 1 86.62 312 CYS B CA 1
ATOM 6133 C C . CYS B 1 312 ? -10.539 59.531 -11.531 1 86.62 312 CYS B C 1
ATOM 6135 O O . CYS B 1 312 ? -10.867 60.25 -10.578 1 86.62 312 CYS B O 1
ATOM 6137 N N . TYR B 1 313 ? -10.562 59.969 -12.773 1 86.62 313 TYR B N 1
ATOM 6138 C CA . TYR B 1 313 ? -10.953 61.312 -13.125 1 86.62 313 TYR B CA 1
ATOM 6139 C C . TYR B 1 313 ? -12.469 61.469 -13.203 1 86.62 313 TYR B C 1
ATOM 6141 O O . TYR B 1 313 ? -13.133 60.656 -13.859 1 86.62 313 TYR B O 1
ATOM 6149 N N . ARG B 1 314 ? -12.953 62.438 -12.602 1 86.81 314 ARG B N 1
ATOM 6150 C CA . ARG B 1 314 ? -14.391 62.562 -12.383 1 86.81 314 ARG B CA 1
ATOM 6151 C C . ARG B 1 314 ? -15.047 63.406 -13.477 1 86.81 314 ARG B C 1
ATOM 6153 O O . ARG B 1 314 ? -16.266 63.469 -13.562 1 86.81 314 ARG B O 1
ATOM 6160 N N . TYR B 1 315 ? -14.344 64 -14.289 1 82.94 315 TYR B N 1
ATOM 6161 C CA . TYR B 1 315 ? -14.961 64.938 -15.219 1 82.94 315 TYR B CA 1
ATOM 6162 C C . TYR B 1 315 ? -14.883 64.438 -16.656 1 82.94 315 TYR B C 1
ATOM 6164 O O . TYR B 1 315 ? -13.969 63.656 -17 1 82.94 315 TYR B O 1
ATOM 6172 N N . ARG B 1 316 ? -15.836 64.562 -17.453 1 75.94 316 ARG B N 1
ATOM 6173 C CA . ARG B 1 316 ? -16.047 64 -18.797 1 75.94 316 ARG B CA 1
ATOM 6174 C C . ARG B 1 316 ? -14.867 64.312 -19.719 1 75.94 316 ARG B C 1
ATOM 6176 O O . ARG B 1 316 ? -14.422 63.5 -20.484 1 75.94 316 ARG B O 1
ATOM 6183 N N . GLU B 1 317 ? -14.336 65.562 -19.828 1 68.62 317 GLU B N 1
ATOM 6184 C CA . GLU B 1 317 ? -13.367 65.938 -20.844 1 68.62 317 GLU B CA 1
ATOM 6185 C C . GLU B 1 317 ? -11.938 65.812 -20.328 1 68.62 317 GLU B C 1
ATOM 6187 O O . GLU B 1 317 ? -10.984 66.125 -21.047 1 68.62 317 GLU B O 1
ATOM 6192 N N . ASN B 1 318 ? -11.742 65.188 -19.312 1 65.62 318 ASN B N 1
ATOM 6193 C CA . ASN B 1 318 ? -10.406 65 -18.75 1 65.62 318 ASN B CA 1
ATOM 6194 C C . ASN B 1 318 ? -9.602 66.25 -18.797 1 65.62 318 ASN B C 1
ATOM 6196 O O . ASN B 1 318 ? -8.414 66.25 -19.125 1 65.62 318 ASN B O 1
ATOM 6200 N N . GLN B 1 319 ? -10.305 67.375 -18.828 1 70.69 319 GLN B N 1
ATOM 6201 C CA . GLN B 1 319 ? -9.68 68.688 -18.797 1 70.69 319 GLN B CA 1
ATOM 6202 C C . GLN B 1 319 ? -10.289 69.562 -17.719 1 70.69 319 GLN B C 1
ATOM 6204 O O . GLN B 1 319 ? -11.422 69.375 -17.297 1 70.69 319 GLN B O 1
ATOM 6209 N N . THR B 1 320 ? -9.445 70.438 -17.172 1 75.94 320 THR B N 1
ATOM 6210 C CA . THR B 1 320 ? -9.906 71.375 -16.172 1 75.94 320 THR B CA 1
ATOM 6211 C C . THR B 1 320 ? -10.281 72.75 -16.828 1 75.94 320 THR B C 1
ATOM 6213 O O . THR B 1 320 ? -9.633 73.188 -17.797 1 75.94 320 THR B O 1
ATOM 6216 N N . PHE B 1 321 ? -11.391 73.25 -16.359 1 78.94 321 PHE B N 1
ATOM 6217 C CA . PHE B 1 321 ? -11.859 74.562 -16.828 1 78.94 321 PHE B CA 1
ATOM 6218 C C . PHE B 1 321 ? -11.883 75.562 -15.703 1 78.94 321 PHE B C 1
ATOM 6220 O O . PHE B 1 321 ? -12.703 75.438 -14.789 1 78.94 321 PHE B O 1
ATOM 6227 N N . PRO B 1 322 ? -10.969 76.438 -15.758 1 78.44 322 PRO B N 1
ATOM 6228 C CA . PRO B 1 322 ? -10.945 77.438 -14.672 1 78.44 322 PRO B CA 1
ATOM 6229 C C . PRO B 1 322 ? -12.141 78.375 -14.703 1 78.44 322 PRO B C 1
ATOM 6231 O O . PRO B 1 322 ? -12.68 78.688 -15.773 1 78.44 322 PRO B O 1
ATOM 6234 N N . SER B 1 323 ? -12.562 78.625 -13.484 1 80.31 323 SER B N 1
ATOM 6235 C CA . SER B 1 323 ? -13.633 79.625 -13.328 1 80.31 323 SER B CA 1
ATOM 6236 C C . SER B 1 323 ? -13.086 81 -13.016 1 80.31 323 SER B C 1
ATOM 6238 O O . SER B 1 323 ? -11.969 81.125 -12.5 1 80.31 323 SER B O 1
ATOM 6240 N N . SER B 1 324 ? -13.867 82.062 -13.391 1 79 324 SER B N 1
ATOM 6241 C CA . SER B 1 324 ? -13.492 83.438 -13.094 1 79 324 SER B CA 1
ATOM 6242 C C . SER B 1 324 ? -13.797 83.75 -11.641 1 79 324 SER B C 1
ATOM 6244 O O . SER B 1 324 ? -13.234 84.75 -11.094 1 79 324 SER B O 1
ATOM 6246 N N . GLU B 1 325 ? -14.562 82.938 -11.047 1 81.12 325 GLU B N 1
ATOM 6247 C CA . GLU B 1 325 ? -14.875 83.188 -9.648 1 81.12 325 GLU B CA 1
ATOM 6248 C C . GLU B 1 325 ? -13.758 82.75 -8.727 1 81.12 325 GLU B C 1
ATOM 6250 O O . GLU B 1 325 ? -13.195 81.625 -8.938 1 81.12 325 GLU B O 1
ATOM 6255 N N . CYS B 1 326 ? -13.336 83.625 -7.953 1 83.25 326 CYS B N 1
ATOM 6256 C CA . CYS B 1 326 ? -12.305 83.312 -6.98 1 83.25 326 CYS B CA 1
ATOM 6257 C C . CYS B 1 326 ? -12.828 83.438 -5.555 1 83.25 326 CYS B C 1
ATOM 6259 O O . CYS B 1 326 ? -13.641 84.312 -5.277 1 83.25 326 CYS B O 1
ATOM 6261 N N . PHE B 1 327 ? -12.477 82.5 -4.801 1 85.56 327 PHE B N 1
ATOM 6262 C CA . PHE B 1 327 ? -12.844 82.5 -3.391 1 85.56 327 PHE B CA 1
ATOM 6263 C C . PHE B 1 327 ? -11.609 82.375 -2.506 1 85.56 327 PHE B C 1
ATOM 6265 O O . PHE B 1 327 ? -10.547 81.938 -2.947 1 85.56 327 PHE B O 1
ATOM 6272 N N . ASN B 1 328 ? -11.711 83 -1.286 1 85.69 328 ASN B N 1
ATOM 6273 C CA . ASN B 1 328 ? -10.625 82.875 -0.327 1 85.69 328 ASN B CA 1
ATOM 6274 C C . ASN B 1 328 ? -10.516 81.438 0.2 1 85.69 328 ASN B C 1
ATOM 6276 O O . ASN B 1 328 ? -9.414 80.938 0.347 1 85.69 328 ASN B O 1
ATOM 6280 N N . SER B 1 329 ? -11.664 80.938 0.461 1 87.75 329 SER B N 1
ATOM 6281 C CA . SER B 1 329 ? -11.719 79.562 0.956 1 87.75 329 SER B CA 1
ATOM 6282 C C . SER B 1 329 ? -12.938 78.812 0.407 1 87.75 329 SER B C 1
ATOM 6284 O O . SER B 1 329 ? -13.992 79.438 0.184 1 87.75 329 SER B O 1
ATOM 6286 N N . VAL B 1 330 ? -12.727 77.562 0.089 1 89.06 330 VAL B N 1
ATOM 6287 C CA . VAL B 1 330 ? -13.82 76.688 -0.413 1 89.06 330 VAL B CA 1
ATOM 6288 C C . VAL B 1 330 ? -13.883 75.375 0.381 1 89.06 330 VAL B C 1
ATOM 6290 O O . VAL B 1 330 ? -12.852 74.812 0.674 1 89.06 330 VAL B O 1
ATOM 6293 N N . SER B 1 331 ? -15.039 75.125 0.856 1 89.06 331 SER B N 1
ATOM 6294 C CA . SER B 1 331 ? -15.297 73.812 1.49 1 89.06 331 SER B CA 1
ATOM 6295 C C . SER B 1 331 ? -16.359 73.062 0.728 1 89.06 331 SER B C 1
ATOM 6297 O O . SER B 1 331 ? -17.422 73.562 0.41 1 89.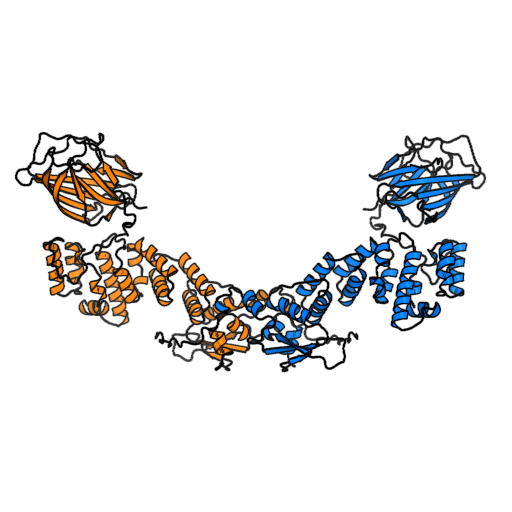06 331 SER B O 1
ATOM 6299 N N . GLU B 1 332 ? -15.977 71.875 0.339 1 89.5 332 GLU B N 1
ATOM 6300 C CA . GLU B 1 332 ? -16.891 71 -0.406 1 89.5 332 GLU B CA 1
ATOM 6301 C C . GLU B 1 332 ? -16.875 69.562 0.144 1 89.5 332 GLU B C 1
ATOM 6303 O O . GLU B 1 332 ? -15.938 69.188 0.832 1 89.5 332 GLU B O 1
ATOM 6308 N N . SER B 1 333 ? -17.984 68.875 -0.098 1 88.12 333 SER B N 1
ATOM 6309 C CA . SER B 1 333 ? -18.109 67.5 0.271 1 88.12 333 SER B CA 1
ATOM 6310 C C . SER B 1 333 ? -18.562 66.625 -0.914 1 88.12 333 SER B C 1
ATOM 6312 O O . SER B 1 333 ? -19.328 67.125 -1.758 1 88.12 333 SER B O 1
ATOM 6314 N N . LEU B 1 334 ? -17.969 65.438 -1.005 1 90.75 334 LEU B N 1
ATOM 6315 C CA . LEU B 1 334 ? -18.312 64.5 -2.053 1 90.75 334 LEU B CA 1
ATOM 6316 C C . LEU B 1 334 ? -18.531 63.094 -1.468 1 90.75 334 LEU B C 1
ATOM 6318 O O . LEU B 1 334 ? -17.75 62.625 -0.649 1 90.75 334 LEU B O 1
ATOM 6322 N N . ARG B 1 335 ? -19.641 62.562 -1.874 1 89.56 335 ARG B N 1
ATOM 6323 C CA . ARG B 1 335 ? -19.922 61.188 -1.509 1 89.56 335 ARG B CA 1
ATOM 6324 C C . ARG B 1 335 ? -19.703 60.25 -2.695 1 89.56 335 ARG B C 1
ATOM 6326 O O . ARG B 1 335 ? -20.031 60.594 -3.83 1 89.56 335 ARG B O 1
ATOM 6333 N N . PHE B 1 336 ? -19.016 59.125 -2.363 1 89.88 336 PHE B N 1
ATOM 6334 C CA . PHE B 1 336 ? -18.828 58.188 -3.453 1 89.88 336 PHE B CA 1
ATOM 6335 C C . PHE B 1 336 ? -18.844 56.75 -2.932 1 89.88 336 PHE B C 1
ATOM 6337 O O . PHE B 1 336 ? -18.719 56.5 -1.728 1 89.88 336 PHE B O 1
ATOM 6344 N N . SER B 1 337 ? -19.125 55.812 -3.867 1 88.81 337 SER B N 1
ATOM 6345 C CA . SER B 1 337 ? -19.094 54.375 -3.611 1 88.81 337 SER B CA 1
ATOM 6346 C C . SER B 1 337 ? -18.422 53.625 -4.754 1 88.81 337 SER B C 1
ATOM 6348 O O . SER B 1 337 ? -18.312 54.156 -5.863 1 88.81 337 SER B O 1
ATOM 6350 N N . THR B 1 338 ? -17.828 52.531 -4.426 1 87.62 338 THR B N 1
ATOM 6351 C CA . THR B 1 338 ? -17.109 51.75 -5.426 1 87.62 338 THR B CA 1
ATOM 6352 C C . THR B 1 338 ? -17.75 50.375 -5.578 1 87.62 338 THR B C 1
ATOM 6354 O O . THR B 1 338 ? -18.359 49.844 -4.637 1 87.62 338 THR B O 1
ATOM 6357 N N . SER B 1 339 ? -17.547 49.812 -6.75 1 86.31 339 SER B N 1
ATOM 6358 C CA . SER B 1 339 ? -18.094 48.5 -7.035 1 86.31 339 SER B CA 1
ATOM 6359 C C . SER B 1 339 ? -17.219 47.406 -6.438 1 86.31 339 SER B C 1
ATOM 6361 O O . SER B 1 339 ? -17.688 46.281 -6.195 1 86.31 339 SER B O 1
ATOM 6363 N N . ARG B 1 340 ? -15.945 47.656 -6.344 1 81.75 340 ARG B N 1
ATOM 6364 C CA . ARG B 1 340 ? -15.008 46.719 -5.75 1 81.75 340 ARG B CA 1
ATOM 6365 C C . ARG B 1 340 ? -14.242 47.344 -4.598 1 81.75 340 ARG B C 1
ATOM 6367 O O . ARG B 1 340 ? -14.266 48.562 -4.422 1 81.75 340 ARG B O 1
ATOM 6374 N N . GLU B 1 341 ? -13.695 46.438 -3.855 1 78.94 341 GLU B N 1
ATOM 6375 C CA . GLU B 1 341 ? -12.883 46.906 -2.742 1 78.94 341 GLU B CA 1
ATOM 6376 C C . GLU B 1 341 ? -11.578 47.531 -3.238 1 78.94 341 GLU B C 1
ATOM 6378 O O . GLU B 1 341 ? -10.898 46.938 -4.09 1 78.94 341 GLU B O 1
ATOM 6383 N N . VAL B 1 342 ? -11.391 48.844 -2.902 1 78.81 342 VAL B N 1
ATOM 6384 C CA . VAL B 1 342 ? -10.164 49.531 -3.277 1 78.81 342 VAL B CA 1
ATOM 6385 C C . VAL B 1 342 ? -9.594 50.281 -2.066 1 78.81 342 VAL B C 1
ATOM 6387 O O . VAL B 1 342 ? -10.32 50.594 -1.122 1 78.81 342 VAL B O 1
ATOM 6390 N N . TYR B 1 343 ? -8.289 50.438 -2.188 1 77.94 343 TYR B N 1
ATOM 6391 C CA . TYR B 1 343 ? -7.664 51.25 -1.152 1 77.94 343 TYR B CA 1
ATOM 6392 C C . TYR B 1 343 ? -7.691 52.75 -1.529 1 77.94 343 TYR B C 1
ATOM 6394 O O . TYR B 1 343 ? -7.164 53.125 -2.574 1 77.94 343 TYR B O 1
ATOM 6402 N N . PHE B 1 344 ? -8.359 53.531 -0.709 1 83.5 344 PHE B N 1
ATOM 6403 C CA . PHE B 1 344 ? -8.391 54.969 -0.927 1 83.5 344 PHE B CA 1
ATOM 6404 C C . PHE B 1 344 ? -7.051 55.625 -0.564 1 83.5 344 PHE B C 1
ATOM 6406 O O . PHE B 1 344 ? -6.555 55.438 0.547 1 83.5 344 PHE B O 1
ATOM 6413 N N . ALA B 1 345 ? -6.434 56.219 -1.509 1 81.12 345 ALA B N 1
ATOM 6414 C CA . ALA B 1 345 ? -5.125 56.844 -1.293 1 81.12 345 ALA B CA 1
ATOM 6415 C C . ALA B 1 345 ? -5.246 58.344 -1.13 1 81.12 345 ALA B C 1
ATOM 6417 O O . ALA B 1 345 ? -4.375 58.969 -0.533 1 81.12 345 ALA B O 1
ATOM 6418 N N . GLY B 1 346 ? -6.238 58.938 -1.607 1 87.19 346 GLY B N 1
ATOM 6419 C CA . GLY B 1 346 ? -6.391 60.375 -1.555 1 87.19 346 GLY B CA 1
ATOM 6420 C C . GLY B 1 346 ? -7.188 60.938 -2.721 1 87.19 346 GLY B C 1
ATOM 6421 O O . GLY B 1 346 ? -7.965 60.219 -3.348 1 87.19 346 GLY B O 1
ATOM 6422 N N . VAL B 1 347 ? -7.043 62.281 -2.844 1 90.69 347 VAL B N 1
ATOM 6423 C CA . VAL B 1 347 ? -7.742 62.969 -3.92 1 90.69 347 VAL B CA 1
ATOM 6424 C C . VAL B 1 347 ? -6.816 64 -4.566 1 90.69 347 VAL B C 1
ATOM 6426 O O . VAL B 1 347 ? -5.859 64.438 -3.941 1 90.69 347 VAL B O 1
ATOM 6429 N N . ARG B 1 348 ? -7.078 64.25 -5.801 1 89.12 348 ARG B N 1
ATOM 6430 C CA . ARG B 1 348 ? -6.465 65.375 -6.488 1 89.12 348 ARG B CA 1
ATOM 6431 C C . ARG B 1 348 ? -7.414 66.562 -6.543 1 89.12 348 ARG B C 1
ATOM 6433 O O . ARG B 1 348 ? -8.57 66.438 -6.949 1 89.12 348 ARG B O 1
ATOM 6440 N N . LEU B 1 349 ? -6.93 67.625 -6.137 1 90 349 LEU B N 1
ATOM 6441 C CA . LEU B 1 349 ? -7.766 68.812 -6.027 1 90 349 LEU B CA 1
ATOM 6442 C C . LEU B 1 349 ? -7.348 69.812 -7.051 1 90 349 LEU B C 1
ATOM 6444 O O . LEU B 1 349 ? -6.16 70 -7.344 1 90 349 LEU B O 1
ATOM 6448 N N . TYR B 1 350 ? -8.398 70.5 -7.477 1 88.06 350 TYR B N 1
ATOM 6449 C CA . TYR B 1 350 ? -8.195 71.688 -8.312 1 88.06 350 TYR B CA 1
ATOM 6450 C C . TYR B 1 350 ? -8.297 72.938 -7.492 1 88.06 350 TYR B C 1
ATOM 6452 O O . TYR B 1 350 ? -9.211 73.125 -6.684 1 88.06 350 TYR B O 1
ATOM 6460 N N . ALA B 1 351 ? -7.316 73.812 -7.629 1 80.5 351 ALA B N 1
ATOM 6461 C CA . ALA B 1 351 ? -7.359 75.062 -6.871 1 80.5 351 ALA B CA 1
ATOM 6462 C C . ALA B 1 351 ? -7.324 76.25 -7.801 1 80.5 351 ALA B C 1
ATOM 6464 O O . ALA B 1 351 ? -8.016 77.25 -7.562 1 80.5 351 ALA B O 1
ATOM 6465 N N . HIS B 1 352 ? -6.395 76.25 -8.68 1 79.06 352 HIS B N 1
ATOM 6466 C CA . HIS B 1 352 ? -6.254 77.438 -9.508 1 79.06 352 HIS B CA 1
ATOM 6467 C C . HIS B 1 352 ? -5.59 77.062 -10.844 1 79.06 352 HIS B C 1
ATOM 6469 O O . HIS B 1 352 ? -4.926 76.062 -10.969 1 79.06 352 HIS B O 1
ATOM 6475 N N . LYS B 1 353 ? -5.797 78.062 -11.742 1 77.44 353 LYS B N 1
ATOM 6476 C CA . LYS B 1 353 ? -5.219 77.938 -13.07 1 77.44 353 LYS B CA 1
ATOM 6477 C C . LYS B 1 353 ? -3.717 78.188 -13.055 1 77.44 353 LYS B C 1
ATOM 6479 O O . LYS B 1 353 ? -2.979 77.688 -13.906 1 77.44 353 LYS B O 1
ATOM 6484 N N . ASP B 1 354 ? -3.346 78.938 -12.078 1 79 354 ASP B N 1
ATOM 6485 C CA . ASP B 1 354 ? -1.936 79.312 -12.039 1 79 354 ASP B CA 1
ATOM 6486 C C . ASP B 1 354 ? -1.101 78.25 -11.336 1 79 354 ASP B C 1
ATOM 6488 O O . ASP B 1 354 ? -1.486 77.75 -10.273 1 79 354 ASP B O 1
ATOM 6492 N N . GLU B 1 355 ? 0.001 78 -11.977 1 79.56 355 GLU B N 1
ATOM 6493 C CA . GLU B 1 355 ? 0.939 77.062 -11.414 1 79.56 355 GLU B CA 1
ATOM 6494 C C . GLU B 1 355 ? 1.779 77.688 -10.305 1 79.56 355 GLU B C 1
ATOM 6496 O O . GLU B 1 355 ? 1.906 78.875 -10.227 1 79.56 355 GLU B O 1
ATOM 6501 N N . ASP B 1 356 ? 2.248 76.875 -9.336 1 79 356 ASP B N 1
ATOM 6502 C CA . ASP B 1 356 ? 3.234 77.125 -8.297 1 79 356 ASP B CA 1
ATOM 6503 C C . ASP B 1 356 ? 2.607 77.938 -7.16 1 79 356 ASP B C 1
ATOM 6505 O O . ASP B 1 356 ? 3.32 78.5 -6.328 1 79 356 ASP B O 1
ATOM 6509 N N . LYS B 1 357 ? 1.291 78.125 -7.184 1 84.38 357 LYS B N 1
ATOM 6510 C CA . LYS B 1 357 ? 0.635 78.688 -6.02 1 84.38 357 LYS B CA 1
ATOM 6511 C C . LYS B 1 357 ? 0.427 77.688 -4.922 1 84.38 357 LYS B C 1
ATOM 6513 O O . LYS B 1 357 ? 0.252 76.5 -5.207 1 84.38 357 LYS B O 1
ATOM 6518 N N . GLN B 1 358 ? 0.527 78.25 -3.83 1 86.31 358 GLN B N 1
ATOM 6519 C CA . GLN B 1 358 ? 0.418 77.312 -2.689 1 86.31 358 GLN B CA 1
ATOM 6520 C C . GLN B 1 358 ? -0.938 77.438 -2.004 1 86.31 358 GLN B C 1
ATOM 6522 O O . GLN B 1 358 ? -1.456 78.562 -1.861 1 86.31 358 GLN B O 1
ATOM 6527 N N . TYR B 1 359 ? -1.46 76.375 -1.688 1 88.5 359 TYR B N 1
ATOM 6528 C CA . TYR B 1 359 ? -2.754 76.312 -1.016 1 88.5 359 TYR B CA 1
ATOM 6529 C C . TYR B 1 359 ? -2.695 75.438 0.202 1 88.5 359 TYR B C 1
ATOM 6531 O O . TYR B 1 359 ? -1.94 74.438 0.219 1 88.5 359 TYR B O 1
ATOM 6539 N N . SER B 1 360 ? -3.393 75.812 1.209 1 88.31 360 SER B N 1
ATOM 6540 C CA . SER B 1 360 ? -3.627 75 2.357 1 88.31 360 SER B CA 1
ATOM 6541 C C . SER B 1 360 ? -4.891 74.125 2.172 1 88.31 360 SER B C 1
ATOM 6543 O O . SER B 1 360 ? -5.965 74.688 1.897 1 88.31 360 SER B O 1
ATOM 6545 N N . ALA B 1 361 ? -4.734 72.875 2.158 1 88.94 361 ALA B N 1
ATOM 6546 C CA . ALA B 1 361 ? -5.871 71.938 1.952 1 88.94 361 ALA B CA 1
ATOM 6547 C C . ALA B 1 361 ? -6.02 71 3.113 1 88.94 361 ALA B C 1
ATOM 6549 O O . ALA B 1 361 ? -5.023 70.562 3.688 1 88.94 361 ALA B O 1
ATOM 6550 N N . GLN B 1 362 ? -7.242 70.812 3.451 1 88.19 362 GLN B N 1
ATOM 6551 C CA . GLN B 1 362 ? -7.625 69.812 4.445 1 88.19 362 GLN B CA 1
ATOM 6552 C C . GLN B 1 362 ? -8.555 68.75 3.84 1 88.19 362 GLN B C 1
ATOM 6554 O O . GLN B 1 362 ? -9.492 69.125 3.117 1 88.19 362 GLN B O 1
ATOM 6559 N N . LEU B 1 363 ? -8.227 67.5 4.039 1 88.5 363 LEU B N 1
ATOM 6560 C CA . LEU B 1 363 ? -9.031 66.375 3.572 1 88.5 363 LEU B CA 1
ATOM 6561 C C . LEU B 1 363 ? -9.555 65.562 4.75 1 88.5 363 LEU B C 1
ATOM 6563 O O . LEU B 1 363 ? -8.781 65.188 5.633 1 88.5 363 LEU B O 1
ATOM 6567 N N . ARG B 1 364 ? -10.859 65.5 4.754 1 84.69 364 ARG B N 1
ATOM 6568 C CA . ARG B 1 364 ? -11.516 64.625 5.738 1 84.69 364 ARG B CA 1
ATOM 6569 C C . ARG B 1 364 ? -12.367 63.562 5.059 1 84.69 364 ARG B C 1
ATOM 6571 O O . ARG B 1 364 ? -13.102 63.844 4.113 1 84.69 364 ARG B O 1
ATOM 6578 N N . VAL B 1 365 ? -12.141 62.375 5.48 1 84.19 365 VAL B N 1
ATOM 6579 C CA . VAL B 1 365 ? -12.906 61.25 4.914 1 84.19 365 VAL B CA 1
ATOM 6580 C C . VAL B 1 365 ? -13.758 60.594 6.004 1 84.19 365 VAL B C 1
ATOM 6582 O O . VAL B 1 365 ? -13.258 60.312 7.098 1 84.19 365 VAL B O 1
ATOM 6585 N N . SER B 1 366 ? -15.031 60.438 5.75 1 80.62 366 SER B N 1
ATOM 6586 C CA . SER B 1 366 ? -15.961 59.844 6.707 1 80.62 366 SER B CA 1
ATOM 6587 C C . SER B 1 366 ? -16.812 58.75 6.051 1 80.62 366 SER B C 1
ATOM 6589 O O . SER B 1 366 ? -17.062 58.812 4.844 1 80.62 366 SER B O 1
ATOM 6591 N N . ARG B 1 367 ? -17.219 57.719 6.84 1 75.31 367 ARG B N 1
ATOM 6592 C CA . ARG B 1 367 ? -18.172 56.688 6.398 1 75.31 367 ARG B CA 1
ATOM 6593 C C . ARG B 1 367 ? -19.594 57.188 6.562 1 75.31 367 ARG B C 1
ATOM 6595 O O . ARG B 1 367 ? -19.922 57.875 7.52 1 75.31 367 ARG B O 1
ATOM 6602 N N . CYS B 1 368 ? -20.344 57 5.457 1 65.19 368 CYS B N 1
ATOM 6603 C CA . CYS B 1 368 ? -21.703 57.5 5.496 1 65.19 368 CYS B CA 1
ATOM 6604 C C . CYS B 1 368 ? -22.625 56.531 6.203 1 65.19 368 CYS B C 1
ATOM 6606 O O . CYS B 1 368 ? -23.797 56.844 6.48 1 65.19 368 CYS B O 1
ATOM 6608 N N . HIS B 1 369 ? -22.25 55.281 6.395 1 58.03 369 HIS B N 1
ATOM 6609 C CA . HIS B 1 369 ? -23.219 54.406 7.02 1 58.03 369 HIS B CA 1
ATOM 6610 C C . HIS B 1 369 ? -23.219 54.562 8.539 1 58.03 369 HIS B C 1
ATOM 6612 O O . HIS B 1 369 ? -22.172 54.375 9.18 1 58.03 369 HIS B O 1
ATOM 6618 N N . GLY B 1 370 ? -24.359 54.844 9.281 1 50.66 370 GLY B N 1
ATOM 6619 C CA . GLY B 1 370 ? -24.625 55.031 10.703 1 50.66 370 GLY B CA 1
ATOM 6620 C C . GLY B 1 370 ? -24.031 56.281 11.273 1 50.66 370 GLY B C 1
ATOM 6621 O O . GLY B 1 370 ? -24.281 57.375 10.766 1 50.66 370 GLY B O 1
ATOM 6622 N N . LEU B 1 371 ? -23.078 56.156 12.32 1 45 371 LEU B N 1
ATOM 6623 C CA . LEU B 1 371 ? -22.438 57.312 12.953 1 45 371 LEU B CA 1
ATOM 6624 C C . LEU B 1 371 ? -21.297 57.812 12.102 1 45 371 LEU B C 1
ATOM 6626 O O . LEU B 1 371 ? -20.438 57.062 11.648 1 45 371 LEU B O 1
ATOM 6630 N N . LYS B 1 372 ? -21.406 58.938 11.438 1 53.12 372 LYS B N 1
ATOM 6631 C CA . LYS B 1 372 ? -20.422 59.688 10.648 1 53.12 372 LYS B CA 1
ATOM 6632 C C . LYS B 1 372 ? -19.047 59.625 11.289 1 53.12 372 LYS B C 1
ATOM 6634 O O . LYS B 1 372 ? -18.781 60.344 12.266 1 53.12 372 LYS B O 1
ATOM 6639 N N . GLU B 1 373 ? -18.453 58.469 11.125 1 57 373 GLU B N 1
ATOM 6640 C CA . GLU B 1 373 ? -17.141 58.312 11.742 1 57 373 GLU B CA 1
ATOM 6641 C C . GLU B 1 373 ? -16.031 58.75 10.797 1 57 373 GLU B C 1
ATOM 6643 O O . GLU B 1 373 ? -15.992 58.312 9.641 1 57 373 GLU B O 1
ATOM 6648 N N . GLU B 1 374 ? -15.305 59.812 11.18 1 61.88 374 GLU B N 1
ATOM 6649 C CA . GLU B 1 374 ? -14.156 60.312 10.43 1 61.88 374 GLU B CA 1
ATOM 6650 C C . GLU B 1 374 ? -13.055 59.25 10.359 1 61.88 374 GLU B C 1
ATOM 6652 O O . GLU B 1 374 ? -12.617 58.719 11.391 1 61.88 374 GLU B O 1
ATOM 6657 N N . VAL B 1 375 ? -12.789 58.75 9.188 1 62.94 375 VAL B N 1
ATOM 6658 C CA . VAL B 1 375 ? -11.859 57.656 8.969 1 62.94 375 VAL B CA 1
ATOM 6659 C C . VAL B 1 375 ? -10.43 58.188 8.859 1 62.94 375 VAL B C 1
ATOM 6661 O O . VAL B 1 375 ? -9.492 57.594 9.398 1 62.94 375 VAL B O 1
ATOM 6664 N N . SER B 1 376 ? -10.234 59.25 8.164 1 67.12 376 SER B N 1
ATOM 6665 C CA . SER B 1 376 ? -8.914 59.844 7.973 1 67.12 376 SER B CA 1
ATOM 6666 C C . SER B 1 376 ? -9.016 61.344 7.68 1 67.12 376 SER B C 1
ATOM 6668 O O . SER B 1 376 ? -10.039 61.812 7.18 1 67.12 376 SER B O 1
ATOM 6670 N N . ALA B 1 377 ? -8.047 62.125 8.281 1 73.25 377 ALA B N 1
ATOM 6671 C CA . ALA B 1 377 ? -7.953 63.531 7.992 1 73.25 377 ALA B CA 1
ATOM 6672 C C . ALA B 1 377 ? -6.508 63.969 7.73 1 73.25 377 ALA B C 1
ATOM 6674 O O . ALA B 1 377 ? -5.578 63.406 8.336 1 73.25 377 ALA B O 1
ATOM 6675 N N . THR B 1 378 ? -6.27 64.625 6.695 1 76.56 378 THR B N 1
ATOM 6676 C CA . THR B 1 378 ? -4.949 65.125 6.375 1 76.56 378 THR B CA 1
ATOM 6677 C C . THR B 1 378 ? -5.027 66.625 6.047 1 76.56 378 THR B C 1
ATOM 6679 O O . THR B 1 378 ? -6.027 67.062 5.5 1 76.56 378 THR B O 1
ATOM 6682 N N . ARG B 1 379 ? -4 67.312 6.648 1 78.62 379 ARG B N 1
ATOM 6683 C CA . ARG B 1 379 ? -3.869 68.688 6.34 1 78.62 379 ARG B CA 1
ATOM 6684 C C . ARG B 1 379 ? -2.455 69.062 5.875 1 78.62 379 ARG B C 1
ATOM 6686 O O . ARG B 1 379 ? -1.487 68.438 6.32 1 78.62 379 ARG B O 1
ATOM 6693 N N . GLY B 1 380 ? -2.314 69.875 4.91 1 77.94 380 GLY B N 1
ATOM 6694 C CA . GLY B 1 380 ? -1.009 70.312 4.438 1 77.94 380 GLY B CA 1
ATOM 6695 C C . GLY B 1 380 ? -1.081 71.5 3.465 1 77.94 380 GLY B C 1
ATOM 6696 O O . GLY B 1 380 ? -2.168 72 3.168 1 77.94 380 GLY B O 1
ATOM 6697 N N . ILE B 1 381 ? 0.115 72 3.16 1 81.06 381 ILE B N 1
ATOM 6698 C CA . ILE B 1 381 ? 0.278 73 2.127 1 81.06 381 ILE B CA 1
ATOM 6699 C C . ILE B 1 381 ? 0.763 72.312 0.834 1 81.06 381 ILE B C 1
ATOM 6701 O O . ILE B 1 381 ? 1.733 71.562 0.842 1 81.06 381 ILE B O 1
ATOM 6705 N N . TYR B 1 382 ? 0.066 72.625 -0.116 1 84.31 382 TYR B N 1
ATOM 6706 C CA . TYR B 1 382 ? 0.373 72 -1.396 1 84.31 382 TYR B CA 1
ATOM 6707 C C . TYR B 1 382 ? 0.59 73.062 -2.48 1 84.31 382 TYR B C 1
ATOM 6709 O O . TYR B 1 382 ? 0.031 74.125 -2.412 1 84.31 382 TYR B O 1
ATOM 6717 N N . THR B 1 383 ? 1.387 72.625 -3.402 1 82.62 383 THR B N 1
ATOM 6718 C CA . THR B 1 383 ? 1.667 73.5 -4.551 1 82.62 383 THR B CA 1
ATOM 6719 C C . THR B 1 383 ? 1.006 72.938 -5.809 1 82.62 383 THR B C 1
ATOM 6721 O O . THR B 1 383 ? 1.066 71.75 -6.074 1 82.62 383 THR B O 1
ATOM 6724 N N . VAL B 1 384 ? 0.376 73.875 -6.426 1 81.5 384 VAL B N 1
ATOM 6725 C CA . VAL B 1 384 ? -0.31 73.5 -7.652 1 81.5 384 VAL B CA 1
ATOM 6726 C C . VAL B 1 384 ? 0.716 73.125 -8.727 1 81.5 384 VAL B C 1
ATOM 6728 O O . VAL B 1 384 ? 1.659 73.875 -8.961 1 81.5 384 VAL B O 1
ATOM 6731 N N . GLY B 1 385 ? 0.564 71.938 -9.258 1 80 385 GLY B N 1
ATOM 6732 C CA . GLY B 1 385 ? 1.446 71.562 -10.336 1 80 385 GLY B CA 1
ATOM 6733 C C . GLY B 1 385 ? 0.82 70.5 -11.266 1 80 385 GLY B C 1
ATOM 6734 O O . GLY B 1 385 ? -0.294 70.062 -11.016 1 80 385 GLY B O 1
ATOM 6735 N N . TYR B 1 386 ? 1.436 70.375 -12.391 1 72.38 386 TYR B N 1
ATOM 6736 C CA . TYR B 1 386 ? 1.009 69.375 -13.352 1 72.38 386 TYR B CA 1
ATOM 6737 C C . TYR B 1 386 ? 1.481 68 -12.938 1 72.38 386 TYR B C 1
ATOM 6739 O O . TYR B 1 386 ? 2.439 67.812 -12.172 1 72.38 386 TYR B O 1
ATOM 6747 N N . LEU B 1 387 ? 0.614 66.875 -13.195 1 68.88 387 LEU B N 1
ATOM 6748 C CA . LEU B 1 387 ? 1.06 65.5 -12.969 1 68.88 387 LEU B CA 1
ATOM 6749 C C . LEU B 1 387 ? 2.225 65.125 -13.891 1 68.88 387 LEU B C 1
ATOM 6751 O O . LEU B 1 387 ? 2.258 65.562 -15.047 1 68.88 387 LEU B O 1
ATOM 6755 N N . ALA B 1 388 ? 3.281 64.438 -13.289 1 59.03 388 ALA B N 1
ATOM 6756 C CA . ALA B 1 388 ? 4.422 64.062 -14.117 1 59.03 388 ALA B CA 1
ATOM 6757 C C . ALA B 1 388 ? 3.99 63.188 -15.266 1 59.03 388 ALA B C 1
ATOM 6759 O O . ALA B 1 388 ? 3.303 62.188 -15.055 1 59.03 388 ALA B O 1
ATOM 6760 N N . GLY B 1 389 ? 4.332 63.469 -16.578 1 55.91 389 GLY B N 1
ATOM 6761 C CA . GLY B 1 389 ? 4.133 62.688 -17.797 1 55.91 389 GLY B CA 1
ATOM 6762 C C . GLY B 1 389 ? 2.789 62.969 -18.453 1 55.91 389 GLY B C 1
ATOM 6763 O O . GLY B 1 389 ? 2.533 62.469 -19.562 1 55.91 389 GLY B O 1
ATOM 6764 N N . GLN B 1 390 ? 1.708 63.062 -17.656 1 52.19 390 GLN B N 1
ATOM 6765 C CA . GLN B 1 390 ? 0.419 63.219 -18.328 1 52.19 390 GLN B CA 1
ATOM 6766 C C . GLN B 1 390 ? 0.237 64.688 -18.797 1 52.19 390 GLN B C 1
ATOM 6768 O O . GLN B 1 390 ? 0.839 65.562 -18.25 1 52.19 390 GLN B O 1
ATOM 6773 N N . VAL B 1 391 ? -0.279 64.75 -20.016 1 49.09 391 VAL B N 1
ATOM 6774 C CA . VAL B 1 391 ? -0.549 65.938 -20.766 1 49.09 391 VAL B CA 1
ATOM 6775 C C . VAL B 1 391 ? -1.087 67.062 -19.828 1 49.09 391 VAL B C 1
ATOM 6777 O O . VAL B 1 391 ? -1.599 66.75 -18.75 1 49.09 391 VAL B O 1
ATOM 6780 N N . HIS B 1 392 ? -1.105 68.438 -20.25 1 52.81 392 HIS B N 1
ATOM 6781 C CA . HIS B 1 392 ? -1.306 69.875 -19.828 1 52.81 392 HIS B CA 1
ATOM 6782 C C . HIS B 1 392 ? -2.613 70 -19.047 1 52.81 392 HIS B C 1
ATOM 6784 O O . HIS B 1 392 ? -2.926 71.062 -18.562 1 52.81 392 HIS B O 1
ATOM 6790 N N . ASN B 1 393 ? -3.52 69 -18.922 1 59.34 393 ASN B N 1
ATOM 6791 C CA . ASN B 1 393 ? -4.906 69.375 -18.703 1 59.34 393 ASN B CA 1
ATOM 6792 C C . ASN B 1 393 ? -5.352 69.125 -17.266 1 59.34 393 ASN B C 1
ATOM 6794 O O . ASN B 1 393 ? -6.496 69.375 -16.906 1 59.34 393 ASN B O 1
ATOM 6798 N N . ARG B 1 394 ? -4.449 68.625 -16.359 1 69.38 394 ARG B N 1
ATOM 6799 C CA . ARG B 1 394 ? -4.996 68.375 -15.031 1 69.38 394 ARG B CA 1
ATOM 6800 C C . ARG B 1 394 ? -4.184 69.062 -13.953 1 69.38 394 ARG B C 1
ATOM 6802 O O . ARG B 1 394 ? -3.385 68.438 -13.258 1 69.38 394 ARG B O 1
ATOM 6809 N N . LEU B 1 395 ? -4.348 70.312 -13.977 1 78.25 395 LEU B N 1
ATOM 6810 C CA . LEU B 1 395 ? -3.674 71.188 -12.992 1 78.25 395 LEU B CA 1
ATOM 6811 C C . LEU B 1 395 ? -4.301 71 -11.609 1 78.25 395 LEU B C 1
ATOM 6813 O O . LEU B 1 395 ? -5.527 70.938 -11.477 1 78.25 395 LEU B O 1
ATOM 6817 N N . GLY B 1 396 ? -3.477 70.688 -10.727 1 85.44 396 GLY B N 1
ATOM 6818 C CA . GLY B 1 396 ? -3.893 70.5 -9.344 1 85.44 396 GLY B CA 1
ATOM 6819 C C . GLY B 1 396 ? -2.793 70 -8.445 1 85.44 396 GLY B C 1
ATOM 6820 O O . GLY B 1 396 ? -1.608 70.125 -8.75 1 85.44 396 GLY B O 1
ATOM 6821 N N . PHE B 1 397 ? -3.172 69.562 -7.305 1 86.69 397 PHE B N 1
ATOM 6822 C CA . PHE B 1 397 ? -2.225 68.875 -6.395 1 86.69 397 PHE B CA 1
ATOM 6823 C C . PHE B 1 397 ? -2.85 67.688 -5.723 1 86.69 397 PHE B C 1
ATOM 6825 O O . PHE B 1 397 ? -4.062 67.625 -5.508 1 86.69 397 PHE B O 1
ATOM 6832 N N . ASP B 1 398 ? -2.037 66.75 -5.543 1 85.81 398 ASP B N 1
ATOM 6833 C CA . ASP B 1 398 ? -2.463 65.5 -4.91 1 85.81 398 ASP B CA 1
ATOM 6834 C C . ASP B 1 398 ? -2.418 65.625 -3.389 1 85.81 398 ASP B C 1
ATOM 6836 O O . ASP B 1 398 ? -1.43 66.125 -2.824 1 85.81 398 ASP B O 1
ATOM 6840 N N . VAL B 1 399 ? -3.512 65.375 -2.766 1 86.44 399 VAL B N 1
ATOM 6841 C CA . VAL B 1 399 ? -3.582 65.188 -1.314 1 86.44 399 VAL B CA 1
ATOM 6842 C C . VAL B 1 399 ? -3.672 63.75 -0.938 1 86.44 399 VAL B C 1
ATOM 6844 O O . VAL B 1 399 ? -4.723 63.094 -1.103 1 86.44 399 VAL B O 1
ATOM 6847 N N . LEU B 1 400 ? -2.621 63.281 -0.521 1 81.75 400 LEU B N 1
ATOM 6848 C CA . LEU B 1 400 ? -2.557 61.875 -0.16 1 81.75 400 LEU B CA 1
ATOM 6849 C C . LEU B 1 400 ? -2.713 61.688 1.346 1 81.75 400 LEU B C 1
ATOM 6851 O O . LEU B 1 400 ? -2.238 62.5 2.129 1 81.75 400 LEU B O 1
ATOM 6855 N N . ILE B 1 401 ? -3.428 60.656 1.597 1 76.44 401 ILE B N 1
ATOM 6856 C CA . ILE B 1 401 ? -3.566 60.312 3.012 1 76.44 401 ILE B CA 1
ATOM 6857 C C . ILE B 1 401 ? -2.412 59.438 3.447 1 76.44 401 ILE B C 1
ATOM 6859 O O . ILE B 1 401 ? -1.905 58.625 2.654 1 76.44 401 ILE B O 1
ATOM 6863 N N . PRO B 1 402 ? -1.976 59.719 4.539 1 63.88 402 PRO B N 1
ATOM 6864 C CA . PRO B 1 402 ? -0.812 58.969 4.996 1 63.88 402 PRO B CA 1
ATOM 6865 C C . PRO B 1 402 ? -1.07 57.469 5.035 1 63.88 402 PRO B C 1
ATOM 6867 O O . PRO B 1 402 ? -0.184 56.656 4.703 1 63.88 402 PRO B O 1
ATOM 6870 N N . ASN B 1 403 ? -2.23 57.125 5.328 1 65.31 403 ASN B N 1
ATOM 6871 C CA . ASN B 1 403 ? -2.574 55.719 5.422 1 65.31 403 ASN B CA 1
ATOM 6872 C C . ASN B 1 403 ? -3.793 55.375 4.566 1 65.31 403 ASN B C 1
ATOM 6874 O O . ASN B 1 403 ? -4.93 55.594 4.98 1 65.31 403 ASN B O 1
ATOM 6878 N N . PRO B 1 404 ? -3.508 54.812 3.408 1 72.81 404 PRO B N 1
ATOM 6879 C CA . PRO B 1 404 ? -4.652 54.406 2.588 1 72.81 404 PRO B CA 1
ATOM 6880 C C . PRO B 1 404 ? -5.527 53.375 3.273 1 72.81 404 PRO B C 1
ATOM 6882 O O . PRO B 1 404 ? -5.023 52.531 4.027 1 72.81 404 PRO B O 1
ATOM 6885 N N . PHE B 1 405 ? -6.809 53.5 3.252 1 70.5 405 PHE B N 1
ATOM 6886 C CA . PHE B 1 405 ? -7.738 52.562 3.885 1 70.5 405 PHE B CA 1
ATOM 6887 C C . PHE B 1 405 ? -8.641 51.906 2.848 1 70.5 405 PHE B C 1
ATOM 6889 O O . PHE B 1 405 ? -8.836 52.469 1.759 1 70.5 405 PHE B O 1
ATOM 6896 N N . LEU B 1 406 ? -9.156 50.75 3.213 1 72.38 406 LEU B N 1
ATOM 6897 C CA . LEU B 1 406 ? -9.977 49.938 2.314 1 72.38 406 LEU B CA 1
ATOM 6898 C C . LEU B 1 406 ? -11.406 50.469 2.26 1 72.38 406 LEU B C 1
ATOM 6900 O O . LEU B 1 406 ? -12.008 50.781 3.297 1 72.38 406 LEU B O 1
ATOM 6904 N N . LEU B 1 407 ? -11.797 50.75 1.069 1 76.38 407 LEU B N 1
ATOM 6905 C CA . LEU B 1 407 ? -13.195 51.094 0.818 1 76.38 407 LEU B CA 1
ATOM 6906 C C . LEU B 1 407 ? -14.023 49.812 0.578 1 76.38 407 LEU B C 1
ATOM 6908 O O . LEU B 1 407 ? -13.656 48.969 -0.25 1 76.38 407 LEU B O 1
ATOM 6912 N N . THR B 1 408 ? -14.969 49.594 1.459 1 74.44 408 THR B N 1
ATOM 6913 C CA . THR B 1 408 ? -15.844 48.438 1.307 1 74.44 408 THR B CA 1
ATOM 6914 C C . THR B 1 408 ? -16.719 48.594 0.073 1 74.44 408 THR B C 1
ATOM 6916 O O . THR B 1 408 ? -17.062 49.719 -0.324 1 74.44 408 THR B O 1
ATOM 6919 N N . LYS B 1 409 ? -17.031 47.469 -0.44 1 78.19 409 LYS B N 1
ATOM 6920 C CA . LYS B 1 409 ? -17.875 47.438 -1.637 1 78.19 409 LYS B CA 1
ATOM 6921 C C . LYS B 1 409 ? -19.234 48.062 -1.38 1 78.19 409 LYS B C 1
ATOM 6923 O O . LYS B 1 409 ? -19.891 47.781 -0.376 1 78.19 409 LYS B O 1
ATOM 6928 N N . GLU B 1 410 ? -19.578 48.938 -2.234 1 78 410 GLU B N 1
ATOM 6929 C CA . GLU B 1 410 ? -20.891 49.594 -2.307 1 78 410 GLU B CA 1
ATOM 6930 C C . GLU B 1 410 ? -21.203 50.344 -1.015 1 78 410 GLU B C 1
ATOM 6932 O O . GLU B 1 410 ? -22.375 50.531 -0.672 1 78 410 GLU B O 1
ATOM 6937 N N . SER B 1 411 ? -20.219 50.656 -0.244 1 78.19 411 SER B N 1
ATOM 6938 C CA . SER B 1 411 ? -20.438 51.5 0.923 1 78.19 411 SER B CA 1
ATOM 6939 C C . SER B 1 411 ? -20.062 52.969 0.629 1 78.19 411 SER B C 1
ATOM 6941 O O . SER B 1 411 ? -18.953 53.219 0.159 1 78.19 411 SER B O 1
ATOM 6943 N N . PRO B 1 412 ? -21.016 53.781 0.968 1 82.12 412 PRO B N 1
ATOM 6944 C CA . PRO B 1 412 ? -20.734 55.188 0.648 1 82.12 412 PRO B CA 1
ATOM 6945 C C . PRO B 1 412 ? -19.766 55.812 1.637 1 82.12 412 PRO B C 1
ATOM 6947 O O . PRO B 1 412 ? -19.828 55.531 2.838 1 82.12 412 PRO B O 1
ATOM 6950 N N . PHE B 1 413 ? -18.875 56.562 1.065 1 84.5 413 PHE B N 1
ATOM 6951 C CA . PHE B 1 413 ? -17.922 57.344 1.827 1 84.5 413 PHE B CA 1
ATOM 6952 C C . PHE B 1 413 ? -18.016 58.812 1.46 1 84.5 413 PHE B C 1
ATOM 6954 O O . PHE B 1 413 ? -18.312 59.156 0.313 1 84.5 413 PHE B O 1
ATOM 6961 N N . ALA B 1 414 ? -17.828 59.594 2.475 1 87.31 414 ALA B N 1
ATOM 6962 C CA . ALA B 1 414 ? -17.875 61.062 2.252 1 87.31 414 ALA B CA 1
ATOM 6963 C C . ALA B 1 414 ? -16.484 61.688 2.4 1 87.31 414 ALA B C 1
ATOM 6965 O O . ALA B 1 414 ? -15.781 61.406 3.369 1 87.31 414 ALA B O 1
ATOM 6966 N N . VAL B 1 415 ? -16.078 62.344 1.391 1 88.62 415 VAL B N 1
ATOM 6967 C CA . VAL B 1 415 ? -14.844 63.094 1.418 1 88.62 415 VAL B CA 1
ATOM 6968 C C . VAL B 1 415 ? -15.164 64.562 1.548 1 88.62 415 VAL B C 1
ATOM 6970 O O . VAL B 1 415 ? -15.906 65.125 0.735 1 88.62 415 VAL B O 1
ATOM 6973 N N . ARG B 1 416 ? -14.672 65.125 2.566 1 87.75 416 ARG B N 1
ATOM 6974 C CA . ARG B 1 416 ? -14.805 66.562 2.764 1 87.75 416 ARG B CA 1
ATOM 6975 C C . ARG B 1 416 ? -13.461 67.312 2.615 1 87.75 416 ARG B C 1
ATOM 6977 O O . ARG B 1 416 ? -12.469 66.875 3.207 1 87.75 416 ARG B O 1
ATOM 6984 N N . ILE B 1 417 ? -13.477 68.312 1.79 1 89.69 417 ILE B N 1
ATOM 6985 C CA . ILE B 1 417 ? -12.234 69.062 1.561 1 89.69 417 ILE B CA 1
ATOM 6986 C C . ILE B 1 417 ? -12.438 70.562 1.902 1 89.69 417 ILE B C 1
ATOM 6988 O O . ILE B 1 417 ? -13.547 71.062 1.776 1 89.69 417 ILE B O 1
ATOM 6992 N N . SER B 1 418 ? -11.367 71.125 2.455 1 89.56 418 SER B N 1
ATOM 6993 C CA . SER B 1 418 ? -11.281 72.562 2.654 1 89.56 418 SER B CA 1
ATOM 6994 C C . SER B 1 418 ? -9.977 73.125 2.096 1 89.56 418 SER B C 1
ATOM 6996 O O . SER B 1 418 ? -8.891 72.688 2.471 1 89.56 418 SER B O 1
ATOM 6998 N N . ILE B 1 419 ? -10.094 74 1.147 1 89.38 419 ILE B N 1
ATOM 6999 C CA . ILE B 1 419 ? -8.938 74.625 0.514 1 89.38 419 ILE B CA 1
ATOM 7000 C C . ILE B 1 419 ? -8.922 76.125 0.826 1 89.38 419 ILE B C 1
ATOM 7002 O O . ILE B 1 419 ? -9.945 76.812 0.699 1 89.38 419 ILE B O 1
ATOM 7006 N N . SER B 1 420 ? -7.793 76.5 1.292 1 88.88 420 SER B N 1
ATOM 7007 C CA . SER B 1 420 ? -7.598 77.938 1.529 1 88.88 420 SER B CA 1
ATOM 7008 C C . SER B 1 420 ? -6.312 78.438 0.881 1 88.88 420 SER B C 1
ATOM 7010 O O . SER B 1 420 ? -5.312 77.75 0.838 1 88.88 420 SER B O 1
ATOM 7012 N N . GLY B 1 421 ? -6.391 79.625 0.256 1 82.06 421 GLY B N 1
ATOM 7013 C CA . GLY B 1 421 ? -5.227 80.188 -0.392 1 82.06 421 GLY B CA 1
ATOM 7014 C C . GLY B 1 421 ? -4.219 80.75 0.59 1 82.06 421 GLY B C 1
ATOM 7015 O O . GLY B 1 421 ? -4.594 81.25 1.638 1 82.06 421 GLY B O 1
ATOM 7016 N N . ASN B 1 422 ? -2.934 80.375 0.27 1 77.5 422 ASN B N 1
ATOM 7017 C CA . ASN B 1 422 ? -1.846 81 1.046 1 77.5 422 ASN B CA 1
ATOM 7018 C C . ASN B 1 422 ? -1.279 82.188 0.366 1 77.5 422 ASN B C 1
ATOM 7020 O O . ASN B 1 422 ? -1.184 82.25 -0.861 1 77.5 422 ASN B O 1
ATOM 7024 N N . ASP B 1 423 ? -0.824 83.25 1.101 1 74 423 ASP B N 1
ATOM 7025 C CA . ASP B 1 423 ? -0.126 84.438 0.669 1 74 423 ASP B CA 1
ATOM 7026 C C . ASP B 1 423 ? -0.911 85.188 -0.42 1 74 423 ASP B C 1
ATOM 7028 O O . ASP B 1 423 ? -0.342 85.562 -1.435 1 74 423 ASP B O 1
ATOM 7032 N N . GLY B 1 424 ? -2.283 85.188 -0.299 1 75.44 424 GLY B N 1
ATOM 7033 C CA . GLY B 1 424 ? -3.092 86 -1.212 1 75.44 424 GLY B CA 1
ATOM 7034 C C . GLY B 1 424 ? -3.633 85.188 -2.381 1 75.44 424 GLY B C 1
ATOM 7035 O O . GLY B 1 424 ? -4.297 85.75 -3.262 1 75.44 424 GLY B O 1
ATOM 7036 N N . ALA B 1 425 ? -3.354 83.938 -2.445 1 79.94 425 ALA B N 1
ATOM 7037 C CA . ALA B 1 425 ? -3.891 83.125 -3.525 1 79.94 425 ALA B CA 1
ATOM 7038 C C . ALA B 1 425 ? -5.375 82.812 -3.311 1 79.94 425 ALA B C 1
ATOM 7040 O O . ALA B 1 425 ? -5.824 82.688 -2.172 1 79.94 425 ALA B O 1
ATOM 7041 N N . ARG B 1 426 ? -6.125 82.938 -4.367 1 86.38 426 ARG B N 1
ATOM 7042 C CA . ARG B 1 426 ? -7.555 82.688 -4.328 1 86.38 426 ARG B CA 1
ATOM 7043 C C . ARG B 1 426 ? -7.871 81.375 -5.023 1 86.38 426 ARG B C 1
ATOM 7045 O O . ARG B 1 426 ? -7.125 80.875 -5.902 1 86.38 426 ARG B O 1
ATOM 7052 N N . VAL B 1 427 ? -8.898 80.812 -4.578 1 88.06 427 VAL B N 1
ATOM 7053 C CA . VAL B 1 427 ? -9.305 79.5 -5.102 1 88.06 427 VAL B CA 1
ATOM 7054 C C . VAL B 1 427 ? -10.352 79.688 -6.199 1 88.06 427 VAL B C 1
ATOM 7056 O O . VAL B 1 427 ? -11.289 80.5 -6.043 1 88.06 427 VAL B O 1
ATOM 7059 N N . SER B 1 428 ? -10.109 79.062 -7.262 1 88.44 428 SER B N 1
ATOM 7060 C CA . SER B 1 428 ? -11.047 79.125 -8.375 1 88.44 428 SER B CA 1
ATOM 7061 C C . SER B 1 428 ? -11.641 77.75 -8.617 1 88.44 428 SER B C 1
ATOM 7063 O O . SER B 1 428 ? -10.922 76.75 -8.641 1 88.44 428 SER B O 1
ATOM 7065 N N . PRO B 1 429 ? -12.914 77.625 -8.688 1 86.81 429 PRO B N 1
ATOM 7066 C CA . PRO B 1 429 ? -13.539 76.312 -8.914 1 86.81 429 PRO B CA 1
ATOM 7067 C C . PRO B 1 429 ? -13.398 75.875 -10.367 1 86.81 429 PRO B C 1
ATOM 7069 O O . PRO B 1 429 ? -13.18 76.688 -11.266 1 86.81 429 PRO B O 1
ATOM 7072 N N . ASN B 1 430 ? -13.5 74.562 -10.523 1 85.81 430 ASN B N 1
ATOM 7073 C CA . ASN B 1 430 ? -13.492 73.938 -11.844 1 85.81 430 ASN B CA 1
ATOM 7074 C C . ASN B 1 430 ? -14.883 74 -12.477 1 85.81 430 ASN B C 1
ATOM 7076 O O . ASN B 1 430 ? -15.875 73.625 -11.836 1 85.81 430 ASN B O 1
ATOM 7080 N N . LYS B 1 431 ? -14.961 74.375 -13.648 1 81.88 431 LYS B N 1
ATOM 7081 C CA . LYS B 1 431 ? -16.234 74.562 -14.344 1 81.88 431 LYS B CA 1
ATOM 7082 C C . LYS B 1 431 ? -16.531 73.312 -15.195 1 81.88 431 LYS B C 1
ATOM 7084 O O . LYS B 1 431 ? -17.5 73.312 -15.961 1 81.88 431 LYS B O 1
ATOM 7089 N N . GLY B 1 432 ? -15.844 72.312 -15.008 1 81.56 432 GLY B N 1
ATOM 7090 C CA . GLY B 1 432 ? -16.109 71.062 -15.766 1 81.56 432 GLY B CA 1
ATOM 7091 C C . GLY B 1 432 ? -17.391 70.375 -15.336 1 81.56 432 GLY B C 1
ATOM 7092 O O . GLY B 1 432 ? -18 70.75 -14.32 1 81.56 432 GLY B O 1
ATOM 7093 N N . ILE B 1 433 ? -17.922 69.438 -16.156 1 82.31 433 ILE B N 1
ATOM 7094 C CA . ILE B 1 433 ? -19.125 68.688 -15.859 1 82.31 433 ILE B CA 1
ATOM 7095 C C . ILE B 1 433 ? -18.734 67.375 -15.148 1 82.31 433 ILE B C 1
ATOM 7097 O O . ILE B 1 433 ? -18.109 66.5 -15.742 1 82.31 433 ILE B O 1
ATOM 7101 N N . PRO B 1 434 ? -19.047 67.375 -13.945 1 85.94 434 PRO B N 1
ATOM 7102 C CA . PRO B 1 434 ? -18.734 66.188 -13.203 1 85.94 434 PRO B CA 1
ATOM 7103 C C . PRO B 1 434 ? -19.547 64.938 -13.648 1 85.94 434 PRO B C 1
ATOM 7105 O O . PRO B 1 434 ? -20.719 65.125 -14.031 1 85.94 434 PRO B O 1
ATOM 7108 N N . MET B 1 435 ? -18.938 63.781 -13.617 1 86.62 435 MET B N 1
ATOM 7109 C CA . MET B 1 435 ? -19.609 62.531 -13.961 1 86.62 435 MET B CA 1
ATOM 7110 C C . MET B 1 435 ? -20.125 61.844 -12.711 1 86.62 435 MET B C 1
ATOM 7112 O O . MET B 1 435 ? -19.469 61.875 -11.664 1 86.62 435 MET B O 1
ATOM 7116 N N . THR B 1 436 ? -21.297 61.25 -12.82 1 88.31 436 THR B N 1
ATOM 7117 C CA . THR B 1 436 ? -21.875 60.5 -11.703 1 88.31 436 THR B CA 1
ATOM 7118 C C . THR B 1 436 ? -21.328 59.094 -11.648 1 88.31 436 THR B C 1
ATOM 7120 O O . THR B 1 436 ? -21.203 58.5 -10.562 1 88.31 436 THR B O 1
ATOM 7123 N N . PHE B 1 437 ? -21.094 58.594 -12.844 1 88.81 437 PHE B N 1
ATOM 7124 C CA . PHE B 1 437 ? -20.531 57.25 -12.922 1 88.81 437 PHE B CA 1
ATOM 7125 C C . PHE B 1 437 ? -19.25 57.219 -13.742 1 88.81 437 PHE B C 1
ATOM 7127 O O . PHE B 1 437 ? -19.203 57.812 -14.836 1 88.81 437 PHE B O 1
ATOM 7134 N N . VAL B 1 438 ? -18.219 56.688 -13.141 1 88.56 438 VAL B N 1
ATOM 7135 C CA . VAL B 1 438 ? -16.969 56.594 -13.867 1 88.56 438 VAL B CA 1
ATOM 7136 C C . VAL B 1 438 ? -16.406 55.156 -13.719 1 88.56 438 VAL B C 1
ATOM 7138 O O . VAL B 1 438 ? -16.344 54.625 -12.609 1 88.56 438 VAL B O 1
ATOM 7141 N N . LYS B 1 439 ? -16.047 54.5 -14.773 1 86.31 439 LYS B N 1
ATOM 7142 C CA . LYS B 1 439 ? -15.375 53.219 -14.773 1 86.31 439 LYS B CA 1
ATOM 7143 C C . LYS B 1 439 ? -13.867 53.375 -14.961 1 86.31 439 LYS B C 1
ATOM 7145 O O . LYS B 1 439 ? -13.422 53.969 -15.945 1 86.31 439 LYS B O 1
ATOM 7150 N N . CYS B 1 440 ? -13.078 53.062 -13.969 1 81.44 440 CYS B N 1
ATOM 7151 C CA . CYS B 1 440 ? -11.625 53.125 -14.008 1 81.44 440 CYS B CA 1
ATOM 7152 C C . CYS B 1 440 ? -10.992 51.812 -13.578 1 81.44 440 CYS B C 1
ATOM 7154 O O . CYS B 1 440 ? -11.234 51.344 -12.469 1 81.44 440 CYS B O 1
ATOM 7156 N N . GLU B 1 441 ? -10.125 51.312 -14.391 1 78.56 441 GLU B N 1
ATOM 7157 C CA . GLU B 1 441 ? -9.383 50.094 -14.109 1 78.56 441 GLU B CA 1
ATOM 7158 C C . GLU B 1 441 ? -10.32 48.969 -13.672 1 78.56 441 GLU B C 1
ATOM 7160 O O . GLU B 1 441 ? -10.039 48.25 -12.695 1 78.56 441 GLU B O 1
ATOM 7165 N N . GLY B 1 442 ? -11.484 48.906 -14.242 1 78.44 442 GLY B N 1
ATOM 7166 C CA . GLY B 1 442 ? -12.438 47.844 -13.953 1 78.44 442 GLY B CA 1
ATOM 7167 C C . GLY B 1 442 ? -13.281 48.125 -12.727 1 78.44 442 GLY B C 1
ATOM 7168 O O . GLY B 1 442 ? -14.055 47.25 -12.289 1 78.44 442 GLY B O 1
ATOM 7169 N N . ILE B 1 443 ? -13.133 49.125 -12.156 1 86.12 443 ILE B N 1
ATOM 7170 C CA . ILE B 1 443 ? -13.914 49.5 -10.984 1 86.12 443 ILE B CA 1
ATOM 7171 C C . ILE B 1 443 ? -14.883 50.625 -11.352 1 86.12 443 ILE B C 1
ATOM 7173 O O . ILE B 1 443 ? -14.508 51.594 -12.039 1 86.12 443 ILE B O 1
ATOM 7177 N N . GLU B 1 444 ? -16.062 50.5 -10.906 1 90.06 444 GLU B N 1
ATOM 7178 C CA . GLU B 1 444 ? -17.078 51.531 -11.133 1 90.06 444 GLU B CA 1
ATOM 7179 C C . GLU B 1 444 ? -17.219 52.438 -9.914 1 90.06 444 GLU B C 1
ATOM 7181 O O . GLU B 1 444 ? -17.469 51.969 -8.805 1 90.06 444 GLU B O 1
ATOM 7186 N N . PHE B 1 445 ? -17.016 53.625 -10.125 1 89.06 445 PHE B N 1
ATOM 7187 C CA . PHE B 1 445 ? -17.203 54.656 -9.094 1 89.06 445 PHE B CA 1
ATOM 7188 C C . PHE B 1 445 ? -18.531 55.375 -9.289 1 89.06 445 PHE B C 1
ATOM 7190 O O . PHE B 1 445 ? -18.844 55.812 -10.398 1 89.06 445 PHE B O 1
ATOM 7197 N N . LYS B 1 446 ? -19.25 55.438 -8.242 1 91.81 446 LYS B N 1
ATOM 7198 C CA . LYS B 1 446 ? -20.484 56.188 -8.227 1 91.81 446 LYS B CA 1
ATOM 7199 C C . LYS B 1 446 ? -20.344 57.438 -7.348 1 91.81 446 LYS B C 1
ATOM 7201 O O . LYS B 1 446 ? -20.031 57.344 -6.16 1 91.81 446 LYS B O 1
ATOM 7206 N N . PHE B 1 447 ? -20.547 58.562 -7.891 1 90.44 447 PHE B N 1
ATOM 7207 C CA . PHE B 1 447 ? -20.406 59.812 -7.164 1 90.44 447 PHE B CA 1
ATOM 7208 C C . PHE B 1 447 ? -21.766 60.469 -6.914 1 90.44 447 PHE B C 1
ATOM 7210 O O . PHE B 1 447 ? -22.656 60.406 -7.773 1 90.44 447 PHE B O 1
ATOM 7217 N N . GLU B 1 448 ? -21.875 60.875 -5.613 1 85.5 448 GLU B N 1
ATOM 7218 C CA . GLU B 1 448 ? -23.062 61.625 -5.215 1 85.5 448 GLU B CA 1
ATOM 7219 C C . GLU B 1 448 ? -22.672 63 -4.652 1 85.5 448 GLU B C 1
ATOM 7221 O O . GLU B 1 448 ? -21.922 63.062 -3.68 1 85.5 448 GLU B O 1
ATOM 7226 N N . GLY B 1 449 ? -23.125 64.062 -5.219 1 76.06 449 GLY B N 1
ATOM 7227 C CA . GLY B 1 449 ? -22.828 65.438 -4.773 1 76.06 449 GLY B CA 1
ATOM 7228 C C . GLY B 1 449 ? -22.094 66.25 -5.812 1 76.06 449 GLY B C 1
ATOM 7229 O O . GLY B 1 449 ? -21.641 65.75 -6.832 1 76.06 449 GLY B O 1
ATOM 7230 N N . LYS B 1 450 ? -22.109 67.5 -5.551 1 74.94 450 LYS B N 1
ATOM 7231 C CA . LYS B 1 450 ? -21.5 68.438 -6.516 1 74.94 450 LYS B CA 1
ATOM 7232 C C . LYS B 1 450 ? -20.203 69 -5.969 1 74.94 450 LYS B C 1
ATOM 7234 O O . LYS B 1 450 ? -20.188 69.562 -4.875 1 74.94 450 LYS B O 1
ATOM 7239 N N . SER B 1 451 ? -19.141 68.375 -6.285 1 82.69 451 SER B N 1
ATOM 7240 C CA . SER B 1 451 ? -17.844 69 -5.965 1 82.69 451 SER B CA 1
ATOM 7241 C C . SER B 1 451 ? -17.141 69.5 -7.223 1 82.69 451 SER B C 1
ATOM 7243 O O . SER B 1 451 ? -17.156 68.812 -8.258 1 82.69 451 SER B O 1
ATOM 7245 N N . ARG B 1 452 ? -16.594 70.688 -7.051 1 85.88 452 ARG B N 1
ATOM 7246 C CA . ARG B 1 452 ? -15.914 71.312 -8.195 1 85.88 452 ARG B CA 1
ATOM 7247 C C . ARG B 1 452 ? -14.406 71.312 -7.984 1 85.88 452 ARG B C 1
ATOM 7249 O O . ARG B 1 452 ? -13.648 71.625 -8.898 1 85.88 452 ARG B O 1
ATOM 7256 N N . GLN B 1 453 ? -14.07 70.938 -6.812 1 88.44 453 GLN B N 1
ATOM 7257 C CA . GLN B 1 453 ? -12.641 71.062 -6.539 1 88.44 453 GLN B CA 1
ATOM 7258 C C . GLN B 1 453 ? -11.992 69.688 -6.598 1 88.44 453 GLN B C 1
ATOM 7260 O O . GLN B 1 453 ? -10.789 69.562 -6.855 1 88.44 453 GLN B O 1
ATOM 7265 N N . ILE B 1 454 ? -12.758 68.625 -6.414 1 91 454 ILE B N 1
ATOM 7266 C CA . ILE B 1 454 ? -12.211 67.312 -6.418 1 91 454 ILE B CA 1
ATOM 7267 C C . ILE B 1 454 ? -12.141 66.75 -7.848 1 91 454 ILE B C 1
ATOM 7269 O O . ILE B 1 454 ? -13.172 66.438 -8.438 1 91 454 ILE B O 1
ATOM 7273 N N . LEU B 1 455 ? -10.938 66.562 -8.266 1 88.19 455 LEU B N 1
ATOM 7274 C CA . LEU B 1 455 ? -10.734 66.188 -9.656 1 88.19 455 LEU B CA 1
ATOM 7275 C C . LEU B 1 455 ? -10.688 64.688 -9.805 1 88.19 455 LEU B C 1
ATOM 7277 O O . LEU B 1 455 ? -11.305 64.125 -10.719 1 88.19 455 LEU B O 1
ATOM 7281 N N . GLU B 1 456 ? -9.875 64.125 -8.984 1 88.81 456 GLU B N 1
ATOM 7282 C CA . GLU B 1 456 ? -9.625 62.719 -9.078 1 88.81 456 GLU B CA 1
ATOM 7283 C C . GLU B 1 456 ? -9.664 62.062 -7.699 1 88.81 456 GLU B C 1
ATOM 7285 O O . GLU B 1 456 ? -9.359 62.688 -6.691 1 88.81 456 GLU B O 1
ATOM 7290 N N . ILE B 1 457 ? -10.141 60.781 -7.742 1 89.19 457 ILE B N 1
ATOM 7291 C CA . ILE B 1 457 ? -9.969 59.906 -6.59 1 89.19 457 ILE B CA 1
ATOM 7292 C C . ILE B 1 457 ? -8.75 59 -6.809 1 89.19 457 ILE B C 1
ATOM 7294 O O . ILE B 1 457 ? -8.602 58.406 -7.871 1 89.19 457 ILE B O 1
ATOM 7298 N N . LEU B 1 458 ? -7.844 59.125 -5.895 1 86.94 458 LEU B N 1
ATOM 7299 C CA . LEU B 1 458 ? -6.641 58.312 -5.934 1 86.94 458 LEU B CA 1
ATOM 7300 C C . LEU B 1 458 ? -6.824 57.031 -5.109 1 86.94 458 LEU B C 1
ATOM 7302 O O . LEU B 1 458 ? -7.289 57.094 -3.971 1 86.94 458 LEU B O 1
ATOM 7306 N N . PHE B 1 459 ? -6.57 56 -5.793 1 84.31 459 PHE B N 1
ATOM 7307 C CA . PHE B 1 459 ? -6.789 54.719 -5.113 1 84.31 459 PHE B CA 1
ATOM 7308 C C . PHE B 1 459 ? -5.77 53.688 -5.562 1 84.31 459 PHE B C 1
ATOM 7310 O O . PHE B 1 459 ? -5.102 53.844 -6.586 1 84.31 459 PHE B O 1
ATOM 7317 N N . TYR B 1 460 ? -5.566 52.719 -4.77 1 77.69 460 TYR B N 1
ATOM 7318 C CA . TYR B 1 460 ? -4.762 51.562 -5.102 1 77.69 460 TYR B CA 1
ATOM 7319 C C . TYR B 1 460 ? -5.641 50.344 -5.309 1 77.69 460 TYR B C 1
ATOM 7321 O O . TYR B 1 460 ? -6.637 50.156 -4.602 1 77.69 460 TYR B O 1
ATOM 7329 N N . THR B 1 461 ? -5.395 49.594 -6.406 1 73.56 461 THR B N 1
ATOM 7330 C CA . THR B 1 461 ? -6.156 48.375 -6.668 1 73.56 461 THR B CA 1
ATOM 7331 C C . THR B 1 461 ? -5.664 47.25 -5.793 1 73.56 461 THR B C 1
ATOM 7333 O O . THR B 1 461 ? -4.477 47.188 -5.457 1 73.56 461 THR B O 1
ATOM 7336 N N . VAL B 1 462 ? -6.582 46.562 -5.289 1 62.84 462 VAL B N 1
ATOM 7337 C CA . VAL B 1 462 ? -6.293 45.375 -4.516 1 62.84 462 VAL B CA 1
ATOM 7338 C C . VAL B 1 462 ? -6.043 44.188 -5.461 1 62.84 462 VAL B C 1
ATOM 7340 O O . VAL B 1 462 ? -6.781 44 -6.43 1 62.84 462 VAL B O 1
ATOM 7343 N N . ASP B 1 463 ? -4.844 43.656 -5.652 1 54.53 463 ASP B N 1
ATOM 7344 C CA . ASP B 1 463 ? -4.688 42.406 -6.398 1 54.53 463 ASP B CA 1
ATOM 7345 C C . ASP B 1 463 ? -5.398 41.25 -5.699 1 54.53 463 ASP B C 1
ATOM 7347 O O . ASP B 1 463 ? -5.426 41.188 -4.469 1 54.53 463 ASP B O 1
#

Sequence (926 aa):
MALATSTTGTSSSSDDWQATKRTIRERTSLMINNPLMSDVKFAVPLDPGSSTGSGSQLIYAHKLLLSLSSPVFHAMFYGNVADTREIIPLSDCHSRSLIEFIRYLYSDEVHLTSGNVFELLYLAKKYIVPFLAESCCRFLESELRETNVFRILEHARLFSEPDLEQRCWQLLEAKTTACLQSEGLLWISRDTLSSLLKRDTLSLVDGECAIFKAARRWAAANCKLRDFEPTGDKLRGVLKEVLYLIRFPMMPPRLFEDIVVPSGILTEQEISQVHMFHKQGASSTACHVKFSCKPRGPRIQSGSSDAQLSRCYRYRENQTFPSSECFNSVSESLRFSTSREVYFAGVRLYAHKDEDKQYSAQLRVSRCHGLKEEVSATRGIYTVGYLAGQVHNRLGFDVLIPNPFLLTKESPFAVRISISGNDGARVSPNKGIPMTFVKCEGIEFKFEGKSRQILEILFYTVDMALATSTTGTSSSSDDWQATKRTIRERTSLMINNPLMSDVKFAVPLDPGSSTGSGSQLIYAHKLLLSLSSPVFHAMFYGNVADTREIIPLSDCHSRSLIEFIRYLYSDEVHLTSGNVFELLYLAKKYIVPFLAESCCRFLESELRETNVFRILEHARLFSEPDLEQRCWQLLEAKTTACLQSEGLLWISRDTLSSLLKRDTLSLVDGECAIFKAARRWAAANCKLRDFEPTGDKLRGVLKEVLYLIRFPMMPPRLFEDIVVPSGILTEQEISQVHMFHKQGASSTACHVKFSCKPRGPRIQSGSSDAQLSRCYRYRENQTFPSSECFNSVSESLRFSTSREVYFAGVRLYAHKDEDKQYSAQLRVSRCHGLKEEVSATRGIYTVGYLAGQVHNRLGFDVLIPNPFLLTKESPFAVRISISGNDGARVSPNKGIPMTFVKCEGIEFKFEGKSRQILEILFYTVD